Protein AF-0000000074983863 (afdb_homodimer)

InterPro domains:
  IPR003660 HAMP domain [PF00672] (270-309)
  IPR003660 HAMP domain [PF00672] (556-591)
  IPR003660 HAMP domain [PF18947] (344-406)
  IPR003660 HAMP domain [PS50885] (174-227)
  IPR003660 HAMP domain [PS50885] (359-411)
  IPR003660 HAMP domain [PS50885] (451-504)
  IPR003660 HAMP domain [PS50885] (550-597)
  IPR003660 HAMP domain [SM00304] (174-227)
  IPR003660 HAMP domain [SM00304] (268-320)
  IPR003660 HAMP domain [SM00304] (359-411)
  IPR003660 HAMP domain [SM00304] (451-504)
  IPR003660 HAMP domain [SM00304] (544-597)

Nearest PDB structures (foldseek):
  4i3m-assembly1_A-2  TM=6.065E-01  e=1.193E-02  Pseudomonas aeruginosa
  4i44-assembly1_A-2  TM=5.553E-01  e=2.808E-02  Pseudomonas aeruginosa
  3lnr-assembly1_A-2  TM=5.066E-01  e=6.608E-02  Pseudomonas aeruginosa PAO1
  4i3m-assembly1_A-2  TM=6.065E-01  e=1.082E-02  Pseudomonas aeruginosa
  4i44-assembly1_A-2  TM=5.555E-01  e=3.999E-02  Pseudomonas aeruginosa

Radius of gyration: 78.31 Å; Cα contacts (8 Å, |Δi|>4): 1458; chains: 2; bounding box: 131×272×183 Å

Solvent-accessible surface area (backbone atoms only — not comparable to full-atom values): 73188 Å² total; per-residue (Å²): 139,84,82,80,77,79,77,78,78,74,80,75,77,77,72,57,67,66,59,57,47,49,47,53,52,50,54,51,58,70,72,50,87,76,67,91,66,77,82,84,76,80,86,66,92,76,45,78,63,54,50,51,43,52,51,49,50,50,52,50,45,49,51,26,49,52,26,44,49,32,42,73,66,66,59,64,72,82,79,60,80,68,67,63,58,75,49,84,70,78,74,80,73,76,77,74,70,76,76,72,71,77,67,84,81,79,82,86,74,88,72,78,89,87,87,70,88,64,86,69,81,72,76,68,83,82,68,91,76,87,74,90,80,85,88,86,91,89,92,84,90,92,88,87,90,90,87,83,91,86,91,82,86,89,87,89,76,84,75,85,82,80,81,78,84,79,76,63,76,72,60,56,55,53,52,50,51,53,53,46,50,47,54,23,50,37,31,40,34,45,36,28,17,31,57,86,57,66,76,77,72,88,65,78,60,73,65,53,44,48,30,47,50,21,46,40,46,21,34,51,45,51,42,51,51,36,52,42,52,32,48,48,22,41,36,45,26,67,42,16,40,69,73,56,68,71,73,86,57,88,68,41,34,56,52,49,30,50,26,51,52,34,44,34,50,14,35,48,42,47,31,54,46,53,52,40,49,37,52,34,42,47,29,51,54,46,24,41,59,86,60,64,66,76,73,86,63,30,58,58,53,30,51,39,47,50,36,53,39,46,35,32,53,51,51,45,51,45,50,53,32,46,50,50,35,33,52,37,38,45,48,22,36,59,77,58,67,51,79,61,83,92,55,37,57,52,52,35,52,47,45,52,36,51,35,47,22,35,49,43,51,31,53,54,51,52,43,46,34,51,36,35,43,33,46,56,52,25,43,62,86,62,66,65,76,76,90,61,31,57,54,50,30,52,37,46,50,28,53,42,43,36,36,50,52,50,48,53,53,50,50,40,50,47,49,39,33,43,34,45,45,55,46,16,38,51,83,59,68,47,89,39,84,88,45,41,56,52,54,22,50,49,34,49,38,54,38,46,37,37,49,47,52,34,52,51,51,51,39,51,40,52,33,42,52,33,45,59,44,24,40,58,80,64,65,56,79,67,90,73,54,25,52,55,50,34,51,38,38,50,44,53,38,47,33,37,50,50,51,38,55,51,51,52,39,51,42,48,40,25,42,41,35,37,58,46,16,45,38,85,61,64,63,83,70,83,87,56,32,56,54,52,34,50,39,44,53,30,51,36,46,26,29,48,50,50,31,52,51,54,54,49,49,40,54,32,44,51,32,46,44,48,29,39,70,81,51,64,85,74,93,73,92,63,31,48,56,55,32,47,41,52,50,46,53,40,49,28,40,50,42,52,44,51,48,53,52,50,48,51,49,54,56,52,41,48,69,72,62,62,60,68,70,82,74,78,79,76,93,56,44,48,54,55,36,51,52,46,48,54,56,50,50,55,40,49,53,55,40,54,54,68,69,53,59,83,73,72,74,82,124,139,83,83,78,76,78,78,77,79,73,81,77,77,79,72,56,71,61,57,56,48,49,46,54,52,49,56,49,59,69,76,50,88,78,65,92,66,78,81,85,75,80,86,66,90,76,45,78,64,55,49,51,43,52,51,50,51,50,51,51,45,50,52,25,51,50,27,44,48,33,44,74,66,64,60,63,76,81,80,61,83,69,66,64,59,74,49,78,70,77,72,82,71,80,75,74,73,90,76,85,88,84,70,88,73,86,91,82,90,85,89,84,87,92,81,92,85,82,90,83,82,81,73,65,78,74,71,72,84,79,85,88,83,81,82,82,78,75,85,76,87,92,84,89,82,82,87,81,85,84,85,80,81,88,84,86,78,86,81,81,79,79,79,75,78,78,75,64,76,72,59,58,55,54,51,52,50,53,52,45,50,45,53,24,48,36,30,39,35,45,36,28,16,32,56,85,58,65,76,75,71,89,65,78,61,72,65,51,45,48,31,46,51,21,46,40,46,22,36,50,44,50,41,50,50,35,52,42,52,31,49,48,20,41,35,44,24,67,43,17,38,70,72,58,65,70,73,87,58,89,68,41,34,57,53,49,29,52,26,54,53,34,43,36,47,16,34,46,42,49,32,53,47,54,53,40,50,39,52,35,42,47,28,50,55,46,26,43,59,86,58,64,67,76,73,86,63,30,56,58,52,29,51,38,47,50,39,53,38,45,35,33,54,51,51,45,50,44,51,52,31,47,49,49,34,32,52,37,39,45,48,21,37,59,76,60,68,52,77,61,83,91,56,36,57,53,52,34,51,46,46,51,37,51,36,47,22,36,49,44,50,32,54,54,51,50,42,47,34,51,35,36,43,32,46,57,52,24,45,61,87,62,66,67,77,77,90,63,32,56,53,51,31,51,36,47,52,27,52,42,44,35,37,49,53,50,47,54,52,51,50,39,49,46,50,40,34,43,33,43,44,55,45,16,38,52,82,59,68,46,90,40,84,89,46,42,55,52,54,23,51,47,33,49,37,54,38,47,37,37,49,48,52,34,51,52,50,52,37,51,42,52,33,43,52,33,45,59,44,23,42,59,79,64,67,56,79,65,89,73,54,25,53,54,51,33,50,38,39,49,43,53,38,48,33,38,49,50,52,37,55,50,52,52,39,50,42,47,39,25,42,41,35,36,58,47,17,45,39,84,60,65,61,82,69,84,87,55,32,57,54,51,34,51,40,44,51,29,49,36,47,25,30,46,50,51,33,53,51,52,55,50,48,43,54,32,43,52,31,44,45,49,30,39,70,82,49,63,83,73,95,72,92,63,32,48,57,55,31,48,41,53,50,45,52,39,50,27,39,51,42,52,44,51,49,53,51,52,49,50,49,53,56,52,42,50,70,73,63,66,58,71,69,81,74,79,78,78,91,54,43,50,51,55,36,48,52,47,47,54,58,50,50,56,43,48,56,56,41,52,56,70,68,56,56,86,72,72,75,81,123

Organism: Psilocybe cubensis (NCBI:txid181762)

Sequence (1302 aa):
MSNLTEHFLKPEASTDAFKAHLTTLLSFYERGPHSDEPAFTYDGPVDSQTEAILRSLEAIAKRMWISEGMVNSGMRSPLDDNKVAELGYHLVHHSEATSSIEGAGDSVERSTTGNEAIGASPKHCPNCGNSFERSPLLHTNLQDGTEDTPQAVPSSIVADSSDEIVFRPGEEIRLLKSQLEDVARVCESVSRGNLGHKITSPVEGGIMAQVKDSVNSMVDNLSKLANDVTRLSRDLGTDGKLGVQIEFLPNMGGQLGDMVDNLNRMTLDVTNQVRSISKVSKAIYVGDLSKQIEVKAKGEILELKDIVNGIVLRQRVLTKEVCRVTSEISKGRIGGRAEVPHVEGVWFSFVTGINSMTSTLENGLRATSYVANAIVQGDLSKRIEVDVEGDLLALKTAVNSIADRLQTTSNEIIQLNRQLRVEGMLDAHAASADAQGVWKELLQSANGVAATLKSCVRATSEVLKAVAGGDLETSMQIGEAQGEVLELTETVNGTVEFLRVFTEEVVRMTRTVGVEGRLGHQVLVSHVGGTWKEIVDGLNGLTYNLMLLVRTAMVALVSVARGDLSQKIVGITLHGEMSDLVQIINEMIDVLFKFTKDSKRIAREGDTEGILTHAEVGGVIGIWNEIIRILALEYDKENQRRATGGELEVWMSNLTEHFLKPEASTDAFKAHLTTLLSFYERGPHSDEPAFTYDGPVDSQTEAILRSLEAIAKRMWISEGMVNSGMRSPLDDNKVAELGYHLVHHSEATSSIEGAGDSVERSTTGNEAIGASPKHCPNCGNSFERSPLLHTNLQDGTEDTPQAVPSSIVADSSDEIVFRPGEEIRLLKSQLEDVARVCESVSRGNLGHKITSPVEGGIMAQVKDSVNSMVDNLSKLANDVTRLSRDLGTDGKLGVQIEFLPNMGGQLGDMVDNLNRMTLDVTNQVRSISKVSKAIYVGDLSKQIEVKAKGEILELKDIVNGIVLRQRVLTKEVCRVTSEISKGRIGGRAEVPHVEGVWFSFVTGINSMTSTLENGLRATSYVANAIVQGDLSKRIEVDVEGDLLALKTAVNSIADRLQTTSNEIIQLNRQLRVEGMLDAHAASADAQGVWKELLQSANGVAATLKSCVRATSEVLKAVAGGDLETSMQIGEAQGEVLELTETVNGTVEFLRVFTEEVVRMTRTVGVEGRLGHQVLVSHVGGTWKEIVDGLNGLTYNLMLLVRTAMVALVSVARGDLSQKIVGITLHGEMSDLVQIINEMIDVLFKFTKDSKRIAREGDTEGILTHAEVGGVIGIWNEIIRILALEYDKENQRRATGGELEVW

pLDDT: mean 75.5, std 26.67, range [13.44, 97.12]

Foldseek 3Di:
DDDPPPPPPDPPPPPPLLVVLVVVQVVVLVVAPPDPDDRDDRPDDDDPVSVVVVVVVVVVSLVVRVVVVCVVVVPPDDDDPPVVVVPPPPPVPDPPPPPCPPPDDPDDDPDDDDDDPDDDDPDDPDDDDDDDDDDDDDDDDYDYYDDDDDDDDDDDDDDPDPPPPPDDVVVVVVLVVVLVVLLVVLVVCVVVVHLPDARDDDDDDDVSVVSRVVSNVVSVLVVLLVVQVVVVCCCCPVVVHAPDARDDDPPDDDPSNVVRVVSNVVSVLCRLLVVLLVVLVVCVVVPNLPDARDDDDDDVSVVVSVVSNVVSVQVVLLCVQLVVQVVCVVVVHLDGARDRPPDDDVSVVVRVVSRVVSVQCVLLVVLLVVQLVCVVVVNLPDARDDDDDDPSVVSRVVSNVVSVLCVLLVVQLVVQVCCCPPVVNLVDARDQVPPDDVSNVVRVVSRVVSPQVVLLVVLLVVQVVCVVVVNLPRARDDPDDDDVSVVVRCVSNVVSVLVVLLVVQVVVLCCVCVVVVVLQDARDDPPDDDPSVVVRVVRRVVSVLVVVLVVLLVVCVVCVVVVHLPRQDDDDDDDDPSVVVSVVSNVVSVLVVLLVVLLVVQVVCLPPPLDNPPSPSPPHDDPSVVVSVVSSVVSVVVSVDVVPPPPPPPD/DDPPPPPPPDPPPPDDLLVVLVVVQVVVLVVADPDPDDRDDRPDDDDPVSVVVVVVVVVVSVVVRVVVVCVVVVPPDDDDVPPVVVPPPPPVPPDDDDDDDDDPDDDDDDDDDDDDDDDDDDDDPDDDDDDDDDDDDDDDDDDDDDDDDDDDDDDDDDDDPPPVVPDDVVVVVVLVVVLVVLLVVLVVCVVVVHLPDARDDDDDDDVSVVSRVVSNVVSVLVVLLVVQVVVVCCCCPVVVHAPDARDDDPPDDDPSNVVRVVSNVVSVLVRLLVVLLVVLVVCVVVPNLPDARDDDDDDVSVVVSVVSNVVSVQVVLLCVQLVVQVVCVVVVHLDGARDRPPDDDVSVVVRVVSRVVSVQCVLLVVLLVVQLVCVVVVNLPDARDDDDDDPSVVSRVVSNVVSVLCVLLVVQLVVQVCCCPPVVNLPDARDQVPPDDVSNVVRVVSRVVSPQVVLLVVLLVVCVVCVVVVNLPRARDDPPDDDVSVVVRCVSNVVSVLVVLLVVQVVVVCCVCVVVVVLQDARDDPPDDDPSVVVRVVRRVVSVLVVLLVVLLVVCVVCVVVVHLPRQDDDDDDDDPSVVVSVVSNVVSVLVVLLVVLLVVQVVCLPPPLDLPPSPSPPHDDVSVVVSVVSSVVSVVVSVDVPPPPPPPPD

Structure (mmCIF, N/CA/C/O backbone):
data_AF-0000000074983863-model_v1
#
loop_
_entity.id
_entity.type
_entity.pdbx_description
1 polymer 'HAMP domain-containing protein'
#
loop_
_atom_site.group_PDB
_atom_site.id
_atom_site.type_symbol
_atom_site.label_atom_id
_atom_site.label_alt_id
_atom_site.label_comp_id
_atom_site.label_asym_id
_atom_site.label_entity_id
_atom_site.label_seq_id
_atom_site.pdbx_PDB_ins_code
_atom_site.Cartn_x
_atom_site.Cartn_y
_atom_site.Cartn_z
_atom_site.occupancy
_atom_site.B_iso_or_equiv
_atom_site.auth_seq_id
_atom_site.auth_comp_id
_atom_site.auth_asym_id
_atom_site.auth_atom_id
_atom_site.pdbx_PDB_model_num
ATOM 1 N N . MET A 1 1 ? -28.906 12.672 -107.438 1 24.16 1 MET A N 1
ATOM 2 C CA . MET A 1 1 ? -28.766 11.266 -107.062 1 24.16 1 MET A CA 1
ATOM 3 C C . MET A 1 1 ? -28.188 11.141 -105.625 1 24.16 1 MET A C 1
ATOM 5 O O . MET A 1 1 ? -26.969 11.031 -105.438 1 24.16 1 MET A O 1
ATOM 9 N N . SER A 1 2 ? -28.688 11.891 -104.625 1 26.84 2 SER A N 1
ATOM 10 C CA . SER A 1 2 ? -28.25 12.117 -103.25 1 26.84 2 SER A CA 1
ATOM 11 C C . SER A 1 2 ? -28.219 10.812 -102.438 1 26.84 2 SER A C 1
ATOM 13 O O . SER A 1 2 ? -29.016 9.914 -102.688 1 26.84 2 SER A O 1
ATOM 15 N N . ASN A 1 3 ? -27.031 10.461 -101.875 1 26.92 3 ASN A N 1
ATOM 16 C CA . ASN A 1 3 ? -26.344 9.453 -101.062 1 26.92 3 ASN A CA 1
ATOM 17 C C . ASN A 1 3 ? -27.062 9.164 -99.75 1 26.92 3 ASN A C 1
ATOM 19 O O . ASN A 1 3 ? -27.203 10.047 -98.875 1 26.92 3 ASN A O 1
ATOM 23 N N . LEU A 1 4 ? -28.094 8.312 -99.75 1 25.45 4 LEU A N 1
ATOM 24 C CA . LEU A 1 4 ? -28.938 7.793 -98.688 1 25.45 4 LEU A CA 1
ATOM 25 C C . LEU A 1 4 ? -28.094 7.113 -97.562 1 25.45 4 LEU A C 1
ATOM 27 O O . LEU A 1 4 ? -27.594 6.004 -97.812 1 25.45 4 LEU A O 1
ATOM 31 N N . THR A 1 5 ? -27.172 7.82 -96.875 1 27.09 5 THR A N 1
ATOM 32 C CA . THR A 1 5 ? -26.297 7.301 -95.875 1 27.09 5 THR A CA 1
ATOM 33 C C . THR A 1 5 ? -27.094 6.711 -94.688 1 27.09 5 THR A C 1
ATOM 35 O O . THR A 1 5 ? -27.859 7.422 -94.062 1 27.09 5 THR A O 1
ATOM 38 N N . GLU A 1 6 ? -27.625 5.457 -94.812 1 27.53 6 GLU A N 1
ATOM 39 C CA . GLU A 1 6 ? -28.391 4.664 -93.812 1 27.53 6 GLU A CA 1
ATOM 40 C C . GLU A 1 6 ? -27.641 4.527 -92.5 1 27.53 6 GLU A C 1
ATOM 42 O O . GLU A 1 6 ? -26.5 4.07 -92.5 1 27.53 6 GLU A O 1
ATOM 47 N N . HIS A 1 7 ? -27.766 5.504 -91.562 1 27 7 HIS A N 1
ATOM 48 C CA . HIS A 1 7 ? -27.266 5.578 -90.25 1 27 7 HIS A CA 1
ATOM 49 C C . HIS A 1 7 ? -27.672 4.348 -89.438 1 27 7 HIS A C 1
ATOM 51 O O . HIS A 1 7 ? -28.859 4.062 -89.25 1 27 7 HIS A O 1
ATOM 57 N N . PHE A 1 8 ? -26.938 3.213 -89.562 1 28.25 8 PHE A N 1
ATOM 58 C CA . PHE A 1 8 ? -27.125 1.98 -88.812 1 28.25 8 PHE A CA 1
ATOM 59 C C . PHE A 1 8 ? -27.109 2.26 -87.312 1 28.25 8 PHE A C 1
ATOM 61 O O . PHE A 1 8 ? -26.141 2.795 -86.75 1 28.25 8 PHE A O 1
ATOM 68 N N . LEU A 1 9 ? -28.266 2.6 -86.625 1 25.5 9 LEU A N 1
ATOM 69 C CA . LEU A 1 9 ? -28.531 2.76 -85.188 1 25.5 9 LEU A CA 1
ATOM 70 C C . LEU A 1 9 ? -28.078 1.533 -84.438 1 25.5 9 LEU A C 1
ATOM 72 O O . LEU A 1 9 ? -28.562 0.423 -84.688 1 25.5 9 LEU A O 1
ATOM 76 N N . LYS A 1 10 ? -26.766 1.417 -84.125 1 32.06 10 LYS A N 1
ATOM 77 C CA . LYS A 1 10 ? -26.25 0.367 -83.25 1 32.06 10 LYS A CA 1
ATOM 78 C C . LYS A 1 10 ? -27.109 0.211 -82 1 32.06 10 LYS A C 1
ATOM 80 O O . LYS A 1 10 ? -27.484 1.202 -81.375 1 32.06 10 LYS A O 1
ATOM 85 N N . PRO A 1 11 ? -27.812 -0.983 -81.75 1 30.88 11 PRO A N 1
ATOM 86 C CA . PRO A 1 11 ? -28.641 -1.283 -80.562 1 30.88 11 PRO A CA 1
ATOM 87 C C . PRO A 1 11 ? -27.938 -0.984 -79.25 1 30.88 11 PRO A C 1
ATOM 89 O O . PRO A 1 11 ? -26.734 -1.204 -79.125 1 30.88 11 PRO A O 1
ATOM 92 N N . GLU A 1 12 ? -28.266 0.11 -78.625 1 30.31 12 GLU A N 1
ATOM 93 C CA . GLU A 1 12 ? -27.891 0.48 -77.25 1 30.31 12 GLU A CA 1
ATOM 94 C C . GLU A 1 12 ? -27.953 -0.719 -76.312 1 30.31 12 GLU A C 1
ATOM 96 O O . GLU A 1 12 ? -29 -1.375 -76.188 1 30.31 12 GLU A O 1
ATOM 101 N N . ALA A 1 13 ? -26.859 -1.442 -76.188 1 35.66 13 ALA A N 1
ATOM 102 C CA . ALA A 1 13 ? -26.719 -2.51 -75.25 1 35.66 13 ALA A CA 1
ATOM 103 C C . ALA A 1 13 ? -27.359 -2.131 -73.938 1 35.66 13 ALA A C 1
ATOM 105 O O . ALA A 1 13 ? -27.078 -1.068 -73.375 1 35.66 13 ALA A O 1
ATOM 106 N N . SER A 1 14 ? -28.609 -2.391 -73.688 1 39.25 14 SER A N 1
ATOM 107 C CA . SER A 1 14 ? -29.406 -2.301 -72.438 1 39.25 14 SER A CA 1
ATOM 108 C C . SER A 1 14 ? -28.578 -2.723 -71.25 1 39.25 14 SER A C 1
ATOM 110 O O . SER A 1 14 ? -28.234 -3.895 -71.125 1 39.25 14 SER A O 1
ATOM 112 N N . THR A 1 15 ? -27.672 -1.983 -70.812 1 49.22 15 THR A N 1
ATOM 113 C CA . THR A 1 15 ? -26.953 -2.246 -69.562 1 49.22 15 THR A CA 1
ATOM 114 C C . THR A 1 15 ? -27.922 -2.525 -68.375 1 49.22 15 THR A C 1
ATOM 116 O O . THR A 1 15 ? -28.859 -1.752 -68.188 1 49.22 15 THR A O 1
ATOM 119 N N . ASP A 1 16 ? -28.188 -3.658 -67.938 1 62.66 16 ASP A N 1
ATOM 120 C CA . ASP A 1 16 ? -29.016 -4.125 -66.875 1 62.66 16 ASP A CA 1
ATOM 121 C C . ASP A 1 16 ? -28.797 -3.289 -65.625 1 62.66 16 ASP A C 1
ATOM 123 O O . ASP A 1 16 ? -27.656 -3.125 -65.188 1 62.66 16 ASP A O 1
ATOM 127 N N . ALA A 1 17 ? -29.688 -2.424 -65.25 1 72.69 17 ALA A N 1
ATOM 128 C CA . ALA A 1 17 ? -29.672 -1.454 -64.188 1 72.69 17 ALA A CA 1
ATOM 129 C C . ALA A 1 17 ? -29.219 -2.105 -62.844 1 72.69 17 ALA A C 1
ATOM 131 O O . ALA A 1 17 ? -28.547 -1.479 -62.031 1 72.69 17 ALA A O 1
ATOM 132 N N . PHE A 1 18 ? -29.453 -3.346 -62.719 1 79.44 18 PHE A N 1
ATOM 133 C CA . PHE A 1 18 ? -29.125 -4.035 -61.469 1 79.44 18 PHE A CA 1
ATOM 134 C C . PHE A 1 18 ? -27.641 -4.375 -61.406 1 79.44 18 PHE A C 1
ATOM 136 O O . PHE A 1 18 ? -26.984 -4.227 -60.375 1 79.44 18 PHE A O 1
ATOM 143 N N . LYS A 1 19 ? -27.062 -4.625 -62.531 1 78.38 19 LYS A N 1
ATOM 144 C CA . LYS A 1 19 ? -25.625 -4.926 -62.594 1 78.38 19 LYS A CA 1
ATOM 145 C C . LYS A 1 19 ? -24.797 -3.67 -62.375 1 78.38 19 LYS A C 1
ATOM 147 O O . LYS A 1 19 ? -23.766 -3.719 -61.688 1 78.38 19 LYS A O 1
ATOM 152 N N . ALA A 1 20 ? -25.312 -2.596 -62.875 1 79.88 20 ALA A N 1
ATOM 153 C CA . ALA A 1 20 ? -24.625 -1.325 -62.688 1 79.88 20 ALA A CA 1
ATOM 154 C C . ALA A 1 20 ? -24.656 -0.921 -61.188 1 79.88 20 ALA A C 1
ATOM 156 O O . ALA A 1 20 ? -23.641 -0.441 -60.656 1 79.88 20 ALA A O 1
ATOM 157 N N . HIS A 1 21 ? -25.812 -1.192 -60.562 1 83.5 21 HIS A N 1
ATOM 158 C CA . HIS A 1 21 ? -25.922 -0.894 -59.156 1 83.5 21 HIS A CA 1
ATOM 159 C C . HIS A 1 21 ? -25.016 -1.79 -58.312 1 83.5 21 HIS A C 1
ATOM 161 O O . HIS A 1 21 ? -24.344 -1.317 -57.406 1 83.5 21 HIS A O 1
ATOM 167 N N . LEU A 1 22 ? -24.906 -3.072 -58.719 1 83 22 LEU A N 1
ATOM 168 C CA . LEU A 1 22 ? -24.062 -4.016 -58 1 83 22 LEU A CA 1
ATOM 169 C C . LEU A 1 22 ? -22.594 -3.617 -58.094 1 83 22 LEU A C 1
ATOM 171 O O . LEU A 1 22 ? -21.844 -3.697 -57.125 1 83 22 LEU A O 1
ATOM 175 N N . THR A 1 23 ? -22.172 -3.049 -59.219 1 83.81 23 THR A N 1
ATOM 176 C CA . THR A 1 23 ? -20.797 -2.623 -59.438 1 83.81 23 THR A CA 1
ATOM 177 C C . THR A 1 23 ? -20.453 -1.429 -58.531 1 83.81 23 THR A C 1
ATOM 179 O O . THR A 1 23 ? -19.391 -1.383 -57.938 1 83.81 23 THR A O 1
ATOM 182 N N . THR A 1 24 ? -21.438 -0.541 -58.469 1 82.88 24 THR A N 1
ATOM 183 C CA . THR A 1 24 ? -21.234 0.636 -57.625 1 82.88 24 THR A CA 1
ATOM 184 C C . THR A 1 24 ? -21.234 0.254 -56.156 1 82.88 24 THR A C 1
ATOM 186 O O . THR A 1 24 ? -20.406 0.745 -55.375 1 82.88 24 THR A O 1
ATOM 189 N N . LEU A 1 25 ? -22.125 -0.661 -55.75 1 83.19 25 LEU A N 1
ATOM 190 C CA . LEU A 1 25 ? -22.266 -1.09 -54.344 1 83.19 25 LEU A CA 1
ATOM 191 C C . LEU A 1 25 ? -21.031 -1.866 -53.906 1 83.19 25 LEU A C 1
ATOM 193 O O . LEU A 1 25 ? -20.516 -1.649 -52.812 1 83.19 25 LEU A O 1
ATOM 197 N N . LEU A 1 26 ? -20.5 -2.643 -54.781 1 84.25 26 LEU A N 1
ATOM 198 C CA . LEU A 1 26 ? -19.328 -3.449 -54.469 1 84.25 26 LEU A CA 1
ATOM 199 C C . LEU A 1 26 ? -18.078 -2.58 -54.375 1 84.25 26 LEU A C 1
ATOM 201 O O . LEU A 1 26 ? -17.234 -2.779 -53.5 1 84.25 26 LEU A O 1
ATOM 205 N N . SER A 1 27 ? -17.984 -1.558 -55.219 1 82.88 27 SER A N 1
ATOM 206 C CA . SER A 1 27 ? -16.891 -0.604 -55.125 1 82.88 27 SER A CA 1
ATOM 207 C C . SER A 1 27 ? -16.922 0.164 -53.812 1 82.88 27 SER A C 1
ATOM 209 O O . SER A 1 27 ? -15.883 0.46 -53.219 1 82.88 27 SER A O 1
ATOM 211 N N . PHE A 1 28 ? -18.125 0.419 -53.406 1 79.69 28 PHE A N 1
ATOM 212 C CA . PHE A 1 28 ? -18.312 1.087 -52.125 1 79.69 28 PHE A CA 1
ATOM 213 C C . PHE A 1 28 ? -17.875 0.187 -50.969 1 79.69 28 PHE A C 1
ATOM 215 O O . PHE A 1 28 ? -17.188 0.632 -50.062 1 79.69 28 PHE A O 1
ATOM 222 N N . TYR A 1 29 ? -18.172 -1.106 -51.031 1 81.06 29 TYR A N 1
ATOM 223 C CA . TYR A 1 29 ? -17.844 -2.033 -49.938 1 81.06 29 TYR A CA 1
ATOM 224 C C . TYR A 1 29 ? -16.344 -2.316 -49.906 1 81.06 29 TYR A C 1
ATOM 226 O O . TYR A 1 29 ? -15.773 -2.527 -48.844 1 81.06 29 TYR A O 1
ATOM 234 N N . GLU A 1 30 ? -15.594 -2.158 -50.938 1 79.25 30 GLU A N 1
ATOM 235 C CA . GLU A 1 30 ? -14.156 -2.408 -51 1 79.25 30 GLU A CA 1
ATOM 236 C C . GLU A 1 30 ? -13.367 -1.262 -50.375 1 79.25 30 GLU A C 1
ATOM 238 O O . GLU A 1 30 ? -12.281 -1.471 -49.844 1 79.25 30 GLU A O 1
ATOM 243 N N . ARG A 1 31 ? -13.773 -0.081 -50.406 1 74 31 ARG A N 1
ATOM 244 C CA . ARG A 1 31 ? -13.062 1.098 -49.938 1 74 31 ARG A CA 1
ATOM 245 C C . ARG A 1 31 ? -13.188 1.229 -48.406 1 74 31 ARG A C 1
ATOM 247 O O . ARG A 1 31 ? -12.367 1.888 -47.781 1 74 31 ARG A O 1
ATOM 254 N N . GLY A 1 32 ? -13.852 0.563 -47.625 1 64.62 32 GLY A N 1
ATOM 255 C CA . GLY A 1 32 ? -13.93 0.537 -46.156 1 64.62 32 GLY A CA 1
ATOM 256 C C . GLY A 1 32 ? -15.047 1.403 -45.625 1 64.62 32 GLY A C 1
ATOM 257 O O . GLY A 1 32 ? -15.703 2.129 -46.375 1 64.62 32 GLY A O 1
ATOM 258 N N . PRO A 1 33 ? -15.492 1.237 -44.312 1 57.44 33 PRO A N 1
ATOM 259 C CA . PRO A 1 33 ? -16.625 1.937 -43.688 1 57.44 33 PRO A CA 1
ATOM 260 C C . PRO A 1 33 ? -16.391 3.439 -43.562 1 57.44 33 PRO A C 1
ATOM 262 O O . PRO A 1 33 ? -17.125 4.125 -42.875 1 57.44 33 PRO A O 1
ATOM 265 N N . HIS A 1 34 ? -15.297 4.062 -44.062 1 49.31 34 HIS A N 1
ATOM 266 C CA . HIS A 1 34 ? -15.055 5.402 -43.531 1 49.31 34 HIS A CA 1
ATOM 267 C C . HIS A 1 34 ? -16.234 6.328 -43.844 1 49.31 34 HIS A C 1
ATOM 269 O O . HIS A 1 34 ? -16.344 7.41 -43.25 1 49.31 34 HIS A O 1
ATOM 275 N N . SER A 1 35 ? -16.531 6.547 -45.188 1 47.81 35 SER A N 1
ATOM 276 C CA . SER A 1 35 ? -17.094 7.836 -45.562 1 47.81 35 SER A CA 1
ATOM 277 C C . SER A 1 35 ? -18.562 7.922 -45.219 1 47.81 35 SER A C 1
ATOM 279 O O . SER A 1 35 ? -19.266 6.91 -45.219 1 47.81 35 SER A O 1
ATOM 281 N N . ASP A 1 36 ? -19.094 8.938 -44.5 1 50.41 36 ASP A N 1
ATOM 282 C CA . ASP A 1 36 ? -20.438 9.406 -44.156 1 50.41 36 ASP A CA 1
ATOM 283 C C . ASP A 1 36 ? -21.391 9.25 -45.312 1 50.41 36 ASP A C 1
ATOM 285 O O . ASP A 1 36 ? -22.484 9.828 -45.344 1 50.41 36 ASP A O 1
ATOM 289 N N . GLU A 1 37 ? -21.016 8.688 -46.438 1 51.38 37 GLU A N 1
ATOM 290 C CA . GLU A 1 37 ? -21.969 8.703 -47.531 1 51.38 37 GLU A CA 1
ATOM 291 C C . GLU A 1 37 ? -22.906 7.508 -47.469 1 51.38 37 GLU A C 1
ATOM 293 O O . GLU A 1 37 ? -22.484 6.383 -47.219 1 51.38 37 GLU A O 1
ATOM 298 N N . PRO A 1 38 ? -24.219 7.652 -47.438 1 55.09 38 PRO A N 1
ATOM 299 C CA . PRO A 1 38 ? -25.234 6.59 -47.375 1 55.09 38 PRO A CA 1
ATOM 300 C C . PRO A 1 38 ? -25.109 5.594 -48.5 1 55.09 38 PRO A C 1
ATOM 302 O O . PRO A 1 38 ? -24.641 5.949 -49.594 1 55.09 38 PRO A O 1
ATOM 305 N N . ALA A 1 39 ? -25.188 4.352 -48.312 1 55.38 39 ALA A N 1
ATOM 306 C CA . ALA A 1 39 ? -25.172 3.311 -49.344 1 55.38 39 ALA A CA 1
ATOM 307 C C . ALA A 1 39 ? -26.203 3.607 -50.438 1 55.38 39 ALA A C 1
ATOM 309 O O . ALA A 1 39 ? -27.281 4.121 -50.156 1 55.38 39 ALA A O 1
ATOM 310 N N . PHE A 1 40 ? -25.875 3.557 -51.625 1 65.56 40 PHE A N 1
ATOM 311 C CA . PHE A 1 40 ? -26.734 3.773 -52.812 1 65.56 40 PHE A CA 1
ATOM 312 C C . PHE A 1 40 ? -27.859 2.752 -52.844 1 65.56 40 PHE A C 1
ATOM 314 O O . PHE A 1 40 ? -27.625 1.551 -52.688 1 65.56 40 PHE A O 1
ATOM 321 N N . THR A 1 41 ? -29.078 3.209 -52.688 1 72.94 41 THR A N 1
ATOM 322 C CA . THR A 1 41 ? -30.266 2.365 -52.75 1 72.94 41 THR A CA 1
ATOM 323 C C . THR A 1 41 ? -30.609 2.041 -54.188 1 72.94 41 THR A C 1
ATOM 325 O O . THR A 1 41 ? -30.453 2.885 -55.094 1 72.94 41 THR A O 1
ATOM 328 N N . TYR A 1 42 ? -30.828 0.855 -54.531 1 72.19 42 TYR A N 1
ATOM 329 C CA . TYR A 1 42 ? -31.266 0.423 -55.844 1 72.19 42 TYR A CA 1
ATOM 330 C C . TYR A 1 42 ? -32.688 0.901 -56.156 1 72.19 42 TYR A C 1
ATOM 332 O O . TYR A 1 42 ? -33.625 0.606 -55.406 1 72.19 42 TYR A O 1
ATOM 340 N N . ASP A 1 43 ? -32.875 1.746 -57.062 1 72.25 43 ASP A N 1
ATOM 341 C CA . ASP A 1 43 ? -34.156 2.33 -57.438 1 72.25 43 ASP A CA 1
ATOM 342 C C . ASP A 1 43 ? -34.844 1.498 -58.531 1 72.25 43 ASP A C 1
ATOM 344 O O . ASP A 1 43 ? -35.875 1.894 -59.031 1 72.25 43 ASP A O 1
ATOM 348 N N . GLY A 1 44 ? -34.281 0.304 -58.938 1 68.81 44 GLY A N 1
ATOM 349 C CA . GLY A 1 44 ? -34.875 -0.502 -60 1 68.81 44 GLY A CA 1
ATOM 350 C C . GLY A 1 44 ? -35.906 -1.488 -59.469 1 68.81 44 GLY A C 1
ATOM 351 O O . GLY A 1 44 ? -36.25 -1.468 -58.312 1 68.81 44 GLY A O 1
ATOM 352 N N . PRO A 1 45 ? -36.406 -2.377 -60.281 1 74.44 45 PRO A N 1
ATOM 353 C CA . PRO A 1 45 ? -37.406 -3.354 -59.812 1 74.44 45 PRO A CA 1
ATOM 354 C C . PRO A 1 45 ? -36.812 -4.371 -58.844 1 74.44 45 PRO A C 1
ATOM 356 O O . PRO A 1 45 ? -35.75 -4.926 -59.094 1 74.44 45 PRO A O 1
ATOM 359 N N . VAL A 1 46 ? -37.344 -4.469 -57.594 1 69.5 46 VAL A N 1
ATOM 360 C CA . VAL A 1 46 ? -36.812 -5.324 -56.531 1 69.5 46 VAL A CA 1
ATOM 361 C C . VAL A 1 46 ? -37.656 -6.598 -56.438 1 69.5 46 VAL A C 1
ATOM 363 O O . VAL A 1 46 ? -38.906 -6.535 -56.344 1 69.5 46 VAL A O 1
ATOM 366 N N . ASP A 1 47 ? -37.125 -7.621 -56.938 1 74 47 ASP A N 1
ATOM 367 C CA . ASP A 1 47 ? -37.781 -8.898 -56.688 1 74 47 ASP A CA 1
ATOM 368 C C . ASP A 1 47 ? -37.156 -9.609 -55.5 1 74 47 ASP A C 1
ATOM 370 O O . ASP A 1 47 ? -36.219 -9.109 -54.906 1 74 47 ASP A O 1
ATOM 374 N N . SER A 1 48 ? -37.844 -10.688 -55.062 1 76.62 48 SER A N 1
ATOM 375 C CA . SER A 1 48 ? -37.406 -11.422 -53.875 1 76.62 48 SER A CA 1
ATOM 376 C C . SER A 1 48 ? -35.938 -11.844 -54 1 76.62 48 SER A C 1
ATOM 378 O O . SER A 1 48 ? -35.188 -11.859 -53 1 76.62 48 SER A O 1
ATOM 380 N N . GLN A 1 49 ? -35.5 -11.969 -55.219 1 77.06 49 GLN A N 1
ATOM 381 C CA . GLN A 1 49 ? -34.125 -12.43 -55.469 1 77.06 49 GLN A CA 1
ATOM 382 C C . GLN A 1 49 ? -33.156 -11.273 -55.375 1 77.06 49 GLN A C 1
ATOM 384 O O . GLN A 1 49 ? -32.062 -11.43 -54.812 1 77.06 49 GLN A O 1
ATOM 389 N N . THR A 1 50 ? -33.562 -10.125 -55.844 1 80 50 THR A N 1
ATOM 390 C CA . THR A 1 50 ? -32.688 -8.945 -55.781 1 80 50 THR A CA 1
ATOM 391 C C . THR A 1 50 ? -32.5 -8.492 -54.344 1 80 50 THR A C 1
ATOM 393 O O . THR A 1 50 ? -31.406 -8.109 -53.938 1 80 50 THR A O 1
ATOM 396 N N . GLU A 1 51 ? -33.562 -8.641 -53.625 1 79.94 51 GLU A N 1
ATOM 397 C CA . GLU A 1 51 ? -33.469 -8.266 -52.219 1 79.94 51 GLU A CA 1
ATOM 398 C C . GLU A 1 51 ? -32.562 -9.227 -51.438 1 79.94 51 GLU A C 1
ATOM 400 O O . GLU A 1 51 ? -31.797 -8.797 -50.594 1 79.94 51 GLU A O 1
ATOM 405 N N . ALA A 1 52 ? -32.688 -10.484 -51.781 1 81.44 52 ALA A N 1
ATOM 406 C CA . ALA A 1 52 ? -31.859 -11.5 -51.094 1 81.44 52 ALA A CA 1
ATOM 407 C C . ALA A 1 52 ? -30.375 -11.297 -51.406 1 81.44 52 ALA A C 1
ATOM 409 O O . ALA A 1 52 ? -29.531 -11.438 -50.531 1 81.44 52 ALA A O 1
ATOM 410 N N . ILE A 1 53 ? -30.094 -10.828 -52.594 1 82.06 53 ILE A N 1
ATOM 411 C CA . ILE A 1 53 ? -28.719 -10.602 -53.031 1 82.06 53 ILE A CA 1
ATOM 412 C C . ILE A 1 53 ? -28.156 -9.375 -52.312 1 82.06 53 ILE A C 1
ATOM 414 O O . ILE A 1 53 ? -27.047 -9.414 -51.781 1 82.06 53 ILE A O 1
ATOM 418 N N . LEU A 1 54 ? -28.938 -8.367 -52.219 1 83.62 54 LEU A N 1
ATOM 419 C CA . LEU A 1 54 ? -28.484 -7.137 -51.594 1 83.62 54 LEU A CA 1
ATOM 420 C C . LEU A 1 54 ? -28.312 -7.332 -50.062 1 83.62 54 LEU A C 1
ATOM 422 O O . LEU A 1 54 ? -27.344 -6.832 -49.5 1 83.62 54 LEU A O 1
ATOM 426 N N . ARG A 1 55 ? -29.188 -8.125 -49.531 1 82.94 55 ARG A N 1
ATOM 427 C CA . ARG A 1 55 ? -29.062 -8.43 -48.094 1 82.94 55 ARG A CA 1
ATOM 428 C C . ARG A 1 55 ? -27.812 -9.258 -47.812 1 82.94 55 ARG A C 1
ATOM 430 O O . ARG A 1 55 ? -27.109 -9.008 -46.844 1 82.94 55 ARG A O 1
ATOM 437 N N . SER A 1 56 ? -27.547 -10.203 -48.688 1 84.38 56 SER A N 1
ATOM 438 C CA . SER A 1 56 ? -26.375 -11.062 -48.5 1 84.38 56 SER A CA 1
ATOM 439 C C . SER A 1 56 ? -25.078 -10.281 -48.719 1 84.38 56 SER A C 1
ATOM 441 O O . SER A 1 56 ? -24.109 -10.477 -47.969 1 84.38 56 SER A O 1
ATOM 443 N N . LEU A 1 57 ? -25.109 -9.359 -49.594 1 83.62 57 LEU A N 1
ATOM 444 C CA . LEU A 1 57 ? -23.938 -8.523 -49.844 1 83.62 57 LEU A CA 1
ATOM 445 C C . LEU A 1 57 ? -23.656 -7.598 -48.688 1 83.62 57 LEU A C 1
ATOM 447 O O . LEU A 1 57 ? -22.5 -7.422 -48.281 1 83.62 57 LEU A O 1
ATOM 451 N N . GLU A 1 58 ? -24.734 -7.133 -48.156 1 82.69 58 GLU A N 1
ATOM 452 C CA . GLU A 1 58 ? -24.578 -6.281 -46.969 1 82.69 58 GLU A CA 1
ATOM 453 C C . GLU A 1 58 ? -24.047 -7.074 -45.781 1 82.69 58 GLU A C 1
ATOM 455 O O . GLU A 1 58 ? -23.172 -6.598 -45.062 1 82.69 58 GLU A O 1
ATOM 460 N N . ALA A 1 59 ? -24.484 -8.25 -45.656 1 82.44 59 ALA A N 1
ATOM 461 C CA . ALA A 1 59 ? -24.047 -9.102 -44.531 1 82.44 59 ALA A CA 1
ATOM 462 C C . ALA A 1 59 ? -22.562 -9.445 -44.688 1 82.44 59 ALA A C 1
ATOM 464 O O . ALA A 1 59 ? -21.812 -9.391 -43.688 1 82.44 59 ALA A O 1
ATOM 465 N N . ILE A 1 60 ? -22.125 -9.664 -45.812 1 81.06 60 ILE A N 1
ATOM 466 C CA . ILE A 1 60 ? -20.734 -10.023 -46.094 1 81.06 60 ILE A CA 1
ATOM 467 C C . ILE A 1 60 ? -19.844 -8.805 -45.875 1 81.06 60 ILE A C 1
ATOM 469 O O . ILE A 1 60 ? -18.781 -8.906 -45.25 1 81.06 60 ILE A O 1
ATOM 473 N N . ALA A 1 61 ? -20.312 -7.703 -46.312 1 82.31 61 ALA A N 1
ATOM 474 C CA . ALA A 1 61 ? -19.547 -6.473 -46.156 1 82.31 61 ALA A CA 1
ATOM 475 C C . ALA A 1 61 ? -19.406 -6.102 -44.688 1 82.31 61 ALA A C 1
ATOM 477 O O . ALA A 1 61 ? -18.312 -5.723 -44.219 1 82.31 61 ALA A O 1
ATOM 478 N N . LYS A 1 62 ? -20.469 -6.289 -44 1 80.25 62 LYS A N 1
ATOM 479 C CA . LYS A 1 62 ? -20.422 -6.008 -42.562 1 80.25 62 LYS A CA 1
ATOM 480 C C . LYS A 1 62 ? -19.469 -6.957 -41.844 1 80.25 62 LYS A C 1
ATOM 482 O O . LYS A 1 62 ? -18.688 -6.527 -41 1 80.25 62 LYS A O 1
ATOM 487 N N . ARG A 1 63 ? -19.531 -8.18 -42.219 1 80.69 63 ARG A N 1
ATOM 488 C CA . ARG A 1 63 ? -18.641 -9.188 -41.625 1 80.69 63 ARG A CA 1
ATOM 489 C C . ARG A 1 63 ? -17.188 -8.867 -41.938 1 80.69 63 ARG A C 1
ATOM 491 O O . ARG A 1 63 ? -16.328 -8.984 -41.094 1 80.69 63 ARG A O 1
ATOM 498 N N . MET A 1 64 ? -16.969 -8.406 -43.062 1 80.12 64 MET A N 1
ATOM 499 C CA . MET A 1 64 ? -15.617 -8.039 -43.5 1 80.12 64 MET A CA 1
ATOM 500 C C . MET A 1 64 ? -15.109 -6.828 -42.719 1 80.12 64 MET A C 1
ATOM 502 O O . MET A 1 64 ? -14 -6.852 -42.188 1 80.12 64 MET A O 1
ATOM 506 N N . TRP A 1 65 ? -15.938 -5.859 -42.562 1 79.12 65 TRP A N 1
ATOM 507 C CA . TRP A 1 65 ? -15.516 -4.629 -41.906 1 79.12 65 TRP A CA 1
ATOM 508 C C . TRP A 1 65 ? -15.305 -4.863 -40.406 1 79.12 65 TRP A C 1
ATOM 510 O O . TRP A 1 65 ? -14.359 -4.34 -39.844 1 79.12 65 TRP A O 1
ATOM 520 N N . ILE A 1 66 ? -16.156 -5.676 -39.906 1 77 66 ILE A N 1
ATOM 521 C CA . ILE A 1 66 ? -16.016 -5.996 -38.469 1 77 66 ILE A CA 1
ATOM 522 C C . ILE A 1 66 ? -14.734 -6.785 -38.25 1 77 66 ILE A C 1
ATOM 524 O O . ILE A 1 66 ? -13.961 -6.473 -37.344 1 77 66 ILE A O 1
ATOM 528 N N . SER A 1 67 ? -14.445 -7.699 -39.094 1 78.38 67 SER A N 1
ATOM 529 C CA . SER A 1 67 ? -13.242 -8.516 -38.969 1 78.38 67 SER A CA 1
ATOM 530 C C . SER A 1 67 ? -11.984 -7.703 -39.219 1 78.38 67 SER A C 1
ATOM 532 O O . SER A 1 67 ? -10.992 -7.828 -38.5 1 78.38 67 SER A O 1
ATOM 534 N N . GLU A 1 68 ? -12.062 -6.781 -40.062 1 76.88 68 GLU A N 1
ATOM 535 C CA . GLU A 1 68 ? -10.922 -5.914 -40.344 1 76.88 68 GLU A CA 1
ATOM 536 C C . GLU A 1 68 ? -10.719 -4.887 -39.25 1 76.88 68 GLU A C 1
ATOM 538 O O . GLU A 1 68 ? -9.578 -4.562 -38.906 1 76.88 68 GLU A O 1
ATOM 543 N N . GLY A 1 69 ? -11.797 -4.43 -38.781 1 73.38 69 GLY A N 1
ATOM 544 C CA . GLY A 1 69 ? -11.727 -3.543 -37.625 1 73.38 69 GLY A CA 1
ATOM 545 C C . GLY A 1 69 ? -11.125 -4.199 -36.406 1 73.38 69 GLY A C 1
ATOM 546 O O . GLY A 1 69 ? -10.328 -3.586 -35.688 1 73.38 69 GLY A O 1
ATOM 547 N N . MET A 1 70 ? -11.414 -5.395 -36.219 1 73.19 70 MET A N 1
ATOM 548 C CA . MET A 1 70 ? -10.867 -6.152 -35.094 1 73.19 70 MET A CA 1
ATOM 549 C C . MET A 1 70 ? -9.367 -6.391 -35.281 1 73.19 70 MET A C 1
ATOM 551 O O . MET A 1 70 ? -8.602 -6.301 -34.312 1 73.19 70 MET A O 1
ATOM 555 N N . VAL A 1 71 ? -8.891 -6.707 -36.406 1 71.81 71 VAL A N 1
ATOM 556 C CA . VAL A 1 71 ? -7.48 -6.922 -36.688 1 71.81 71 VAL A CA 1
ATOM 557 C C . VAL A 1 71 ? -6.711 -5.613 -36.5 1 71.81 71 VAL A C 1
ATOM 559 O O . VAL A 1 71 ? -5.629 -5.598 -35.906 1 71.81 71 VAL A O 1
ATOM 562 N N . ASN A 1 72 ? -7.309 -4.547 -36.906 1 68.5 72 ASN A N 1
ATOM 563 C CA . ASN A 1 72 ? -6.637 -3.26 -36.781 1 68.5 72 ASN A CA 1
ATOM 564 C C . ASN A 1 72 ? -6.629 -2.75 -35.344 1 68.5 72 ASN A C 1
ATOM 566 O O . ASN A 1 72 ? -5.719 -2.023 -34.938 1 68.5 72 ASN A O 1
ATOM 570 N N . SER A 1 73 ? -7.715 -3.115 -34.594 1 64.56 73 SER A N 1
ATOM 571 C CA . SER A 1 73 ? -7.801 -2.631 -33.219 1 64.56 73 SER A CA 1
ATOM 572 C C . SER A 1 73 ? -7.152 -3.613 -32.25 1 64.56 73 SER A C 1
ATOM 574 O O . SER A 1 73 ? -7.059 -3.34 -31.047 1 64.56 73 SER A O 1
ATOM 576 N N . GLY A 1 74 ? -6.375 -4.684 -32.5 1 55.47 74 GLY A N 1
ATOM 577 C CA . GLY A 1 74 ? -5.695 -5.66 -31.672 1 55.47 74 GLY A CA 1
ATOM 578 C C . GLY A 1 74 ? -6.641 -6.473 -30.812 1 55.47 74 GLY A C 1
ATOM 579 O O . GLY A 1 74 ? -6.23 -7.031 -29.797 1 55.47 74 GLY A O 1
ATOM 580 N N . MET A 1 75 ? -7.992 -6.414 -30.812 1 48.41 75 MET A N 1
ATOM 581 C CA . MET A 1 75 ? -8.953 -7.035 -29.906 1 48.41 75 MET A CA 1
ATOM 582 C C . MET A 1 75 ? -9.141 -8.516 -30.234 1 48.41 75 MET A C 1
ATOM 584 O O . MET A 1 75 ? -9.32 -8.875 -31.406 1 48.41 75 MET A O 1
ATOM 588 N N . ARG A 1 76 ? -8.602 -9.422 -29.297 1 42.31 76 ARG A N 1
ATOM 589 C CA . ARG A 1 76 ? -8.586 -10.875 -29.438 1 42.31 76 ARG A CA 1
ATOM 590 C C . ARG A 1 76 ? -10.008 -11.422 -29.578 1 42.31 76 ARG A C 1
ATOM 592 O O . ARG A 1 76 ? -10.203 -12.547 -30.031 1 42.31 76 ARG A O 1
ATOM 599 N N . SER A 1 77 ? -10.898 -11.297 -28.422 1 42.78 77 SER A N 1
ATOM 600 C CA . SER A 1 77 ? -11.945 -12.273 -28.125 1 42.78 77 SER A CA 1
ATOM 601 C C . SER A 1 77 ? -13.18 -12.031 -28.984 1 42.78 77 SER A C 1
ATOM 603 O O . SER A 1 77 ? -13.406 -10.922 -29.469 1 42.78 77 SER A O 1
ATOM 605 N N . PRO A 1 78 ? -13.945 -13.102 -29.25 1 39.81 78 PRO A N 1
ATOM 606 C CA . PRO A 1 78 ? -15.148 -13.094 -30.094 1 39.81 78 PRO A CA 1
ATOM 607 C C . PRO A 1 78 ? -16.156 -12.039 -29.656 1 39.81 78 PRO A C 1
ATOM 609 O O . PRO A 1 78 ? -16.328 -11.789 -28.453 1 39.81 78 PRO A O 1
ATOM 612 N N . LEU A 1 79 ? -16.516 -11.086 -30.438 1 36 79 LEU A N 1
ATOM 613 C CA . LEU A 1 79 ? -17.516 -10.031 -30.219 1 36 79 LEU A CA 1
ATOM 614 C C . LEU A 1 79 ? -18.797 -10.602 -29.641 1 36 79 LEU A C 1
ATOM 616 O O . LEU A 1 79 ? -19.359 -11.555 -30.188 1 36 79 LEU A O 1
ATOM 620 N N . ASP A 1 80 ? -19.016 -10.633 -28.312 1 34.56 80 ASP A N 1
ATOM 621 C CA . ASP A 1 80 ? -20.359 -10.742 -27.766 1 34.56 80 ASP A CA 1
ATOM 622 C C . ASP A 1 80 ? -21.359 -9.891 -28.547 1 34.56 80 ASP A C 1
ATOM 624 O O . ASP A 1 80 ? -20.984 -8.859 -29.125 1 34.56 80 ASP A O 1
ATOM 628 N N . ASP A 1 81 ? -22.516 -10.422 -29 1 35.56 81 ASP A N 1
ATOM 629 C CA . ASP A 1 81 ? -23.625 -9.906 -29.797 1 35.56 81 ASP A CA 1
ATOM 630 C C . ASP A 1 81 ? -23.906 -8.438 -29.469 1 35.56 81 ASP A C 1
ATOM 632 O O . ASP A 1 81 ? -24.422 -7.699 -30.312 1 35.56 81 ASP A O 1
ATOM 636 N N . ASN A 1 82 ? -23.766 -8.117 -28.188 1 31.64 82 ASN A N 1
ATOM 637 C CA . ASN A 1 82 ? -24.297 -6.82 -27.781 1 31.64 82 ASN A CA 1
ATOM 638 C C . ASN A 1 82 ? -23.453 -5.668 -28.328 1 31.64 82 ASN A C 1
ATOM 640 O O . ASN A 1 82 ? -23.938 -4.539 -28.438 1 31.64 82 ASN A O 1
ATOM 644 N N . LYS A 1 83 ? -22.125 -5.758 -28.188 1 34.31 83 LYS A N 1
ATOM 645 C CA . LYS A 1 83 ? -21.453 -4.496 -28.484 1 34.31 83 LYS A CA 1
ATOM 646 C C . LYS A 1 83 ? -21.359 -4.266 -29.984 1 34.31 83 LYS A C 1
ATOM 648 O O . LYS A 1 83 ? -20.625 -3.385 -30.438 1 34.31 83 LYS A O 1
ATOM 653 N N . VAL A 1 84 ? -21.844 -5.137 -30.938 1 31.81 84 VAL A N 1
ATOM 654 C CA . VAL A 1 84 ? -21.922 -4.777 -32.344 1 31.81 84 VAL A CA 1
ATOM 655 C C . VAL A 1 84 ? -22.766 -3.521 -32.5 1 31.81 84 VAL A C 1
ATOM 657 O O . VAL A 1 84 ? -22.781 -2.918 -33.594 1 31.81 84 VAL A O 1
ATOM 660 N N . ALA A 1 85 ? -23.688 -3.285 -31.453 1 32.91 85 ALA A N 1
ATOM 661 C CA . ALA A 1 85 ? -24.594 -2.152 -31.547 1 32.91 85 ALA A CA 1
ATOM 662 C C . ALA A 1 85 ? -23.844 -0.828 -31.5 1 32.91 85 ALA A C 1
ATOM 664 O O . ALA A 1 85 ? -24.359 0.205 -31.938 1 32.91 85 ALA A O 1
ATOM 665 N N . GLU A 1 86 ? -22.766 -0.815 -30.797 1 33.03 86 GLU A N 1
ATOM 666 C CA . GLU A 1 86 ? -22.203 0.523 -30.656 1 33.03 86 GLU A CA 1
ATOM 667 C C . GLU A 1 86 ? -21.641 1.016 -31.984 1 33.03 86 GLU A C 1
ATOM 669 O O . GLU A 1 86 ? -21.141 2.135 -32.062 1 33.03 86 GLU A O 1
ATOM 674 N N . LEU A 1 87 ? -21.359 -0.017 -32.969 1 29.27 87 LEU A N 1
ATOM 675 C CA . LEU A 1 87 ? -21.062 0.634 -34.25 1 29.27 87 LEU A CA 1
ATOM 676 C C . LEU A 1 87 ? -22.344 1.152 -34.906 1 29.27 87 LEU A C 1
ATOM 678 O O . LEU A 1 87 ? -23.422 0.601 -34.688 1 29.27 87 LEU A O 1
ATOM 682 N N . GLY A 1 88 ? -22.766 2.43 -35.188 1 29.64 88 GLY A N 1
ATOM 683 C CA . GLY A 1 88 ? -23.875 3.24 -35.656 1 29.64 88 GLY A CA 1
ATOM 684 C C . GLY A 1 88 ? -24.812 2.506 -36.594 1 29.64 88 GLY A C 1
ATOM 685 O O . GLY A 1 88 ? -25.625 3.127 -37.281 1 29.64 88 GLY A O 1
ATOM 686 N N . TYR A 1 89 ? -24.391 1.27 -37.031 1 28.02 89 TYR A N 1
ATOM 687 C CA . TYR A 1 89 ? -25.266 0.8 -38.094 1 28.02 89 TYR A CA 1
ATOM 688 C C . TYR A 1 89 ? -26.562 0.258 -37.531 1 28.02 89 TYR A C 1
ATOM 690 O O . TYR A 1 89 ? -26.562 -0.604 -36.656 1 28.02 89 TYR A O 1
ATOM 698 N N . HIS A 1 90 ? -27.641 1.167 -37.375 1 28.16 90 HIS A N 1
ATOM 699 C CA . HIS A 1 90 ? -28.984 0.869 -36.875 1 28.16 90 HIS A CA 1
ATOM 700 C C . HIS A 1 90 ? -29.641 -0.24 -37.688 1 28.16 90 HIS A C 1
ATOM 702 O O . HIS A 1 90 ? -30.016 -0.026 -38.844 1 28.16 90 HIS A O 1
ATOM 708 N N . LEU A 1 91 ? -29.156 -1.438 -37.688 1 26.41 91 LEU A N 1
ATOM 709 C CA . LEU A 1 91 ? -29.922 -2.451 -38.375 1 26.41 91 LEU A CA 1
ATOM 710 C C . LEU A 1 91 ? -31.328 -2.561 -37.781 1 26.41 91 LEU A C 1
ATOM 712 O O . LEU A 1 91 ? -31.5 -2.65 -36.562 1 26.41 91 LEU A O 1
ATOM 716 N N . VAL A 1 92 ? -32.406 -2.104 -38.531 1 24.95 92 VAL A N 1
ATOM 717 C CA . VAL A 1 92 ? -33.812 -2.16 -38.188 1 24.95 92 VAL A CA 1
ATOM 718 C C . VAL A 1 92 ? -34.25 -3.615 -38.031 1 24.95 92 VAL A C 1
ATOM 720 O O . VAL A 1 92 ? -34.219 -4.383 -39 1 24.95 92 VAL A O 1
ATOM 723 N N . HIS A 1 93 ? -33.812 -4.344 -37.094 1 24.59 93 HIS A N 1
ATOM 724 C CA . HIS A 1 93 ? -34.312 -5.707 -36.969 1 24.59 93 HIS A CA 1
ATOM 725 C C . HIS A 1 93 ? -35.781 -5.723 -36.656 1 24.59 93 HIS A C 1
ATOM 727 O O . HIS A 1 93 ? -36.281 -4.961 -35.812 1 24.59 93 HIS A O 1
ATOM 733 N N . HIS A 1 94 ? -36.625 -5.949 -37.719 1 20.45 94 HIS A N 1
ATOM 734 C CA . HIS A 1 94 ? -38.031 -6.266 -37.562 1 20.45 94 HIS A CA 1
ATOM 735 C C . HIS A 1 94 ? -38.219 -7.367 -36.531 1 20.45 94 HIS A C 1
ATOM 737 O O . HIS A 1 94 ? -37.406 -8.273 -36.406 1 20.45 94 HIS A O 1
ATOM 743 N N . SER A 1 95 ? -39.062 -7.031 -35.625 1 22.06 95 SER A N 1
ATOM 744 C CA . SER A 1 95 ? -39.469 -7.711 -34.406 1 22.06 95 SER A CA 1
ATOM 745 C C . SER A 1 95 ? -40.25 -8.992 -34.719 1 22.06 95 SER A C 1
ATOM 747 O O . SER A 1 95 ? -41.344 -8.938 -35.281 1 22.06 95 SER A O 1
ATOM 749 N N . GLU A 1 96 ? -39.656 -9.875 -35.5 1 19.77 96 GLU A N 1
ATOM 750 C CA . GLU A 1 96 ? -40.5 -11.062 -35.656 1 19.77 96 GLU A CA 1
ATOM 751 C C . GLU A 1 96 ? -41.094 -11.477 -34.312 1 19.77 96 GLU A C 1
ATOM 753 O O . GLU A 1 96 ? -40.5 -11.258 -33.25 1 19.77 96 GLU A O 1
ATOM 758 N N . ALA A 1 97 ? -42.469 -11.625 -34.312 1 21.44 97 ALA A N 1
ATOM 759 C CA . ALA A 1 97 ? -43.5 -12.055 -33.375 1 21.44 97 ALA A CA 1
ATOM 760 C C . ALA A 1 97 ? -43.219 -13.438 -32.812 1 21.44 97 ALA A C 1
ATOM 762 O O . ALA A 1 97 ? -43.969 -13.977 -32.031 1 21.44 97 ALA A O 1
ATOM 763 N N . THR A 1 98 ? -42 -13.938 -32.938 1 19.48 98 THR A N 1
ATOM 764 C CA . THR A 1 98 ? -42.062 -15.359 -32.625 1 19.48 98 THR A CA 1
ATOM 765 C C . THR A 1 98 ? -42.75 -15.602 -31.297 1 19.48 98 THR A C 1
ATOM 767 O O . THR A 1 98 ? -42.594 -14.812 -30.359 1 19.48 98 THR A O 1
ATOM 770 N N . SER A 1 99 ? -44.094 -16.031 -31.422 1 19.23 99 SER A N 1
ATOM 771 C CA . SER A 1 99 ? -44.969 -16.75 -30.484 1 19.23 99 SER A CA 1
ATOM 772 C C . SER A 1 99 ? -44.188 -17.719 -29.625 1 19.23 99 SER A C 1
ATOM 774 O O . SER A 1 99 ? -43.406 -18.531 -30.141 1 19.23 99 SER A O 1
ATOM 776 N N . SER A 1 100 ? -43.781 -17.109 -28.625 1 18.36 100 SER A N 1
ATOM 777 C CA . SER A 1 100 ? -43.031 -17.734 -27.547 1 18.36 100 SER A CA 1
ATOM 778 C C . SER A 1 100 ? -43.656 -19.031 -27.078 1 18.36 100 SER A C 1
ATOM 780 O O . SER A 1 100 ? -44.688 -19.016 -26.375 1 18.36 100 SER A O 1
ATOM 782 N N . ILE A 1 101 ? -44.062 -19.859 -28.031 1 19.02 101 ILE A N 1
ATOM 783 C CA . ILE A 1 101 ? -44.531 -21.125 -27.469 1 19.02 101 ILE A CA 1
ATOM 784 C C . ILE A 1 101 ? -43.531 -21.625 -26.438 1 19.02 101 ILE A C 1
ATOM 786 O O . ILE A 1 101 ? -42.312 -21.672 -26.719 1 19.02 101 ILE A O 1
ATOM 790 N N . GLU A 1 102 ? -43.844 -21.344 -25.281 1 17.33 102 GLU A N 1
ATOM 791 C CA . GLU A 1 102 ? -43.344 -21.688 -23.953 1 17.33 102 GLU A CA 1
ATOM 792 C C . GLU A 1 102 ? -42.875 -23.141 -23.906 1 17.33 102 GLU A C 1
ATOM 794 O O . GLU A 1 102 ? -43.656 -24.062 -24.078 1 17.33 102 GLU A O 1
ATOM 799 N N . GLY A 1 103 ? -41.812 -23.406 -24.531 1 16.88 103 GLY A N 1
ATOM 800 C CA . GLY A 1 103 ? -41.188 -24.719 -24.578 1 16.88 103 GLY A CA 1
ATOM 801 C C . GLY A 1 103 ? -40.969 -25.328 -23.203 1 16.88 103 GLY A C 1
ATOM 802 O O . GLY A 1 103 ? -40.406 -26.422 -23.094 1 16.88 103 GLY A O 1
ATOM 803 N N . ALA A 1 104 ? -41.594 -24.938 -22.125 1 16.38 104 ALA A N 1
ATOM 804 C CA . ALA A 1 104 ? -40.812 -25.219 -20.938 1 16.38 104 ALA A CA 1
ATOM 805 C C . ALA A 1 104 ? -40.25 -26.641 -20.969 1 16.38 104 ALA A C 1
ATOM 807 O O . ALA A 1 104 ? -40.875 -27.547 -21.5 1 16.38 104 ALA A O 1
ATOM 808 N N . GLY A 1 105 ? -38.969 -26.703 -20.484 1 15.87 105 GLY A N 1
ATOM 809 C CA . GLY A 1 105 ? -37.688 -27.344 -20.234 1 15.87 105 GLY A CA 1
ATOM 810 C C . GLY A 1 105 ? -37.781 -28.578 -19.359 1 15.87 105 GLY A C 1
ATOM 811 O O . GLY A 1 105 ? -38.344 -28.516 -18.266 1 15.87 105 GLY A O 1
ATOM 812 N N . ASP A 1 106 ? -37.875 -29.734 -19.875 1 17.36 106 ASP A N 1
ATOM 813 C CA . ASP A 1 106 ? -37.75 -31.141 -19.5 1 17.36 106 ASP A CA 1
ATOM 814 C C . ASP A 1 106 ? -36.406 -31.406 -18.844 1 17.36 106 ASP A C 1
ATOM 816 O O . ASP A 1 106 ? -36 -32.562 -18.688 1 17.36 106 ASP A O 1
ATOM 820 N N . SER A 1 107 ? -35.75 -30.5 -18.125 1 14.77 107 SER A N 1
ATOM 821 C CA . SER A 1 107 ? -34.375 -30.734 -17.734 1 14.77 107 SER A CA 1
ATOM 822 C C . SER A 1 107 ? -34.188 -32.156 -17.188 1 14.77 107 SER A C 1
ATOM 824 O O . SER A 1 107 ? -35.094 -32.719 -16.578 1 14.77 107 SER A O 1
ATOM 826 N N . VAL A 1 108 ? -32.938 -32.656 -17.219 1 15.27 108 VAL A N 1
ATOM 827 C CA . VAL A 1 108 ? -32 -33.719 -17.547 1 15.27 108 VAL A CA 1
ATOM 828 C C . VAL A 1 108 ? -31.703 -34.531 -16.297 1 15.27 108 VAL A C 1
ATOM 830 O O . VAL A 1 108 ? -31.984 -34.125 -15.18 1 15.27 108 VAL A O 1
ATOM 833 N N . GLU A 1 109 ? -30.406 -34.969 -16.172 1 14.61 109 GLU A N 1
ATOM 834 C CA . GLU A 1 109 ? -29.531 -36.094 -16.359 1 14.61 109 GLU A CA 1
ATOM 835 C C . GLU A 1 109 ? -28.844 -36.5 -15.047 1 14.61 109 GLU A C 1
ATOM 837 O O . GLU A 1 109 ? -28.016 -35.75 -14.531 1 14.61 109 GLU A O 1
ATOM 842 N N . ARG A 1 110 ? -29.422 -36.75 -14.102 1 16.44 110 ARG A N 1
ATOM 843 C CA . ARG A 1 110 ? -28.734 -37.031 -12.852 1 16.44 110 ARG A CA 1
ATOM 844 C C . ARG A 1 110 ? -27.609 -38.031 -13.086 1 16.44 110 ARG A C 1
ATOM 846 O O . ARG A 1 110 ? -27.844 -39.25 -13.195 1 16.44 110 ARG A O 1
ATOM 853 N N . SER A 1 111 ? -26.578 -37.844 -13.734 1 13.65 111 SER A N 1
ATOM 854 C CA . SER A 1 111 ? -25.562 -38.781 -14.148 1 13.65 111 SER A CA 1
ATOM 855 C C . SER A 1 111 ? -24.812 -39.344 -12.938 1 13.65 111 SER A C 1
ATOM 857 O O . SER A 1 111 ? -24.734 -40.562 -12.773 1 13.65 111 SER A O 1
ATOM 859 N N . THR A 1 112 ? -23.5 -39.125 -12.781 1 14.15 112 THR A N 1
ATOM 860 C CA . THR A 1 112 ? -22.406 -40.031 -13.133 1 14.15 112 THR A CA 1
ATOM 861 C C . THR A 1 112 ? -21.719 -40.562 -11.875 1 14.15 112 THR A C 1
ATOM 863 O O . THR A 1 112 ? -21.453 -41.75 -11.766 1 14.15 112 THR A O 1
ATOM 866 N N . THR A 1 113 ? -21 -39.781 -11.062 1 13.83 113 THR A N 1
ATOM 867 C CA . THR A 1 113 ? -19.578 -40.094 -11 1 13.83 113 THR A CA 1
ATOM 868 C C . THR A 1 113 ? -19.312 -41.219 -10.008 1 13.83 113 THR A C 1
ATOM 870 O O . THR A 1 113 ? -20.172 -41.562 -9.203 1 13.83 113 THR A O 1
ATOM 873 N N . GLY A 1 114 ? -17.922 -41.312 -9.562 1 13.93 114 GLY A N 1
ATOM 874 C CA . GLY A 1 114 ? -16.75 -42.156 -9.68 1 13.93 114 GLY A CA 1
ATOM 875 C C . GLY A 1 114 ? -16.516 -43.031 -8.461 1 13.93 114 GLY A C 1
ATOM 876 O O . GLY A 1 114 ? -16.984 -44.188 -8.406 1 13.93 114 GLY A O 1
ATOM 877 N N . ASN A 1 115 ? -15.422 -42.688 -7.637 1 14.05 115 ASN A N 1
ATOM 878 C CA . ASN A 1 115 ? -14.164 -43.406 -7.527 1 14.05 115 ASN A CA 1
ATOM 879 C C . ASN A 1 115 ? -14.188 -44.406 -6.355 1 14.05 115 ASN A C 1
ATOM 881 O O . ASN A 1 115 ? -15.023 -44.281 -5.457 1 14.05 115 ASN A O 1
ATOM 885 N N . GLU A 1 116 ? -12.945 -44.938 -6.039 1 15.18 116 GLU A N 1
ATOM 886 C CA . GLU A 1 116 ? -12.172 -46.188 -5.895 1 15.18 116 GLU A CA 1
ATOM 887 C C . GLU A 1 116 ? -11.82 -46.438 -4.434 1 15.18 116 GLU A C 1
ATOM 889 O O . GLU A 1 116 ? -11.18 -47.438 -4.113 1 15.18 116 GLU A O 1
ATOM 894 N N . ALA A 1 117 ? -12.469 -45.75 -3.535 1 15.5 117 ALA A N 1
ATOM 895 C CA . ALA A 1 117 ? -11.711 -45.875 -2.293 1 15.5 117 ALA A CA 1
ATOM 896 C C . ALA A 1 117 ? -11.289 -47.344 -2.064 1 15.5 117 ALA A C 1
ATOM 898 O O . ALA A 1 117 ? -12.117 -48.25 -2.104 1 15.5 117 ALA A O 1
ATOM 899 N N . ILE A 1 118 ? -9.922 -47.719 -1.955 1 15.86 118 ILE A N 1
ATOM 900 C CA . ILE A 1 118 ? -8.992 -48.844 -1.956 1 15.86 118 ILE A CA 1
ATOM 901 C C . ILE A 1 118 ? -8.938 -49.469 -0.567 1 15.86 118 ILE A C 1
ATOM 903 O O . ILE A 1 118 ? -8.453 -50.594 -0.406 1 15.86 118 ILE A O 1
ATOM 907 N N . GLY A 1 119 ? -9.336 -48.75 0.423 1 14.66 119 GLY A N 1
ATOM 908 C CA . GLY A 1 119 ? -8.469 -49.219 1.483 1 14.66 119 GLY A CA 1
ATOM 909 C C . GLY A 1 119 ? -8.484 -50.75 1.621 1 14.66 119 GLY A C 1
ATOM 910 O O . GLY A 1 119 ? -9.422 -51.406 1.154 1 14.66 119 GLY A O 1
ATOM 911 N N . ALA A 1 120 ? -7.352 -51.438 1.98 1 15.7 120 ALA A N 1
ATOM 912 C CA . ALA A 1 120 ? -6.586 -52.656 2 1 15.7 120 ALA A CA 1
ATOM 913 C C . ALA A 1 120 ? -7.09 -53.594 3.098 1 15.7 120 ALA A C 1
ATOM 915 O O . ALA A 1 120 ? -7.129 -54.812 2.912 1 15.7 120 ALA A O 1
ATOM 916 N N . SER A 1 121 ? -7.539 -52.969 4.223 1 14.88 121 SER A N 1
ATOM 917 C CA . SER A 1 121 ? -6.867 -53.688 5.285 1 14.88 121 SER A CA 1
ATOM 918 C C . SER A 1 121 ? -7.348 -55.156 5.336 1 14.88 121 SER A C 1
ATOM 920 O O . SER A 1 121 ? -8.508 -55.438 5.035 1 14.88 121 SER A O 1
ATOM 922 N N . PRO A 1 122 ? -6.516 -56.094 5.305 1 15.95 122 PRO A N 1
ATOM 923 C CA . PRO A 1 122 ? -6.645 -57.531 5.25 1 15.95 122 PRO A CA 1
ATOM 924 C C . PRO A 1 122 ? -7.191 -58.125 6.547 1 15.95 122 PRO A C 1
ATOM 926 O O . PRO A 1 122 ? -7.332 -59.344 6.66 1 15.95 122 PRO A O 1
ATOM 929 N N . LYS A 1 123 ? -7.941 -57.312 7.328 1 14.79 123 LYS A N 1
ATOM 930 C CA . LYS A 1 123 ? -7.895 -57.875 8.68 1 14.79 123 LYS A CA 1
ATOM 931 C C . LYS A 1 123 ? -8.133 -59.375 8.664 1 14.79 123 LYS A C 1
ATOM 933 O O . LYS A 1 123 ? -8.719 -59.906 7.715 1 14.79 123 LYS A O 1
ATOM 938 N N . HIS A 1 124 ? -7.777 -60.031 9.844 1 15.56 124 HIS A N 1
ATOM 939 C CA . HIS A 1 124 ? -7.258 -61.25 10.406 1 15.56 124 HIS A CA 1
ATOM 940 C C . HIS A 1 124 ? -8.383 -62.25 10.695 1 15.56 124 HIS A C 1
ATOM 942 O O . HIS A 1 124 ? -8.125 -63.438 10.984 1 15.56 124 HIS A O 1
ATOM 948 N N . CYS A 1 125 ? -9.531 -62.25 10.234 1 15.21 125 CYS A N 1
ATOM 949 C CA . CYS A 1 125 ? -10.383 -63 11.164 1 15.21 125 CYS A CA 1
ATOM 950 C C . CYS A 1 125 ? -9.664 -64.25 11.688 1 15.21 125 CYS A C 1
ATOM 952 O O . CYS A 1 125 ? -9.055 -64.938 10.922 1 15.21 125 CYS A O 1
ATOM 954 N N . PRO A 1 126 ? -9.633 -64.312 13.078 1 14.65 126 PRO A N 1
ATOM 955 C CA . PRO A 1 126 ? -9.062 -65.25 13.992 1 14.65 126 PRO A CA 1
ATOM 956 C C . PRO A 1 126 ? -9.438 -66.688 13.625 1 14.65 126 PRO A C 1
ATOM 958 O O . PRO A 1 126 ? -8.586 -67.438 13.141 1 14.65 126 PRO A O 1
ATOM 961 N N . ASN A 1 127 ? -10.234 -67.25 14.609 1 13.95 127 ASN A N 1
ATOM 962 C CA . ASN A 1 127 ? -9.906 -68.5 15.383 1 13.95 127 ASN A CA 1
ATOM 963 C C . ASN A 1 127 ? -10.5 -69.75 14.742 1 13.95 127 ASN A C 1
ATOM 965 O O . ASN A 1 127 ? -10.203 -70.812 15.156 1 13.95 127 ASN A O 1
ATOM 969 N N . CYS A 1 128 ? -11.609 -69.625 14.055 1 14.37 128 CYS A N 1
ATOM 970 C CA . CYS A 1 128 ? -12.438 -70.688 14.539 1 14.37 128 CYS A CA 1
ATOM 971 C C . CYS A 1 128 ? -11.688 -72 14.445 1 14.37 128 CYS A C 1
ATOM 973 O O . CYS A 1 128 ? -10.82 -72.188 13.586 1 14.37 128 CYS A O 1
ATOM 975 N N . GLY A 1 129 ? -11.984 -72.875 15.578 1 13.98 129 GLY A N 1
ATOM 976 C CA . GLY A 1 129 ? -11.531 -74.062 16.312 1 13.98 129 GLY A CA 1
ATOM 977 C C . GLY A 1 129 ? -11.461 -75.312 15.445 1 13.98 129 GLY A C 1
ATOM 978 O O . GLY A 1 129 ? -10.406 -75.938 15.312 1 13.98 129 GLY A O 1
ATOM 979 N N . ASN A 1 130 ? -12.711 -75.938 15.5 1 14.38 130 ASN A N 1
ATOM 980 C CA . ASN A 1 130 ? -12.719 -77.25 16.125 1 14.38 130 ASN A CA 1
ATOM 981 C C . ASN A 1 130 ? -12.086 -78.312 15.203 1 14.38 130 ASN A C 1
ATOM 983 O O . ASN A 1 130 ? -11.93 -78.062 14 1 14.38 130 ASN A O 1
ATOM 987 N N . SER A 1 131 ? -11.898 -79.5 15.914 1 13.81 131 SER A N 1
ATOM 988 C CA . SER A 1 131 ? -11.164 -80.75 16.141 1 13.81 131 SER A CA 1
ATOM 989 C C . SER A 1 131 ? -11.531 -81.812 15.109 1 13.81 131 SER A C 1
ATOM 991 O O . SER A 1 131 ? -10.742 -82.75 14.82 1 13.81 131 SER A O 1
ATOM 993 N N . PHE A 1 132 ? -12.867 -81.812 14.633 1 14.03 132 PHE A N 1
ATOM 994 C CA . PHE A 1 132 ? -13.398 -83.125 14.883 1 14.03 132 PHE A CA 1
ATOM 995 C C . PHE A 1 132 ? -12.516 -84.188 14.234 1 14.03 132 PHE A C 1
ATOM 997 O O . PHE A 1 132 ? -11.938 -83.938 13.172 1 14.03 132 PHE A O 1
ATOM 1004 N N . GLU A 1 133 ? -12.359 -85.312 15.109 1 14.27 133 GLU A N 1
ATOM 1005 C CA . GLU A 1 133 ? -11.625 -86.562 15.359 1 14.27 133 GLU A CA 1
ATOM 1006 C C . GLU A 1 133 ? -11.781 -87.562 14.188 1 14.27 133 GLU A C 1
ATOM 1008 O O . GLU A 1 133 ? -10.789 -88.062 13.656 1 14.27 133 GLU A O 1
ATOM 1013 N N . ARG A 1 134 ? -13.008 -88.5 14.375 1 13.99 134 ARG A N 1
ATOM 1014 C CA . ARG A 1 134 ? -12.867 -89.875 14.805 1 13.99 134 ARG A CA 1
ATOM 1015 C C . ARG A 1 134 ? -12.469 -90.75 13.641 1 13.99 134 ARG A C 1
ATOM 1017 O O . ARG A 1 134 ? -12.492 -90.312 12.484 1 13.99 134 ARG A O 1
ATOM 1024 N N . SER A 1 135 ? -13.336 -91.875 13.719 1 13.87 135 SER A N 1
ATOM 1025 C CA . SER A 1 135 ? -13.125 -93.25 14.078 1 13.87 135 SER A CA 1
ATOM 1026 C C . SER A 1 135 ? -12.695 -94.125 12.867 1 13.87 135 SER A C 1
ATOM 1028 O O . SER A 1 135 ? -12.859 -93.688 11.719 1 13.87 135 SER A O 1
ATOM 1030 N N . PRO A 1 136 ? -12.82 -95.562 13.188 1 14.12 136 PRO A N 1
ATOM 1031 C CA . PRO A 1 136 ? -12.117 -96.812 13.164 1 14.12 136 PRO A CA 1
ATOM 1032 C C . PRO A 1 136 ? -12.258 -97.562 11.836 1 14.12 136 PRO A C 1
ATOM 1034 O O . PRO A 1 136 ? -11.258 -97.938 11.227 1 14.12 136 PRO A O 1
ATOM 1037 N N . LEU A 1 137 ? -13.445 -98.5 11.883 1 14.25 137 LEU A N 1
ATOM 1038 C CA . LEU A 1 137 ? -13.406 -99.938 12.117 1 14.25 137 LEU A CA 1
ATOM 1039 C C . LEU A 1 137 ? -13.203 -100.688 10.812 1 14.25 137 LEU A C 1
ATOM 1041 O O . LEU A 1 137 ? -13.422 -100.125 9.727 1 14.25 137 LEU A O 1
ATOM 1045 N N . LEU A 1 138 ? -13.648 -102.125 10.945 1 14.5 138 LEU A N 1
ATOM 1046 C CA . LEU A 1 138 ? -13.266 -103.562 10.977 1 14.5 138 LEU A CA 1
ATOM 1047 C C . LEU A 1 138 ? -13.555 -104.25 9.641 1 14.5 138 LEU A C 1
ATOM 1049 O O . LEU A 1 138 ? -12.664 -104.812 9.047 1 14.5 138 LEU A O 1
ATOM 1053 N N . HIS A 1 139 ? -14.711 -105.25 9.703 1 13.61 139 HIS A N 1
ATOM 1054 C CA . HIS A 1 139 ? -14.789 -106.688 9.812 1 13.61 139 HIS A CA 1
ATOM 1055 C C . HIS A 1 139 ? -14.914 -107.312 8.438 1 13.61 139 HIS A C 1
ATOM 1057 O O . HIS A 1 139 ? -15.164 -106.625 7.441 1 13.61 139 HIS A O 1
ATOM 1063 N N . THR A 1 140 ? -15.859 -108.5 8.406 1 13.7 140 THR A N 1
ATOM 1064 C CA . THR A 1 140 ? -15.883 -110 8.422 1 13.7 140 THR A CA 1
ATOM 1065 C C . THR A 1 140 ? -16.25 -110.562 7.047 1 13.7 140 THR A C 1
ATOM 1067 O O . THR A 1 140 ? -15.555 -111.438 6.52 1 13.7 140 THR A O 1
ATOM 1070 N N . ASN A 1 141 ? -17.641 -110.812 6.727 1 13.5 141 ASN A N 1
ATOM 1071 C CA . ASN A 1 141 ? -18.281 -112.125 6.809 1 13.5 141 ASN A CA 1
ATOM 1072 C C . ASN A 1 141 ? -18.078 -112.938 5.523 1 13.5 141 ASN A C 1
ATOM 1074 O O . ASN A 1 141 ? -17.828 -112.375 4.465 1 13.5 141 ASN A O 1
ATOM 1078 N N . LEU A 1 142 ? -19 -114.25 5.359 1 14.58 142 LEU A N 1
ATOM 1079 C CA . LEU A 1 142 ? -19.188 -115.688 5.457 1 14.58 142 LEU A CA 1
ATOM 1080 C C . LEU A 1 142 ? -19.391 -116.312 4.078 1 14.58 142 LEU A C 1
ATOM 1082 O O . LEU A 1 142 ? -19.078 -115.688 3.062 1 14.58 142 LEU A O 1
ATOM 1086 N N . GLN A 1 143 ? -20.484 -117.312 3.947 1 14.03 143 GLN A N 1
ATOM 1087 C CA . GLN A 1 143 ? -20.641 -118.75 3.896 1 14.03 143 GLN A CA 1
ATOM 1088 C C . GLN A 1 143 ? -20.891 -119.25 2.467 1 14.03 143 GLN A C 1
ATOM 1090 O O . GLN A 1 143 ? -20.203 -120.125 1.977 1 14.03 143 GLN A O 1
ATOM 1095 N N . ASP A 1 144 ? -22.188 -119.875 2.129 1 14.39 144 ASP A N 1
ATOM 1096 C CA . ASP A 1 144 ? -22.641 -121.25 2.047 1 14.39 144 ASP A CA 1
ATOM 1097 C C . ASP A 1 144 ? -22.734 -121.688 0.596 1 14.39 144 ASP A C 1
ATOM 1099 O O . ASP A 1 144 ? -22.625 -120.875 -0.328 1 14.39 144 ASP A O 1
ATOM 1103 N N . GLY A 1 145 ? -24.016 -122.438 0.133 1 14.45 145 GLY A N 1
ATOM 1104 C CA . GLY A 1 145 ? -24.406 -123.812 -0.108 1 14.45 145 GLY A CA 1
ATOM 1105 C C . GLY A 1 145 ? -24.375 -124.25 -1.575 1 14.45 145 GLY A C 1
ATOM 1106 O O . GLY A 1 145 ? -23.875 -123.438 -2.41 1 14.45 145 GLY A O 1
ATOM 1107 N N . THR A 1 146 ? -25.562 -124.875 -2.129 1 15.45 146 THR A N 1
ATOM 1108 C CA . THR A 1 146 ? -25.922 -126.25 -2.441 1 15.45 146 THR A CA 1
ATOM 1109 C C . THR A 1 146 ? -25.828 -126.5 -3.943 1 15.45 146 THR A C 1
ATOM 1111 O O . THR A 1 146 ? -24.844 -127.062 -4.43 1 15.45 146 THR A O 1
ATOM 1114 N N . GLU A 1 147 ? -26.953 -127.188 -4.586 1 15.09 147 GLU A N 1
ATOM 1115 C CA . GLU A 1 147 ? -27.234 -128.5 -5.078 1 15.09 147 GLU A CA 1
ATOM 1116 C C . GLU A 1 147 ? -27.125 -128.625 -6.598 1 15.09 147 GLU A C 1
ATOM 1118 O O . GLU A 1 147 ? -26.391 -129.5 -7.137 1 15.09 147 GLU A O 1
ATOM 1123 N N . ASP A 1 148 ? -28.266 -129.125 -7.426 1 15.2 148 ASP A N 1
ATOM 1124 C CA . ASP A 1 148 ? -28.562 -130.375 -8.039 1 15.2 148 ASP A CA 1
ATOM 1125 C C . ASP A 1 148 ? -28.359 -130.25 -9.547 1 15.2 148 ASP A C 1
ATOM 1127 O O . ASP A 1 148 ? -27.688 -131.125 -10.125 1 15.2 148 ASP A O 1
ATOM 1131 N N . THR A 1 149 ? -29.453 -130 -10.484 1 16.11 149 THR A N 1
ATOM 1132 C CA . THR A 1 149 ? -30.141 -131 -11.211 1 16.11 149 THR A CA 1
ATOM 1133 C C . THR A 1 149 ? -29.5 -131.25 -12.586 1 16.11 149 THR A C 1
ATOM 1135 O O . THR A 1 149 ? -28.844 -130.375 -13.109 1 16.11 149 THR A O 1
ATOM 1138 N N . PRO A 1 150 ? -30.281 -131.875 -13.742 1 16.62 150 PRO A N 1
ATOM 1139 C CA . PRO A 1 150 ? -30.234 -133.125 -14.43 1 16.62 150 PRO A CA 1
ATOM 1140 C C . PRO A 1 150 ? -29.578 -133 -15.812 1 16.62 150 PRO A C 1
ATOM 1142 O O . PRO A 1 150 ? -28.625 -133.75 -16.094 1 16.62 150 PRO A O 1
ATOM 1145 N N . GLN A 1 151 ? -30.406 -132.875 -17.031 1 16.81 151 GLN A N 1
ATOM 1146 C CA . GLN A 1 151 ? -30.594 -134 -17.938 1 16.81 151 GLN A CA 1
ATOM 1147 C C . GLN A 1 151 ? -29.641 -133.875 -19.125 1 16.81 151 GLN A C 1
ATOM 1149 O O . GLN A 1 151 ? -29.109 -132.875 -19.422 1 16.81 151 GLN A O 1
ATOM 1154 N N . ALA A 1 152 ? -29.984 -134.625 -20.516 1 18.62 152 ALA A N 1
ATOM 1155 C CA . ALA A 1 152 ? -29.547 -135.75 -21.281 1 18.62 152 ALA A CA 1
ATOM 1156 C C . ALA A 1 152 ? -28.906 -135.25 -22.594 1 18.62 152 ALA A C 1
ATOM 1158 O O . ALA A 1 152 ? -27.891 -135.875 -23 1 18.62 152 ALA A O 1
ATOM 1159 N N . VAL A 1 153 ? -29.312 -134.25 -23.438 1 20.36 153 VAL A N 1
ATOM 1160 C CA . VAL A 1 153 ? -29.734 -134.875 -24.703 1 20.36 153 VAL A CA 1
ATOM 1161 C C . VAL A 1 153 ? -28.516 -135.125 -25.562 1 20.36 153 VAL A C 1
ATOM 1163 O O . VAL A 1 153 ? -27.453 -134.625 -25.391 1 20.36 153 VAL A O 1
ATOM 1166 N N . PRO A 1 154 ? -28.672 -135.875 -26.75 1 17.84 154 PRO A N 1
ATOM 1167 C CA . PRO A 1 154 ? -28.031 -137 -27.469 1 17.84 154 PRO A CA 1
ATOM 1168 C C . PRO A 1 154 ? -26.891 -136.5 -28.375 1 17.84 154 PRO A C 1
ATOM 1170 O O . PRO A 1 154 ? -26.688 -135.375 -28.562 1 17.84 154 PRO A O 1
ATOM 1173 N N . SER A 1 155 ? -26.859 -137.125 -29.688 1 17.09 155 SER A N 1
ATOM 1174 C CA . SER A 1 155 ? -25.984 -138.125 -30.328 1 17.09 155 SER A CA 1
ATOM 1175 C C . SER A 1 155 ? -25.031 -137.375 -31.328 1 17.09 155 SER A C 1
ATOM 1177 O O . SER A 1 155 ? -23.828 -137.625 -31.266 1 17.09 155 SER A O 1
ATOM 1179 N N . SER A 1 156 ? -25.422 -137.125 -32.844 1 20.12 156 SER A N 1
ATOM 1180 C CA . SER A 1 156 ? -24.891 -137.875 -33.969 1 20.12 156 SER A CA 1
ATOM 1181 C C . SER A 1 156 ? -23.75 -137.125 -34.656 1 20.12 156 SER A C 1
ATOM 1183 O O . SER A 1 156 ? -23.828 -135.875 -34.812 1 20.12 156 SER A O 1
ATOM 1185 N N . ILE A 1 157 ? -22.484 -137.625 -34.969 1 21.42 157 ILE A N 1
ATOM 1186 C CA . ILE A 1 157 ? -21.125 -137.25 -35.344 1 21.42 157 ILE A CA 1
ATOM 1187 C C . ILE A 1 157 ? -21 -137.25 -36.875 1 21.42 157 ILE A C 1
ATOM 1189 O O . ILE A 1 157 ? -19.891 -137.25 -37.406 1 21.42 157 ILE A O 1
ATOM 1193 N N . VAL A 1 158 ? -21.984 -136.75 -37.688 1 25.36 158 VAL A N 1
ATOM 1194 C CA . VAL A 1 158 ? -21.703 -137.25 -39.031 1 25.36 158 VAL A CA 1
ATOM 1195 C C . VAL A 1 158 ? -20.406 -136.625 -39.562 1 25.36 158 VAL A C 1
ATOM 1197 O O . VAL A 1 158 ? -20.141 -135.5 -39.281 1 25.36 158 VAL A O 1
ATOM 1200 N N . ALA A 1 159 ? -19.438 -137.375 -40.344 1 27.03 159 ALA A N 1
ATOM 1201 C CA . ALA A 1 159 ? -18.078 -137.625 -40.844 1 27.03 159 ALA A CA 1
ATOM 1202 C C . ALA A 1 159 ? -17.812 -136.75 -42.094 1 27.03 159 ALA A C 1
ATOM 1204 O O . ALA A 1 159 ? -16.781 -136.875 -42.75 1 27.03 159 ALA A O 1
ATOM 1205 N N . ASP A 1 160 ? -18.375 -135.5 -42.219 1 22.33 160 ASP A N 1
ATOM 1206 C CA . ASP A 1 160 ? -18.297 -135 -43.594 1 22.33 160 ASP A CA 1
ATOM 1207 C C . ASP A 1 160 ? -16.844 -135 -44.062 1 22.33 160 ASP A C 1
ATOM 1209 O O . ASP A 1 160 ? -15.953 -134.625 -43.25 1 22.33 160 ASP A O 1
ATOM 1213 N N . SER A 1 161 ? -16.375 -135.5 -45.344 1 24.94 161 SER A N 1
ATOM 1214 C CA . SER A 1 161 ? -15.273 -135.875 -46.25 1 24.94 161 SER A CA 1
ATOM 1215 C C . SER A 1 161 ? -14.555 -134.625 -46.688 1 24.94 161 SER A C 1
ATOM 1217 O O . SER A 1 161 ? -15.18 -133.625 -47.156 1 24.94 161 SER A O 1
ATOM 1219 N N . SER A 1 162 ? -13.438 -134.125 -46.219 1 24.73 162 SER A N 1
ATOM 1220 C CA . SER A 1 162 ? -12.547 -133 -46.438 1 24.73 162 SER A CA 1
ATOM 1221 C C . SER A 1 162 ? -11.922 -133.125 -47.844 1 24.73 162 SER A C 1
ATOM 1223 O O . SER A 1 162 ? -11.086 -133.875 -48.094 1 24.73 162 SER A O 1
ATOM 1225 N N . ASP A 1 163 ? -12.594 -132.875 -49 1 28.58 163 ASP A N 1
ATOM 1226 C CA . ASP A 1 163 ? -12.055 -132.75 -50.344 1 28.58 163 ASP A CA 1
ATOM 1227 C C . ASP A 1 163 ? -10.891 -131.75 -50.438 1 28.58 163 ASP A C 1
ATOM 1229 O O . ASP A 1 163 ? -11.055 -130.625 -50.094 1 28.58 163 ASP A O 1
ATOM 1233 N N . GLU A 1 164 ? -9.625 -132.125 -50.25 1 33.62 164 GLU A N 1
ATOM 1234 C CA . GLU A 1 164 ? -8.336 -131.5 -50.406 1 33.62 164 GLU A CA 1
ATOM 1235 C C . GLU A 1 164 ? -8.148 -130.875 -51.812 1 33.62 164 GLU A C 1
ATOM 1237 O O . GLU A 1 164 ? -8.172 -131.625 -52.781 1 33.62 164 GLU A O 1
ATOM 1242 N N . ILE A 1 165 ? -8.602 -129.75 -52.25 1 36.31 165 ILE A N 1
ATOM 1243 C CA . ILE A 1 165 ? -8.391 -129 -53.5 1 36.31 165 ILE A CA 1
ATOM 1244 C C . ILE A 1 165 ? -6.902 -128.875 -53.812 1 36.31 165 ILE A C 1
ATOM 1246 O O . ILE A 1 165 ? -6.137 -128.25 -53.094 1 36.31 165 ILE A O 1
ATOM 1250 N N . VAL A 1 166 ? -6.137 -130 -54.312 1 38.81 166 VAL A N 1
ATOM 1251 C CA . VAL A 1 166 ? -4.785 -130 -54.844 1 38.81 166 VAL A CA 1
ATOM 1252 C C . VAL A 1 166 ? -4.555 -129 -55.906 1 38.81 166 VAL A C 1
ATOM 1254 O O . VAL A 1 166 ? -5.207 -129 -56.969 1 38.81 166 VAL A O 1
ATOM 1257 N N . PHE A 1 167 ? -4.113 -127.75 -55.656 1 42.03 167 PHE A N 1
ATOM 1258 C CA . PHE A 1 167 ? -3.748 -126.688 -56.562 1 42.03 167 PHE A CA 1
ATOM 1259 C C . PHE A 1 167 ? -2.594 -127.125 -57.469 1 42.03 167 PHE A C 1
ATOM 1261 O O . PHE A 1 167 ? -1.642 -127.75 -57 1 42.03 167 PHE A O 1
ATOM 1268 N N . ARG A 1 168 ? -2.721 -127.125 -58.75 1 54.5 168 ARG A N 1
ATOM 1269 C CA . ARG A 1 168 ? -1.7 -127.375 -59.75 1 54.5 168 ARG A CA 1
ATOM 1270 C C . ARG A 1 168 ? -0.562 -126.375 -59.656 1 54.5 168 ARG A C 1
ATOM 1272 O O . ARG A 1 168 ? -0.794 -125.188 -59.375 1 54.5 168 ARG A O 1
ATOM 1279 N N . PRO A 1 169 ? 0.703 -126.438 -59.531 1 54.78 169 PRO A N 1
ATOM 1280 C CA . PRO A 1 169 ? 1.903 -125.625 -59.312 1 54.78 169 PRO A CA 1
ATOM 1281 C C . PRO A 1 169 ? 1.906 -124.375 -60.156 1 54.78 169 PRO A C 1
ATOM 1283 O O . PRO A 1 169 ? 2.309 -123.312 -59.688 1 54.78 169 PRO A O 1
ATOM 1286 N N . GLY A 1 170 ? 1.504 -124.188 -61.344 1 58.94 170 GLY A N 1
ATOM 1287 C CA . GLY A 1 170 ? 1.514 -123.062 -62.219 1 58.94 170 GLY A CA 1
ATOM 1288 C C . GLY A 1 170 ? 0.543 -122 -61.781 1 58.94 170 GLY A C 1
ATOM 1289 O O . GLY A 1 170 ? 0.84 -120.75 -61.875 1 58.94 170 GLY A O 1
ATOM 1290 N N . GLU A 1 171 ? -0.489 -122.188 -61.281 1 68.12 171 GLU A N 1
ATOM 1291 C CA . GLU A 1 171 ? -1.557 -121.312 -60.875 1 68.12 171 GLU A CA 1
ATOM 1292 C C . GLU A 1 171 ? -1.221 -120.562 -59.562 1 68.12 171 GLU A C 1
ATOM 1294 O O . GLU A 1 171 ? -1.541 -119.375 -59.406 1 68.12 171 GLU A O 1
ATOM 1299 N N . GLU A 1 172 ? -0.464 -121.125 -58.781 1 69.31 172 GLU A N 1
ATOM 1300 C CA . GLU A 1 172 ? -0.057 -120.562 -57.5 1 69.31 172 GLU A CA 1
ATOM 1301 C C . GLU A 1 172 ? 0.923 -119.438 -57.719 1 69.31 172 GLU A C 1
ATOM 1303 O O . GLU A 1 172 ? 0.821 -118.375 -57.031 1 69.31 172 GLU A O 1
ATOM 1308 N N . ILE A 1 173 ? 1.723 -119.5 -58.688 1 73.44 173 ILE A N 1
ATOM 1309 C CA . ILE A 1 173 ? 2.746 -118.5 -58.938 1 73.44 173 ILE A CA 1
ATOM 1310 C C . ILE A 1 173 ? 2.105 -117.312 -59.594 1 73.44 173 ILE A C 1
ATOM 1312 O O . ILE A 1 173 ? 2.486 -116.188 -59.281 1 73.44 173 ILE A O 1
ATOM 1316 N N . ARG A 1 174 ? 1.089 -117.562 -60.406 1 76.88 174 ARG A N 1
ATOM 1317 C CA . ARG A 1 174 ? 0.4 -116.438 -61.062 1 76.88 174 ARG A CA 1
ATOM 1318 C C . ARG A 1 174 ? -0.373 -115.562 -60.031 1 76.88 174 ARG A C 1
ATOM 1320 O O . ARG A 1 174 ? -0.372 -114.375 -60.094 1 76.88 174 ARG A O 1
ATOM 1327 N N . LEU A 1 175 ? -0.926 -116.312 -59.094 1 78.38 175 LEU A N 1
ATOM 1328 C CA . LEU A 1 175 ? -1.673 -115.625 -58.062 1 78.38 175 LEU A CA 1
ATOM 1329 C C . LEU A 1 175 ? -0.737 -114.812 -57.156 1 78.38 175 LEU A C 1
ATOM 1331 O O . LEU A 1 175 ? -1.042 -113.688 -56.781 1 78.38 175 LEU A O 1
ATOM 1335 N N . LEU A 1 176 ? 0.377 -115.375 -56.844 1 79.25 176 LEU A N 1
ATOM 1336 C CA . LEU A 1 176 ? 1.362 -114.688 -56 1 79.25 176 LEU A CA 1
ATOM 1337 C C . LEU A 1 176 ? 1.917 -113.438 -56.688 1 79.25 176 LEU A C 1
ATOM 1339 O O . LEU A 1 176 ? 2.119 -112.438 -56.031 1 79.25 176 LEU A O 1
ATOM 1343 N N . LYS A 1 177 ? 2.043 -113.562 -57.969 1 79.12 177 LYS A N 1
ATOM 1344 C CA . LYS A 1 177 ? 2.539 -112.438 -58.75 1 79.12 177 LYS A CA 1
ATOM 1345 C C . LYS A 1 177 ? 1.534 -111.25 -58.75 1 79.12 177 LYS A C 1
ATOM 1347 O O . LYS A 1 177 ? 1.916 -110.125 -58.625 1 79.12 177 LYS A O 1
ATOM 1352 N N . SER A 1 178 ? 0.333 -111.625 -58.844 1 82.75 178 SER A N 1
ATOM 1353 C CA . SER A 1 178 ? -0.712 -110.625 -58.812 1 82.75 178 SER A CA 1
ATOM 1354 C C . SER A 1 178 ? -0.791 -109.938 -57.438 1 82.75 178 SER A C 1
ATOM 1356 O O . SER A 1 178 ? -0.966 -108.688 -57.344 1 82.75 178 SER A O 1
ATOM 1358 N N . GLN A 1 179 ? -0.63 -110.688 -56.469 1 85.62 179 GLN A N 1
ATOM 1359 C CA . GLN A 1 179 ? -0.667 -110.188 -55.094 1 85.62 179 GLN A CA 1
ATOM 1360 C C . GLN A 1 179 ? 0.531 -109.25 -54.844 1 85.62 179 GLN A C 1
ATOM 1362 O O . GLN A 1 179 ? 0.401 -108.25 -54.156 1 85.62 179 GLN A O 1
ATOM 1367 N N . LEU A 1 180 ? 1.629 -109.562 -55.375 1 86.81 180 LEU A N 1
ATOM 1368 C CA . LEU A 1 180 ? 2.844 -108.75 -55.188 1 86.81 180 LEU A CA 1
ATOM 1369 C C . LEU A 1 180 ? 2.738 -107.438 -55.969 1 86.81 180 LEU A C 1
ATOM 1371 O O . LEU A 1 180 ? 3.271 -106.438 -55.5 1 86.81 180 LEU A O 1
ATOM 1375 N N . GLU A 1 181 ? 2.008 -107.5 -57.031 1 88.25 181 GLU A N 1
ATOM 1376 C CA . GLU A 1 181 ? 1.749 -106.25 -57.781 1 88.25 181 GLU A CA 1
ATOM 1377 C C . GLU A 1 181 ? 0.898 -105.312 -56.938 1 88.25 181 GLU A C 1
ATOM 1379 O O . GLU A 1 181 ? 1.11 -104.062 -57 1 88.25 181 GLU A O 1
ATOM 1384 N N . ASP A 1 182 ? 0.054 -105.938 -56.219 1 89.5 182 ASP A N 1
ATOM 1385 C CA . ASP A 1 182 ? -0.792 -105.125 -55.344 1 89.5 182 ASP A CA 1
ATOM 1386 C C . ASP A 1 182 ? 0.025 -104.438 -54.219 1 89.5 182 ASP A C 1
ATOM 1388 O O . ASP A 1 182 ? -0.189 -103.312 -53.875 1 89.5 182 ASP A O 1
ATOM 1392 N N . VAL A 1 183 ? 0.945 -105.188 -53.656 1 89.38 183 VAL A N 1
ATOM 1393 C CA . VAL A 1 183 ? 1.823 -104.688 -52.594 1 89.38 183 VAL A CA 1
ATOM 1394 C C . VAL A 1 183 ? 2.68 -103.562 -53.156 1 89.38 183 VAL A C 1
ATOM 1396 O O . VAL A 1 183 ? 2.787 -102.5 -52.531 1 89.38 183 VAL A O 1
ATOM 1399 N N . ALA A 1 184 ? 3.186 -103.688 -54.312 1 90.38 184 ALA A N 1
ATOM 1400 C CA . ALA A 1 184 ? 4.016 -102.688 -54.938 1 90.38 184 ALA A CA 1
ATOM 1401 C C . ALA A 1 184 ? 3.205 -101.438 -55.219 1 90.38 184 ALA A C 1
ATOM 1403 O O . ALA A 1 184 ? 3.689 -100.312 -55.031 1 90.38 184 ALA A O 1
ATOM 1404 N N . ARG A 1 185 ? 2.01 -101.625 -55.625 1 90.69 185 ARG A N 1
ATOM 1405 C CA . ARG A 1 185 ? 1.146 -100.5 -55.969 1 90.69 185 ARG A CA 1
ATOM 1406 C C . ARG A 1 185 ? 0.834 -99.688 -54.719 1 90.69 185 ARG A C 1
ATOM 1408 O O . ARG A 1 185 ? 0.9 -98.438 -54.781 1 90.69 185 ARG A O 1
ATOM 1415 N N . VAL A 1 186 ? 0.521 -100.312 -53.625 1 91.81 186 VAL A N 1
ATOM 1416 C CA . VAL A 1 186 ? 0.181 -99.625 -52.375 1 91.81 186 VAL A CA 1
ATOM 1417 C C . VAL A 1 186 ? 1.416 -98.938 -51.844 1 91.81 186 VAL A C 1
ATOM 1419 O O . VAL A 1 186 ? 1.34 -97.75 -51.438 1 91.81 186 VAL A O 1
ATOM 1422 N N . CYS A 1 187 ? 2.557 -99.5 -51.844 1 91.38 187 CYS A N 1
ATOM 1423 C CA . CYS A 1 187 ? 3.785 -98.875 -51.375 1 91.38 187 CYS A CA 1
ATOM 1424 C C . CYS A 1 187 ? 4.207 -97.688 -52.25 1 91.38 187 CYS A C 1
ATOM 1426 O O . CYS A 1 187 ? 4.727 -96.688 -51.75 1 91.38 187 CYS A O 1
ATOM 1428 N N . GLU A 1 188 ? 3.945 -97.875 -53.531 1 90.88 188 GLU A N 1
ATOM 1429 C CA . GLU A 1 188 ? 4.207 -96.75 -54.469 1 90.88 188 GLU A CA 1
ATOM 1430 C C . GLU A 1 188 ? 3.273 -95.562 -54.188 1 90.88 188 GLU A C 1
ATOM 1432 O O . GLU A 1 188 ? 3.695 -94.438 -54.219 1 90.88 188 GLU A O 1
ATOM 1437 N N . SER A 1 189 ? 2.033 -95.875 -53.906 1 91.94 189 SER A N 1
ATOM 1438 C CA . SER A 1 189 ? 1.069 -94.875 -53.562 1 91.94 189 SER A CA 1
ATOM 1439 C C . SER A 1 189 ? 1.485 -94.125 -52.312 1 91.94 189 SER A C 1
ATOM 1441 O O . SER A 1 189 ? 1.423 -92.875 -52.25 1 91.94 189 SER A O 1
ATOM 1443 N N . VAL A 1 190 ? 1.94 -94.875 -51.281 1 90.5 190 VAL A N 1
ATOM 1444 C CA . VAL A 1 190 ? 2.396 -94.25 -50.031 1 90.5 190 VAL A CA 1
ATOM 1445 C C . VAL A 1 190 ? 3.641 -93.375 -50.281 1 90.5 190 VAL A C 1
ATOM 1447 O O . VAL A 1 190 ? 3.775 -92.312 -49.75 1 90.5 190 VAL A O 1
ATOM 1450 N N . SER A 1 191 ? 4.523 -93.875 -51.156 1 90.25 191 SER A N 1
ATOM 1451 C CA . SER A 1 191 ? 5.742 -93.188 -51.5 1 90.25 191 SER A CA 1
ATOM 1452 C C . SER A 1 191 ? 5.426 -91.812 -52.156 1 90.25 191 SER A C 1
ATOM 1454 O O . SER A 1 191 ? 6.18 -90.875 -52 1 90.25 191 SER A O 1
ATOM 1456 N N . ARG A 1 192 ? 4.215 -91.75 -52.781 1 89.06 192 ARG A N 1
ATOM 1457 C CA . ARG A 1 192 ? 3.801 -90.562 -53.469 1 89.06 192 ARG A CA 1
ATOM 1458 C C . ARG A 1 192 ? 2.883 -89.688 -52.562 1 89.06 192 ARG A C 1
ATOM 1460 O O . ARG A 1 192 ? 2.367 -88.688 -53 1 89.06 192 ARG A O 1
ATOM 1467 N N . GLY A 1 193 ? 2.697 -90.25 -51.406 1 89.19 193 GLY A N 1
ATOM 1468 C CA . GLY A 1 193 ? 2.002 -89.438 -50.406 1 89.19 193 GLY A CA 1
ATOM 1469 C C . GLY A 1 193 ? 0.522 -89.812 -50.312 1 89.19 193 GLY A C 1
ATOM 1470 O O . GLY A 1 193 ? -0.21 -89.188 -49.562 1 89.19 193 GLY A O 1
ATOM 1471 N N . ASN A 1 194 ? 0.059 -90.812 -51.094 1 90.88 194 ASN A N 1
ATOM 1472 C CA . ASN A 1 194 ? -1.347 -91.188 -51.094 1 90.88 194 ASN A CA 1
ATOM 1473 C C . ASN A 1 194 ? -1.606 -92.375 -50.156 1 90.88 194 ASN A C 1
ATOM 1475 O O . ASN A 1 194 ? -1.135 -93.5 -50.375 1 90.88 194 ASN A O 1
ATOM 1479 N N . LEU A 1 195 ? -2.416 -92 -49.125 1 92.44 195 LEU A N 1
ATOM 1480 C CA . LEU A 1 195 ? -2.66 -93 -48.094 1 92.44 195 LEU A CA 1
ATOM 1481 C C . LEU A 1 195 ? -4.082 -93.562 -48.188 1 92.44 195 LEU A C 1
ATOM 1483 O O . LEU A 1 195 ? -4.617 -94.125 -47.219 1 92.44 195 LEU A O 1
ATOM 1487 N N . GLY A 1 196 ? -4.68 -93.5 -49.406 1 89.12 196 GLY A N 1
ATOM 1488 C CA . GLY A 1 196 ? -6.059 -93.938 -49.594 1 89.12 196 GLY A CA 1
ATOM 1489 C C . GLY A 1 196 ? -6.184 -95.375 -50.125 1 89.12 196 GLY A C 1
ATOM 1490 O O . GLY A 1 196 ? -7.289 -95.938 -50.219 1 89.12 196 GLY A O 1
ATOM 1491 N N . HIS A 1 197 ? -5.023 -96 -50.375 1 91.31 197 HIS A N 1
ATOM 1492 C CA . HIS A 1 197 ? -5.066 -97.312 -51 1 91.31 197 HIS A CA 1
ATOM 1493 C C . HIS A 1 197 ? -4.57 -98.375 -50.031 1 91.31 197 HIS A C 1
ATOM 1495 O O . HIS A 1 197 ? -3.535 -98.188 -49.375 1 91.31 197 HIS A O 1
ATOM 1501 N N . LYS A 1 198 ? -5.277 -99.5 -49.906 1 93 198 LYS A N 1
ATOM 1502 C CA . LYS A 1 198 ? -4.91 -100.688 -49.125 1 93 198 LYS A CA 1
ATOM 1503 C C . LYS A 1 198 ? -4.988 -101.938 -49.969 1 93 198 LYS A C 1
ATOM 1505 O O . LYS A 1 198 ? -5.527 -101.938 -51.062 1 93 198 LYS A O 1
ATOM 1510 N N . ILE A 1 199 ? -4.375 -102.875 -49.5 1 91 199 ILE A N 1
ATOM 1511 C CA . ILE A 1 199 ? -4.488 -104.188 -50.156 1 91 199 ILE A CA 1
ATOM 1512 C C . ILE A 1 199 ? -5.832 -104.812 -49.812 1 91 199 ILE A C 1
ATOM 1514 O O . ILE A 1 199 ? -6.078 -105.188 -48.656 1 91 199 ILE A O 1
ATOM 1518 N N . THR A 1 200 ? -6.758 -105 -50.812 1 87.19 200 THR A N 1
ATOM 1519 C CA . THR A 1 200 ? -8.102 -105.5 -50.562 1 87.19 200 THR A CA 1
ATOM 1520 C C . THR A 1 200 ? -8.289 -106.875 -51.156 1 87.19 200 THR A C 1
ATOM 1522 O O . THR A 1 200 ? -9.195 -107.625 -50.781 1 87.19 200 THR A O 1
ATOM 1525 N N . SER A 1 201 ? -7.453 -107.25 -52.031 1 83.88 201 SER A N 1
ATOM 1526 C CA . SER A 1 201 ? -7.59 -108.562 -52.688 1 83.88 201 SER A CA 1
ATOM 1527 C C . SER A 1 201 ? -7.438 -109.688 -51.719 1 83.88 201 SER A C 1
ATOM 1529 O O . SER A 1 201 ? -6.652 -109.625 -50.781 1 83.88 201 SER A O 1
ATOM 1531 N N . PRO A 1 202 ? -8.188 -110.75 -51.906 1 82.19 202 PRO A N 1
ATOM 1532 C CA . PRO A 1 202 ? -8.023 -111.938 -51.031 1 82.19 202 PRO A CA 1
ATOM 1533 C C . PRO A 1 202 ? -6.672 -112.625 -51.219 1 82.19 202 PRO A C 1
ATOM 1535 O O . PRO A 1 202 ? -6.156 -112.625 -52.344 1 82.19 202 PRO A O 1
ATOM 1538 N N . VAL A 1 203 ? -6 -112.812 -50.156 1 80.69 203 VAL A N 1
ATOM 1539 C CA . VAL A 1 203 ? -4.68 -113.438 -50.25 1 80.69 203 VAL A CA 1
ATOM 1540 C C . VAL A 1 203 ? -4.746 -114.875 -49.75 1 80.69 203 VAL A C 1
ATOM 1542 O O . VAL A 1 203 ? -5.582 -115.188 -48.906 1 80.69 203 VAL A O 1
ATOM 1545 N N . GLU A 1 204 ? -4.102 -115.75 -50.438 1 77.25 204 GLU A N 1
ATOM 1546 C CA . GLU A 1 204 ? -4.027 -117.125 -50.062 1 77.25 204 GLU A CA 1
ATOM 1547 C C . GLU A 1 204 ? -2.662 -117.438 -49.469 1 77.25 204 GLU A C 1
ATOM 1549 O O . GLU A 1 204 ? -1.628 -117.062 -50 1 77.25 204 GLU A O 1
ATOM 1554 N N . GLY A 1 205 ? -2.582 -118.062 -48.25 1 76.88 205 GLY A N 1
ATOM 1555 C CA . GLY A 1 205 ? -1.357 -118.5 -47.594 1 76.88 205 GLY A CA 1
ATOM 1556 C C . GLY A 1 205 ? -0.982 -117.625 -46.438 1 76.88 205 GLY A C 1
ATOM 1557 O O . GLY A 1 205 ? -1.394 -116.438 -46.375 1 76.88 205 GLY A O 1
ATOM 1558 N N . GLY A 1 206 ? -0.177 -118.062 -45.656 1 81.88 206 GLY A N 1
ATOM 1559 C CA . GLY A 1 206 ? 0.186 -117.438 -44.375 1 81.88 206 GLY A CA 1
ATOM 1560 C C . GLY A 1 206 ? 1.068 -116.25 -44.562 1 81.88 206 GLY A C 1
ATOM 1561 O O . GLY A 1 206 ? 0.837 -115.188 -43.938 1 81.88 206 GLY A O 1
ATOM 1562 N N . ILE A 1 207 ? 2 -116.25 -45.531 1 83.94 207 ILE A N 1
ATOM 1563 C CA . ILE A 1 207 ? 2.979 -115.188 -45.656 1 83.94 207 ILE A CA 1
ATOM 1564 C C . ILE A 1 207 ? 2.338 -114 -46.312 1 83.94 207 ILE A C 1
ATOM 1566 O O . ILE A 1 207 ? 2.572 -112.875 -45.938 1 83.94 207 ILE A O 1
ATOM 1570 N N . MET A 1 208 ? 1.574 -114.25 -47.344 1 87.12 208 MET A N 1
ATOM 1571 C CA . MET A 1 208 ? 0.944 -113.125 -48.031 1 87.12 208 MET A CA 1
ATOM 1572 C C . MET A 1 208 ? -0.091 -112.438 -47.125 1 87.12 208 MET A C 1
ATOM 1574 O O . MET A 1 208 ? -0.299 -111.25 -47.219 1 87.12 208 MET A O 1
ATOM 1578 N N . ALA A 1 209 ? -0.667 -113.188 -46.281 1 88.81 209 ALA A N 1
ATOM 1579 C CA . ALA A 1 209 ? -1.577 -112.625 -45.312 1 88.81 209 ALA A CA 1
ATOM 1580 C C . ALA A 1 209 ? -0.832 -111.688 -44.344 1 88.81 209 ALA A C 1
ATOM 1582 O O . ALA A 1 209 ? -1.326 -110.625 -44 1 88.81 209 ALA A O 1
ATOM 1583 N N . GLN A 1 210 ? 0.302 -112.125 -44.031 1 89.62 210 GLN A N 1
ATOM 1584 C CA . GLN A 1 210 ? 1.135 -111.312 -43.156 1 89.62 210 GLN A CA 1
ATOM 1585 C C . GLN A 1 210 ? 1.572 -110 -43.844 1 89.62 210 GLN A C 1
ATOM 1587 O O . GLN A 1 210 ? 1.574 -108.938 -43.219 1 89.62 210 GLN A O 1
ATOM 1592 N N . VAL A 1 211 ? 1.969 -110.062 -45.062 1 90.62 211 VAL A N 1
ATOM 1593 C CA . VAL A 1 211 ? 2.375 -108.875 -45.812 1 90.62 211 VAL A CA 1
ATOM 1594 C C . VAL A 1 211 ? 1.197 -107.938 -45.969 1 90.62 211 VAL A C 1
ATOM 1596 O O . VAL A 1 211 ? 1.346 -106.688 -45.75 1 90.62 211 VAL A O 1
ATOM 1599 N N . LYS A 1 212 ? 0.076 -108.438 -46.25 1 91.38 212 LYS A N 1
ATOM 1600 C CA . LYS A 1 212 ? -1.13 -107.625 -46.375 1 91.38 212 LYS A CA 1
ATOM 1601 C C . LYS A 1 212 ? -1.439 -106.938 -45.062 1 91.38 212 LYS A C 1
ATOM 1603 O O . LYS A 1 212 ? -1.715 -105.688 -45.094 1 91.38 212 LYS A O 1
ATOM 1608 N N . ASP A 1 213 ? -1.308 -107.562 -43.969 1 90.88 213 ASP A N 1
ATOM 1609 C CA . ASP A 1 213 ? -1.592 -107 -42.656 1 90.88 213 ASP A CA 1
ATOM 1610 C C . ASP A 1 213 ? -0.578 -105.875 -42.344 1 90.88 213 ASP A C 1
ATOM 1612 O O . ASP A 1 213 ? -0.947 -104.812 -41.844 1 90.88 213 ASP A O 1
ATOM 1616 N N . SER A 1 214 ? 0.678 -106.125 -42.625 1 90.44 214 SER A N 1
ATOM 1617 C CA . SER A 1 214 ? 1.737 -105.188 -42.312 1 90.44 214 SER A CA 1
ATOM 1618 C C . SER A 1 214 ? 1.603 -103.938 -43.156 1 90.44 214 SER A C 1
ATOM 1620 O O . SER A 1 214 ? 1.72 -102.812 -42.625 1 90.44 214 SER A O 1
ATOM 1622 N N . VAL A 1 215 ? 1.29 -104.062 -44.375 1 92.06 215 VAL A N 1
ATOM 1623 C CA . VAL A 1 215 ? 1.157 -102.938 -45.281 1 92.06 215 VAL A CA 1
ATOM 1624 C C . VAL A 1 215 ? -0.084 -102.125 -44.906 1 92.06 215 VAL A C 1
ATOM 1626 O O . VAL A 1 215 ? -0.032 -100.875 -44.844 1 92.06 215 VAL A O 1
ATOM 1629 N N . ASN A 1 216 ? -1.19 -102.812 -44.656 1 92.88 216 ASN A N 1
ATOM 1630 C CA . ASN A 1 216 ? -2.424 -102.062 -44.312 1 92.88 216 ASN A CA 1
ATOM 1631 C C . ASN A 1 216 ? -2.309 -101.375 -42.969 1 92.88 216 ASN A C 1
ATOM 1633 O O . ASN A 1 216 ? -2.82 -100.25 -42.812 1 92.88 216 ASN A O 1
ATOM 1637 N N . SER A 1 217 ? -1.607 -102 -42.062 1 90.69 217 SER A N 1
ATOM 1638 C CA . SER A 1 217 ? -1.371 -101.375 -40.781 1 90.69 217 SER A CA 1
ATOM 1639 C C . SER A 1 217 ? -0.493 -100.125 -40.938 1 90.69 217 SER A C 1
ATOM 1641 O O . SER A 1 217 ? -0.724 -99.125 -40.281 1 90.69 217 SER A O 1
ATOM 1643 N N . MET A 1 218 ? 0.515 -100.125 -41.75 1 91.62 218 MET A N 1
ATOM 1644 C CA . MET A 1 218 ? 1.386 -99 -42.062 1 91.62 218 MET A CA 1
ATOM 1645 C C . MET A 1 218 ? 0.583 -97.875 -42.625 1 91.62 218 MET A C 1
ATOM 1647 O O . MET A 1 218 ? 0.724 -96.688 -42.188 1 91.62 218 MET A O 1
ATOM 1651 N N . VAL A 1 219 ? -0.311 -98.188 -43.594 1 92.94 219 VAL A N 1
ATOM 1652 C CA . VAL A 1 219 ? -1.123 -97.125 -44.219 1 92.94 219 VAL A CA 1
ATOM 1653 C C . VAL A 1 219 ? -2.064 -96.5 -43.188 1 92.94 219 VAL A C 1
ATOM 1655 O O . VAL A 1 219 ? -2.215 -95.312 -43.156 1 92.94 219 VAL A O 1
ATOM 1658 N N . ASP A 1 220 ? -2.609 -97.312 -42.312 1 91.12 220 ASP A N 1
ATOM 1659 C CA . ASP A 1 220 ? -3.527 -96.875 -41.281 1 91.12 220 ASP A CA 1
ATOM 1660 C C . ASP A 1 220 ? -2.812 -95.938 -40.312 1 91.12 220 ASP A C 1
ATOM 1662 O O . ASP A 1 220 ? -3.314 -94.812 -39.969 1 91.12 220 ASP A O 1
ATOM 1666 N N . ASN A 1 221 ? -1.665 -96.375 -39.875 1 91 221 ASN A N 1
ATOM 1667 C CA . ASN A 1 221 ? -0.917 -95.562 -38.906 1 91 221 ASN A CA 1
ATOM 1668 C C . ASN A 1 221 ? -0.423 -94.25 -39.531 1 91 221 ASN A C 1
ATOM 1670 O O . ASN A 1 221 ? -0.471 -93.25 -38.875 1 91 221 ASN A O 1
ATOM 1674 N N . LEU A 1 222 ? 0.02 -94.312 -40.75 1 91.94 222 LEU A N 1
ATOM 1675 C CA . LEU A 1 222 ? 0.474 -93.125 -41.438 1 91.94 222 LEU A CA 1
ATOM 1676 C C . LEU A 1 222 ? -0.692 -92.125 -41.719 1 91.94 222 LEU A C 1
ATOM 1678 O O . LEU A 1 222 ? -0.54 -90.938 -41.625 1 91.94 222 LEU A O 1
ATOM 1682 N N . SER A 1 223 ? -1.828 -92.812 -42.062 1 93.38 223 SER A N 1
ATOM 1683 C CA . SER A 1 223 ? -3.021 -92 -42.281 1 93.38 223 SER A CA 1
ATOM 1684 C C . SER A 1 223 ? -3.443 -91.25 -41 1 93.38 223 SER A C 1
ATOM 1686 O O . SER A 1 223 ? -3.775 -90.062 -41 1 93.38 223 SER A O 1
ATOM 1688 N N . LYS A 1 224 ? -3.398 -91.938 -39.938 1 91.88 224 LYS A N 1
ATOM 1689 C CA . LYS A 1 224 ? -3.732 -91.375 -38.656 1 91.88 224 LYS A CA 1
ATOM 1690 C C . LYS A 1 224 ? -2.738 -90.25 -38.281 1 91.88 224 LYS A C 1
ATOM 1692 O O . LYS A 1 224 ? -3.135 -89.188 -37.812 1 91.88 224 LYS A O 1
ATOM 1697 N N . LEU A 1 225 ? -1.459 -90.438 -38.406 1 91.12 225 LEU A N 1
ATOM 1698 C CA . LEU A 1 225 ? -0.421 -89.438 -38.094 1 91.12 225 LEU A CA 1
ATOM 1699 C C . LEU A 1 225 ? -0.618 -88.188 -38.938 1 91.12 225 LEU A C 1
ATOM 1701 O O . LEU A 1 225 ? -0.571 -87.062 -38.438 1 91.12 225 LEU A O 1
ATOM 1705 N N . ALA A 1 226 ? -0.826 -88.438 -40.281 1 92.75 226 ALA A N 1
ATOM 1706 C CA . ALA A 1 226 ? -1.028 -87.312 -41.188 1 92.75 226 ALA A CA 1
ATOM 1707 C C . ALA A 1 226 ? -2.24 -86.5 -40.75 1 92.75 226 ALA A C 1
ATOM 1709 O O . ALA A 1 226 ? -2.197 -85.25 -40.781 1 92.75 226 ALA A O 1
ATOM 1710 N N . ASN A 1 227 ? -3.324 -87.125 -40.344 1 92.62 227 ASN A N 1
ATOM 1711 C CA . ASN A 1 227 ? -4.523 -86.438 -39.906 1 92.62 227 ASN A CA 1
ATOM 1712 C C . ASN A 1 227 ? -4.277 -85.625 -38.625 1 92.62 227 ASN A C 1
ATOM 1714 O O . ASN A 1 227 ? -4.727 -84.5 -38.469 1 92.62 227 ASN A O 1
ATOM 1718 N N . ASP A 1 228 ? -3.559 -86.188 -37.719 1 92.38 228 ASP A N 1
ATOM 1719 C CA . ASP A 1 228 ? -3.271 -85.562 -36.438 1 92.38 228 ASP A CA 1
ATOM 1720 C C . ASP A 1 228 ? -2.381 -84.312 -36.625 1 92.38 228 ASP A C 1
ATOM 1722 O O . ASP A 1 228 ? -2.6 -83.312 -36 1 92.38 228 ASP A O 1
ATOM 1726 N N . VAL A 1 229 ? -1.364 -84.438 -37.438 1 92.56 229 VAL A N 1
ATOM 1727 C CA . VAL A 1 229 ? -0.465 -83.312 -37.719 1 92.56 229 VAL A CA 1
ATOM 1728 C C . VAL A 1 229 ? -1.223 -82.25 -38.438 1 92.56 229 VAL A C 1
ATOM 1730 O O . VAL A 1 229 ? -1.023 -81.062 -38.125 1 92.56 229 VAL A O 1
ATOM 1733 N N . THR A 1 230 ? -2.086 -82.625 -39.375 1 92.38 230 THR A N 1
ATOM 1734 C CA . THR A 1 230 ? -2.91 -81.625 -40.062 1 92.38 230 THR A CA 1
ATOM 1735 C C . THR A 1 230 ? -3.824 -80.875 -39.094 1 92.38 230 THR A C 1
ATOM 1737 O O . THR A 1 230 ? -3.975 -79.688 -39.156 1 92.38 230 THR A O 1
ATOM 1740 N N . ARG A 1 231 ? -4.398 -81.688 -38.219 1 93 231 ARG A N 1
ATOM 1741 C CA . ARG A 1 231 ? -5.254 -81.062 -37.188 1 93 231 ARG A CA 1
ATOM 1742 C C . ARG A 1 231 ? -4.453 -80.125 -36.312 1 93 231 ARG A C 1
ATOM 1744 O O . ARG A 1 231 ? -4.902 -79 -36.031 1 93 231 ARG A O 1
ATOM 1751 N N . LEU A 1 232 ? -3.299 -80.5 -35.844 1 91.94 232 LEU A N 1
ATOM 1752 C CA . LEU A 1 232 ? -2.424 -79.625 -35.031 1 91.94 232 LEU A CA 1
ATOM 1753 C C . LEU A 1 232 ? -2.092 -78.312 -35.75 1 91.94 232 LEU A C 1
ATOM 1755 O O . LEU A 1 232 ? -2.145 -77.25 -35.156 1 91.94 232 LEU A O 1
ATOM 1759 N N . SER A 1 233 ? -1.716 -78.438 -37 1 92.38 233 SER A N 1
ATOM 1760 C CA . SER A 1 233 ? -1.329 -77.25 -37.812 1 92.38 233 SER A CA 1
ATOM 1761 C C . SER A 1 233 ? -2.492 -76.312 -37.969 1 92.38 233 SER A C 1
ATOM 1763 O O . SER A 1 233 ? -2.305 -75.062 -37.875 1 92.38 233 SER A O 1
ATOM 1765 N N . ARG A 1 234 ? -3.678 -76.875 -38.188 1 91.19 234 ARG A N 1
ATOM 1766 C CA . ARG A 1 234 ? -4.855 -76 -38.312 1 91.19 234 ARG A CA 1
ATOM 1767 C C . ARG A 1 234 ? -5.219 -75.312 -37 1 91.19 234 ARG A C 1
ATOM 1769 O O . ARG A 1 234 ? -5.488 -74.125 -36.969 1 91.19 234 ARG A O 1
ATOM 1776 N N . ASP A 1 235 ? -5.199 -76.062 -35.906 1 90.88 235 ASP A N 1
ATOM 1777 C CA . ASP A 1 235 ? -5.535 -75.5 -34.594 1 90.88 235 ASP A CA 1
ATOM 1778 C C . ASP A 1 235 ? -4.562 -74.438 -34.188 1 90.88 235 ASP A C 1
ATOM 1780 O O . ASP A 1 235 ? -4.984 -73.312 -33.812 1 90.88 235 ASP A O 1
ATOM 1784 N N . LEU A 1 236 ? -3.262 -74.625 -34.344 1 88 236 LEU A N 1
ATOM 1785 C CA . LEU A 1 236 ? -2.246 -73.688 -33.938 1 88 236 LEU A CA 1
ATOM 1786 C C . LEU A 1 236 ? -2.154 -72.5 -34.906 1 88 236 LEU A C 1
ATOM 1788 O O . LEU A 1 236 ? -2.105 -71.375 -34.5 1 88 236 LEU A O 1
ATOM 1792 N N . GLY A 1 237 ? -2.107 -72.812 -36.219 1 84.81 237 GLY A N 1
ATOM 1793 C CA . GLY A 1 237 ? -1.867 -71.812 -37.219 1 84.81 237 GLY A CA 1
ATOM 1794 C C . GLY A 1 237 ? -3.115 -71 -37.594 1 84.81 237 GLY A C 1
ATOM 1795 O O . GLY A 1 237 ? -3.195 -69.812 -37.375 1 84.81 237 GLY A O 1
ATOM 1796 N N . THR A 1 238 ? -4.207 -71.688 -38.094 1 82.94 238 THR A N 1
ATOM 1797 C CA . THR A 1 238 ? -5.402 -71.062 -38.656 1 82.94 238 THR A CA 1
ATOM 1798 C C . THR A 1 238 ? -6.328 -70.625 -37.531 1 82.94 238 THR A C 1
ATOM 1800 O O . THR A 1 238 ? -6.832 -69.5 -37.531 1 82.94 238 THR A O 1
ATOM 1803 N N . ASP A 1 239 ? -6.512 -71.438 -36.5 1 87.88 239 ASP A N 1
ATOM 1804 C CA . ASP A 1 239 ? -7.512 -71.125 -35.469 1 87.88 239 ASP A CA 1
ATOM 1805 C C . ASP A 1 239 ? -6.883 -70.438 -34.25 1 87.88 239 ASP A C 1
ATOM 1807 O O . ASP A 1 239 ? -7.59 -69.875 -33.406 1 87.88 239 ASP A O 1
ATOM 1811 N N . GLY A 1 240 ? -5.621 -70.438 -34.25 1 84.94 240 GLY A N 1
ATOM 1812 C CA . GLY A 1 240 ? -4.918 -69.75 -33.188 1 84.94 240 GLY A CA 1
ATOM 1813 C C . GLY A 1 240 ? -5.109 -70.375 -31.812 1 84.94 240 GLY A C 1
ATOM 1814 O O . GLY A 1 240 ? -5.047 -69.688 -30.797 1 84.94 240 GLY A O 1
ATOM 1815 N N . LYS A 1 241 ? -5.395 -71.688 -31.797 1 89.12 241 LYS A N 1
ATOM 1816 C CA . LYS A 1 241 ? -5.551 -72.438 -30.562 1 89.12 241 LYS A CA 1
ATOM 1817 C C . LYS A 1 241 ? -4.207 -72.938 -30.047 1 89.12 241 LYS A C 1
ATOM 1819 O O . LYS A 1 241 ? -3.572 -73.75 -30.719 1 89.12 241 LYS A O 1
ATOM 1824 N N . LEU A 1 242 ? -3.855 -72.438 -28.859 1 86.69 242 LEU A N 1
ATOM 1825 C CA . LEU A 1 242 ? -2.584 -72.875 -28.266 1 86.69 242 LEU A CA 1
ATOM 1826 C C . LEU A 1 242 ? -2.781 -74 -27.297 1 86.69 242 LEU A C 1
ATOM 1828 O O . LEU A 1 242 ? -3.91 -74.312 -26.906 1 86.69 242 LEU A O 1
ATOM 1832 N N . GLY A 1 243 ? -1.776 -74.812 -27.078 1 87.75 243 GLY A N 1
ATOM 1833 C CA . GLY A 1 243 ? -1.798 -75.875 -26.125 1 87.75 243 GLY A CA 1
ATOM 1834 C C . GLY A 1 243 ? -2.193 -77.188 -26.75 1 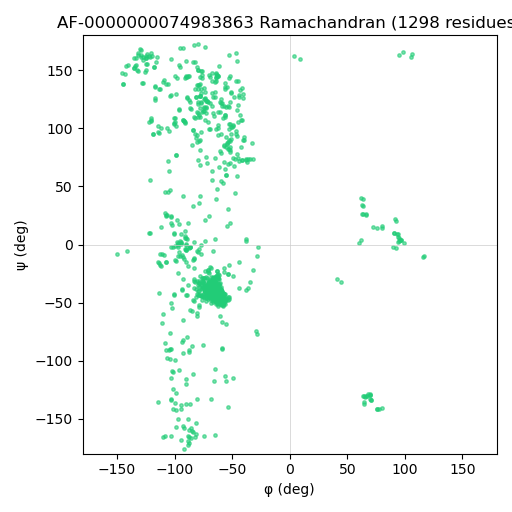87.75 243 GLY A C 1
ATOM 1835 O O . GLY A 1 243 ? -2.422 -78.188 -26.047 1 87.75 243 GLY A O 1
ATOM 1836 N N . VAL A 1 244 ? -2.33 -77.188 -28.062 1 88.88 244 VAL A N 1
ATOM 1837 C CA . VAL A 1 244 ? -2.727 -78.375 -28.766 1 88.88 244 VAL A CA 1
ATOM 1838 C C . VAL A 1 244 ? -1.536 -79.375 -28.875 1 88.88 244 VAL A C 1
ATOM 1840 O O . VAL A 1 244 ? -0.387 -78.875 -28.938 1 88.88 244 VAL A O 1
ATOM 1843 N N . GLN A 1 245 ? -1.772 -80.688 -28.844 1 91.44 245 GLN A N 1
ATOM 1844 C CA . GLN A 1 245 ? -0.743 -81.75 -28.953 1 91.44 245 GLN A CA 1
ATOM 1845 C C . GLN A 1 245 ? -1.246 -82.938 -29.75 1 91.44 245 GLN A C 1
ATOM 1847 O O . GLN A 1 245 ? -2.451 -83.188 -29.828 1 91.44 245 GLN A O 1
ATOM 1852 N N . ILE A 1 246 ? -0.362 -83.5 -30.406 1 90.88 246 ILE A N 1
ATOM 1853 C CA . ILE A 1 246 ? -0.67 -84.75 -31.047 1 90.88 246 ILE A CA 1
ATOM 1854 C C . ILE A 1 246 ? -0.749 -85.875 -30 1 90.88 246 ILE A C 1
ATOM 1856 O O . ILE A 1 246 ? 0.153 -86 -29.172 1 90.88 246 ILE A O 1
ATOM 1860 N N . GLU A 1 247 ? -1.905 -86.562 -30.031 1 83 247 GLU A N 1
ATOM 1861 C CA . GLU A 1 247 ? -2.119 -87.625 -29.078 1 83 247 GLU A CA 1
ATOM 1862 C C . GLU A 1 247 ? -1.13 -88.75 -29.297 1 83 247 GLU A C 1
ATOM 1864 O O . GLU A 1 247 ? -0.714 -89 -30.438 1 83 247 GLU A O 1
ATOM 1869 N N . PHE A 1 248 ? -0.823 -89.312 -28.219 1 73.56 248 PHE A N 1
ATOM 1870 C CA . PHE A 1 248 ? 0.114 -90.438 -28.219 1 73.56 248 PHE A CA 1
ATOM 1871 C C . PHE A 1 248 ? -0.379 -91.562 -29.141 1 73.56 248 PHE A C 1
ATOM 1873 O O . PHE A 1 248 ? -1.533 -91.938 -29.047 1 73.56 248 PHE A O 1
ATOM 1880 N N . LEU A 1 249 ? 0.266 -91.812 -30.281 1 74.06 249 LEU A N 1
ATOM 1881 C CA . LEU A 1 249 ? -0.02 -93 -31.125 1 74.06 249 LEU A CA 1
ATOM 1882 C C . LEU A 1 249 ? 0.65 -94.25 -30.578 1 74.06 249 LEU A C 1
ATOM 1884 O O . LEU A 1 249 ? 1.879 -94.312 -30.5 1 74.06 249 LEU A O 1
ATOM 1888 N N . PRO A 1 250 ? -0.177 -95.125 -30.141 1 74 250 PRO A N 1
ATOM 1889 C CA . PRO A 1 250 ? 0.394 -96.375 -29.578 1 74 250 PRO A CA 1
ATOM 1890 C C . PRO A 1 250 ? 1.297 -97.125 -30.578 1 74 250 PRO A C 1
ATOM 1892 O O . PRO A 1 250 ? 1.004 -97.125 -31.766 1 74 250 PRO A O 1
ATOM 1895 N N . ASN A 1 251 ? 2.645 -97.312 -30.219 1 75.56 251 ASN A N 1
ATOM 1896 C CA . ASN A 1 251 ? 3.615 -98.188 -30.922 1 75.56 251 ASN A CA 1
ATOM 1897 C C . ASN A 1 251 ? 4.371 -97.375 -31.984 1 75.56 251 ASN A C 1
ATOM 1899 O O . ASN A 1 251 ? 4.977 -97.938 -32.875 1 75.56 251 ASN A O 1
ATOM 1903 N N . MET A 1 252 ? 3.941 -96.125 -32.062 1 81.62 252 MET A N 1
ATOM 1904 C CA . MET A 1 252 ? 4.738 -95.375 -33.031 1 81.62 252 MET A CA 1
ATOM 1905 C C . MET A 1 252 ? 6.023 -94.875 -32.406 1 81.62 252 MET A C 1
ATOM 1907 O O . MET A 1 252 ? 5.992 -93.938 -31.547 1 81.62 252 MET A O 1
ATOM 1911 N N . GLY A 1 253 ? 7.023 -95.562 -32.562 1 86.94 253 GLY A N 1
ATOM 1912 C CA . GLY A 1 253 ? 8.352 -95.125 -32.125 1 86.94 253 GLY A CA 1
ATOM 1913 C C . GLY A 1 253 ? 9.258 -94.812 -33.312 1 86.94 253 GLY A C 1
ATOM 1914 O O . GLY A 1 253 ? 8.789 -94.312 -34.344 1 86.94 253 GLY A O 1
ATOM 1915 N N . GLY A 1 254 ? 10.516 -94.688 -33.125 1 88.62 254 GLY A N 1
ATOM 1916 C CA . GLY A 1 254 ? 11.492 -94.438 -34.156 1 88.62 254 GLY A CA 1
ATOM 1917 C C . GLY A 1 254 ? 11.516 -93 -34.656 1 88.62 254 GLY A C 1
ATOM 1918 O O . GLY A 1 254 ? 11.297 -92.125 -33.875 1 88.62 254 GLY A O 1
ATOM 1919 N N . GLN A 1 255 ? 11.695 -92.875 -35.906 1 91 255 GLN A N 1
ATOM 1920 C CA . GLN A 1 255 ? 11.852 -91.562 -36.531 1 91 255 GLN A CA 1
ATOM 1921 C C . GLN A 1 255 ? 10.516 -90.812 -36.562 1 91 255 GLN A C 1
ATOM 1923 O O . GLN A 1 255 ? 10.477 -89.562 -36.375 1 91 255 GLN A O 1
ATOM 1928 N N . LEU A 1 256 ? 9.484 -91.5 -36.812 1 91.25 256 LEU A N 1
ATOM 1929 C CA . LEU A 1 256 ? 8.172 -90.875 -36.812 1 91.25 256 LEU A CA 1
ATOM 1930 C C . LEU A 1 256 ? 7.738 -90.438 -35.406 1 91.25 256 LEU A C 1
ATOM 1932 O O . LEU A 1 256 ? 7.094 -89.438 -35.219 1 91.25 256 LEU A O 1
ATOM 1936 N N . GLY A 1 257 ? 8.078 -91.312 -34.438 1 90.12 257 GLY A N 1
ATOM 1937 C CA . GLY A 1 257 ? 7.852 -90.875 -33.062 1 90.12 257 GLY A CA 1
ATOM 1938 C C . GLY A 1 257 ? 8.617 -89.625 -32.656 1 90.12 257 GLY A C 1
ATOM 1939 O O . GLY A 1 257 ? 8.07 -88.812 -31.969 1 90.12 257 GLY A O 1
ATOM 1940 N N . ASP A 1 258 ? 9.898 -89.562 -33.062 1 90.88 258 ASP A N 1
ATOM 1941 C CA . ASP A 1 258 ? 10.711 -88.375 -32.781 1 90.88 258 ASP A CA 1
ATOM 1942 C C . ASP A 1 258 ? 10.094 -87.125 -33.438 1 90.88 258 ASP A C 1
ATOM 1944 O O . ASP A 1 258 ? 10.109 -86.062 -32.844 1 90.88 258 ASP A O 1
ATOM 1948 N N . MET A 1 259 ? 9.594 -87.25 -34.625 1 92.56 259 MET A N 1
ATOM 1949 C CA . MET A 1 259 ? 8.93 -86.188 -35.312 1 92.56 259 MET A CA 1
ATOM 1950 C C . MET A 1 259 ? 7.738 -85.688 -34.5 1 92.56 259 MET A C 1
ATOM 1952 O O . MET A 1 259 ? 7.586 -84.438 -34.344 1 92.56 259 MET A O 1
ATOM 1956 N N . VAL A 1 260 ? 6.941 -86.562 -34 1 91.94 260 VAL A N 1
ATOM 1957 C CA . VAL A 1 260 ? 5.762 -86.188 -33.219 1 91.94 260 VAL A CA 1
ATOM 1958 C C . VAL A 1 260 ? 6.188 -85.5 -31.922 1 91.94 260 VAL A C 1
ATOM 1960 O O . VAL A 1 260 ? 5.605 -84.5 -31.531 1 91.94 260 VAL A O 1
ATOM 1963 N N . ASP A 1 261 ? 7.266 -86 -31.25 1 90.94 261 ASP A N 1
ATOM 1964 C CA . ASP A 1 261 ? 7.773 -85.375 -30.031 1 90.94 261 ASP A CA 1
ATOM 1965 C C . ASP A 1 261 ? 8.258 -84 -30.281 1 90.94 261 ASP A C 1
ATOM 1967 O O . ASP A 1 261 ? 8.016 -83.062 -29.469 1 90.94 261 ASP A O 1
ATOM 1971 N N . ASN A 1 262 ? 8.93 -83.812 -31.375 1 91.38 262 ASN A N 1
ATOM 1972 C CA . ASN A 1 262 ? 9.445 -82.5 -31.688 1 91.38 262 ASN A CA 1
ATOM 1973 C C . ASN A 1 262 ? 8.32 -81.5 -32.031 1 91.38 262 ASN A C 1
ATOM 1975 O O . ASN A 1 262 ? 8.383 -80.312 -31.656 1 91.38 262 ASN A O 1
ATOM 1979 N N . LEU A 1 263 ? 7.285 -81.875 -32.688 1 92 263 LEU A N 1
ATOM 1980 C CA . LEU A 1 263 ? 6.129 -81.062 -32.969 1 92 263 LEU A CA 1
ATOM 1981 C C . LEU A 1 263 ? 5.422 -80.625 -31.672 1 92 263 LEU A C 1
ATOM 1983 O O . LEU A 1 263 ? 5.055 -79.5 -31.516 1 92 263 LEU A O 1
ATOM 1987 N N . ASN A 1 264 ? 5.273 -81.562 -30.766 1 91.81 264 ASN A N 1
ATOM 1988 C CA . ASN A 1 264 ? 4.645 -81.312 -29.484 1 91.81 264 ASN A CA 1
ATOM 1989 C C . ASN A 1 264 ? 5.488 -80.312 -28.656 1 91.81 264 ASN A C 1
ATOM 1991 O O . ASN A 1 264 ? 4.949 -79.438 -27.984 1 91.81 264 ASN A O 1
ATOM 1995 N N . ARG A 1 265 ? 6.77 -80.562 -28.734 1 90.69 265 ARG A N 1
ATOM 1996 C CA . ARG A 1 265 ? 7.652 -79.625 -28.047 1 90.69 265 ARG A CA 1
ATOM 1997 C C . ARG A 1 265 ? 7.547 -78.188 -28.625 1 90.69 265 ARG A C 1
ATOM 1999 O O . ARG A 1 265 ? 7.531 -77.188 -27.891 1 90.69 265 ARG A O 1
ATOM 2006 N N . MET A 1 266 ? 7.512 -78.062 -29.875 1 90.25 266 MET A N 1
ATOM 2007 C CA . MET A 1 266 ? 7.348 -76.75 -30.547 1 90.25 266 MET A CA 1
ATOM 2008 C C . MET A 1 266 ? 6.066 -76.062 -30.094 1 90.25 266 MET A C 1
ATOM 2010 O O . MET A 1 266 ? 6.086 -74.875 -29.75 1 90.25 266 MET A O 1
ATOM 2014 N N . THR A 1 267 ? 4.992 -76.812 -30.156 1 91.12 267 THR A N 1
ATOM 2015 C CA . THR A 1 267 ? 3.707 -76.25 -29.766 1 91.12 267 THR A CA 1
ATOM 2016 C C . THR A 1 267 ? 3.734 -75.812 -28.312 1 91.12 267 THR A C 1
ATOM 2018 O O . THR A 1 267 ? 3.189 -74.75 -27.969 1 91.12 267 THR A O 1
ATOM 2021 N N . LEU A 1 268 ? 4.422 -76.625 -27.5 1 90.81 268 LEU A N 1
ATOM 2022 C CA . LEU A 1 268 ? 4.527 -76.25 -26.094 1 90.81 268 LEU A CA 1
ATOM 2023 C C . LEU A 1 268 ? 5.328 -75 -25.906 1 90.81 268 LEU A C 1
ATOM 2025 O O . LEU A 1 268 ? 4.938 -74.125 -25.141 1 90.81 268 LEU A O 1
ATOM 2029 N N . ASP A 1 269 ? 6.434 -74.812 -26.609 1 89.69 269 ASP A N 1
ATOM 2030 C CA . ASP A 1 269 ? 7.273 -73.625 -26.516 1 89.69 269 ASP A CA 1
ATOM 2031 C C . ASP A 1 269 ? 6.527 -72.375 -27 1 89.69 269 ASP A C 1
ATOM 2033 O O . ASP A 1 269 ? 6.504 -71.375 -26.312 1 89.69 269 ASP A O 1
ATOM 2037 N N . VAL A 1 270 ? 5.875 -72.5 -28.156 1 88.5 270 VAL A N 1
ATOM 2038 C CA . VAL A 1 270 ? 5.125 -71.375 -28.719 1 88.5 270 VAL A CA 1
ATOM 2039 C C . VAL A 1 270 ? 3.99 -71 -27.781 1 88.5 270 VAL A C 1
ATOM 2041 O O . VAL A 1 270 ? 3.754 -69.812 -27.531 1 88.5 270 VAL A O 1
ATOM 2044 N N . THR A 1 271 ? 3.328 -72 -27.188 1 90.25 271 THR A N 1
ATOM 2045 C CA . THR A 1 271 ? 2.232 -71.75 -26.25 1 90.25 271 THR A CA 1
ATOM 2046 C C . THR A 1 271 ? 2.721 -71 -25.031 1 90.25 271 THR A C 1
ATOM 2048 O O . THR A 1 271 ? 2.146 -70 -24.656 1 90.25 271 THR A O 1
ATOM 2051 N N . ASN A 1 272 ? 3.812 -71.438 -24.438 1 92.06 272 ASN A N 1
ATOM 2052 C CA . ASN A 1 272 ? 4.332 -70.812 -23.219 1 92.06 272 ASN A CA 1
ATOM 2053 C C . ASN A 1 272 ? 4.824 -69.438 -23.5 1 92.06 272 ASN A C 1
ATOM 2055 O O . ASN A 1 272 ? 4.582 -68.5 -22.703 1 92.06 272 ASN A O 1
ATOM 2059 N N . GLN A 1 273 ? 5.477 -69.25 -24.609 1 91.19 273 GLN A N 1
ATOM 2060 C CA . GLN A 1 273 ? 6.031 -68 -24.953 1 91.19 273 GLN A CA 1
ATOM 2061 C C . GLN A 1 273 ? 4.926 -67 -25.25 1 91.19 273 GLN A C 1
ATOM 2063 O O . GLN A 1 273 ? 4.91 -65.875 -24.703 1 91.19 273 GLN A O 1
ATOM 2068 N N . VAL A 1 274 ? 3.91 -67.312 -26.109 1 90 274 VAL A N 1
ATOM 2069 C CA . VAL A 1 274 ? 2.834 -66.438 -26.5 1 90 274 VAL A CA 1
ATOM 2070 C C . VAL A 1 274 ? 1.963 -66.125 -25.281 1 90 274 VAL A C 1
ATOM 2072 O O . VAL A 1 274 ? 1.58 -64.938 -25.078 1 90 274 VAL A O 1
ATOM 2075 N N . ARG A 1 275 ? 1.663 -67.062 -24.438 1 93.06 275 ARG A N 1
ATOM 2076 C CA . ARG A 1 275 ? 0.852 -66.812 -23.25 1 93.06 275 ARG A CA 1
ATOM 2077 C C . ARG A 1 275 ? 1.577 -65.938 -22.266 1 93.06 275 ARG A C 1
ATOM 2079 O O . ARG A 1 275 ? 0.95 -65.062 -21.594 1 93.06 275 ARG A O 1
ATOM 2086 N N . SER A 1 276 ? 2.912 -66.062 -22.125 1 94.81 276 SER A N 1
ATOM 2087 C CA . SER A 1 276 ? 3.688 -65.188 -21.25 1 94.81 276 SER A CA 1
ATOM 2088 C C . SER A 1 276 ? 3.68 -63.75 -21.75 1 94.81 276 SER A C 1
ATOM 2090 O O . SER A 1 276 ? 3.535 -62.812 -20.969 1 94.81 276 SER A O 1
ATOM 2092 N N . ILE A 1 277 ? 3.83 -63.562 -23.016 1 94.12 277 ILE A N 1
ATOM 2093 C CA . ILE A 1 277 ? 3.793 -62.219 -23.609 1 94.12 277 ILE A CA 1
ATOM 2094 C C . ILE A 1 277 ? 2.41 -61.594 -23.422 1 94.12 277 ILE A C 1
ATOM 2096 O O . ILE A 1 277 ? 2.293 -60.406 -23.109 1 94.12 277 ILE A O 1
ATOM 2100 N N . SER A 1 278 ? 1.372 -62.438 -23.641 1 95 278 SER A N 1
ATOM 2101 C CA . SER A 1 278 ? 0.001 -61.969 -23.453 1 95 278 SER A CA 1
ATOM 2102 C C . SER A 1 278 ? -0.237 -61.531 -22.016 1 95 278 SER A C 1
ATOM 2104 O O . SER A 1 278 ? -0.868 -60.5 -21.781 1 95 278 SER A O 1
ATOM 2106 N N . LYS A 1 279 ? 0.283 -62.25 -21.062 1 96.06 279 LYS A N 1
ATOM 2107 C CA . LYS A 1 279 ? 0.12 -61.938 -19.656 1 96.06 279 LYS A CA 1
ATOM 2108 C C . LYS A 1 279 ? 0.752 -60.594 -19.328 1 96.06 279 LYS A C 1
ATOM 2110 O O . LYS A 1 279 ? 0.132 -59.75 -18.656 1 96.06 279 LYS A O 1
ATOM 2115 N N . VAL A 1 280 ? 1.952 -60.375 -19.812 1 96.5 280 VAL A N 1
ATOM 2116 C CA . VAL A 1 280 ? 2.66 -59.125 -19.531 1 96.5 280 VAL A CA 1
ATOM 2117 C C . VAL A 1 280 ? 1.999 -57.969 -20.281 1 96.5 280 VAL A C 1
ATOM 2119 O O . VAL A 1 280 ? 1.87 -56.875 -19.75 1 96.5 280 VAL A O 1
ATOM 2122 N N . SER A 1 281 ? 1.588 -58.188 -21.516 1 96.38 281 SER A N 1
ATOM 2123 C CA . SER A 1 281 ? 0.884 -57.156 -22.266 1 96.38 281 SER A CA 1
ATOM 2124 C C . SER A 1 281 ? -0.416 -56.75 -21.578 1 96.38 281 SER A C 1
ATOM 2126 O O . SER A 1 281 ? -0.763 -55.562 -21.547 1 96.38 281 SER A O 1
ATOM 2128 N N . LYS A 1 282 ? -1.173 -57.75 -21.047 1 95.62 282 LYS A N 1
ATOM 2129 C CA . LYS A 1 282 ? -2.391 -57.438 -20.297 1 95.62 282 LYS A CA 1
ATOM 2130 C C . LYS A 1 282 ? -2.082 -56.625 -19.062 1 95.62 282 LYS A C 1
ATOM 2132 O O . LYS A 1 282 ? -2.838 -55.719 -18.703 1 95.62 282 LYS A O 1
ATOM 2137 N N . ALA A 1 283 ? -1.01 -56.938 -18.422 1 96.56 283 ALA A N 1
ATOM 2138 C CA . ALA A 1 283 ? -0.58 -56.188 -17.234 1 96.56 283 ALA A CA 1
ATOM 2139 C C . ALA A 1 283 ? -0.291 -54.719 -17.594 1 96.56 283 ALA A C 1
ATOM 2141 O O . ALA A 1 283 ? -0.706 -53.812 -16.891 1 96.56 283 ALA A O 1
ATOM 2142 N N . ILE A 1 284 ? 0.448 -54.531 -18.703 1 94.94 284 ILE A N 1
ATOM 2143 C CA . ILE A 1 284 ? 0.731 -53.156 -19.172 1 94.94 284 ILE A CA 1
ATOM 2144 C C . ILE A 1 284 ? -0.578 -52.438 -19.438 1 94.94 284 ILE A C 1
ATOM 2146 O O . ILE A 1 284 ? -0.729 -51.25 -19.047 1 94.94 284 ILE A O 1
ATOM 2150 N N . TYR A 1 285 ? -1.51 -53.156 -20.062 1 94 285 TYR A N 1
ATOM 2151 C CA . TYR A 1 285 ? -2.795 -52.594 -20.438 1 94 285 TYR A CA 1
ATOM 2152 C C . TYR A 1 285 ? -3.535 -52.062 -19.203 1 94 285 TYR A C 1
ATOM 2154 O O . TYR A 1 285 ? -4.117 -50.969 -19.25 1 94 285 TYR A O 1
ATOM 2162 N N . VAL A 1 286 ? -3.471 -52.781 -18.078 1 94.19 286 VAL A N 1
ATOM 2163 C CA . VAL A 1 286 ? -4.234 -52.375 -16.891 1 94.19 286 VAL A CA 1
ATOM 2164 C C . VAL A 1 286 ? -3.361 -51.531 -15.977 1 94.19 286 VAL A C 1
ATOM 2166 O O . VAL A 1 286 ? -3.76 -51.219 -14.852 1 94.19 286 VAL A O 1
ATOM 2169 N N . GLY A 1 287 ? -2.189 -51.281 -16.344 1 92.94 287 GLY A N 1
ATOM 2170 C CA . GLY A 1 287 ? -1.332 -50.344 -15.625 1 92.94 287 GLY A CA 1
ATOM 2171 C C . GLY A 1 287 ? -0.487 -51 -14.555 1 92.94 287 GLY A C 1
ATOM 2172 O O . GLY A 1 287 ? -0.189 -50.406 -13.523 1 92.94 287 GLY A O 1
ATOM 2173 N N . ASP A 1 288 ? -0.262 -52.281 -14.68 1 95.38 288 ASP A N 1
ATOM 2174 C CA . ASP A 1 288 ? 0.664 -53 -13.82 1 95.38 288 ASP A CA 1
ATOM 2175 C C . ASP A 1 288 ? 2.012 -53.219 -14.508 1 95.38 288 ASP A C 1
ATOM 2177 O O . ASP A 1 288 ? 2.176 -54.125 -15.312 1 95.38 288 ASP A O 1
ATOM 2181 N N . LEU A 1 289 ? 2.977 -52.438 -14.086 1 94.88 289 LEU A N 1
ATOM 2182 C CA . LEU A 1 289 ? 4.277 -52.469 -14.75 1 94.88 289 LEU A CA 1
ATOM 2183 C C . LEU A 1 289 ? 5.289 -53.25 -13.922 1 94.88 289 LEU A C 1
ATOM 2185 O O . LEU A 1 289 ? 6.496 -53.031 -14.047 1 94.88 289 LEU A O 1
ATOM 2189 N N . SER A 1 290 ? 4.855 -54.188 -13.039 1 94 290 SER A N 1
ATOM 2190 C CA . SER A 1 290 ? 5.75 -54.969 -12.195 1 94 290 SER A CA 1
ATOM 2191 C C . SER A 1 290 ? 6.121 -56.281 -12.859 1 94 290 SER A C 1
ATOM 2193 O O . SER A 1 290 ? 7.07 -56.969 -12.438 1 94 290 SER A O 1
ATOM 2195 N N . LYS A 1 291 ? 5.438 -56.625 -13.953 1 95.5 291 LYS A N 1
ATOM 2196 C CA . LYS A 1 291 ? 5.621 -57.938 -14.562 1 95.5 291 LYS A CA 1
ATOM 2197 C C . LYS A 1 291 ? 6.559 -57.844 -15.766 1 95.5 291 LYS A C 1
ATOM 2199 O O . LYS A 1 291 ? 6.531 -56.875 -16.516 1 95.5 291 LYS A O 1
ATOM 2204 N N . GLN A 1 292 ? 7.383 -58.875 -15.992 1 95.94 292 GLN A N 1
ATOM 2205 C CA . GLN A 1 292 ? 8.242 -59.062 -17.156 1 95.94 292 GLN A CA 1
ATOM 2206 C C . GLN A 1 292 ? 8.156 -60.469 -17.703 1 95.94 292 GLN A C 1
ATOM 2208 O O . GLN A 1 292 ? 7.793 -61.406 -16.969 1 95.94 292 GLN A O 1
ATOM 2213 N N . ILE A 1 293 ? 8.422 -60.594 -18.922 1 96.25 293 ILE A N 1
ATOM 2214 C CA . ILE A 1 293 ? 8.438 -61.906 -19.531 1 96.25 293 ILE A CA 1
ATOM 2215 C C . ILE A 1 293 ? 9.68 -62.688 -19.078 1 96.25 293 ILE A C 1
ATOM 2217 O O . ILE A 1 293 ? 10.805 -62.25 -19.344 1 96.25 293 ILE A O 1
ATOM 2221 N N . GLU A 1 294 ? 9.492 -63.906 -18.469 1 93.25 294 GLU A N 1
ATOM 2222 C CA . GLU A 1 294 ? 10.602 -64.625 -17.875 1 93.25 294 GLU A CA 1
ATOM 2223 C C . GLU A 1 294 ? 10.891 -65.938 -18.641 1 93.25 294 GLU A C 1
ATOM 2225 O O . GLU A 1 294 ? 11.961 -66.5 -18.5 1 93.25 294 GLU A O 1
ATOM 2230 N N . VAL A 1 295 ? 9.945 -66.312 -19.422 1 92.38 295 VAL A N 1
ATOM 2231 C CA . VAL A 1 295 ? 10.086 -67.625 -20.141 1 92.38 295 VAL A CA 1
ATOM 2232 C C . VAL A 1 295 ? 11.297 -67.562 -21.078 1 92.38 295 VAL A C 1
ATOM 2234 O O . VAL A 1 295 ? 11.586 -66.5 -21.656 1 92.38 295 VAL A O 1
ATOM 2237 N N . LYS A 1 296 ? 11.961 -68.688 -21.203 1 90.31 296 LYS A N 1
ATOM 2238 C CA . LYS A 1 296 ? 13.117 -68.688 -22.094 1 90.31 296 LYS A CA 1
ATOM 2239 C C . LYS A 1 296 ? 12.672 -68.688 -23.562 1 90.31 296 LYS A C 1
ATOM 2241 O O . LYS A 1 296 ? 11.688 -69.375 -23.922 1 90.31 296 LYS A O 1
ATOM 2246 N N . ALA A 1 297 ? 13.273 -67.875 -24.328 1 90 297 ALA A N 1
ATOM 2247 C CA . ALA A 1 297 ? 12.992 -67.75 -25.766 1 90 297 ALA A CA 1
ATOM 2248 C C . ALA A 1 297 ? 14.273 -67.5 -26.547 1 90 297 ALA A C 1
ATOM 2250 O O . ALA A 1 297 ? 15.305 -67.188 -25.984 1 90 297 ALA A O 1
ATOM 2251 N N . LYS A 1 298 ? 14.297 -67.875 -27.797 1 91.69 298 LYS A N 1
ATOM 2252 C CA . LYS A 1 298 ? 15.398 -67.625 -28.719 1 91.69 298 LYS A CA 1
ATOM 2253 C C . LYS A 1 298 ? 14.906 -67 -30 1 91.69 298 LYS A C 1
ATOM 2255 O O . LYS A 1 298 ? 13.695 -66.938 -30.25 1 91.69 298 LYS A O 1
ATOM 2260 N N . GLY A 1 299 ? 15.82 -66.375 -30.828 1 90.25 299 GLY A N 1
ATOM 2261 C CA . GLY A 1 299 ? 15.5 -65.812 -32.156 1 90.25 299 GLY A CA 1
ATOM 2262 C C . GLY A 1 299 ? 14.547 -64.625 -32.094 1 90.25 299 GLY A C 1
ATOM 2263 O O . GLY A 1 299 ? 14.719 -63.719 -31.297 1 90.25 299 GLY A O 1
ATOM 2264 N N . GLU A 1 300 ? 13.516 -64.688 -32.938 1 89.5 300 GLU A N 1
ATOM 2265 C CA . GLU A 1 300 ? 12.586 -63.594 -33.094 1 89.5 300 GLU A CA 1
ATOM 2266 C C . GLU A 1 300 ? 11.633 -63.469 -31.906 1 89.5 300 GLU A C 1
ATOM 2268 O O . GLU A 1 300 ? 11.141 -62.375 -31.578 1 89.5 300 GLU A O 1
ATOM 2273 N N . ILE A 1 301 ? 11.367 -64.562 -31.281 1 88.5 301 ILE A N 1
ATOM 2274 C CA . ILE A 1 301 ? 10.5 -64.562 -30.109 1 88.5 301 ILE A CA 1
ATOM 2275 C C . ILE A 1 301 ? 11.234 -63.875 -28.953 1 88.5 301 ILE A C 1
ATOM 2277 O O . ILE A 1 301 ? 10.625 -63.156 -28.172 1 88.5 301 ILE A O 1
ATOM 2281 N N . LEU A 1 302 ? 12.555 -64.125 -28.875 1 92.5 302 LEU A N 1
ATOM 2282 C CA . LEU A 1 302 ? 13.375 -63.469 -27.875 1 92.5 302 LEU A CA 1
ATOM 2283 C C . LEU A 1 302 ? 13.383 -61.969 -28.141 1 92.5 302 LEU A C 1
ATOM 2285 O O . LEU A 1 302 ? 13.305 -61.156 -27.188 1 92.5 302 LEU A O 1
ATOM 2289 N N . GLU A 1 303 ? 13.5 -61.625 -29.375 1 93.38 303 GLU A N 1
ATOM 2290 C CA . GLU A 1 303 ? 13.453 -60.219 -29.734 1 93.38 303 GLU A CA 1
ATOM 2291 C C . GLU A 1 303 ? 12.148 -59.562 -29.266 1 93.38 303 GLU A C 1
ATOM 2293 O O . GLU A 1 303 ? 12.156 -58.438 -28.719 1 93.38 303 GLU A O 1
ATOM 2298 N N . LEU A 1 304 ? 11.031 -60.188 -29.5 1 92.62 304 LEU A N 1
ATOM 2299 C CA . LEU A 1 304 ? 9.734 -59.688 -29.062 1 92.62 304 LEU A CA 1
ATOM 2300 C C . LEU A 1 304 ? 9.672 -59.594 -27.547 1 92.62 304 LEU A C 1
ATOM 2302 O O . LEU A 1 304 ? 9.188 -58.594 -27 1 92.62 304 LEU A O 1
ATOM 2306 N N . LYS A 1 305 ? 10.133 -60.625 -26.875 1 94.75 305 LYS A N 1
ATOM 2307 C CA . LYS A 1 305 ? 10.227 -60.594 -25.422 1 94.75 305 LYS A CA 1
ATOM 2308 C C . LYS A 1 305 ? 11 -59.375 -24.938 1 94.75 305 LYS A C 1
ATOM 2310 O O . LYS A 1 305 ? 10.555 -58.688 -24.031 1 94.75 305 LYS A O 1
ATOM 2315 N N . ASP A 1 306 ? 12.102 -59.094 -25.547 1 95.38 306 ASP A N 1
ATOM 2316 C CA . ASP A 1 306 ? 12.961 -57.969 -25.156 1 95.38 306 ASP A CA 1
ATOM 2317 C C . ASP A 1 306 ? 12.266 -56.625 -25.406 1 95.38 306 ASP A C 1
ATOM 2319 O O . ASP A 1 306 ? 12.391 -55.688 -24.609 1 95.38 306 ASP A O 1
ATOM 2323 N N . ILE A 1 307 ? 11.594 -56.5 -26.453 1 95.69 307 ILE A N 1
ATOM 2324 C CA . ILE A 1 307 ? 10.875 -55.281 -26.781 1 95.69 307 ILE A CA 1
ATOM 2325 C C . ILE A 1 307 ? 9.797 -55 -25.734 1 95.69 307 ILE A C 1
ATOM 2327 O O . ILE A 1 307 ? 9.68 -53.906 -25.219 1 95.69 307 ILE A O 1
ATOM 2331 N N . VAL A 1 308 ? 8.961 -56 -25.453 1 95.94 308 VAL A N 1
ATOM 2332 C CA . VAL A 1 308 ? 7.867 -55.844 -24.5 1 95.94 308 VAL A CA 1
ATOM 2333 C C . VAL A 1 308 ? 8.43 -55.531 -23.109 1 95.94 308 VAL A C 1
ATOM 2335 O O . VAL A 1 308 ? 7.934 -54.656 -22.422 1 95.94 308 VAL A O 1
ATOM 2338 N N . ASN A 1 309 ? 9.484 -56.25 -22.688 1 96.56 309 ASN A N 1
ATOM 2339 C CA . ASN A 1 309 ? 10.133 -55.938 -21.422 1 96.56 309 ASN A CA 1
ATOM 2340 C C . ASN A 1 309 ? 10.727 -54.531 -21.422 1 96.56 309 ASN A C 1
ATOM 2342 O O . ASN A 1 309 ? 10.711 -53.844 -20.406 1 96.56 309 ASN A O 1
ATOM 2346 N N . GLY A 1 310 ? 11.234 -54.156 -22.578 1 94.25 310 GLY A N 1
ATOM 2347 C CA . GLY A 1 310 ? 11.719 -52.781 -22.734 1 94.25 310 GLY A CA 1
ATOM 2348 C C . GLY A 1 310 ? 10.641 -51.75 -22.516 1 94.25 310 GLY A C 1
ATOM 2349 O O . GLY A 1 310 ? 10.891 -50.719 -21.891 1 94.25 310 GLY A O 1
ATOM 2350 N N . ILE A 1 311 ? 9.461 -51.969 -23.062 1 94.38 311 ILE A N 1
ATOM 2351 C CA . ILE A 1 311 ? 8.32 -51.062 -22.859 1 94.38 311 ILE A CA 1
ATOM 2352 C C . ILE A 1 311 ? 8.016 -50.938 -21.375 1 94.38 311 ILE A C 1
ATOM 2354 O O . ILE A 1 311 ? 7.832 -49.812 -20.859 1 94.38 311 ILE A O 1
ATOM 2358 N N . VAL A 1 312 ? 7.926 -52.156 -20.688 1 95.88 312 VAL A N 1
ATOM 2359 C CA . VAL A 1 312 ? 7.613 -52.188 -19.266 1 95.88 312 VAL A CA 1
ATOM 2360 C C . VAL A 1 312 ? 8.625 -51.344 -18.5 1 95.88 312 VAL A C 1
ATOM 2362 O O . VAL A 1 312 ? 8.25 -50.469 -17.703 1 95.88 312 VAL A O 1
ATOM 2365 N N . LEU A 1 313 ? 9.945 -51.5 -18.766 1 94.44 313 LEU A N 1
ATOM 2366 C CA . LEU A 1 313 ? 10.992 -50.812 -18.031 1 94.44 313 LEU A CA 1
ATOM 2367 C C . LEU A 1 313 ? 10.969 -49.312 -18.328 1 94.44 313 LEU A C 1
ATOM 2369 O O . LEU A 1 313 ? 11.086 -48.5 -17.422 1 94.44 313 LEU A O 1
ATOM 2373 N N . ARG A 1 314 ? 10.805 -48.938 -19.516 1 93 314 ARG A N 1
ATOM 2374 C CA . ARG A 1 314 ? 10.766 -47.531 -19.906 1 93 314 ARG A CA 1
ATOM 2375 C C . ARG A 1 314 ? 9.562 -46.844 -19.297 1 93 314 ARG A C 1
ATOM 2377 O O . ARG A 1 314 ? 9.688 -45.719 -18.781 1 93 314 ARG A O 1
ATOM 2384 N N . GLN A 1 315 ? 8.422 -47.438 -19.391 1 93.12 315 GLN A N 1
ATOM 2385 C CA . GLN A 1 315 ? 7.207 -46.844 -18.844 1 93.12 315 GLN A CA 1
ATOM 2386 C C . GLN A 1 315 ? 7.273 -46.75 -17.328 1 93.12 315 GLN A C 1
ATOM 2388 O O . GLN A 1 315 ? 6.723 -45.844 -16.719 1 93.12 315 GLN A O 1
ATOM 2393 N N . ARG A 1 316 ? 8.008 -47.75 -16.734 1 93.5 316 ARG A N 1
ATOM 2394 C CA . ARG A 1 316 ? 8.203 -47.719 -15.289 1 93.5 316 ARG A CA 1
ATOM 2395 C C . ARG A 1 316 ? 9 -46.469 -14.883 1 93.5 316 ARG A C 1
ATOM 2397 O O . ARG A 1 316 ? 8.617 -45.781 -13.945 1 93.5 316 ARG A O 1
ATOM 2404 N N . VAL A 1 317 ? 10.062 -46.188 -15.578 1 93.69 317 VAL A N 1
ATOM 2405 C CA . VAL A 1 317 ? 10.906 -45.031 -15.273 1 93.69 317 VAL A CA 1
ATOM 2406 C C . VAL A 1 317 ? 10.133 -43.75 -15.562 1 93.69 317 VAL A C 1
ATOM 2408 O O . VAL A 1 317 ? 10.156 -42.781 -14.766 1 93.69 317 VAL A O 1
ATOM 2411 N N . LEU A 1 318 ? 9.461 -43.688 -16.656 1 91.69 318 LEU A N 1
ATOM 2412 C CA . LEU A 1 318 ? 8.695 -42.5 -17.062 1 91.69 318 LEU A CA 1
ATOM 2413 C C . LEU A 1 318 ? 7.633 -42.156 -16.031 1 91.69 318 LEU A C 1
ATOM 2415 O O . LEU A 1 318 ? 7.535 -41 -15.586 1 91.69 318 LEU A O 1
ATOM 2419 N N . THR A 1 319 ? 6.824 -43.188 -15.664 1 90.81 319 THR A N 1
ATOM 2420 C CA . THR A 1 319 ? 5.734 -42.938 -14.719 1 90.81 319 THR A CA 1
ATOM 2421 C C . THR A 1 319 ? 6.281 -42.562 -13.344 1 90.81 319 THR A C 1
ATOM 2423 O O . THR A 1 319 ? 5.727 -41.688 -12.664 1 90.81 319 THR A O 1
ATOM 2426 N N . LYS A 1 320 ? 7.375 -43.188 -12.953 1 91.81 320 LYS A N 1
ATOM 2427 C CA . LYS A 1 320 ? 7.98 -42.875 -11.664 1 91.81 320 LYS A CA 1
ATOM 2428 C C . LYS A 1 320 ? 8.438 -41.406 -11.625 1 91.81 320 LYS A C 1
ATOM 2430 O O . LYS A 1 320 ? 8.148 -40.688 -10.656 1 91.81 320 LYS A O 1
ATOM 2435 N N . GLU A 1 321 ? 9.094 -40.969 -12.656 1 92.62 321 GLU A N 1
ATOM 2436 C CA . GLU A 1 321 ? 9.625 -39.625 -12.703 1 92.62 321 GLU A CA 1
ATOM 2437 C C . GLU A 1 321 ? 8.508 -38.594 -12.805 1 92.62 321 GLU A C 1
ATOM 2439 O O . GLU A 1 321 ? 8.523 -37.562 -12.094 1 92.62 321 GLU A O 1
ATOM 2444 N N . VAL A 1 322 ? 7.602 -38.812 -13.641 1 88.38 322 VAL A N 1
ATOM 2445 C CA . VAL A 1 322 ? 6.52 -37.844 -13.828 1 88.38 322 VAL A CA 1
ATOM 2446 C C . VAL A 1 322 ? 5.652 -37.781 -12.57 1 88.38 322 VAL A C 1
ATOM 2448 O O . VAL A 1 322 ? 5.246 -36.719 -12.141 1 88.38 322 VAL A O 1
ATOM 2451 N N . CYS A 1 323 ? 5.355 -38.938 -11.961 1 89.44 323 CYS A N 1
ATOM 2452 C CA . CYS A 1 323 ? 4.598 -38.938 -10.711 1 89.44 323 CYS A CA 1
ATOM 2453 C C . CYS A 1 323 ? 5.348 -38.219 -9.609 1 89.44 323 CYS A C 1
ATOM 2455 O O . CYS A 1 323 ? 4.738 -37.5 -8.805 1 89.44 323 CYS A O 1
ATOM 2457 N N . ARG A 1 324 ? 6.668 -38.375 -9.617 1 92.19 324 ARG A N 1
ATOM 2458 C CA . ARG A 1 324 ? 7.477 -37.656 -8.633 1 92.19 324 ARG A CA 1
ATOM 2459 C C . ARG A 1 324 ? 7.332 -36.156 -8.805 1 92.19 324 ARG A C 1
ATOM 2461 O O . ARG A 1 324 ? 7.051 -35.438 -7.836 1 92.19 324 ARG A O 1
ATOM 2468 N N . VAL A 1 325 ? 7.488 -35.625 -9.992 1 91.62 325 VAL A N 1
ATOM 2469 C CA . VAL A 1 325 ? 7.441 -34.188 -10.281 1 91.62 325 VAL A CA 1
ATOM 2470 C C . VAL A 1 325 ? 6.043 -33.656 -9.984 1 91.62 325 VAL A C 1
ATOM 2472 O O . VAL A 1 325 ? 5.895 -32.594 -9.359 1 91.62 325 VAL A O 1
ATOM 2475 N N . THR A 1 326 ? 5.012 -34.344 -10.391 1 89.5 326 THR A N 1
ATOM 2476 C CA . THR A 1 326 ? 3.637 -33.906 -10.18 1 89.5 326 THR A CA 1
ATOM 2477 C C . THR A 1 326 ? 3.297 -33.906 -8.695 1 89.5 326 THR A C 1
ATOM 2479 O O . THR A 1 326 ? 2.586 -33.031 -8.219 1 89.5 326 THR A O 1
ATOM 2482 N N . SER A 1 327 ? 3.803 -34.906 -7.98 1 91.31 327 SER A N 1
ATOM 2483 C CA . SER A 1 327 ? 3.588 -34.938 -6.539 1 91.31 327 SER A CA 1
ATOM 2484 C C . SER A 1 327 ? 4.254 -33.781 -5.844 1 91.31 327 SER A C 1
ATOM 2486 O O . SER A 1 327 ? 3.68 -33.188 -4.93 1 91.31 327 SER A O 1
ATOM 2488 N N . GLU A 1 328 ? 5.461 -33.406 -6.262 1 90.94 328 GLU A N 1
ATOM 2489 C CA . GLU A 1 328 ? 6.172 -32.25 -5.715 1 90.94 328 GLU A CA 1
ATOM 2490 C C . GLU A 1 328 ? 5.398 -30.969 -5.961 1 90.94 328 GLU A C 1
ATOM 2492 O O . GLU A 1 328 ? 5.258 -30.141 -5.055 1 90.94 328 GLU A O 1
ATOM 2497 N N . ILE A 1 329 ? 4.871 -30.828 -7.125 1 89.25 329 ILE A N 1
ATOM 2498 C CA . ILE A 1 329 ? 4.121 -29.625 -7.477 1 89.25 329 ILE A CA 1
ATOM 2499 C C . ILE A 1 329 ? 2.818 -29.578 -6.68 1 89.25 329 ILE A C 1
ATOM 2501 O O . ILE A 1 329 ? 2.393 -28.516 -6.238 1 89.25 329 ILE A O 1
ATOM 2505 N N . SER A 1 330 ? 2.217 -30.766 -6.477 1 88.12 330 SER A N 1
ATOM 2506 C CA . SER A 1 330 ? 0.984 -30.844 -5.703 1 88.12 330 SER A CA 1
ATOM 2507 C C . SER A 1 330 ? 1.208 -30.391 -4.266 1 88.12 330 SER A C 1
ATOM 2509 O O . SER A 1 330 ? 0.267 -29.969 -3.588 1 88.12 330 SER A O 1
ATOM 2511 N N . LYS A 1 331 ? 2.471 -30.469 -3.818 1 87.31 331 LYS A N 1
ATOM 2512 C CA . LYS A 1 331 ? 2.822 -30 -2.48 1 87.31 331 LYS A CA 1
ATOM 2513 C C . LYS A 1 331 ? 3.326 -28.562 -2.514 1 87.31 331 LYS A C 1
ATOM 2515 O O . LYS A 1 331 ? 3.826 -28.047 -1.51 1 87.31 331 LYS A O 1
ATOM 2520 N N . GLY A 1 332 ? 3.303 -28.047 -3.641 1 85.19 332 GLY A N 1
ATOM 2521 C CA . GLY A 1 332 ? 3.639 -26.641 -3.777 1 85.19 332 GLY A CA 1
ATOM 2522 C C . GLY A 1 332 ? 5.098 -26.406 -4.121 1 85.19 332 GLY A C 1
ATOM 2523 O O . GLY A 1 332 ? 5.559 -25.266 -4.152 1 85.19 332 GLY A O 1
ATOM 2524 N N . ARG A 1 333 ? 5.859 -27.344 -4.309 1 89.94 333 ARG A N 1
ATOM 2525 C CA . ARG A 1 333 ? 7.27 -27.234 -4.672 1 89.94 333 ARG A CA 1
ATOM 2526 C C . ARG A 1 333 ? 7.449 -27.281 -6.188 1 89.94 333 ARG A C 1
ATOM 2528 O O . ARG A 1 333 ? 7.379 -28.359 -6.789 1 89.94 333 ARG A O 1
ATOM 2535 N N . ILE A 1 334 ? 7.785 -26.062 -6.809 1 86.94 334 ILE A N 1
ATOM 2536 C CA . ILE A 1 334 ? 7.812 -25.953 -8.258 1 86.94 334 ILE A CA 1
ATOM 2537 C C . ILE A 1 334 ? 9.258 -25.922 -8.75 1 86.94 334 ILE A C 1
ATOM 2539 O O . ILE A 1 334 ? 9.938 -24.891 -8.625 1 86.94 334 ILE A O 1
ATOM 2543 N N . GLY A 1 335 ? 10.055 -26.891 -8.586 1 85.75 335 GLY A N 1
ATOM 2544 C CA . GLY A 1 335 ? 11.43 -26.859 -9.062 1 85.75 335 GLY A CA 1
ATOM 2545 C C . GLY A 1 335 ? 11.906 -28.172 -9.633 1 85.75 335 GLY A C 1
ATOM 2546 O O . GLY A 1 335 ? 12.977 -28.25 -10.242 1 85.75 335 GLY A O 1
ATOM 2547 N N . GLY A 1 336 ? 11.047 -29.109 -9.484 1 88.25 336 GLY A N 1
ATOM 2548 C CA . GLY A 1 336 ? 11.453 -30.422 -9.945 1 88.25 336 GLY A CA 1
ATOM 2549 C C . GLY A 1 336 ? 11.328 -30.594 -11.445 1 88.25 336 GLY A C 1
ATOM 2550 O O . GLY A 1 336 ? 10.531 -29.922 -12.094 1 88.25 336 GLY A O 1
ATOM 2551 N N . ARG A 1 337 ? 12.281 -31.516 -12.031 1 93 337 ARG A N 1
ATOM 2552 C CA . ARG A 1 337 ? 12.242 -31.844 -13.453 1 93 337 ARG A CA 1
ATOM 2553 C C . ARG A 1 337 ? 12.234 -33.344 -13.656 1 93 337 ARG A C 1
ATOM 2555 O O . ARG A 1 337 ? 12.859 -34.094 -12.891 1 93 337 ARG A O 1
ATOM 2562 N N . ALA A 1 338 ? 11.414 -33.75 -14.617 1 92.06 338 ALA A N 1
ATOM 2563 C CA . ALA A 1 338 ? 11.398 -35.156 -14.961 1 92.06 338 ALA A CA 1
ATOM 2564 C C . ALA A 1 338 ? 12.609 -35.531 -15.812 1 92.06 338 ALA A C 1
ATOM 2566 O O . ALA A 1 338 ? 12.875 -34.875 -16.828 1 92.06 338 ALA A O 1
ATOM 2567 N N . GLU A 1 339 ? 13.398 -36.5 -15.328 1 92.31 339 GLU A N 1
ATOM 2568 C CA . GLU A 1 339 ? 14.562 -36.969 -16.062 1 92.31 339 GLU A CA 1
ATOM 2569 C C . GLU A 1 339 ? 14.367 -38.438 -16.5 1 92.31 339 GLU A C 1
ATOM 2571 O O . GLU A 1 339 ? 14.492 -39.344 -15.695 1 92.31 339 GLU A O 1
ATOM 2576 N N . VAL A 1 340 ? 14.039 -38.594 -17.75 1 91.25 340 VAL A N 1
ATOM 2577 C CA . VAL A 1 340 ? 13.859 -39.906 -18.359 1 91.25 340 VAL A CA 1
ATOM 2578 C C . VAL A 1 340 ? 14.82 -40.094 -19.531 1 91.25 340 VAL A C 1
ATOM 2580 O O . VAL A 1 340 ? 14.633 -39.469 -20.578 1 91.25 340 VAL A O 1
ATOM 2583 N N . PRO A 1 341 ? 15.828 -40.906 -19.344 1 88.62 341 PRO A N 1
ATOM 2584 C CA . PRO A 1 341 ? 16.828 -41.062 -20.406 1 88.62 341 PRO A CA 1
ATOM 2585 C C . PRO A 1 341 ? 16.281 -41.781 -21.641 1 88.62 341 PRO A C 1
ATOM 2587 O O . PRO A 1 341 ? 15.398 -42.625 -21.531 1 88.62 341 PRO A O 1
ATOM 2590 N N . HIS A 1 342 ? 16.719 -41.375 -22.781 1 85.38 342 HIS A N 1
ATOM 2591 C CA . HIS A 1 342 ? 16.594 -42.094 -24.062 1 85.38 342 HIS A CA 1
ATOM 2592 C C . HIS A 1 342 ? 15.125 -42.25 -24.453 1 85.38 342 HIS A C 1
ATOM 2594 O O . HIS A 1 342 ? 14.711 -43.312 -24.906 1 85.38 342 HIS A O 1
ATOM 2600 N N . VAL A 1 343 ? 14.305 -41.344 -24.141 1 86.38 343 VAL A N 1
ATOM 2601 C CA . VAL A 1 343 ? 12.914 -41.406 -24.578 1 86.38 343 VAL A CA 1
ATOM 2602 C C . VAL A 1 343 ? 12.781 -40.75 -25.953 1 86.38 343 VAL A C 1
ATOM 2604 O O . VAL A 1 343 ? 13.562 -39.844 -26.297 1 86.38 343 VAL A O 1
ATOM 2607 N N . GLU A 1 344 ? 11.914 -41.281 -26.781 1 91.44 344 GLU A N 1
ATOM 2608 C CA . GLU A 1 344 ? 11.641 -40.781 -28.125 1 91.44 344 GLU A CA 1
ATOM 2609 C C . GLU A 1 344 ? 10.141 -40.656 -28.359 1 91.44 344 GLU A C 1
ATOM 2611 O O . GLU A 1 344 ? 9.336 -41.062 -27.531 1 91.44 344 GLU A O 1
ATOM 2616 N N . GLY A 1 345 ? 9.75 -39.875 -29.422 1 91.44 345 GLY A N 1
ATOM 2617 C CA . GLY A 1 345 ? 8.359 -39.781 -29.859 1 91.44 345 GLY A CA 1
ATOM 2618 C C . GLY A 1 345 ? 7.473 -39.094 -28.828 1 91.44 345 GLY A C 1
ATOM 2619 O O . GLY A 1 345 ? 7.809 -38 -28.328 1 91.44 345 GLY A O 1
ATOM 2620 N N . VAL A 1 346 ? 6.375 -39.719 -28.531 1 90 346 VAL A N 1
ATOM 2621 C CA . VAL A 1 346 ? 5.371 -39.125 -27.656 1 90 346 VAL A CA 1
ATOM 2622 C C . VAL A 1 346 ? 5.906 -39.062 -26.219 1 90 346 VAL A C 1
ATOM 2624 O O . VAL A 1 346 ? 5.578 -38.156 -25.469 1 90 346 VAL A O 1
ATOM 2627 N N . TRP A 1 347 ? 6.754 -40.094 -25.906 1 91.5 347 TRP A N 1
ATOM 2628 C CA . TRP A 1 347 ? 7.324 -40.125 -24.562 1 91.5 347 TRP A CA 1
ATOM 2629 C C . TRP A 1 347 ? 8.227 -38.906 -24.344 1 91.5 347 TRP A C 1
ATOM 2631 O O . TRP A 1 347 ? 8.203 -38.281 -23.281 1 91.5 347 TRP A O 1
ATOM 2641 N N . PHE A 1 348 ? 8.984 -38.438 -25.391 1 91.31 348 PHE A N 1
ATOM 2642 C CA . PHE A 1 348 ? 9.82 -37.25 -25.344 1 91.31 348 PHE A CA 1
ATOM 2643 C C . PHE A 1 348 ? 8.969 -36 -25.188 1 91.31 348 PHE A C 1
ATOM 2645 O O . PHE A 1 348 ? 9.281 -35.125 -24.391 1 91.31 348 PHE A O 1
ATOM 2652 N N . SER A 1 349 ? 7.977 -35.969 -25.922 1 87 349 SER A N 1
ATOM 2653 C CA . SER A 1 349 ? 7.074 -34.812 -25.875 1 87 349 SER A CA 1
ATOM 2654 C C . SER A 1 349 ? 6.434 -34.688 -24.484 1 87 349 SER A C 1
ATOM 2656 O O . SER A 1 349 ? 6.27 -33.594 -23.984 1 87 349 SER A O 1
ATOM 2658 N N . PHE A 1 350 ? 6.156 -35.812 -23.969 1 88.81 350 PHE A N 1
ATOM 2659 C CA . PHE A 1 350 ? 5.555 -35.875 -22.641 1 88.81 350 PHE A CA 1
ATOM 2660 C C . PHE A 1 350 ? 6.5 -35.281 -21.594 1 88.81 350 PHE A C 1
ATOM 2662 O O . PHE A 1 350 ? 6.121 -34.375 -20.844 1 88.81 350 PHE A O 1
ATOM 2669 N N . VAL A 1 351 ? 7.68 -35.75 -21.578 1 90.31 351 VAL A N 1
ATOM 2670 C CA . VAL A 1 351 ? 8.672 -35.312 -20.594 1 90.31 351 VAL A CA 1
ATOM 2671 C C . VAL A 1 351 ? 8.992 -33.812 -20.797 1 90.31 351 VAL A C 1
ATOM 2673 O O . VAL A 1 351 ? 9.055 -33.062 -19.844 1 90.31 351 VAL A O 1
ATOM 2676 N N . THR A 1 352 ? 9.133 -33.406 -22.047 1 89.38 352 THR A N 1
ATOM 2677 C CA . THR A 1 352 ? 9.438 -32 -22.359 1 89.38 352 THR A CA 1
ATOM 2678 C C . THR A 1 352 ? 8.258 -31.094 -21.984 1 89.38 352 THR A C 1
ATOM 2680 O O . THR A 1 352 ? 8.453 -29.969 -21.531 1 89.38 352 THR A O 1
ATOM 2683 N N . GLY A 1 353 ? 7.047 -31.641 -22.234 1 88 353 GLY A N 1
ATOM 2684 C CA . GLY A 1 353 ? 5.859 -30.875 -21.875 1 88 353 GLY A CA 1
ATOM 2685 C C . GLY A 1 353 ? 5.762 -30.609 -20.375 1 88 353 GLY A C 1
ATOM 2686 O O . GLY A 1 353 ? 5.512 -29.484 -19.953 1 88 353 GLY A O 1
ATOM 2687 N N . ILE A 1 354 ? 6.043 -31.578 -19.609 1 90 354 ILE A N 1
ATOM 2688 C CA . ILE A 1 354 ? 5.988 -31.453 -18.156 1 90 354 ILE A CA 1
ATOM 2689 C C . ILE A 1 354 ? 7.074 -30.5 -17.672 1 90 354 ILE A C 1
ATOM 2691 O O . ILE A 1 354 ? 6.824 -29.641 -16.828 1 90 354 ILE A O 1
ATOM 2695 N N . ASN A 1 355 ? 8.234 -30.609 -18.188 1 92.38 355 ASN A N 1
ATOM 2696 C CA . ASN A 1 355 ? 9.344 -29.766 -17.781 1 92.38 355 ASN A CA 1
ATOM 2697 C C . ASN A 1 355 ? 9.117 -28.312 -18.188 1 92.38 355 ASN A C 1
ATOM 2699 O O . ASN A 1 355 ? 9.477 -27.391 -17.453 1 92.38 355 ASN A O 1
ATOM 2703 N N . SER A 1 356 ? 8.586 -28.156 -19.344 1 90.5 356 SER A N 1
ATOM 2704 C CA . SER A 1 356 ? 8.258 -26.797 -19.797 1 90.5 356 SER A CA 1
ATOM 2705 C C . SER A 1 356 ? 7.219 -26.156 -18.875 1 90.5 356 SER A C 1
ATOM 2707 O O . SER A 1 356 ? 7.348 -24.984 -18.516 1 90.5 356 SER A O 1
ATOM 2709 N N . MET A 1 357 ? 6.23 -26.859 -18.578 1 90 357 MET A N 1
ATOM 2710 C CA . MET A 1 357 ? 5.203 -26.391 -17.656 1 90 357 MET A CA 1
ATOM 2711 C C . MET A 1 357 ? 5.816 -25.984 -16.312 1 90 357 MET A C 1
ATOM 2713 O O . MET A 1 357 ? 5.52 -24.906 -15.789 1 90 357 MET A O 1
ATOM 2717 N N . THR A 1 358 ? 6.664 -26.859 -15.797 1 90.94 358 THR A N 1
ATOM 2718 C CA . THR A 1 358 ? 7.305 -26.594 -14.508 1 90.94 358 THR A CA 1
ATOM 2719 C C . THR A 1 358 ? 8.172 -25.344 -14.586 1 90.94 358 THR A C 1
ATOM 2721 O O . THR A 1 358 ? 8.172 -24.531 -13.656 1 90.94 358 THR A O 1
ATOM 2724 N N . SER A 1 359 ? 8.844 -25.203 -15.672 1 91.5 359 SER A N 1
ATOM 2725 C CA . SER A 1 359 ? 9.703 -24.047 -15.859 1 91.5 359 SER A CA 1
ATOM 2726 C C . SER A 1 359 ? 8.883 -22.75 -15.891 1 91.5 359 SER A C 1
ATOM 2728 O O . SER A 1 359 ? 9.25 -21.766 -15.266 1 91.5 359 SER A O 1
ATOM 2730 N N . THR A 1 360 ? 7.82 -22.75 -16.562 1 90 360 THR A N 1
ATOM 2731 C CA . THR A 1 360 ? 6.945 -21.594 -16.672 1 90 360 THR A CA 1
ATOM 2732 C C . THR A 1 360 ? 6.383 -21.203 -15.305 1 90 360 THR A C 1
ATOM 2734 O O . THR A 1 360 ? 6.41 -20.031 -14.922 1 90 360 THR A O 1
ATOM 2737 N N . LEU A 1 361 ? 5.91 -22.203 -14.602 1 91.06 361 LEU A N 1
ATOM 2738 C CA . LEU A 1 361 ? 5.348 -21.969 -13.273 1 91.06 361 LEU A CA 1
ATOM 2739 C C . LEU A 1 361 ? 6.41 -21.453 -12.312 1 91.06 361 LEU A C 1
ATOM 2741 O O . LEU A 1 361 ? 6.164 -20.5 -11.562 1 91.06 361 LEU A O 1
ATOM 2745 N N . GLU A 1 362 ? 7.539 -22.094 -12.383 1 91.38 362 GLU A N 1
ATOM 2746 C CA . GLU A 1 362 ? 8.641 -21.703 -11.516 1 91.38 362 GLU A CA 1
ATOM 2747 C C . GLU A 1 362 ? 9.055 -20.266 -11.758 1 91.38 362 GLU A C 1
ATOM 2749 O O . GLU A 1 362 ? 9.164 -19.469 -10.812 1 91.38 362 GLU A O 1
ATOM 2754 N N . ASN A 1 363 ? 9.25 -19.891 -12.992 1 90.94 363 ASN A N 1
ATOM 2755 C CA . ASN A 1 363 ? 9.672 -18.531 -13.344 1 90.94 363 ASN A CA 1
ATOM 2756 C C . ASN A 1 363 ? 8.609 -17.5 -12.977 1 90.94 363 ASN A C 1
ATOM 2758 O O . ASN A 1 363 ? 8.922 -16.453 -12.406 1 90.94 363 ASN A O 1
ATOM 2762 N N . GLY A 1 364 ? 7.406 -17.828 -13.312 1 91.31 364 GLY A N 1
ATOM 2763 C CA . GLY A 1 364 ? 6.316 -16.906 -13.008 1 91.31 364 GLY A CA 1
ATOM 2764 C C . GLY A 1 364 ? 6.121 -16.688 -11.523 1 91.31 364 GLY A C 1
ATOM 2765 O O . GLY A 1 364 ? 6.031 -15.547 -11.062 1 91.31 364 GLY A O 1
ATOM 2766 N N . LEU A 1 365 ? 6.105 -17.719 -10.727 1 91.38 365 LEU A N 1
ATOM 2767 C CA . LEU A 1 365 ? 5.824 -17.641 -9.297 1 91.38 365 LEU A CA 1
ATOM 2768 C C . LEU A 1 365 ? 7 -17.031 -8.547 1 91.38 365 LEU A C 1
ATOM 2770 O O . LEU A 1 365 ? 6.805 -16.234 -7.617 1 91.38 365 LEU A O 1
ATOM 2774 N N . ARG A 1 366 ? 8.219 -17.391 -8.953 1 91.56 366 ARG A N 1
ATOM 2775 C CA . ARG A 1 366 ? 9.391 -16.828 -8.289 1 91.56 366 ARG A CA 1
ATOM 2776 C C . ARG A 1 366 ? 9.508 -15.328 -8.562 1 91.56 366 ARG A C 1
ATOM 2778 O O . ARG A 1 366 ? 9.852 -14.547 -7.668 1 91.56 366 ARG A O 1
ATOM 2785 N N . ALA A 1 367 ? 9.234 -14.953 -9.805 1 93.94 367 ALA A N 1
ATOM 2786 C CA . ALA A 1 367 ? 9.234 -13.531 -10.141 1 93.94 367 ALA A CA 1
ATOM 2787 C C . ALA A 1 367 ? 8.18 -12.781 -9.328 1 93.94 367 ALA A C 1
ATOM 2789 O O . ALA A 1 367 ? 8.438 -11.68 -8.844 1 93.94 367 ALA A O 1
ATOM 2790 N N . THR A 1 368 ? 7.062 -13.32 -9.195 1 95.19 368 THR A N 1
ATOM 2791 C CA . THR A 1 368 ? 5.977 -12.703 -8.445 1 95.19 368 THR A CA 1
ATOM 2792 C C . THR A 1 368 ? 6.336 -12.578 -6.969 1 95.19 368 THR A C 1
ATOM 2794 O O . THR A 1 368 ? 6.141 -11.523 -6.363 1 95.19 368 THR A O 1
ATOM 2797 N N . SER A 1 369 ? 6.871 -13.672 -6.418 1 94.5 369 SER A N 1
ATOM 2798 C CA . SER A 1 369 ? 7.289 -13.648 -5.02 1 94.5 369 SER A CA 1
ATOM 2799 C C . SER A 1 369 ? 8.375 -12.602 -4.785 1 94.5 369 SER A C 1
ATOM 2801 O O . SER A 1 369 ? 8.375 -11.914 -3.764 1 94.5 369 SER A O 1
ATOM 2803 N N . TYR A 1 370 ? 9.281 -12.445 -5.723 1 95.56 370 TYR A N 1
ATOM 2804 C CA . TYR A 1 370 ? 10.367 -11.469 -5.629 1 95.56 370 TYR A CA 1
ATOM 2805 C C . TYR A 1 370 ? 9.82 -10.047 -5.555 1 95.56 370 TYR A C 1
ATOM 2807 O O . TYR A 1 370 ? 10.195 -9.273 -4.672 1 95.56 370 TYR A O 1
ATOM 2815 N N . VAL A 1 371 ? 8.891 -9.711 -6.422 1 96.69 371 VAL A N 1
ATOM 2816 C CA . VAL A 1 371 ? 8.312 -8.375 -6.457 1 96.69 371 VAL A CA 1
ATOM 2817 C C . VAL A 1 371 ? 7.453 -8.148 -5.219 1 96.69 371 VAL A C 1
ATOM 2819 O O . VAL A 1 371 ? 7.492 -7.07 -4.613 1 96.69 371 VAL A O 1
ATOM 2822 N N . ALA A 1 372 ? 6.664 -9.156 -4.824 1 96.38 372 ALA A N 1
ATOM 2823 C CA . ALA A 1 372 ? 5.836 -9.039 -3.627 1 96.38 372 ALA A CA 1
ATOM 2824 C C . ALA A 1 372 ? 6.695 -8.758 -2.396 1 96.38 372 ALA A C 1
ATOM 2826 O O . ALA A 1 372 ? 6.355 -7.902 -1.577 1 96.38 372 ALA A O 1
ATOM 2827 N N . ASN A 1 373 ? 7.824 -9.484 -2.277 1 96.19 373 ASN A N 1
ATOM 2828 C CA . ASN A 1 373 ? 8.719 -9.258 -1.149 1 96.19 373 ASN A CA 1
ATOM 2829 C C . ASN A 1 373 ? 9.359 -7.871 -1.208 1 96.19 373 ASN A C 1
ATOM 2831 O O . ASN A 1 373 ? 9.594 -7.25 -0.172 1 96.19 373 ASN A O 1
ATOM 2835 N N . ALA A 1 374 ? 9.703 -7.406 -2.377 1 96.62 374 ALA A N 1
ATOM 2836 C CA . ALA A 1 374 ? 10.227 -6.051 -2.537 1 96.62 374 ALA A CA 1
ATOM 2837 C C . ALA A 1 374 ? 9.219 -5.016 -2.039 1 96.62 374 ALA A C 1
ATOM 2839 O O . ALA A 1 374 ? 9.586 -4.059 -1.354 1 96.62 374 ALA A O 1
ATOM 2840 N N . ILE A 1 375 ? 7.922 -5.188 -2.355 1 95.31 375 ILE A N 1
ATOM 2841 C CA . ILE A 1 375 ? 6.852 -4.297 -1.914 1 95.31 375 ILE A CA 1
ATOM 2842 C C . ILE A 1 375 ? 6.773 -4.301 -0.389 1 95.31 375 ILE A C 1
ATOM 2844 O O . ILE A 1 375 ? 6.645 -3.244 0.234 1 95.31 375 ILE A O 1
ATOM 2848 N N . VAL A 1 376 ? 6.906 -5.473 0.221 1 94.94 376 VAL A N 1
ATOM 2849 C CA . VAL A 1 376 ? 6.855 -5.598 1.674 1 94.94 376 VAL A CA 1
ATOM 2850 C C . VAL A 1 376 ? 7.988 -4.797 2.307 1 94.94 376 VAL A C 1
ATOM 2852 O O . VAL A 1 376 ? 7.805 -4.16 3.346 1 94.94 376 VAL A O 1
ATOM 2855 N N . GLN A 1 377 ? 9.133 -4.746 1.602 1 94.5 377 GLN A N 1
ATOM 2856 C CA . GLN A 1 377 ? 10.305 -4.047 2.117 1 94.5 377 GLN A CA 1
ATOM 2857 C C . GLN A 1 377 ? 10.266 -2.564 1.75 1 94.5 377 GLN A C 1
ATOM 2859 O O . GLN A 1 377 ? 11.203 -1.821 2.045 1 94.5 377 GLN A O 1
ATOM 2864 N N . GLY A 1 378 ? 9.273 -2.164 1.023 1 94.25 378 GLY A N 1
ATOM 2865 C CA . GLY A 1 378 ? 9.062 -0.765 0.688 1 94.25 378 GLY A CA 1
ATOM 2866 C C . GLY A 1 378 ? 9.742 -0.353 -0.604 1 94.25 378 GLY A C 1
ATOM 2867 O O . GLY A 1 378 ? 9.938 0.838 -0.856 1 94.25 378 GLY A O 1
ATOM 2868 N N . ASP A 1 379 ? 10.25 -1.29 -1.348 1 96.44 379 ASP A N 1
ATOM 2869 C CA . ASP A 1 379 ? 10.812 -1.023 -2.668 1 96.44 379 ASP A CA 1
ATOM 2870 C C . ASP A 1 379 ? 9.75 -1.175 -3.758 1 96.44 379 ASP A C 1
ATOM 2872 O O . ASP A 1 379 ? 9.438 -2.291 -4.176 1 96.44 379 ASP A O 1
ATOM 2876 N N . LEU A 1 380 ? 9.242 -0.078 -4.309 1 95.75 380 LEU A N 1
ATOM 2877 C CA . LEU A 1 380 ? 8.148 -0.104 -5.27 1 95.75 380 LEU A CA 1
ATOM 2878 C C . LEU A 1 380 ? 8.672 0.045 -6.695 1 95.75 380 LEU A C 1
ATOM 2880 O O . LEU A 1 380 ? 7.891 0.246 -7.629 1 95.75 380 LEU A O 1
ATOM 2884 N N . SER A 1 381 ? 10 -0.016 -6.863 1 94.5 381 SER A N 1
ATOM 2885 C CA . SER A 1 381 ? 10.578 0.191 -8.188 1 94.5 381 SER A CA 1
ATOM 2886 C C . SER A 1 381 ? 10.547 -1.091 -9.008 1 94.5 381 SER A C 1
ATOM 2888 O O . SER A 1 381 ? 10.742 -1.058 -10.227 1 94.5 381 SER A O 1
ATOM 2890 N N . LYS A 1 382 ? 10.266 -2.254 -8.414 1 96.06 382 LYS A N 1
ATOM 2891 C CA . LYS A 1 382 ? 10.305 -3.547 -9.094 1 96.06 382 LYS A CA 1
ATOM 2892 C C . LYS A 1 382 ? 8.945 -3.898 -9.688 1 96.06 382 LYS A C 1
ATOM 2894 O O . LYS A 1 382 ? 7.906 -3.578 -9.102 1 96.06 382 LYS A O 1
ATOM 2899 N N . ARG A 1 383 ? 8.938 -4.543 -10.883 1 96.94 383 ARG A N 1
ATOM 2900 C CA . ARG A 1 383 ? 7.75 -5.078 -11.539 1 96.94 383 ARG A CA 1
ATOM 2901 C C . ARG A 1 383 ? 8.008 -6.48 -12.078 1 96.94 383 ARG A C 1
ATOM 2903 O O . ARG A 1 383 ? 9.148 -6.844 -12.359 1 96.94 383 ARG A O 1
ATOM 2910 N N . ILE A 1 384 ? 6.949 -7.227 -12.148 1 96.25 384 ILE A N 1
ATOM 2911 C CA . ILE A 1 384 ? 7.047 -8.531 -12.789 1 96.25 384 ILE A CA 1
ATOM 2912 C C . ILE A 1 384 ? 7.129 -8.359 -14.305 1 96.25 384 ILE A C 1
ATOM 2914 O O . ILE A 1 384 ? 6.172 -7.902 -14.938 1 96.25 384 ILE A O 1
ATOM 2918 N N . GLU A 1 385 ? 8.242 -8.797 -14.859 1 94.06 385 GLU A N 1
ATOM 2919 C CA . GLU A 1 385 ? 8.477 -8.523 -16.281 1 94.06 385 GLU A CA 1
ATOM 2920 C C . GLU A 1 385 ? 8.414 -9.805 -17.109 1 94.06 385 GLU A C 1
ATOM 2922 O O . GLU A 1 385 ? 8.391 -9.758 -18.344 1 94.06 385 GLU A O 1
ATOM 2927 N N . VAL A 1 386 ? 8.336 -10.961 -16.5 1 91.56 386 VAL A N 1
ATOM 2928 C CA . VAL A 1 386 ? 8.328 -12.234 -17.219 1 91.56 386 VAL A CA 1
ATOM 2929 C C . VAL A 1 386 ? 7.082 -12.336 -18.078 1 91.56 386 VAL A C 1
ATOM 2931 O O . VAL A 1 386 ? 6.004 -11.883 -17.688 1 91.56 386 VAL A O 1
ATOM 2934 N N . ASP A 1 387 ? 7.262 -12.859 -19.234 1 89.38 387 ASP A N 1
ATOM 2935 C CA . ASP A 1 387 ? 6.145 -13.031 -20.156 1 89.38 387 ASP A CA 1
ATOM 2936 C C . ASP A 1 387 ? 5.312 -14.258 -19.781 1 89.38 387 ASP A C 1
ATOM 2938 O O . ASP A 1 387 ? 5.793 -15.391 -19.875 1 89.38 387 ASP A O 1
ATOM 2942 N N . VAL A 1 388 ? 4.145 -14.031 -19.344 1 89.06 388 VAL A N 1
ATOM 2943 C CA . VAL A 1 388 ? 3.227 -15.086 -18.922 1 89.06 388 VAL A CA 1
ATOM 2944 C C . VAL A 1 388 ? 1.839 -14.812 -19.5 1 89.06 388 VAL A C 1
ATOM 2946 O O . VAL A 1 388 ? 1.573 -13.727 -20.016 1 89.06 388 VAL A O 1
ATOM 2949 N N . GLU A 1 389 ? 1.007 -15.844 -19.547 1 89.25 389 GLU A N 1
ATOM 2950 C CA . GLU A 1 389 ? -0.368 -15.734 -20.031 1 89.25 389 GLU A CA 1
ATOM 2951 C C . GLU A 1 389 ? -1.347 -16.359 -19.031 1 89.25 389 GLU A C 1
ATOM 2953 O O . GLU A 1 389 ? -0.941 -16.859 -17.984 1 89.25 389 GLU A O 1
ATOM 2958 N N . GLY A 1 390 ? -2.674 -16.078 -19.266 1 88.25 390 GLY A N 1
ATOM 2959 C CA . GLY A 1 390 ? -3.715 -16.734 -18.5 1 88.25 390 GLY A CA 1
ATOM 2960 C C . GLY A 1 390 ? -3.74 -16.312 -17.047 1 88.25 390 GLY A C 1
ATOM 2961 O O . GLY A 1 390 ? -3.742 -15.117 -16.75 1 88.25 390 GLY A O 1
ATOM 2962 N N . ASP A 1 391 ? -3.744 -17.312 -16.141 1 89.12 391 ASP A N 1
ATOM 2963 C CA . ASP A 1 391 ? -3.854 -17.078 -14.711 1 89.12 391 ASP A CA 1
ATOM 2964 C C . ASP A 1 391 ? -2.59 -16.422 -14.164 1 89.12 391 ASP A C 1
ATOM 2966 O O . ASP A 1 391 ? -2.654 -15.625 -13.227 1 89.12 391 ASP A O 1
ATOM 2970 N N . LEU A 1 392 ? -1.5 -16.781 -14.727 1 90.38 392 LEU A N 1
ATOM 2971 C CA . LEU A 1 392 ? -0.249 -16.188 -14.281 1 90.38 392 LEU A CA 1
ATOM 2972 C C . LEU A 1 392 ? -0.191 -14.711 -14.664 1 90.38 392 LEU A C 1
ATOM 2974 O O . LEU A 1 392 ? 0.377 -13.898 -13.93 1 90.38 392 LEU A O 1
ATOM 2978 N N . LEU A 1 393 ? -0.771 -14.406 -15.82 1 92.94 393 LEU A N 1
ATOM 2979 C CA . LEU A 1 393 ? -0.854 -13.008 -16.234 1 92.94 393 LEU A CA 1
ATOM 2980 C C . LEU A 1 393 ? -1.75 -12.219 -15.281 1 92.94 393 LEU A C 1
ATOM 2982 O O . LEU A 1 393 ? -1.434 -11.086 -14.922 1 92.94 393 LEU A O 1
ATOM 2986 N N . ALA A 1 394 ? -2.865 -12.812 -14.969 1 91.88 394 ALA A N 1
ATOM 2987 C CA . ALA A 1 394 ? -3.768 -12.164 -14.023 1 91.88 394 ALA A CA 1
ATOM 2988 C C . ALA A 1 394 ? -3.062 -11.867 -12.703 1 91.88 394 ALA A C 1
ATOM 2990 O O . ALA A 1 394 ? -3.229 -10.789 -12.125 1 91.88 394 ALA A O 1
ATOM 2991 N N . LEU A 1 395 ? -2.309 -12.797 -12.25 1 93.06 395 LEU A N 1
ATOM 2992 C CA . LEU A 1 395 ? -1.547 -12.633 -11.016 1 93.06 395 LEU A CA 1
ATOM 2993 C C . LEU A 1 395 ? -0.502 -11.531 -11.172 1 93.06 395 LEU A C 1
ATOM 2995 O O . LEU A 1 395 ? -0.381 -10.656 -10.305 1 93.06 395 LEU A O 1
ATOM 2999 N N . LYS A 1 396 ? 0.239 -11.578 -12.227 1 94.56 396 LYS A N 1
ATOM 3000 C CA . LYS A 1 396 ? 1.221 -10.547 -12.547 1 94.56 396 LYS A CA 1
ATOM 3001 C C . LYS A 1 396 ? 0.583 -9.164 -12.547 1 94.56 396 LYS A C 1
ATOM 3003 O O . LYS A 1 396 ? 1.11 -8.227 -11.938 1 94.56 396 LYS A O 1
ATOM 3008 N N . THR A 1 397 ? -0.533 -9.023 -13.195 1 95.69 397 THR A N 1
ATOM 3009 C CA . THR A 1 397 ? -1.227 -7.75 -13.312 1 95.69 397 THR A CA 1
ATOM 3010 C C . THR A 1 397 ? -1.688 -7.25 -11.945 1 95.69 397 THR A C 1
ATOM 3012 O O . THR A 1 397 ? -1.557 -6.066 -11.633 1 95.69 397 THR A O 1
ATOM 3015 N N . ALA A 1 398 ? -2.186 -8.125 -11.188 1 94.94 398 ALA A N 1
ATOM 3016 C CA . ALA A 1 398 ? -2.688 -7.746 -9.867 1 94.94 398 ALA A CA 1
ATOM 3017 C C . ALA A 1 398 ? -1.56 -7.234 -8.977 1 94.94 398 ALA A C 1
ATOM 3019 O O . ALA A 1 398 ? -1.679 -6.176 -8.359 1 94.94 398 ALA A O 1
ATOM 3020 N N . VAL A 1 399 ? -0.456 -7.949 -8.914 1 96.38 399 VAL A N 1
ATOM 3021 C CA . VAL A 1 399 ? 0.652 -7.578 -8.039 1 96.38 399 VAL A CA 1
ATOM 3022 C C . VAL A 1 399 ? 1.303 -6.293 -8.547 1 96.38 399 VAL A C 1
ATOM 3024 O O . VAL A 1 399 ? 1.638 -5.406 -7.758 1 96.38 399 VAL A O 1
ATOM 3027 N N . ASN A 1 400 ? 1.469 -6.188 -9.852 1 96.88 400 ASN A N 1
ATOM 3028 C CA . ASN A 1 400 ? 1.99 -4.945 -10.406 1 96.88 400 ASN A CA 1
ATOM 3029 C C . ASN A 1 400 ? 1.059 -3.768 -10.125 1 96.88 400 ASN A C 1
ATOM 3031 O O . ASN A 1 400 ? 1.518 -2.652 -9.875 1 96.88 400 ASN A O 1
ATOM 3035 N N . SER A 1 401 ? -0.205 -4.016 -10.164 1 96.06 401 SER A N 1
ATOM 3036 C CA . SER A 1 401 ? -1.178 -2.965 -9.875 1 96.06 401 SER A CA 1
ATOM 3037 C C . SER A 1 401 ? -1.081 -2.51 -8.422 1 96.06 401 SER A C 1
ATOM 3039 O O . SER A 1 401 ? -1.295 -1.334 -8.117 1 96.06 401 SER A O 1
ATOM 3041 N N . ILE A 1 402 ? -0.823 -3.398 -7.492 1 95.12 402 ILE A N 1
ATOM 3042 C CA . ILE A 1 402 ? -0.596 -3.023 -6.102 1 95.12 402 ILE A CA 1
ATOM 3043 C C . ILE A 1 402 ? 0.571 -2.041 -6.02 1 95.12 402 ILE A C 1
ATOM 3045 O O . ILE A 1 402 ? 0.464 -0.993 -5.379 1 95.12 402 ILE A O 1
ATOM 3049 N N . ALA A 1 403 ? 1.685 -2.457 -6.688 1 95.12 403 ALA A N 1
ATOM 3050 C CA . ALA A 1 403 ? 2.871 -1.605 -6.676 1 95.12 403 ALA A CA 1
ATOM 3051 C C . ALA A 1 403 ? 2.564 -0.228 -7.258 1 95.12 403 ALA A C 1
ATOM 3053 O O . ALA A 1 403 ? 2.963 0.793 -6.691 1 95.12 403 ALA A O 1
ATOM 3054 N N . ASP A 1 404 ? 1.806 -0.178 -8.336 1 94.44 404 ASP A N 1
ATOM 3055 C CA . ASP A 1 404 ? 1.445 1.08 -8.984 1 94.44 404 ASP A CA 1
ATOM 3056 C C . ASP A 1 404 ? 0.564 1.932 -8.07 1 94.44 404 ASP A C 1
ATOM 3058 O O . ASP A 1 404 ? 0.777 3.141 -7.945 1 94.44 404 ASP A O 1
ATOM 3062 N N . ARG A 1 405 ? -0.399 1.344 -7.492 1 93.38 405 ARG A N 1
ATOM 3063 C CA . ARG A 1 405 ? -1.317 2.043 -6.602 1 93.38 405 ARG A CA 1
ATOM 3064 C C . ARG A 1 405 ? -0.582 2.609 -5.391 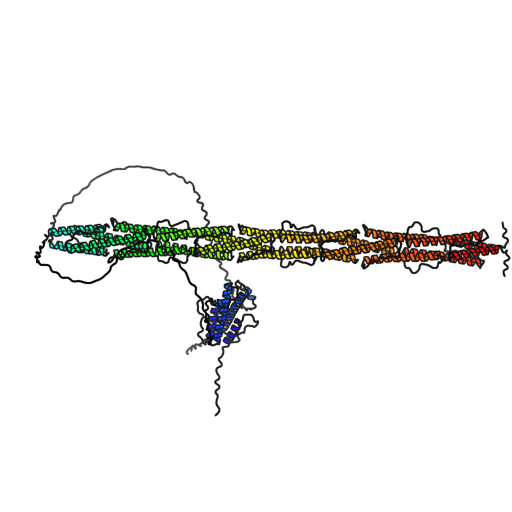1 93.38 405 ARG A C 1
ATOM 3066 O O . ARG A 1 405 ? -0.803 3.758 -5.004 1 93.38 405 ARG A O 1
ATOM 3073 N N . LEU A 1 406 ? 0.283 1.848 -4.828 1 93.25 406 LEU A N 1
ATOM 3074 C CA . LEU A 1 406 ? 1.087 2.279 -3.689 1 93.25 406 LEU A CA 1
ATOM 3075 C C . LEU A 1 406 ? 2.012 3.428 -4.082 1 93.25 406 LEU A C 1
ATOM 3077 O O . LEU A 1 406 ? 2.164 4.391 -3.328 1 93.25 406 LEU A O 1
ATOM 3081 N N . GLN A 1 407 ? 2.562 3.217 -5.223 1 93.88 407 GLN A N 1
ATOM 3082 C CA . GLN A 1 407 ? 3.473 4.254 -5.699 1 93.88 407 GLN A CA 1
ATOM 3083 C C . GLN A 1 407 ? 2.734 5.57 -5.926 1 93.88 407 GLN A C 1
ATOM 3085 O O . GLN A 1 407 ? 3.197 6.629 -5.492 1 93.88 407 GLN A O 1
ATOM 3090 N N . THR A 1 408 ? 1.629 5.57 -6.559 1 93.62 408 THR A N 1
ATOM 3091 C CA . THR A 1 408 ? 0.843 6.766 -6.848 1 93.62 408 THR A CA 1
ATOM 3092 C C . THR A 1 408 ? 0.353 7.414 -5.559 1 93.62 408 THR A C 1
ATOM 3094 O O . THR A 1 408 ? 0.495 8.625 -5.371 1 93.62 408 THR A O 1
ATOM 3097 N N . THR A 1 409 ? -0.195 6.68 -4.656 1 93.75 409 THR A N 1
ATOM 3098 C CA . THR A 1 409 ? -0.751 7.188 -3.408 1 93.75 409 THR A CA 1
ATOM 3099 C C . THR A 1 409 ? 0.351 7.75 -2.514 1 93.75 409 THR A C 1
ATOM 3101 O O . THR A 1 409 ? 0.216 8.844 -1.963 1 93.75 409 THR A O 1
ATOM 3104 N N . SER A 1 410 ? 1.446 6.98 -2.361 1 93.56 410 SER A N 1
ATOM 3105 C CA . SER A 1 410 ? 2.547 7.438 -1.521 1 93.56 410 SER A CA 1
ATOM 3106 C C . SER A 1 410 ? 3.154 8.727 -2.059 1 93.56 410 SER A C 1
ATOM 3108 O O . SER A 1 410 ? 3.447 9.648 -1.294 1 93.56 410 SER A O 1
ATOM 3110 N N . ASN A 1 411 ? 3.332 8.805 -3.389 1 93.12 411 ASN A N 1
ATOM 3111 C CA . ASN A 1 411 ? 3.871 10.023 -3.99 1 93.12 411 ASN A CA 1
ATOM 3112 C C . ASN A 1 411 ? 2.961 11.219 -3.742 1 93.12 411 ASN A C 1
ATOM 3114 O O . ASN A 1 411 ? 3.439 12.32 -3.467 1 93.12 411 ASN A O 1
ATOM 3118 N N . GLU A 1 412 ? 1.667 10.977 -3.861 1 93.19 412 GLU A N 1
ATOM 3119 C CA . GLU A 1 412 ? 0.692 12.039 -3.619 1 93.19 412 GLU A CA 1
ATOM 3120 C C . GLU A 1 412 ? 0.776 12.547 -2.184 1 93.19 412 GLU A C 1
ATOM 3122 O O . GLU A 1 412 ? 0.777 13.758 -1.949 1 93.19 412 GLU A O 1
ATOM 3127 N N . ILE A 1 413 ? 0.901 11.734 -1.223 1 93.38 413 ILE A N 1
ATOM 3128 C CA . ILE A 1 413 ? 0.93 12.094 0.191 1 93.38 413 ILE A CA 1
ATOM 3129 C C . ILE A 1 413 ? 2.262 12.758 0.528 1 93.38 413 ILE A C 1
ATOM 3131 O O . ILE A 1 413 ? 2.295 13.781 1.209 1 93.38 413 ILE A O 1
ATOM 3135 N N . ILE A 1 414 ? 3.328 12.195 0.082 1 92.56 414 ILE A N 1
ATOM 3136 C CA . ILE A 1 414 ? 4.656 12.742 0.354 1 92.56 414 ILE A CA 1
ATOM 3137 C C . ILE A 1 414 ? 4.781 14.133 -0.262 1 92.56 414 ILE A C 1
ATOM 3139 O O . ILE A 1 414 ? 5.328 15.047 0.36 1 92.56 414 ILE A O 1
ATOM 3143 N N . GLN A 1 415 ? 4.234 14.266 -1.491 1 92.75 415 GLN A N 1
ATOM 3144 C CA . GLN A 1 415 ? 4.258 15.57 -2.141 1 92.75 415 GLN A CA 1
ATOM 3145 C C . GLN A 1 415 ? 3.42 16.578 -1.365 1 92.75 415 GLN A C 1
ATOM 3147 O O . GLN A 1 415 ? 3.846 17.719 -1.163 1 92.75 415 GLN A O 1
ATOM 3152 N N . LEU A 1 416 ? 2.254 16.25 -0.918 1 92.38 416 LEU A N 1
ATOM 3153 C CA . LEU A 1 416 ? 1.404 17.109 -0.104 1 92.38 416 LEU A CA 1
ATOM 3154 C C . LEU A 1 416 ? 2.125 17.531 1.172 1 92.38 416 LEU A C 1
ATOM 3156 O O . LEU A 1 416 ? 2.148 18.719 1.511 1 92.38 416 LEU A O 1
ATOM 3160 N N . ASN A 1 417 ? 2.713 16.594 1.821 1 91.81 417 ASN A N 1
ATOM 3161 C CA . ASN A 1 417 ? 3.4 16.875 3.078 1 91.81 417 ASN A CA 1
ATOM 3162 C C . ASN A 1 417 ? 4.594 17.797 2.867 1 91.81 417 ASN A C 1
ATOM 3164 O O . ASN A 1 417 ? 4.871 18.672 3.701 1 91.81 417 ASN A O 1
ATOM 3168 N N . ARG A 1 418 ? 5.266 17.594 1.749 1 89.56 418 ARG A N 1
ATOM 3169 C CA . ARG A 1 418 ? 6.375 18.484 1.415 1 89.56 418 ARG A CA 1
ATOM 3170 C C . ARG A 1 418 ? 5.879 19.906 1.146 1 89.56 418 ARG A C 1
ATOM 3172 O O . ARG A 1 418 ? 6.48 20.875 1.612 1 89.56 418 ARG A O 1
ATOM 3179 N N . GLN A 1 419 ? 4.805 20.016 0.412 1 88.81 419 GLN A N 1
ATOM 3180 C CA . GLN A 1 419 ? 4.219 21.312 0.107 1 88.81 419 GLN A CA 1
ATOM 3181 C C . GLN A 1 419 ? 3.764 22.016 1.378 1 88.81 419 GLN A C 1
ATOM 3183 O O . GLN A 1 419 ? 3.961 23.234 1.525 1 88.81 419 GLN A O 1
ATOM 3188 N N . LEU A 1 420 ? 3.285 21.328 2.357 1 85.62 420 LEU A N 1
ATOM 3189 C CA . LEU A 1 420 ? 2.814 21.891 3.615 1 85.62 420 LEU A CA 1
ATOM 3190 C C . LEU A 1 420 ? 3.988 22.266 4.516 1 85.62 420 LEU A C 1
ATOM 3192 O O . LEU A 1 420 ? 4.031 23.359 5.07 1 85.62 420 LEU A O 1
ATOM 3196 N N . ARG A 1 421 ? 4.961 21.422 4.629 1 78.62 421 ARG A N 1
ATOM 3197 C CA . ARG A 1 421 ? 6.031 21.547 5.613 1 78.62 421 ARG A CA 1
ATOM 3198 C C . ARG A 1 421 ? 7.125 22.484 5.113 1 78.62 421 ARG A C 1
ATOM 3200 O O . ARG A 1 421 ? 7.586 23.359 5.855 1 78.62 421 ARG A O 1
ATOM 3207 N N . VAL A 1 422 ? 7.547 22.234 3.861 1 71.81 422 VAL A N 1
ATOM 3208 C CA . VAL A 1 422 ? 8.727 22.922 3.35 1 71.81 422 VAL A CA 1
ATOM 3209 C C . VAL A 1 422 ? 8.305 24.188 2.605 1 71.81 422 VAL A C 1
ATOM 3211 O O . VAL A 1 422 ? 8.859 25.266 2.836 1 71.81 422 VAL A O 1
ATOM 3214 N N . GLU A 1 423 ? 7.227 24.109 1.859 1 77.31 423 GLU A N 1
ATOM 3215 C CA . GLU A 1 423 ? 6.871 25.219 0.978 1 77.31 423 GLU A CA 1
ATOM 3216 C C . GLU A 1 423 ? 5.805 26.109 1.61 1 77.31 423 GLU A C 1
ATOM 3218 O O . GLU A 1 423 ? 5.594 27.234 1.175 1 77.31 423 GLU A O 1
ATOM 3223 N N . GLY A 1 424 ? 5.188 25.688 2.604 1 83.69 424 GLY A N 1
ATOM 3224 C CA . GLY A 1 424 ? 4.145 26.453 3.273 1 83.69 424 GLY A CA 1
ATOM 3225 C C . GLY A 1 424 ? 2.938 26.719 2.393 1 83.69 424 GLY A C 1
ATOM 3226 O O . GLY A 1 424 ? 2.301 27.766 2.502 1 83.69 424 GLY A O 1
ATOM 3227 N N . MET A 1 425 ? 2.73 25.844 1.433 1 87.5 425 MET A N 1
ATOM 3228 C CA . MET A 1 425 ? 1.57 25.938 0.553 1 87.5 425 MET A CA 1
ATOM 3229 C C . MET A 1 425 ? 0.347 25.297 1.188 1 87.5 425 MET A C 1
ATOM 3231 O O . MET A 1 425 ? 0.094 24.109 0.981 1 87.5 425 MET A O 1
ATOM 3235 N N . LEU A 1 426 ? -0.473 26.062 1.752 1 87.5 426 LEU A N 1
ATOM 3236 C CA . LEU A 1 426 ? -1.522 25.484 2.59 1 87.5 426 LEU A CA 1
ATOM 3237 C C . LEU A 1 426 ? -2.777 25.203 1.771 1 87.5 426 LEU A C 1
ATOM 3239 O O . LEU A 1 426 ? -3.732 24.609 2.277 1 87.5 426 LEU A O 1
ATOM 3243 N N . ASP A 1 427 ? -2.713 25.609 0.444 1 88.88 427 ASP A N 1
ATOM 3244 C CA . ASP A 1 427 ? -3.826 25.297 -0.444 1 88.88 427 ASP A CA 1
ATOM 3245 C C . ASP A 1 427 ? -3.615 23.938 -1.128 1 88.88 427 ASP A C 1
ATOM 3247 O O . ASP A 1 427 ? -4.492 23.469 -1.852 1 88.88 427 ASP A O 1
ATOM 3251 N N . ALA A 1 428 ? -2.49 23.391 -0.859 1 88.38 428 ALA A N 1
ATOM 3252 C CA . ALA A 1 428 ? -2.188 22.109 -1.501 1 88.38 428 ALA A CA 1
ATOM 3253 C C . ALA A 1 428 ? -3.17 21.031 -1.059 1 88.38 428 ALA A C 1
ATOM 3255 O O . ALA A 1 428 ? -3.662 21.047 0.072 1 88.38 428 ALA A O 1
ATOM 3256 N N . HIS A 1 429 ? -3.52 20.094 -2.01 1 92.19 429 HIS A N 1
ATOM 3257 C CA . HIS A 1 429 ? -4.438 19 -1.749 1 92.19 429 HIS A CA 1
ATOM 3258 C C . HIS A 1 429 ? -4.023 17.734 -2.51 1 92.19 429 HIS A C 1
ATOM 3260 O O . HIS A 1 429 ? -3.574 17.828 -3.654 1 92.19 429 HIS A O 1
ATOM 3266 N N . ALA A 1 430 ? -4.141 16.641 -1.771 1 91.75 430 ALA A N 1
ATOM 3267 C CA . ALA A 1 430 ? -3.895 15.375 -2.443 1 91.75 430 ALA A CA 1
ATOM 3268 C C . ALA A 1 430 ? -5.113 14.938 -3.254 1 91.75 430 ALA A C 1
ATOM 3270 O O . ALA A 1 430 ? -6.246 15.016 -2.771 1 91.75 430 ALA A O 1
ATOM 3271 N N . ALA A 1 431 ? -4.879 14.414 -4.539 1 87.12 431 ALA A N 1
ATOM 3272 C CA . ALA A 1 431 ? -5.965 13.93 -5.391 1 87.12 431 ALA A CA 1
ATOM 3273 C C . ALA A 1 431 ? -6.52 12.609 -4.875 1 87.12 431 ALA A C 1
ATOM 3275 O O . ALA A 1 431 ? -5.793 11.617 -4.789 1 87.12 431 ALA A O 1
ATOM 3276 N N . SER A 1 432 ? -7.836 12.609 -4.496 1 82.88 432 SER A N 1
ATOM 3277 C CA . SER A 1 432 ? -8.406 11.406 -3.9 1 82.88 432 SER A CA 1
ATOM 3278 C C . SER A 1 432 ? -9.602 10.906 -4.699 1 82.88 432 SER A C 1
ATOM 3280 O O . SER A 1 432 ? -10.227 9.906 -4.34 1 82.88 432 SER A O 1
ATOM 3282 N N . ALA A 1 433 ? -9.891 11.414 -5.891 1 78.06 433 ALA A N 1
ATOM 3283 C CA . ALA A 1 433 ? -11.148 11.141 -6.578 1 78.06 433 ALA A CA 1
ATOM 3284 C C . ALA A 1 433 ? -11.188 9.711 -7.105 1 78.06 433 ALA A C 1
ATOM 3286 O O . ALA A 1 433 ? -12.219 9.039 -7.023 1 78.06 433 ALA A O 1
ATOM 3287 N N . ASP A 1 434 ? -10.125 9.18 -7.555 1 85.25 434 ASP A N 1
ATOM 3288 C CA . ASP A 1 434 ? -10.133 7.863 -8.188 1 85.25 434 ASP A CA 1
ATOM 3289 C C . ASP A 1 434 ? -9.719 6.773 -7.199 1 85.25 434 ASP A C 1
ATOM 3291 O O . ASP A 1 434 ? -9.68 5.594 -7.551 1 85.25 434 ASP A O 1
ATOM 3295 N N . ALA A 1 435 ? -9.477 7.223 -5.953 1 86.38 435 ALA A N 1
ATOM 3296 C CA . ALA A 1 435 ? -9.008 6.246 -4.969 1 86.38 435 ALA A CA 1
ATOM 3297 C C . ALA A 1 435 ? -10.188 5.605 -4.238 1 86.38 435 ALA A C 1
ATOM 3299 O O . ALA A 1 435 ? -11.273 6.18 -4.176 1 86.38 435 ALA A O 1
ATOM 3300 N N . GLN A 1 436 ? -10.078 4.34 -3.896 1 91.31 436 GLN A N 1
ATOM 3301 C CA . GLN A 1 436 ? -11.125 3.611 -3.178 1 91.31 436 GLN A CA 1
ATOM 3302 C C . GLN A 1 436 ? -10.57 2.98 -1.902 1 91.31 436 GLN A C 1
ATOM 3304 O O . GLN A 1 436 ? -9.359 2.855 -1.739 1 91.31 436 GLN A O 1
ATOM 3309 N N . GLY A 1 437 ? -11.5 2.742 -0.93 1 92.75 437 GLY A N 1
ATOM 3310 C CA . GLY A 1 437 ? -11.148 2.025 0.286 1 92.75 437 GLY A CA 1
ATOM 3311 C C . GLY A 1 437 ? -10.125 2.754 1.133 1 92.75 437 GLY A C 1
ATOM 3312 O O . GLY A 1 437 ? -10.273 3.947 1.409 1 92.75 437 GLY A O 1
ATOM 3313 N N . VAL A 1 438 ? -9.07 2.023 1.537 1 92.25 438 VAL A N 1
ATOM 3314 C CA . VAL A 1 438 ? -8.062 2.557 2.449 1 92.25 438 VAL A CA 1
ATOM 3315 C C . VAL A 1 438 ? -7.258 3.65 1.749 1 92.25 438 VAL A C 1
ATOM 3317 O O . VAL A 1 438 ? -6.777 4.582 2.395 1 92.25 438 VAL A O 1
ATOM 3320 N N . TRP A 1 439 ? -7.105 3.492 0.434 1 93.38 439 TRP A N 1
ATOM 3321 C CA . TRP A 1 439 ? -6.379 4.508 -0.318 1 93.38 439 TRP A CA 1
ATOM 3322 C C . TRP A 1 439 ? -7.082 5.859 -0.233 1 93.38 439 TRP A C 1
ATOM 3324 O O . TRP A 1 439 ? -6.441 6.887 -0.001 1 93.38 439 TRP A O 1
ATOM 3334 N N . LYS A 1 440 ? -8.367 5.812 -0.394 1 93.25 440 LYS A N 1
ATOM 3335 C CA . LYS A 1 440 ? -9.172 7.027 -0.27 1 93.25 440 LYS A CA 1
ATOM 3336 C C . LYS A 1 440 ? -9.102 7.586 1.148 1 93.25 440 LYS A C 1
ATOM 3338 O O . LYS A 1 440 ? -8.969 8.797 1.339 1 93.25 440 LYS A O 1
ATOM 3343 N N . GLU A 1 441 ? -9.219 6.746 2.094 1 93.06 441 GLU A N 1
ATOM 3344 C CA . GLU A 1 441 ? -9.18 7.16 3.494 1 93.06 441 GLU A CA 1
ATOM 3345 C C . GLU A 1 441 ? -7.852 7.832 3.834 1 93.06 441 GLU A C 1
ATOM 3347 O O . GLU A 1 441 ? -7.824 8.844 4.535 1 93.06 441 GLU A O 1
ATOM 3352 N N . LEU A 1 442 ? -6.789 7.309 3.32 1 92.62 442 LEU A N 1
ATOM 3353 C CA . LEU A 1 442 ? -5.457 7.859 3.543 1 92.62 442 LEU A CA 1
ATOM 3354 C C . LEU A 1 442 ? -5.348 9.266 2.959 1 92.62 442 LEU A C 1
ATOM 3356 O O . LEU A 1 442 ? -4.926 10.195 3.648 1 92.62 442 LEU A O 1
ATOM 3360 N N . LEU A 1 443 ? -5.766 9.391 1.774 1 93.12 443 LEU A N 1
ATOM 3361 C CA . LEU A 1 443 ? -5.676 10.664 1.075 1 93.12 443 LEU A CA 1
ATOM 3362 C C . LEU A 1 443 ? -6.598 11.703 1.709 1 93.12 443 LEU A C 1
ATOM 3364 O O . LEU A 1 443 ? -6.203 12.852 1.909 1 93.12 443 LEU A O 1
ATOM 3368 N N . GLN A 1 444 ? -7.777 11.289 2.082 1 92.12 444 GLN A N 1
ATOM 3369 C CA . GLN A 1 444 ? -8.727 12.195 2.725 1 92.12 444 GLN A CA 1
ATOM 3370 C C . GLN A 1 444 ? -8.227 12.625 4.105 1 92.12 444 GLN A C 1
ATOM 3372 O O . GLN A 1 444 ? -8.406 13.773 4.504 1 92.12 444 GLN A O 1
ATOM 3377 N N . SER A 1 445 ? -7.676 11.703 4.836 1 91.81 445 SER A N 1
ATOM 3378 C CA . SER A 1 445 ? -7.133 12.031 6.148 1 91.81 445 SER A CA 1
ATOM 3379 C C . SER A 1 445 ? -5.996 13.047 6.043 1 91.81 445 SER A C 1
ATOM 3381 O O . SER A 1 445 ? -5.926 13.992 6.828 1 91.81 445 SER A O 1
ATOM 3383 N N . ALA A 1 446 ? -5.168 12.867 5.074 1 90.62 446 ALA A N 1
ATOM 3384 C CA . ALA A 1 446 ? -4.082 13.82 4.844 1 90.62 446 ALA A CA 1
ATOM 3385 C C . ALA A 1 446 ? -4.621 15.195 4.457 1 90.62 446 ALA A C 1
ATOM 3387 O O . ALA A 1 446 ? -4.16 16.219 4.973 1 90.62 446 ALA A O 1
ATOM 3388 N N . ASN A 1 447 ? -5.617 15.227 3.633 1 91.75 447 ASN A N 1
ATOM 3389 C CA . ASN A 1 447 ? -6.262 16.484 3.242 1 91.75 447 ASN A CA 1
ATOM 3390 C C . ASN A 1 447 ? -6.93 17.156 4.43 1 91.75 447 ASN A C 1
ATOM 3392 O O . ASN A 1 447 ? -6.98 18.391 4.5 1 91.75 447 ASN A O 1
ATOM 3396 N N . GLY A 1 448 ? -7.418 16.359 5.336 1 88 448 GLY A N 1
ATOM 3397 C CA . GLY A 1 448 ? -8.031 16.906 6.535 1 88 448 GLY A CA 1
ATOM 3398 C C . GLY A 1 448 ? -7.055 17.672 7.41 1 88 448 GLY A C 1
ATOM 3399 O O . GLY A 1 448 ? -7.371 18.75 7.906 1 88 448 GLY A O 1
ATOM 3400 N N . VAL A 1 449 ? -5.887 17.172 7.566 1 87.12 449 VAL A N 1
ATOM 3401 C CA . VAL A 1 449 ? -4.852 17.844 8.359 1 87.12 449 VAL A CA 1
ATOM 3402 C C . VAL A 1 449 ? -4.402 19.109 7.652 1 87.12 449 VAL A C 1
ATOM 3404 O O . VAL A 1 449 ? -4.215 20.156 8.297 1 87.12 449 VAL A O 1
ATOM 3407 N N . ALA A 1 450 ? -4.258 19 6.344 1 88.31 450 ALA A N 1
ATOM 3408 C CA . ALA A 1 450 ? -3.889 20.172 5.562 1 88.31 450 ALA A CA 1
ATOM 3409 C C . ALA A 1 450 ? -4.914 21.297 5.734 1 88.31 450 ALA A C 1
ATOM 3411 O O . ALA A 1 450 ? -4.551 22.453 5.922 1 88.31 450 ALA A O 1
ATOM 3412 N N . ALA A 1 451 ? -6.16 20.922 5.73 1 87.56 451 ALA A N 1
ATOM 3413 C CA . ALA A 1 451 ? -7.238 21.891 5.898 1 87.56 451 ALA A CA 1
ATOM 3414 C C . ALA A 1 451 ? -7.207 22.516 7.289 1 87.56 451 ALA A C 1
ATOM 3416 O O . ALA A 1 451 ? -7.457 23.719 7.445 1 87.56 451 ALA A O 1
ATOM 3417 N N . THR A 1 452 ? -6.945 21.781 8.273 1 84.81 452 THR A N 1
ATOM 3418 C CA . THR A 1 452 ? -6.855 22.281 9.641 1 84.81 452 THR A CA 1
ATOM 3419 C C . THR A 1 452 ? -5.699 23.266 9.781 1 84.81 452 THR A C 1
ATOM 3421 O O . THR A 1 452 ? -5.859 24.328 10.383 1 84.81 452 THR A O 1
ATOM 3424 N N . LEU A 1 453 ? -4.559 22.906 9.234 1 84.25 453 LEU A N 1
ATOM 3425 C CA . LEU A 1 453 ? -3.393 23.781 9.266 1 84.25 453 LEU A CA 1
ATOM 3426 C C . LEU A 1 453 ? -3.686 25.109 8.555 1 84.25 453 LEU A C 1
ATOM 3428 O O . LEU A 1 453 ? -3.367 26.172 9.078 1 84.25 453 LEU A O 1
ATOM 3432 N N . LYS A 1 454 ? -4.305 24.984 7.426 1 87.69 454 LYS A N 1
ATOM 3433 C CA . LYS A 1 454 ? -4.684 26.172 6.652 1 87.69 454 LYS A CA 1
ATOM 3434 C C . LYS A 1 454 ? -5.613 27.078 7.449 1 87.69 454 LYS A C 1
ATOM 3436 O O . LYS A 1 454 ? -5.379 28.281 7.543 1 87.69 454 LYS A O 1
ATOM 3441 N N . SER A 1 455 ? -6.613 26.5 8.078 1 87.5 455 SER A N 1
ATOM 3442 C CA . SER A 1 455 ? -7.594 27.266 8.836 1 87.5 455 SER A CA 1
ATOM 3443 C C . SER A 1 455 ? -6.949 27.938 10.047 1 87.5 455 SER A C 1
ATOM 3445 O O . SER A 1 455 ? -7.234 29.109 10.336 1 87.5 455 SER A O 1
ATOM 3447 N N . CYS A 1 456 ? -6.082 27.281 10.711 1 86.62 456 CYS A N 1
ATOM 3448 C CA . CYS A 1 456 ? -5.41 27.812 11.891 1 86.62 456 CYS A CA 1
ATOM 3449 C C . CYS A 1 456 ? -4.52 28.984 11.523 1 86.62 456 CYS A C 1
ATOM 3451 O O . CYS A 1 456 ? -4.609 30.062 12.133 1 86.62 456 CYS A O 1
ATOM 3453 N N . VAL A 1 457 ? -3.736 28.828 10.492 1 88.12 457 VAL A N 1
ATOM 3454 C CA . VAL A 1 457 ? -2.762 29.844 10.086 1 88.12 457 VAL A CA 1
ATOM 3455 C C . VAL A 1 457 ? -3.488 31.078 9.555 1 88.12 457 VAL A C 1
ATOM 3457 O O . VAL A 1 457 ? -3.193 32.188 9.969 1 88.12 457 VAL A O 1
ATOM 3460 N N . ARG A 1 458 ? -4.449 30.859 8.781 1 90.75 458 ARG A N 1
ATOM 3461 C CA . ARG A 1 458 ? -5.141 31.984 8.156 1 90.75 458 ARG A CA 1
ATOM 3462 C C . ARG A 1 458 ? -6.012 32.719 9.172 1 90.75 458 ARG A C 1
ATOM 3464 O O . ARG A 1 458 ? -6.07 33.938 9.164 1 90.75 458 ARG A O 1
ATOM 3471 N N . ALA A 1 459 ? -6.691 31.953 10.062 1 91.81 459 ALA A N 1
ATOM 3472 C CA . ALA A 1 459 ? -7.52 32.594 11.086 1 91.81 459 ALA A CA 1
ATOM 3473 C C . ALA A 1 459 ? -6.668 33.406 12.039 1 91.81 459 ALA A C 1
ATOM 3475 O O . ALA A 1 459 ? -7.047 34.531 12.406 1 91.81 459 ALA A O 1
ATOM 3476 N N . THR A 1 460 ? -5.539 32.906 12.406 1 92.81 460 THR A N 1
ATOM 3477 C CA . THR A 1 460 ? -4.637 33.656 13.289 1 92.81 460 THR A CA 1
ATOM 3478 C C . THR A 1 460 ? -4.121 34.906 12.617 1 92.81 460 THR A C 1
ATOM 3480 O O . THR A 1 460 ? -4.125 36 13.219 1 92.81 460 THR A O 1
ATOM 3483 N N . SER A 1 461 ? -3.723 34.75 11.375 1 93.44 461 SER A N 1
ATOM 3484 C CA . SER A 1 461 ? -3.205 35.875 10.617 1 93.44 461 SER A CA 1
ATOM 3485 C C . SER A 1 461 ? -4.262 36.969 10.461 1 93.44 461 SER A C 1
ATOM 3487 O O . SER A 1 461 ? -3.957 38.156 10.586 1 93.44 461 SER A O 1
ATOM 3489 N N . GLU A 1 462 ? -5.465 36.562 10.234 1 94.25 462 GLU A N 1
ATOM 3490 C CA . GLU A 1 462 ? -6.559 37.5 10.047 1 94.25 462 GLU A CA 1
ATOM 3491 C C . GLU A 1 462 ? -6.809 38.312 11.32 1 94.25 462 GLU A C 1
ATOM 3493 O O . GLU A 1 462 ? -6.938 39.531 11.266 1 94.25 462 GLU A O 1
ATOM 3498 N N . VAL A 1 463 ? -6.828 37.688 12.461 1 95.81 463 VAL A N 1
ATOM 3499 C CA . VAL A 1 463 ? -7.098 38.344 13.734 1 95.81 463 VAL A CA 1
ATOM 3500 C C . VAL A 1 463 ? -5.953 39.312 14.078 1 95.81 463 VAL A C 1
ATOM 3502 O O . VAL A 1 463 ? -6.184 40.438 14.5 1 95.81 463 VAL A O 1
ATOM 3505 N N . LEU A 1 464 ? -4.695 38.875 13.836 1 95.38 464 LEU A N 1
ATOM 3506 C CA . LEU A 1 464 ? -3.543 39.688 14.195 1 95.38 464 LEU A CA 1
ATOM 3507 C C . LEU A 1 464 ? -3.42 40.906 13.273 1 95.38 464 LEU A C 1
ATOM 3509 O O . LEU A 1 464 ? -3.035 42 13.719 1 95.38 464 LEU A O 1
ATOM 3513 N N . LYS A 1 465 ? -3.789 40.719 12 1 93.88 465 LYS A N 1
ATOM 3514 C CA . LYS A 1 465 ? -3.836 41.875 11.094 1 93.88 465 LYS A CA 1
ATOM 3515 C C . LYS A 1 465 ? -4.895 42.875 11.539 1 93.88 465 LYS A C 1
ATOM 3517 O O . LYS A 1 465 ? -4.668 44.094 11.484 1 93.88 465 LYS A O 1
ATOM 3522 N N . ALA A 1 466 ? -6.027 42.406 11.984 1 95.75 466 ALA A N 1
ATOM 3523 C CA . ALA A 1 466 ? -7.086 43.25 12.508 1 95.75 466 ALA A CA 1
ATOM 3524 C C . ALA A 1 466 ? -6.617 44 13.75 1 95.75 466 ALA A C 1
ATOM 3526 O O . ALA A 1 466 ? -6.871 45.219 13.891 1 95.75 466 ALA A O 1
ATOM 3527 N N . VAL A 1 467 ? -5.891 43.344 14.609 1 95.06 467 VAL A N 1
ATOM 3528 C CA . VAL A 1 467 ? -5.367 43.938 15.828 1 95.06 467 VAL A CA 1
ATOM 3529 C C . VAL A 1 467 ? -4.395 45.062 15.469 1 95.06 467 VAL A C 1
ATOM 3531 O O . VAL A 1 467 ? -4.488 46.188 16.016 1 95.06 467 VAL A O 1
ATOM 3534 N N . ALA A 1 468 ? -3.508 44.781 14.539 1 92.56 468 ALA A N 1
ATOM 3535 C CA . ALA A 1 468 ? -2.533 45.781 14.125 1 92.56 468 ALA A CA 1
ATOM 3536 C C . ALA A 1 468 ? -3.229 47 13.516 1 92.56 468 ALA A C 1
ATOM 3538 O O . ALA A 1 468 ? -2.752 48.125 13.656 1 92.56 468 ALA A O 1
ATOM 3539 N N . GLY A 1 469 ? -4.379 46.75 12.906 1 93.38 469 GLY A N 1
ATOM 3540 C CA . GLY A 1 469 ? -5.133 47.844 12.289 1 93.38 469 GLY A CA 1
ATOM 3541 C C . GLY A 1 469 ? -6.059 48.531 13.266 1 93.38 469 GLY A C 1
ATOM 3542 O O . GLY A 1 469 ? -6.715 49.531 12.906 1 93.38 469 GLY A O 1
ATOM 3543 N N . GLY A 1 470 ? -6.152 48.125 14.461 1 94.94 470 GLY A N 1
ATOM 3544 C CA . GLY A 1 470 ? -6.926 48.781 15.508 1 94.94 470 GLY A CA 1
ATOM 3545 C C . GLY A 1 470 ? -8.328 48.219 15.648 1 94.94 470 GLY A C 1
ATOM 3546 O O . GLY A 1 470 ? -9.195 48.812 16.281 1 94.94 470 GLY A O 1
ATOM 3547 N N . ASP A 1 471 ? -8.57 47.156 14.969 1 96.06 471 ASP A N 1
ATOM 3548 C CA . ASP A 1 471 ? -9.828 46.438 15.125 1 96.06 471 ASP A CA 1
ATOM 3549 C C . ASP A 1 471 ? -9.719 45.344 16.188 1 96.06 471 ASP A C 1
ATOM 3551 O O . ASP A 1 471 ? -9.172 44.281 15.938 1 96.06 471 ASP A O 1
ATOM 3555 N N . LEU A 1 472 ? -10.305 45.594 17.312 1 96.19 472 LEU A N 1
ATOM 3556 C CA . LEU A 1 472 ? -10.195 44.656 18.438 1 96.19 472 LEU A CA 1
ATOM 3557 C C . LEU A 1 472 ? -11.508 43.906 18.656 1 96.19 472 LEU A C 1
ATOM 3559 O O . LEU A 1 472 ? -11.805 43.469 19.766 1 96.19 472 LEU A O 1
ATOM 3563 N N . GLU A 1 473 ? -12.344 43.781 17.562 1 94.12 473 GLU A N 1
ATOM 3564 C CA . GLU A 1 473 ? -13.625 43.094 17.641 1 94.12 473 GLU A CA 1
ATOM 3565 C C . GLU A 1 473 ? -13.562 41.75 16.922 1 94.12 473 GLU A C 1
ATOM 3567 O O . GLU A 1 473 ? -14.414 40.875 17.125 1 94.12 473 GLU A O 1
ATOM 3572 N N . THR A 1 474 ? -12.516 41.625 16.141 1 93.62 474 THR A N 1
ATOM 3573 C CA . THR A 1 474 ? -12.359 40.375 15.359 1 93.62 474 THR A CA 1
ATOM 3574 C C . THR A 1 474 ? -11.844 39.25 16.234 1 93.62 474 THR A C 1
ATOM 3576 O O . THR A 1 474 ? -10.875 39.438 16.984 1 93.62 474 THR A O 1
ATOM 3579 N N . SER A 1 475 ? -12.555 38.062 16.234 1 93.62 475 SER A N 1
ATOM 3580 C CA . SER A 1 475 ? -12.141 36.906 17.016 1 93.62 475 SER A CA 1
ATOM 3581 C C . SER A 1 475 ? -11.82 35.719 16.109 1 93.62 475 SER A C 1
ATOM 3583 O O . SER A 1 475 ? -12.281 35.656 14.961 1 93.62 475 SER A O 1
ATOM 3585 N N . MET A 1 476 ? -10.961 34.906 16.641 1 92.69 476 MET A N 1
ATOM 3586 C CA . MET A 1 476 ? -10.594 33.688 15.922 1 92.69 476 MET A CA 1
ATOM 3587 C C . MET A 1 476 ? -11.656 32.594 16.094 1 92.69 476 MET A C 1
ATOM 3589 O O . MET A 1 476 ? -12.047 32.281 17.219 1 92.69 476 MET A O 1
ATOM 3593 N N . GLN A 1 477 ? -12.219 32.156 14.859 1 86.88 477 GLN A N 1
ATOM 3594 C CA . GLN A 1 477 ? -13.219 31.078 14.859 1 86.88 477 GLN A CA 1
ATOM 3595 C C . GLN A 1 477 ? -12.758 29.891 14.023 1 86.88 477 GLN A C 1
ATOM 3597 O O . GLN A 1 477 ? -12.672 29.984 12.797 1 86.88 477 GLN A O 1
ATOM 3602 N N . ILE A 1 478 ? -12.406 28.891 14.891 1 79.62 478 ILE A N 1
ATOM 3603 C CA . ILE A 1 478 ? -12.094 27.641 14.211 1 79.62 478 ILE A CA 1
ATOM 3604 C C . ILE A 1 478 ? -13.133 26.578 14.578 1 79.62 478 ILE A C 1
ATOM 3606 O O . ILE A 1 478 ? -13.336 26.281 15.758 1 79.62 478 ILE A O 1
ATOM 3610 N N . GLY A 1 479 ? -14.25 26.359 13.672 1 71.38 479 GLY A N 1
ATOM 3611 C CA . GLY A 1 479 ? -15.414 25.5 13.891 1 71.38 479 GLY A CA 1
ATOM 3612 C C . GLY A 1 479 ? -15.117 24.312 14.789 1 71.38 479 GLY A C 1
ATOM 3613 O O . GLY A 1 479 ? -15.789 24.109 15.805 1 71.38 479 GLY A O 1
ATOM 3614 N N . GLU A 1 480 ? -14.492 23.266 14.562 1 72.12 480 GLU A N 1
ATOM 3615 C CA . GLU A 1 480 ? -14.352 22.016 15.305 1 72.12 480 GLU A CA 1
ATOM 3616 C C . GLU A 1 480 ? -12.953 21.891 15.914 1 72.12 480 GLU A C 1
ATOM 3618 O O . GLU A 1 480 ? -12.375 20.812 15.93 1 72.12 480 GLU A O 1
ATOM 3623 N N . ALA A 1 481 ? -12.492 22.953 16.516 1 74.88 481 ALA A N 1
ATOM 3624 C CA . ALA A 1 481 ? -11.148 22.906 17.094 1 74.88 481 ALA A CA 1
ATOM 3625 C C . ALA A 1 481 ? -11.164 22.234 18.453 1 74.88 481 ALA A C 1
ATOM 3627 O O . ALA A 1 481 ? -12.102 22.406 19.234 1 74.88 481 ALA A O 1
ATOM 3628 N N . GLN A 1 482 ? -10.32 21.188 18.719 1 83.44 482 GLN A N 1
ATOM 3629 C CA . GLN A 1 482 ? -10.141 20.547 20.016 1 83.44 482 GLN A CA 1
ATOM 3630 C C . GLN A 1 482 ? -8.672 20.547 20.438 1 83.44 482 GLN A C 1
ATOM 3632 O O . GLN A 1 482 ? -7.801 20.953 19.656 1 83.44 482 GLN A O 1
ATOM 3637 N N . GLY A 1 483 ? -8.375 20.359 21.766 1 85.94 483 GLY A N 1
ATOM 3638 C CA . GLY A 1 483 ? -7.012 20.203 22.25 1 85.94 483 GLY A CA 1
ATOM 3639 C C . GLY A 1 483 ? -6.203 21.484 22.156 1 85.94 483 GLY A C 1
ATOM 3640 O O . GLY A 1 483 ? -6.68 22.547 22.547 1 85.94 483 GLY A O 1
ATOM 3641 N N . GLU A 1 484 ? -4.973 21.359 21.625 1 86.06 484 GLU A N 1
ATOM 3642 C CA . GLU A 1 484 ? -4.039 22.469 21.594 1 86.06 484 GLU A CA 1
ATOM 3643 C C . GLU A 1 484 ? -4.488 23.531 20.594 1 86.06 484 GLU A C 1
ATOM 3645 O O . GLU A 1 484 ? -4.141 24.719 20.734 1 86.06 484 GLU A O 1
ATOM 3650 N N . VAL A 1 485 ? -5.285 23.156 19.656 1 85.06 485 VAL A N 1
ATOM 3651 C CA . VAL A 1 485 ? -5.801 24.125 18.703 1 85.06 485 VAL A CA 1
ATOM 3652 C C . VAL A 1 485 ? -6.855 25 19.375 1 85.06 485 VAL A C 1
ATOM 3654 O O . VAL A 1 485 ? -6.898 26.219 19.141 1 85.06 485 VAL A O 1
ATOM 3657 N N . LEU A 1 486 ? -7.625 24.344 20.141 1 87.88 486 LEU A N 1
ATOM 3658 C CA . LEU A 1 486 ? -8.586 25.094 20.938 1 87.88 486 LEU A CA 1
ATOM 3659 C C . LEU A 1 486 ? -7.875 26.031 21.906 1 87.88 486 LEU A C 1
ATOM 3661 O O . LEU A 1 486 ? -8.289 27.172 22.094 1 87.88 486 LEU A O 1
ATOM 3665 N N . GLU A 1 487 ? -6.855 25.547 22.5 1 90.44 487 GLU A N 1
ATOM 3666 C CA . GLU A 1 487 ? -6.062 26.375 23.406 1 90.44 487 GLU A CA 1
ATOM 3667 C C . GLU A 1 487 ? -5.488 27.594 22.688 1 90.44 487 GLU A C 1
ATOM 3669 O O . GLU A 1 487 ? -5.441 28.688 23.25 1 90.44 487 GLU A O 1
ATOM 3674 N N . LEU A 1 488 ? -5.062 27.391 21.453 1 91 488 LEU A N 1
ATOM 3675 C CA . LEU A 1 488 ? -4.582 28.5 20.656 1 91 488 LEU A CA 1
ATOM 3676 C C . LEU A 1 488 ? -5.691 29.516 20.422 1 91 488 LEU A C 1
ATOM 3678 O O . LEU A 1 488 ? -5.477 30.734 20.562 1 91 488 LEU A O 1
ATOM 3682 N N . THR A 1 489 ? -6.852 29.016 20.109 1 91.75 489 THR A N 1
ATOM 3683 C CA . THR A 1 489 ? -7.996 29.891 19.875 1 91.75 489 THR A CA 1
ATOM 3684 C C . THR A 1 489 ? -8.32 30.719 21.109 1 91.75 489 THR A C 1
ATOM 3686 O O . THR A 1 489 ? -8.562 31.922 21 1 91.75 489 THR A O 1
ATOM 3689 N N . GLU A 1 490 ? -8.234 30.078 22.219 1 92.94 490 GLU A N 1
ATOM 3690 C CA . GLU A 1 490 ? -8.508 30.75 23.469 1 92.94 490 GLU A CA 1
ATOM 3691 C C . GLU A 1 490 ? -7.43 31.781 23.781 1 92.94 490 GLU A C 1
ATOM 3693 O O . GLU A 1 490 ? -7.73 32.875 24.297 1 92.94 490 GLU A O 1
ATOM 3698 N N . THR A 1 491 ? -6.254 31.469 23.453 1 93.75 491 THR A N 1
ATOM 3699 C CA . THR A 1 491 ? -5.145 32.375 23.703 1 93.75 491 THR A CA 1
ATOM 3700 C C . THR A 1 491 ? -5.258 33.625 22.812 1 93.75 491 THR A C 1
ATOM 3702 O O . THR A 1 491 ? -5.102 34.75 23.281 1 93.75 491 THR A O 1
ATOM 3705 N N . VAL A 1 492 ? -5.559 33.438 21.562 1 95 492 VAL A N 1
ATOM 3706 C CA . VAL A 1 492 ? -5.707 34.531 20.625 1 95 492 VAL A CA 1
ATOM 3707 C C . VAL A 1 492 ? -6.867 35.438 21.047 1 95 492 VAL A C 1
ATOM 3709 O O . VAL A 1 492 ? -6.699 36.656 21.203 1 95 492 VAL A O 1
ATOM 3712 N N . ASN A 1 493 ? -7.969 34.812 21.312 1 95.25 493 ASN A N 1
ATOM 3713 C CA . ASN A 1 493 ? -9.156 35.594 21.672 1 95.25 493 ASN A CA 1
ATOM 3714 C C . ASN A 1 493 ? -9 36.25 23.031 1 95.25 493 ASN A C 1
ATOM 3716 O O . ASN A 1 493 ? -9.484 37.375 23.234 1 95.25 493 ASN A O 1
ATOM 3720 N N . GLY A 1 494 ? -8.289 35.562 23.891 1 94.94 494 GLY A N 1
ATOM 3721 C CA . GLY A 1 494 ? -8 36.156 25.188 1 94.94 494 GLY A CA 1
ATOM 3722 C C . GLY A 1 494 ? -7.117 37.406 25.094 1 94.94 494 GLY A C 1
ATOM 3723 O O . GLY A 1 494 ? -7.336 38.375 25.797 1 94.94 494 GLY A O 1
ATOM 3724 N N . THR A 1 495 ? -6.164 37.344 24.266 1 95.38 495 THR A N 1
ATOM 3725 C CA . THR A 1 495 ? -5.277 38.5 24.062 1 95.38 495 THR A CA 1
ATOM 3726 C C . THR A 1 495 ? -6.035 39.656 23.453 1 95.38 495 THR A C 1
ATOM 3728 O O . THR A 1 495 ? -5.883 40.812 23.891 1 95.38 495 THR A O 1
ATOM 3731 N N . VAL A 1 496 ? -6.871 39.344 22.484 1 95.69 496 VAL A N 1
ATOM 3732 C CA . VAL A 1 496 ? -7.664 40.406 21.844 1 95.69 496 VAL A CA 1
ATOM 3733 C C . VAL A 1 496 ? -8.609 41.031 22.875 1 95.69 496 VAL A C 1
ATOM 3735 O O . VAL A 1 496 ? -8.758 42.25 22.922 1 95.69 496 VAL A O 1
ATOM 3738 N N . GLU A 1 497 ? -9.195 40.188 23.719 1 95.19 497 GLU A N 1
ATOM 3739 C CA . GLU A 1 497 ? -10.102 40.656 24.766 1 95.19 497 GLU A CA 1
ATOM 3740 C C . GLU A 1 497 ? -9.367 41.562 25.766 1 95.19 497 GLU A C 1
ATOM 3742 O O . GLU A 1 497 ? -9.891 42.594 26.172 1 95.19 497 GLU A O 1
ATOM 3747 N N . PHE A 1 498 ? -8.227 41.219 26.141 1 95 498 PHE A N 1
ATOM 3748 C CA . PHE A 1 498 ? -7.406 42.031 27.047 1 95 498 PHE A CA 1
ATOM 3749 C C . PHE A 1 498 ? -7.141 43.406 26.438 1 95 498 PHE A C 1
ATOM 3751 O O . PHE A 1 498 ? -7.34 44.438 27.109 1 95 498 PHE A O 1
ATOM 3758 N N . LEU A 1 499 ? -6.727 43.438 25.188 1 95.12 499 LEU A N 1
ATOM 3759 C CA . LEU A 1 499 ? -6.402 44.688 24.516 1 95.12 499 LEU A CA 1
ATOM 3760 C C . LEU A 1 499 ? -7.641 45.562 24.391 1 95.12 499 LEU A C 1
ATOM 3762 O O . LEU A 1 499 ? -7.559 46.781 24.531 1 95.12 499 LEU A O 1
ATOM 3766 N N . ARG A 1 500 ? -8.719 44.844 24.125 1 95.19 500 ARG A N 1
ATOM 3767 C CA . ARG A 1 500 ? -9.977 45.562 24 1 95.19 500 ARG A CA 1
ATOM 3768 C C . ARG A 1 500 ? -10.32 46.281 25.312 1 95.19 500 ARG A C 1
ATOM 3770 O O . ARG A 1 500 ? -10.625 47.469 25.312 1 95.19 500 ARG A O 1
ATOM 3777 N N . VAL A 1 501 ? -10.242 45.562 26.422 1 95.06 501 VAL A N 1
ATOM 3778 C CA . VAL A 1 501 ? -10.555 46.094 27.734 1 95.06 501 VAL A CA 1
ATOM 3779 C C . VAL A 1 501 ? -9.57 47.219 28.078 1 95.06 501 VAL A C 1
ATOM 3781 O O . VAL A 1 501 ? -9.969 48.281 28.562 1 95.06 501 VAL A O 1
ATOM 3784 N N . PHE A 1 502 ? -8.344 47.031 27.859 1 95.12 502 PHE A N 1
ATOM 3785 C CA . PHE A 1 502 ? -7.293 48 28.141 1 95.12 502 PHE A CA 1
ATOM 3786 C C . PHE A 1 502 ? -7.543 49.312 27.375 1 95.12 502 PHE A C 1
ATOM 3788 O O . PHE A 1 502 ? -7.523 50.375 27.969 1 95.12 502 PHE A O 1
ATOM 3795 N N . THR A 1 503 ? -7.758 49.188 26.031 1 95.62 503 THR A N 1
ATOM 3796 C CA . THR A 1 503 ? -7.91 50.375 25.188 1 95.62 503 THR A CA 1
ATOM 3797 C C . THR A 1 503 ? -9.195 51.125 25.531 1 95.62 503 THR A C 1
ATOM 3799 O O . THR A 1 503 ? -9.234 52.344 25.469 1 95.62 503 THR A O 1
ATOM 3802 N N . GLU A 1 504 ? -10.203 50.375 25.859 1 95.12 504 GLU A N 1
ATOM 3803 C CA . GLU A 1 504 ? -11.453 51.031 26.25 1 95.12 504 GLU A CA 1
ATOM 3804 C C . GLU A 1 504 ? -11.266 51.875 27.516 1 95.12 504 GLU A C 1
ATOM 3806 O O . GLU A 1 504 ? -11.797 53 27.594 1 95.12 504 GLU A O 1
ATOM 3811 N N . GLU A 1 505 ? -10.484 51.375 28.422 1 95.88 505 GLU A N 1
ATOM 3812 C CA . GLU A 1 505 ? -10.227 52.094 29.672 1 95.88 505 GLU A CA 1
ATOM 3813 C C . GLU A 1 505 ? -9.383 53.344 29.406 1 95.88 505 GLU A C 1
ATOM 3815 O O . GLU A 1 505 ? -9.625 54.375 30 1 95.88 505 GLU A O 1
ATOM 3820 N N . VAL A 1 506 ? -8.422 53.281 28.594 1 95.06 506 VAL A N 1
ATOM 3821 C CA . VAL A 1 506 ? -7.559 54.438 28.297 1 95.06 506 VAL A CA 1
ATOM 3822 C C . VAL A 1 506 ? -8.359 55.5 27.547 1 95.06 506 VAL A C 1
ATOM 3824 O O . VAL A 1 506 ? -8.25 56.688 27.859 1 95.06 506 VAL A O 1
ATOM 3827 N N . VAL A 1 507 ? -9.195 55.062 26.578 1 94.94 507 VAL A N 1
ATOM 3828 C CA . VAL A 1 507 ? -10.047 55.969 25.844 1 94.94 507 VAL A CA 1
ATOM 3829 C C . VAL A 1 507 ? -11 56.688 26.812 1 94.94 507 VAL A C 1
ATOM 3831 O O . VAL A 1 507 ? -11.211 57.906 26.719 1 94.94 507 VAL A O 1
ATOM 3834 N N . ARG A 1 508 ? -11.531 55.938 27.75 1 95.12 508 ARG A N 1
ATOM 3835 C CA . ARG A 1 508 ? -12.422 56.5 28.75 1 95.12 508 ARG A CA 1
ATOM 3836 C C . ARG A 1 508 ? -11.703 57.562 29.594 1 95.12 508 ARG A C 1
ATOM 3838 O O . ARG A 1 508 ? -12.242 58.625 29.875 1 95.12 508 ARG A O 1
ATOM 3845 N N . MET A 1 509 ? -10.531 57.25 29.969 1 95.44 509 MET A N 1
ATOM 3846 C CA . MET A 1 509 ? -9.742 58.156 30.797 1 95.44 509 MET A CA 1
ATOM 3847 C C . MET A 1 509 ? -9.453 59.438 30.031 1 95.44 509 MET A C 1
ATOM 3849 O O . MET A 1 509 ? -9.57 60.531 30.578 1 95.44 509 MET A O 1
ATOM 3853 N N . THR A 1 510 ? -9.062 59.344 28.75 1 94.75 510 THR A N 1
ATOM 3854 C CA . THR A 1 510 ? -8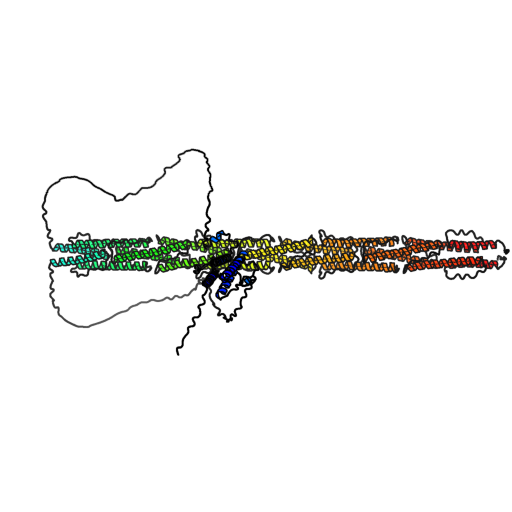.734 60.531 27.969 1 94.75 510 THR A CA 1
ATOM 3855 C C . THR A 1 510 ? -9.961 61.406 27.766 1 94.75 510 THR A C 1
ATOM 3857 O O . THR A 1 510 ? -9.859 62.656 27.734 1 94.75 510 THR A O 1
ATOM 3860 N N . ARG A 1 511 ? -11.117 60.812 27.703 1 93.94 511 ARG A N 1
ATOM 3861 C CA . ARG A 1 511 ? -12.359 61.562 27.578 1 93.94 511 ARG A CA 1
ATOM 3862 C C . ARG A 1 511 ? -12.742 62.219 28.891 1 93.94 511 ARG A C 1
ATOM 3864 O O . ARG A 1 511 ? -13.055 63.438 28.938 1 93.94 511 ARG A O 1
ATOM 3871 N N . THR A 1 512 ? -12.648 61.5 30 1 94.94 512 THR A N 1
ATOM 3872 C CA . THR A 1 512 ? -13.07 61.969 31.312 1 94.94 512 THR A CA 1
ATOM 3873 C C . THR A 1 512 ? -12.148 63.062 31.812 1 94.94 512 THR A C 1
ATOM 3875 O O . THR A 1 512 ? -12.609 64.125 32.281 1 94.94 512 THR A O 1
ATOM 3878 N N . VAL A 1 513 ? -10.883 62.906 31.609 1 93.62 513 VAL A N 1
ATOM 3879 C CA . VAL A 1 513 ? -9.922 63.875 32.125 1 93.62 513 VAL A CA 1
ATOM 3880 C C . VAL A 1 513 ? -9.695 65 31.094 1 93.62 513 VAL A C 1
ATOM 3882 O O . VAL A 1 513 ? -9.727 66.188 31.422 1 93.62 513 VAL A O 1
ATOM 3885 N N . GLY A 1 514 ? -9.555 64.562 29.828 1 88.44 514 GLY A N 1
ATOM 3886 C CA . GLY A 1 514 ? -9.156 65.5 28.797 1 88.44 514 GLY A CA 1
ATOM 3887 C C . GLY A 1 514 ? -10.305 66.375 28.297 1 88.44 514 GLY A C 1
ATOM 3888 O O . GLY A 1 514 ? -10.133 67.562 28.062 1 88.44 514 GLY A O 1
ATOM 3889 N N . VAL A 1 515 ? -11.438 65.812 28.156 1 89.25 515 VAL A N 1
ATOM 3890 C CA . VAL A 1 515 ? -12.562 66.5 27.547 1 89.25 515 VAL A CA 1
ATOM 3891 C C . VAL A 1 515 ? -13.5 67 28.641 1 89.25 515 VAL A C 1
ATOM 3893 O O . VAL A 1 515 ? -13.852 68.188 28.656 1 89.25 515 VAL A O 1
ATOM 3896 N N . GLU A 1 516 ? -13.781 66.25 29.641 1 92.75 516 GLU A N 1
ATOM 3897 C CA . GLU A 1 516 ? -14.758 66.625 30.672 1 92.75 516 GLU A CA 1
ATOM 3898 C C . GLU A 1 516 ? -14.094 67.375 31.797 1 92.75 516 GLU A C 1
ATOM 3900 O O . GLU A 1 516 ? -14.773 68.062 32.594 1 92.75 516 GLU A O 1
ATOM 3905 N N . GLY A 1 517 ? -12.828 67.375 31.938 1 92.06 517 GLY A N 1
ATOM 3906 C CA . GLY A 1 517 ? -12.078 68.125 32.938 1 92.06 517 GLY A CA 1
ATOM 3907 C C . GLY A 1 517 ? -12.227 67.562 34.344 1 92.06 517 GLY A C 1
ATOM 3908 O O . GLY A 1 517 ? -12.133 68.312 35.312 1 92.06 517 GLY A O 1
ATOM 3909 N N . ARG A 1 518 ? -12.742 66.312 34.469 1 94.44 518 ARG A N 1
ATOM 3910 C CA . ARG A 1 518 ? -12.742 65.625 35.75 1 94.44 518 ARG A CA 1
ATOM 3911 C C . ARG A 1 518 ? -11.375 65 36.062 1 94.44 518 ARG A C 1
ATOM 3913 O O . ARG A 1 518 ? -11.141 63.844 35.812 1 94.44 518 ARG A O 1
ATOM 3920 N N . LEU A 1 519 ? -10.391 65.75 36.719 1 92.88 519 LEU A N 1
ATOM 3921 C CA . LEU A 1 519 ? -8.961 65.438 36.781 1 92.88 519 LEU A CA 1
ATOM 3922 C C . LEU A 1 519 ? -8.656 64.375 37.781 1 92.88 519 LEU A C 1
ATOM 3924 O O . LEU A 1 519 ? -7.551 63.812 37.781 1 92.88 519 LEU A O 1
ATOM 3928 N N . GLY A 1 520 ? -9.617 63.875 38.562 1 88.69 520 GLY A N 1
ATOM 3929 C CA . GLY A 1 520 ? -9.375 62.844 39.562 1 88.69 520 GLY A CA 1
ATOM 3930 C C . GLY A 1 520 ? -9.547 61.438 39.031 1 88.69 520 GLY A C 1
ATOM 3931 O O . GLY A 1 520 ? -9.266 60.469 39.719 1 88.69 520 GLY A O 1
ATOM 3932 N N . HIS A 1 521 ? -9.883 61.344 37.75 1 93 521 HIS A N 1
ATOM 3933 C CA . HIS A 1 521 ? -10.148 60.031 37.188 1 93 521 HIS A CA 1
ATOM 3934 C C . HIS A 1 521 ? -8.844 59.312 36.844 1 93 521 HIS A C 1
ATOM 3936 O O . HIS A 1 521 ? -7.895 59.906 36.375 1 93 521 HIS A O 1
ATOM 3942 N N . GLN A 1 522 ? -8.797 57.938 37.188 1 93.25 522 GLN A N 1
ATOM 3943 C CA . GLN A 1 522 ? -7.625 57.125 36.938 1 93.25 522 GLN A CA 1
ATOM 3944 C C . GLN A 1 522 ? -7.977 55.875 36.094 1 93.25 522 GLN A C 1
ATOM 3946 O O . GLN A 1 522 ? -9.133 55.469 36.094 1 93.25 522 GLN A O 1
ATOM 3951 N N . VAL A 1 523 ? -6.953 55.438 35.312 1 92.81 523 VAL A N 1
ATOM 3952 C CA . VAL A 1 523 ? -7.09 54.188 34.562 1 92.81 523 VAL A CA 1
ATOM 3953 C C . VAL A 1 523 ? -7.039 53 35.531 1 92.81 523 VAL A C 1
ATOM 3955 O O . VAL A 1 523 ? -6.105 52.875 36.312 1 92.81 523 VAL A O 1
ATOM 3958 N N . LEU A 1 524 ? -8.172 52.156 35.469 1 90.56 524 LEU A N 1
ATOM 3959 C CA . LEU A 1 524 ? -8.234 50.969 36.312 1 90.56 524 LEU A CA 1
ATOM 3960 C C . LEU A 1 524 ? -8.328 49.719 35.438 1 90.56 524 LEU A C 1
ATOM 3962 O O . LEU A 1 524 ? -9.398 49.375 34.938 1 90.56 524 LEU A O 1
ATOM 3966 N N . VAL A 1 525 ? -7.172 49.125 35.188 1 87.5 525 VAL A N 1
ATOM 3967 C CA . VAL A 1 525 ? -7.137 47.844 34.5 1 87.5 525 VAL A CA 1
ATOM 3968 C C . VAL A 1 525 ? -6.539 46.781 35.406 1 87.5 525 VAL A C 1
ATOM 3970 O O . VAL A 1 525 ? -5.465 46.969 36 1 87.5 525 VAL A O 1
ATOM 3973 N N . SER A 1 526 ? -7.324 45.625 35.594 1 86.44 526 SER A N 1
ATOM 3974 C CA . SER A 1 526 ? -6.875 44.562 36.5 1 86.44 526 SER A CA 1
ATOM 3975 C C . SER A 1 526 ? -5.805 43.719 35.812 1 86.44 526 SER A C 1
ATOM 3977 O O . SER A 1 526 ? -5.84 43.5 34.594 1 86.44 526 SER A O 1
ATOM 3979 N N . HIS A 1 527 ? -4.863 43.281 36.531 1 83.69 527 HIS A N 1
ATOM 3980 C CA . HIS A 1 527 ? -3.893 42.25 36.156 1 83.69 527 HIS A CA 1
ATOM 3981 C C . HIS A 1 527 ? -3.041 42.719 34.969 1 83.69 527 HIS A C 1
ATOM 3983 O O . HIS A 1 527 ? -2.854 41.969 34.031 1 83.69 527 HIS A O 1
ATOM 3989 N N . VAL A 1 528 ? -2.676 43.938 34.938 1 90.19 528 VAL A N 1
ATOM 3990 C CA . VAL A 1 528 ? -1.787 44.438 33.906 1 90.19 528 VAL A CA 1
ATOM 3991 C C . VAL A 1 528 ? -0.333 44.281 34.344 1 90.19 528 VAL A C 1
ATOM 3993 O O . VAL A 1 528 ? -0.007 44.469 35.5 1 90.19 528 VAL A O 1
ATOM 3996 N N . GLY A 1 529 ? 0.444 43.656 33.531 1 92 529 GLY A N 1
ATOM 3997 C CA . GLY A 1 529 ? 1.867 43.5 33.781 1 92 529 GLY A CA 1
ATOM 3998 C C . GLY A 1 529 ? 2.736 44.094 32.688 1 92 529 GLY A C 1
ATOM 3999 O O . GLY A 1 529 ? 2.23 44.469 31.625 1 92 529 GLY A O 1
ATOM 4000 N N . GLY A 1 530 ? 4.008 44.344 32.969 1 93.38 530 GLY A N 1
ATOM 4001 C CA . GLY A 1 530 ? 4.992 44.75 31.984 1 93.38 530 GLY A CA 1
ATOM 4002 C C . GLY A 1 530 ? 4.758 46.156 31.453 1 93.38 530 GLY A C 1
ATOM 4003 O O . GLY A 1 530 ? 4.551 47.094 32.25 1 93.38 530 GLY A O 1
ATOM 4004 N N . THR A 1 531 ? 4.754 46.188 30.109 1 94.88 531 THR A N 1
ATOM 4005 C CA . THR A 1 531 ? 4.645 47.5 29.453 1 94.88 531 THR A CA 1
ATOM 4006 C C . THR A 1 531 ? 3.271 48.094 29.688 1 94.88 531 THR A C 1
ATOM 4008 O O . THR A 1 531 ? 3.143 49.312 29.797 1 94.88 531 THR A O 1
ATOM 4011 N N . TRP A 1 532 ? 2.275 47.281 29.797 1 95.88 532 TRP A N 1
ATOM 4012 C CA . TRP A 1 532 ? 0.926 47.781 30.031 1 95.88 532 TRP A CA 1
ATOM 4013 C C . TRP A 1 532 ? 0.829 48.438 31.406 1 95.88 532 TRP A C 1
ATOM 4015 O O . TRP A 1 532 ? 0.208 49.5 31.531 1 95.88 532 TRP A O 1
ATOM 4025 N N . LYS A 1 533 ? 1.475 47.844 32.344 1 96 533 LYS A N 1
ATOM 4026 C CA . LYS A 1 533 ? 1.52 48.438 33.688 1 96 533 LYS A CA 1
ATOM 4027 C C . LYS A 1 533 ? 2.254 49.781 33.656 1 96 533 LYS A C 1
ATOM 4029 O O . LYS A 1 533 ? 1.856 50.719 34.344 1 96 533 LYS A O 1
ATOM 4034 N N . GLU A 1 534 ? 3.291 49.844 32.906 1 95.44 534 GLU A N 1
ATOM 4035 C CA . GLU A 1 534 ? 4.039 51.094 32.781 1 95.44 534 GLU A CA 1
ATOM 4036 C C . GLU A 1 534 ? 3.162 52.219 32.219 1 95.44 534 GLU A C 1
ATOM 4038 O O . GLU A 1 534 ? 3.225 53.375 32.656 1 95.44 534 GLU A O 1
ATOM 4043 N N . ILE A 1 535 ? 2.336 51.875 31.266 1 96.06 535 ILE A N 1
ATOM 4044 C CA . ILE A 1 535 ? 1.437 52.844 30.656 1 96.06 535 ILE A CA 1
ATOM 4045 C C . ILE A 1 535 ? 0.4 53.312 31.672 1 96.06 535 ILE A C 1
ATOM 4047 O O . ILE A 1 535 ? 0.179 54.5 31.844 1 96.06 535 ILE A O 1
ATOM 4051 N N . VAL A 1 536 ? -0.191 52.344 32.375 1 95.56 536 VAL A N 1
ATOM 4052 C CA . VAL A 1 536 ? -1.226 52.656 33.344 1 95.56 536 VAL A CA 1
ATOM 4053 C C . VAL A 1 536 ? -0.646 53.562 34.438 1 95.56 536 VAL A C 1
ATOM 4055 O O . VAL A 1 536 ? -1.235 54.562 34.781 1 95.56 536 VAL A O 1
ATOM 4058 N N . ASP A 1 537 ? 0.544 53.219 34.938 1 94.94 537 ASP A N 1
ATOM 4059 C CA . ASP A 1 537 ? 1.196 54.031 35.969 1 94.94 537 ASP A CA 1
ATOM 4060 C C . ASP A 1 537 ? 1.536 55.438 35.469 1 94.94 537 ASP A C 1
ATOM 4062 O O . ASP A 1 537 ? 1.371 56.406 36.188 1 94.94 537 ASP A O 1
ATOM 4066 N N . GLY A 1 538 ? 2.002 55.469 34.219 1 95.19 538 GLY A N 1
ATOM 4067 C CA . GLY A 1 538 ? 2.336 56.75 33.625 1 95.19 538 GLY A CA 1
ATOM 4068 C C . GLY A 1 538 ? 1.134 57.656 33.438 1 95.19 538 GLY A C 1
ATOM 4069 O O . GLY A 1 538 ? 1.187 58.844 33.781 1 95.19 538 GLY A O 1
ATOM 4070 N N . LEU A 1 539 ? 0.073 57.125 33 1 95.62 539 LEU A N 1
ATOM 4071 C CA . LEU A 1 539 ? -1.144 57.906 32.781 1 95.62 539 LEU A CA 1
ATOM 4072 C C . LEU A 1 539 ? -1.737 58.344 34.094 1 95.62 539 LEU A C 1
ATOM 4074 O O . LEU A 1 539 ? -2.141 59.5 34.25 1 95.62 539 LEU A O 1
ATOM 4078 N N . ASN A 1 540 ? -1.729 57.469 35.062 1 94.88 540 ASN A N 1
ATOM 4079 C CA . ASN A 1 540 ? -2.254 57.812 36.375 1 94.88 540 ASN A CA 1
ATOM 4080 C C . ASN A 1 540 ? -1.38 58.875 37.062 1 94.88 540 ASN A C 1
ATOM 4082 O O . ASN A 1 540 ? -1.89 59.75 37.75 1 94.88 540 ASN A O 1
ATOM 4086 N N . GLY A 1 541 ? -0.092 58.719 36.844 1 93.31 541 GLY A N 1
ATOM 4087 C CA . GLY A 1 541 ? 0.805 59.75 37.344 1 93.31 541 GLY A CA 1
ATOM 4088 C C . GLY A 1 541 ? 0.564 61.125 36.75 1 93.31 541 GLY A C 1
ATOM 4089 O O . GLY A 1 541 ? 0.539 62.125 37.438 1 93.31 541 GLY A O 1
ATOM 4090 N N . LEU A 1 542 ? 0.319 61.125 35.5 1 92.5 542 LEU A N 1
ATOM 4091 C CA . LEU A 1 542 ? 0.031 62.344 34.781 1 92.5 542 LEU A CA 1
ATOM 4092 C C . LEU A 1 542 ? -1.25 63 35.281 1 92.5 542 LEU A C 1
ATOM 4094 O O . LEU A 1 542 ? -1.268 64.188 35.594 1 92.5 542 LEU A O 1
ATOM 4098 N N . THR A 1 543 ? -2.289 62.219 35.406 1 93.19 543 THR A N 1
ATOM 4099 C CA . THR A 1 543 ? -3.574 62.781 35.844 1 93.19 543 THR A CA 1
ATOM 4100 C C . THR A 1 543 ? -3.512 63.219 37.281 1 93.19 543 THR A C 1
ATOM 4102 O O . THR A 1 543 ? -4.125 64.25 37.656 1 93.19 543 THR A O 1
ATOM 4105 N N . TYR A 1 544 ? -2.744 62.531 38.031 1 93.31 544 TYR A N 1
ATOM 4106 C CA . TYR A 1 544 ? -2.59 62.938 39.438 1 93.31 544 TYR A CA 1
ATOM 4107 C C . TYR A 1 544 ? -1.881 64.25 39.562 1 93.31 544 TYR A C 1
ATOM 4109 O O . TYR A 1 544 ? -2.318 65.125 40.312 1 93.31 544 TYR A O 1
ATOM 4117 N N . ASN A 1 545 ? -0.824 64.438 38.875 1 93.31 545 ASN A N 1
ATOM 4118 C CA . ASN A 1 545 ? -0.074 65.75 38.906 1 93.31 545 ASN A CA 1
ATOM 4119 C C . ASN A 1 545 ? -0.917 66.875 38.438 1 93.31 545 ASN A C 1
ATOM 4121 O O . ASN A 1 545 ? -0.851 68 39 1 93.31 545 ASN A O 1
ATOM 4125 N N . LEU A 1 546 ? -1.683 66.625 37.438 1 91 546 LEU A N 1
ATOM 4126 C CA . LEU A 1 546 ? -2.564 67.625 36.906 1 91 546 LEU A CA 1
ATOM 4127 C C . LEU A 1 546 ? -3.629 68 37.938 1 91 546 LEU A C 1
ATOM 4129 O O . LEU A 1 546 ? -3.908 69.188 38.125 1 91 546 LEU A O 1
ATOM 4133 N N . MET A 1 547 ? -4.164 67 38.5 1 93.25 547 MET A N 1
ATOM 4134 C CA . MET A 1 547 ? -5.168 67.25 39.531 1 93.25 547 MET A CA 1
ATOM 4135 C C . MET A 1 547 ? -4.59 68.062 40.688 1 93.25 547 MET A C 1
ATOM 4137 O O . MET A 1 547 ? -5.199 69.062 41.125 1 93.25 547 MET A O 1
ATOM 4141 N N . LEU A 1 548 ? -3.445 67.688 41.125 1 93.62 548 LEU A N 1
ATOM 4142 C CA . LEU A 1 548 ? -2.783 68.375 42.219 1 93.62 548 LEU A CA 1
ATOM 4143 C C . LEU A 1 548 ? -2.527 69.812 41.875 1 93.62 548 LEU A C 1
ATOM 4145 O O . LEU A 1 548 ? -2.797 70.75 42.688 1 93.62 548 LEU A O 1
ATOM 4149 N N . LEU A 1 549 ? -2.01 70.125 40.719 1 94.88 549 LEU A N 1
ATOM 4150 C CA . LEU A 1 549 ? -1.701 71.438 40.281 1 94.88 549 LEU A CA 1
ATOM 4151 C C . LEU A 1 549 ? -2.957 72.312 40.25 1 94.88 549 LEU A C 1
ATOM 4153 O O . LEU A 1 549 ? -2.98 73.375 40.844 1 94.88 549 LEU A O 1
ATOM 4157 N N . VAL A 1 550 ? -4.039 71.875 39.625 1 94.88 550 VAL A N 1
ATOM 4158 C CA . VAL A 1 550 ? -5.242 72.688 39.406 1 94.88 550 VAL A CA 1
ATOM 4159 C C . VAL A 1 550 ? -5.953 72.938 40.719 1 94.88 550 VAL A C 1
ATOM 4161 O O . VAL A 1 550 ? -6.332 74.062 41.031 1 94.88 550 VAL A O 1
ATOM 4164 N N . ARG A 1 551 ? -6.043 72 41.531 1 95.38 551 ARG A N 1
ATOM 4165 C CA . ARG A 1 551 ? -6.773 72.125 42.781 1 95.38 551 ARG A CA 1
ATOM 4166 C C . ARG A 1 551 ? -6.023 73 43.75 1 95.38 551 ARG A C 1
ATOM 4168 O O . ARG A 1 551 ? -6.633 73.812 44.438 1 95.38 551 ARG A O 1
ATOM 4175 N N . THR A 1 552 ? -4.699 72.875 43.875 1 95.88 552 THR A N 1
ATOM 4176 C CA . THR A 1 552 ? -3.932 73.75 44.75 1 95.88 552 THR A CA 1
ATOM 4177 C C . THR A 1 552 ? -3.926 75.188 44.219 1 95.88 552 THR A C 1
ATOM 4179 O O . THR A 1 552 ? -3.988 76.125 45.031 1 95.88 552 THR A O 1
ATOM 4182 N N . ALA A 1 553 ? -3.846 75.312 42.938 1 96.25 553 ALA A N 1
ATOM 4183 C CA . ALA A 1 553 ? -3.916 76.625 42.344 1 96.25 553 ALA A CA 1
ATOM 4184 C C . ALA A 1 553 ? -5.246 77.312 42.656 1 96.25 553 ALA A C 1
ATOM 4186 O O . ALA A 1 553 ? -5.285 78.5 43.031 1 96.25 553 ALA A O 1
ATOM 4187 N N . MET A 1 554 ? -6.289 76.562 42.531 1 96.25 554 MET A N 1
ATOM 4188 C CA . MET A 1 554 ? -7.613 77.125 42.812 1 96.25 554 MET A CA 1
ATOM 4189 C C . MET A 1 554 ? -7.715 77.562 44.25 1 96.25 554 MET A C 1
ATOM 4191 O O . MET A 1 554 ? -8.234 78.688 44.5 1 96.25 554 MET A O 1
ATOM 4195 N N . VAL A 1 555 ? -7.195 76.812 45.188 1 95.62 555 VAL A N 1
ATOM 4196 C CA . VAL A 1 555 ? -7.254 77.188 46.594 1 95.62 555 VAL A CA 1
ATOM 4197 C C . VAL A 1 555 ? -6.477 78.5 46.812 1 95.62 555 VAL A C 1
ATOM 4199 O O . VAL A 1 555 ? -6.973 79.375 47.5 1 95.62 555 VAL A O 1
ATOM 4202 N N . ALA A 1 556 ? -5.32 78.625 46.281 1 96.81 556 ALA A N 1
ATOM 4203 C CA . ALA A 1 556 ? -4.484 79.75 46.469 1 96.81 556 ALA A CA 1
ATOM 4204 C C . ALA A 1 556 ? -5.145 81 45.844 1 96.81 556 ALA A C 1
ATOM 4206 O O . ALA A 1 556 ? -5.172 82.062 46.469 1 96.81 556 ALA A O 1
ATOM 4207 N N . LEU A 1 557 ? -5.719 80.875 44.719 1 96.75 557 LEU A N 1
ATOM 4208 C CA . LEU A 1 557 ? -6.258 82 43.969 1 96.75 557 LEU A CA 1
ATOM 4209 C C . LEU A 1 557 ? -7.582 82.438 44.594 1 96.75 557 LEU A C 1
ATOM 4211 O O . LEU A 1 557 ? -7.895 83.625 44.594 1 96.75 557 LEU A O 1
ATOM 4215 N N . VAL A 1 558 ? -8.367 81.5 45.062 1 94.88 558 VAL A N 1
ATOM 4216 C CA . VAL A 1 558 ? -9.578 81.875 45.781 1 94.88 558 VAL A CA 1
ATOM 4217 C C . VAL A 1 558 ? -9.219 82.688 47.031 1 94.88 558 VAL A C 1
ATOM 4219 O O . VAL A 1 558 ? -9.883 83.688 47.375 1 94.88 558 VAL A O 1
ATOM 4222 N N . SER A 1 559 ? -8.188 82.312 47.75 1 95.31 559 SER A N 1
ATOM 4223 C CA . SER A 1 559 ? -7.73 83 48.938 1 95.31 559 SER A CA 1
ATOM 4224 C C . SER A 1 559 ? -7.316 84.438 48.594 1 95.31 559 SER A C 1
ATOM 4226 O O . SER A 1 559 ? -7.637 85.375 49.344 1 95.31 559 SER A O 1
ATOM 4228 N N . VAL A 1 560 ? -6.648 84.625 47.531 1 94 560 VAL A N 1
ATOM 4229 C CA . VAL A 1 560 ? -6.234 85.938 47.125 1 94 560 VAL A CA 1
ATOM 4230 C C . VAL A 1 560 ? -7.469 86.812 46.844 1 94 560 VAL A C 1
ATOM 4232 O O . VAL A 1 560 ? -7.531 88 47.25 1 94 560 VAL A O 1
ATOM 4235 N N . ALA A 1 561 ? -8.43 86.188 46.156 1 92.12 561 ALA A N 1
ATOM 4236 C CA . ALA A 1 561 ? -9.664 86.938 45.844 1 92.12 561 ALA A CA 1
ATOM 4237 C C . ALA A 1 561 ? -10.391 87.312 47.125 1 92.12 561 ALA A C 1
ATOM 4239 O O . ALA A 1 561 ? -11.047 88.375 47.156 1 92.12 561 ALA A O 1
ATOM 4240 N N . ARG A 1 562 ? -10.203 86.562 48.188 1 91.25 562 ARG A N 1
ATOM 4241 C CA . ARG A 1 562 ? -10.875 86.812 49.438 1 91.25 562 ARG A CA 1
ATOM 4242 C C . ARG A 1 562 ? -10.008 87.75 50.344 1 91.25 562 ARG A C 1
ATOM 4244 O O . ARG A 1 562 ? -10.328 87.938 51.5 1 91.25 562 ARG A O 1
ATOM 4251 N N . GLY A 1 563 ? -8.938 88.25 49.875 1 89.94 563 GLY A N 1
ATOM 4252 C CA . GLY A 1 563 ? -8.062 89.188 50.562 1 89.94 563 GLY A CA 1
ATOM 4253 C C . GLY A 1 563 ? -7.137 88.5 51.562 1 89.94 563 GLY A C 1
ATOM 4254 O O . GLY A 1 563 ? -6.711 89.125 52.531 1 89.94 563 GLY A O 1
ATOM 4255 N N . ASP A 1 564 ? -7.012 87.188 51.438 1 92.5 564 ASP A N 1
ATOM 4256 C CA . ASP A 1 564 ? -6.055 86.438 52.25 1 92.5 564 ASP A CA 1
ATOM 4257 C C . ASP A 1 564 ? -4.797 86.125 51.438 1 92.5 564 ASP A C 1
ATOM 4259 O O . ASP A 1 564 ? -4.812 85.25 50.562 1 92.5 564 ASP A O 1
ATOM 4263 N N . LEU A 1 565 ? -3.713 86.75 51.75 1 93.38 565 LEU A N 1
ATOM 4264 C CA . LEU A 1 565 ? -2.486 86.625 50.969 1 93.38 565 LEU A CA 1
ATOM 4265 C C . LEU A 1 565 ? -1.496 85.688 51.688 1 93.38 565 LEU A C 1
ATOM 4267 O O . LEU A 1 565 ? -0.301 85.75 51.375 1 93.38 565 LEU A O 1
ATOM 4271 N N . SER A 1 566 ? -1.957 84.875 52.625 1 91.5 566 SER A N 1
ATOM 4272 C CA . SER A 1 566 ? -1.081 83.938 53.406 1 91.5 566 SER A CA 1
ATOM 4273 C C . SER A 1 566 ? -1.031 82.562 52.781 1 91.5 566 SER A C 1
ATOM 4275 O O . SER A 1 566 ? -0.186 81.75 53.156 1 91.5 566 SER A O 1
ATOM 4277 N N . GLN A 1 567 ? -1.909 82.375 51.781 1 92.5 567 GLN A N 1
ATOM 4278 C CA . GLN A 1 567 ? -2.059 81.062 51.281 1 92.5 567 GLN A CA 1
ATOM 4279 C C . GLN A 1 567 ? -1.254 80.812 50 1 92.5 567 GLN A C 1
ATOM 4281 O O . GLN A 1 567 ? -1.825 80.625 48.906 1 92.5 567 GLN A O 1
ATOM 4286 N N . LYS A 1 568 ? 0.008 80.625 50.094 1 94.75 568 LYS A N 1
ATOM 4287 C CA . LYS A 1 568 ? 0.875 80.312 48.969 1 94.75 568 LYS A CA 1
ATOM 4288 C C . LYS A 1 568 ? 0.852 78.812 48.688 1 94.75 568 LYS A C 1
ATOM 4290 O O . LYS A 1 568 ? 0.435 78 49.562 1 94.75 568 LYS A O 1
ATOM 4295 N N . ILE A 1 569 ? 1.195 78.438 47.469 1 95.75 569 ILE A N 1
ATOM 4296 C CA . ILE A 1 569 ? 1.261 77 47.125 1 95.75 569 ILE A CA 1
ATOM 4297 C C . ILE A 1 569 ? 2.596 76.438 47.562 1 95.75 569 ILE A C 1
ATOM 4299 O O . ILE A 1 569 ? 3.648 76.75 47.031 1 95.75 569 ILE A O 1
ATOM 4303 N N . VAL A 1 570 ? 2.467 75.562 48.656 1 92.69 570 VAL A N 1
ATOM 4304 C CA . VAL A 1 570 ? 3.676 75 49.219 1 92.69 570 VAL A CA 1
ATOM 4305 C C . VAL A 1 570 ? 3.473 73.5 49.375 1 92.69 570 VAL A C 1
ATOM 4307 O O . VAL A 1 570 ? 2.34 73 49.5 1 92.69 570 VAL A O 1
ATOM 4310 N N . GLY A 1 571 ? 4.461 72.625 49.281 1 89.88 571 GLY A N 1
ATOM 4311 C CA . GLY A 1 571 ? 4.41 71.25 49.625 1 89.88 571 GLY A CA 1
ATOM 4312 C C . GLY A 1 571 ? 4.152 70.312 48.438 1 89.88 571 GLY A C 1
ATOM 4313 O O . GLY A 1 571 ? 3.85 69.188 48.594 1 89.88 571 GLY A O 1
ATOM 4314 N N . ILE A 1 572 ? 4.082 70.875 47.25 1 89.5 572 ILE A N 1
ATOM 4315 C CA . ILE A 1 572 ? 3.893 70.062 46.094 1 89.5 572 ILE A CA 1
ATOM 4316 C C . ILE A 1 572 ? 5.102 70.188 45.156 1 89.5 572 ILE A C 1
ATOM 4318 O O . ILE A 1 572 ? 5.695 71.25 45.062 1 89.5 572 ILE A O 1
ATOM 4322 N N . THR A 1 573 ? 5.516 69 44.688 1 90.69 573 THR A N 1
ATOM 4323 C CA . THR A 1 573 ? 6.664 68.938 43.781 1 90.69 573 THR A CA 1
ATOM 4324 C C . THR A 1 573 ? 6.223 68.688 42.344 1 90.69 573 THR A C 1
ATOM 4326 O O . THR A 1 573 ? 5.801 67.562 42.031 1 90.69 573 THR A O 1
ATOM 4329 N N . LEU A 1 574 ? 6.129 69.75 41.562 1 94.19 574 LEU A N 1
ATOM 4330 C CA . LEU A 1 574 ? 5.852 69.625 40.125 1 94.19 574 LEU A CA 1
ATOM 4331 C C . LEU A 1 574 ? 7.043 70.125 39.312 1 94.19 574 LEU A C 1
ATOM 4333 O O . LEU A 1 574 ? 7.98 70.75 39.844 1 94.19 574 LEU A O 1
ATOM 4337 N N . HIS A 1 575 ? 7.117 69.75 38.094 1 94.31 575 HIS A N 1
ATOM 4338 C CA . HIS A 1 575 ? 8.25 70.125 37.25 1 94.31 575 HIS A CA 1
ATOM 4339 C C . HIS A 1 575 ? 7.797 70.812 36 1 94.31 575 HIS A C 1
ATOM 4341 O O . HIS A 1 575 ? 6.609 70.812 35.656 1 94.31 575 HIS A O 1
ATOM 4347 N N . GLY A 1 576 ? 8.703 71.5 35.344 1 93.88 576 GLY A N 1
ATOM 4348 C CA . GLY A 1 576 ? 8.445 72.188 34.062 1 93.88 576 GLY A CA 1
ATOM 4349 C C . GLY A 1 576 ? 7.43 73.312 34.156 1 93.88 576 GLY A C 1
ATOM 4350 O O . GLY A 1 576 ? 7.465 74.125 35.062 1 93.88 576 GLY A O 1
ATOM 4351 N N . GLU A 1 577 ? 6.562 73.312 33.188 1 94.88 577 GLU A N 1
ATOM 4352 C CA . GLU A 1 577 ? 5.578 74.375 33.062 1 94.88 577 GLU A CA 1
ATOM 4353 C C . GLU A 1 577 ? 4.602 74.375 34.25 1 94.88 577 GLU A C 1
ATOM 4355 O O . GLU A 1 577 ? 4.055 75.375 34.625 1 94.88 577 GLU A O 1
ATOM 4360 N N . MET A 1 578 ? 4.473 73.188 34.75 1 94.62 578 MET A N 1
ATOM 4361 C CA . MET A 1 578 ? 3.594 73.062 35.906 1 94.62 578 MET A CA 1
ATOM 4362 C C . MET A 1 578 ? 4.219 73.75 37.125 1 94.62 578 MET A C 1
ATOM 4364 O O . MET A 1 578 ? 3.535 74.5 37.875 1 94.62 578 MET A O 1
ATOM 4368 N N . SER A 1 579 ? 5.438 73.562 37.281 1 96.38 579 SER A N 1
ATOM 4369 C CA . SER A 1 579 ? 6.168 74.25 38.375 1 96.38 579 SER A CA 1
ATOM 4370 C C . SER A 1 579 ? 6.223 75.75 38.125 1 96.38 579 SER A C 1
ATOM 4372 O O . SER A 1 579 ? 6.18 76.5 39.062 1 96.38 579 SER A O 1
ATOM 4374 N N . ASP A 1 580 ? 6.34 76.062 36.844 1 96.69 580 ASP A N 1
ATOM 4375 C CA . ASP A 1 580 ? 6.359 77.5 36.5 1 96.69 580 ASP A CA 1
ATOM 4376 C C . ASP A 1 580 ? 5.074 78.188 36.938 1 96.69 580 ASP A C 1
ATOM 4378 O O . ASP A 1 580 ? 5.109 79.312 37.469 1 96.69 580 ASP A O 1
ATOM 4382 N N . LEU A 1 581 ? 4.016 77.562 36.688 1 96.81 581 LEU A N 1
ATOM 4383 C CA . LEU A 1 581 ? 2.738 78.125 37.094 1 96.81 581 LEU A CA 1
ATOM 4384 C C . LEU A 1 581 ? 2.66 78.312 38.594 1 96.81 581 LEU A C 1
ATOM 4386 O O . LEU A 1 581 ? 2.197 79.375 39.062 1 96.81 581 LEU A O 1
ATOM 4390 N N . VAL A 1 582 ? 3.117 77.375 39.344 1 96.69 582 VAL A N 1
ATOM 4391 C CA . VAL A 1 582 ? 3.129 77.438 40.781 1 96.69 582 VAL A CA 1
ATOM 4392 C C . VAL A 1 582 ? 3.977 78.625 41.25 1 96.69 582 VAL A C 1
ATOM 4394 O O . VAL A 1 582 ? 3.559 79.438 42.094 1 96.69 582 VAL A O 1
ATOM 4397 N N . GLN A 1 583 ? 5.082 78.812 40.656 1 96.62 583 GLN A N 1
ATOM 4398 C CA . GLN A 1 583 ? 5.992 79.875 41 1 96.62 583 GLN A CA 1
ATOM 4399 C C . GLN A 1 583 ? 5.375 81.25 40.656 1 96.62 583 GLN A C 1
ATOM 4401 O O . GLN A 1 583 ? 5.508 82.188 41.406 1 96.62 583 GLN A O 1
ATOM 4406 N N . ILE A 1 584 ? 4.75 81.312 39.531 1 96.81 584 ILE A N 1
ATOM 4407 C CA . ILE A 1 584 ? 4.125 82.562 39.094 1 96.81 584 ILE A CA 1
ATOM 4408 C C . ILE A 1 584 ? 3.012 82.938 40.062 1 96.81 584 ILE A C 1
ATOM 4410 O O . ILE A 1 584 ? 2.877 84.125 40.406 1 96.81 584 ILE A O 1
ATOM 4414 N N . ILE A 1 585 ? 2.262 82 40.5 1 97.06 585 ILE A N 1
ATOM 4415 C CA . ILE A 1 585 ? 1.194 82.25 41.438 1 97.06 585 ILE A CA 1
ATOM 4416 C C . ILE A 1 585 ? 1.793 82.75 42.75 1 97.06 585 ILE A C 1
ATOM 4418 O O . ILE A 1 585 ? 1.339 83.75 43.312 1 97.06 585 ILE A O 1
ATOM 4422 N N . ASN A 1 586 ? 2.826 82.125 43.25 1 96.81 586 ASN A N 1
ATOM 4423 C CA . ASN A 1 586 ? 3.461 82.5 44.5 1 96.81 586 ASN A CA 1
ATOM 4424 C C . ASN A 1 586 ? 4.113 83.875 44.375 1 96.81 586 ASN A C 1
ATOM 4426 O O . ASN A 1 586 ? 4.066 84.688 45.312 1 96.81 586 ASN A O 1
ATOM 4430 N N . GLU A 1 587 ? 4.699 84.188 43.25 1 95.75 587 GLU A N 1
ATOM 4431 C CA . GLU A 1 587 ? 5.285 85.5 43 1 95.75 587 GLU A CA 1
ATOM 4432 C C . GLU A 1 587 ? 4.211 86.562 43 1 95.75 587 GLU A C 1
ATOM 4434 O O . GLU A 1 587 ? 4.418 87.688 43.531 1 95.75 587 GLU A O 1
ATOM 4439 N N . MET A 1 588 ? 3.143 86.25 42.344 1 95.62 588 MET A N 1
ATOM 4440 C CA . MET A 1 588 ? 2.029 87.188 42.312 1 95.62 588 MET A CA 1
ATOM 4441 C C . MET A 1 588 ? 1.55 87.5 43.75 1 95.62 588 MET A C 1
ATOM 4443 O O . MET A 1 588 ? 1.34 88.688 44.094 1 95.62 588 MET A O 1
ATOM 4447 N N . ILE A 1 589 ? 1.427 86.5 44.594 1 95.31 589 ILE A N 1
ATOM 4448 C CA . ILE A 1 589 ? 1.001 86.688 45.969 1 95.31 589 ILE A CA 1
ATOM 4449 C C . ILE A 1 589 ? 2.018 87.562 46.719 1 95.31 589 ILE A C 1
ATOM 4451 O O . ILE A 1 589 ? 1.645 88.438 47.5 1 95.31 589 ILE A O 1
ATOM 4455 N N . ASP A 1 590 ? 3.32 87.312 46.469 1 93.94 590 ASP A N 1
ATOM 4456 C CA . ASP A 1 590 ? 4.375 88.125 47.094 1 93.94 590 ASP A CA 1
ATOM 4457 C C . ASP A 1 590 ? 4.27 89.625 46.688 1 93.94 590 ASP A C 1
ATOM 4459 O O . ASP A 1 590 ? 4.441 90.5 47.531 1 93.94 590 ASP A O 1
ATOM 4463 N N . VAL A 1 591 ? 4.031 89.875 45.469 1 93.25 591 VAL A N 1
ATOM 4464 C CA . VAL A 1 591 ? 3.904 91.25 44.969 1 93.25 591 VAL A CA 1
ATOM 4465 C C . VAL A 1 591 ? 2.709 91.938 45.625 1 93.25 591 VAL A C 1
ATOM 4467 O O . VAL A 1 591 ? 2.812 93.062 46.094 1 93.25 591 VAL A O 1
ATOM 4470 N N . LEU A 1 592 ? 1.582 91.25 45.75 1 92.56 592 LEU A N 1
ATOM 4471 C CA . LEU A 1 592 ? 0.382 91.812 46.375 1 92.56 592 LEU A CA 1
ATOM 4472 C C . LEU A 1 592 ? 0.583 92 47.875 1 92.56 592 LEU A C 1
ATOM 4474 O O . LEU A 1 592 ? 0.09 92.938 48.438 1 92.56 592 LEU A O 1
ATOM 4478 N N . PHE A 1 593 ? 1.31 91 48.406 1 92.25 593 PHE A N 1
ATOM 4479 C CA . PHE A 1 593 ? 1.623 91.125 49.844 1 92.25 593 PHE A CA 1
ATOM 4480 C C . PHE A 1 593 ? 2.479 92.375 50.062 1 92.25 593 PHE A C 1
ATOM 4482 O O . PHE A 1 593 ? 2.225 93.125 51 1 92.25 593 PHE A O 1
ATOM 4489 N N . LYS A 1 594 ? 3.51 92.625 49.312 1 90.69 594 LYS A N 1
ATOM 4490 C CA . LYS A 1 594 ? 4.363 93.812 49.438 1 90.69 594 LYS A CA 1
ATOM 4491 C C . LYS A 1 594 ? 3.559 95.062 49.219 1 90.69 594 LYS A C 1
ATOM 4493 O O . LYS A 1 594 ? 3.734 96.062 49.938 1 90.69 594 LYS A O 1
ATOM 4498 N N . PHE A 1 595 ? 2.701 95.125 48.344 1 89.06 595 PHE A N 1
ATOM 4499 C CA . PHE A 1 595 ? 1.828 96.25 48.094 1 89.06 595 PHE A CA 1
ATOM 4500 C C . PHE A 1 595 ? 0.999 96.625 49.312 1 89.06 595 PHE A C 1
ATOM 4502 O O . PHE A 1 595 ? 0.942 97.75 49.719 1 89.06 595 PHE A O 1
ATOM 4509 N N . THR A 1 596 ? 0.353 95.5 49.844 1 88.56 596 THR A N 1
ATOM 4510 C CA . THR A 1 596 ? -0.533 95.688 51 1 88.56 596 THR A CA 1
ATOM 4511 C C . THR A 1 596 ? 0.263 96.125 52.219 1 88.56 596 THR A C 1
ATOM 4513 O O . THR A 1 596 ? -0.198 97 53 1 88.56 596 THR A O 1
ATOM 4516 N N . LYS A 1 597 ? 1.401 95.625 52.344 1 87.12 597 LYS A N 1
ATOM 4517 C CA . LYS A 1 597 ? 2.264 96.062 53.469 1 87.12 597 LYS A CA 1
ATOM 4518 C C . LYS A 1 597 ? 2.689 97.5 53.312 1 87.12 597 LYS A C 1
ATOM 4520 O O . LYS A 1 597 ? 2.639 98.25 54.281 1 87.12 597 LYS A O 1
ATOM 4525 N N . ASP A 1 598 ? 3.113 97.875 52.156 1 84.38 598 ASP A N 1
ATOM 4526 C CA . ASP A 1 598 ? 3.523 99.25 51.906 1 84.38 598 ASP A CA 1
ATOM 4527 C C . ASP A 1 598 ? 2.35 100.25 52.062 1 84.38 598 ASP A C 1
ATOM 4529 O O . ASP A 1 598 ? 2.506 101.312 52.625 1 84.38 598 ASP A O 1
ATOM 4533 N N . SER A 1 599 ? 1.191 99.875 51.625 1 83 599 SER A N 1
ATOM 4534 C CA . SER A 1 599 ? -0.007 100.688 51.781 1 83 599 SER A CA 1
ATOM 4535 C C . SER A 1 599 ? -0.354 100.938 53.25 1 83 599 SER A C 1
ATOM 4537 O O . SER A 1 599 ? -0.675 102.062 53.625 1 83 599 SER A O 1
ATOM 4539 N N . LYS A 1 600 ? -0.22 99.875 54.031 1 81.62 600 LYS A N 1
ATOM 4540 C CA . LYS A 1 600 ? -0.514 100 55.469 1 81.62 600 LYS A CA 1
ATOM 4541 C C . LYS A 1 600 ? 0.54 100.875 56.156 1 81.62 600 LYS A C 1
ATOM 4543 O O . LYS A 1 600 ? 0.213 101.688 57.062 1 81.62 600 LYS A O 1
ATOM 4548 N N . ARG A 1 601 ? 1.754 100.688 55.812 1 82.62 601 ARG A N 1
ATOM 4549 C CA . ARG A 1 601 ? 2.844 101.5 56.406 1 82.62 601 ARG A CA 1
ATOM 4550 C C . ARG A 1 601 ? 2.67 102.938 56.125 1 82.62 601 ARG A C 1
ATOM 4552 O O . ARG A 1 601 ? 2.805 103.812 57 1 82.62 601 ARG A O 1
ATOM 4559 N N . ILE A 1 602 ? 2.365 103.312 54.844 1 77.06 602 ILE A N 1
ATOM 4560 C CA . ILE A 1 602 ? 2.182 104.688 54.469 1 77.06 602 ILE A CA 1
ATOM 4561 C C . ILE A 1 602 ? 0.991 105.25 55.219 1 77.06 602 ILE A C 1
ATOM 4563 O O . ILE A 1 602 ? 1.059 106.438 55.688 1 77.06 602 ILE A O 1
ATOM 4567 N N . ALA A 1 603 ? -0.027 104.5 55.406 1 73.12 603 ALA A N 1
ATOM 4568 C CA . ALA A 1 603 ? -1.214 104.938 56.125 1 73.12 603 ALA A CA 1
ATOM 4569 C C . ALA A 1 603 ? -0.907 105.188 57.594 1 73.12 603 ALA A C 1
ATOM 4571 O O . ALA A 1 603 ? -1.371 106.125 58.188 1 73.12 603 ALA A O 1
ATOM 4572 N N . ARG A 1 604 ? -0.052 104.438 58.25 1 74.69 604 ARG A N 1
ATOM 4573 C CA . ARG A 1 604 ? 0.307 104.562 59.656 1 74.69 604 ARG A CA 1
ATOM 4574 C C . ARG A 1 604 ? 1.232 105.75 59.875 1 74.69 604 ARG A C 1
ATOM 4576 O O . ARG A 1 604 ? 1.067 106.5 60.844 1 74.69 604 ARG A O 1
ATOM 4583 N N . GLU A 1 605 ? 2.197 105.875 58.938 1 71.94 605 GLU A N 1
ATOM 4584 C CA . GLU A 1 605 ? 3.143 107 59.062 1 71.94 605 GLU A CA 1
ATOM 4585 C C . GLU A 1 605 ? 2.451 108.312 58.844 1 71.94 605 GLU A C 1
ATOM 4587 O O . GLU A 1 605 ? 2.814 109.312 59.438 1 71.94 605 GLU A O 1
ATOM 4592 N N . GLY A 1 606 ? 1.541 108.375 58 1 60.78 606 GLY A N 1
ATOM 4593 C CA . GLY A 1 606 ? 0.774 109.625 57.75 1 60.78 606 GLY A CA 1
ATOM 4594 C C . GLY A 1 606 ? -0.068 110 58.938 1 60.78 606 GLY A C 1
ATOM 4595 O O . GLY A 1 606 ? -0.216 111.188 59.25 1 60.78 606 GLY A O 1
ATOM 4596 N N . ASP A 1 607 ? -0.563 109.188 59.812 1 58.19 607 ASP A N 1
ATOM 4597 C CA . ASP A 1 607 ? -1.394 109.438 61 1 58.19 607 ASP A CA 1
ATOM 4598 C C . ASP A 1 607 ? -0.547 109.938 62.156 1 58.19 607 ASP A C 1
ATOM 4600 O O . ASP A 1 607 ? -0.915 110.875 62.844 1 58.19 607 ASP A O 1
ATOM 4604 N N . THR A 1 608 ? 0.516 109.312 62.594 1 56.12 608 THR A N 1
ATOM 4605 C CA . THR A 1 608 ? 1.229 109.625 63.812 1 56.12 608 THR A CA 1
ATOM 4606 C C . THR A 1 608 ? 2.248 110.75 63.594 1 56.12 608 THR A C 1
ATOM 4608 O O . THR A 1 608 ? 2.404 111.625 64.438 1 56.12 608 THR A O 1
ATOM 4611 N N . GLU A 1 609 ? 3.244 110.625 62.625 1 52.31 609 GLU A N 1
ATOM 4612 C CA . GLU A 1 609 ? 4.461 111.375 62.719 1 52.31 609 GLU A CA 1
ATOM 4613 C C . GLU A 1 609 ? 4.379 112.625 61.844 1 52.31 609 GLU A C 1
ATOM 4615 O O . GLU A 1 609 ? 5.219 113.562 61.969 1 52.31 609 GLU A O 1
ATOM 4620 N N . GLY A 1 610 ? 3.41 113.125 61.469 1 47.84 610 GLY A N 1
ATOM 4621 C CA . GLY A 1 610 ? 3.242 114.312 60.656 1 47.84 610 GLY A CA 1
ATOM 4622 C C . GLY A 1 610 ? 4.227 114.438 59.5 1 47.84 610 GLY A C 1
ATOM 4623 O O . GLY A 1 610 ? 4.332 115.438 58.844 1 47.84 610 GLY A O 1
ATOM 4624 N N . ILE A 1 611 ? 5.48 113.875 59.656 1 43.69 611 ILE A N 1
ATOM 4625 C CA . ILE A 1 611 ? 6.617 114 58.75 1 43.69 611 ILE A CA 1
ATOM 4626 C C . ILE A 1 611 ? 6.5 112.938 57.656 1 43.69 611 ILE A C 1
ATOM 4628 O O . ILE A 1 611 ? 6.52 111.688 57.938 1 43.69 611 ILE A O 1
ATOM 4632 N N . LEU A 1 612 ? 5.879 113.062 56.656 1 46.56 612 LEU A N 1
ATOM 4633 C CA . LEU A 1 612 ? 5.73 112 55.656 1 46.56 612 LEU A CA 1
ATOM 4634 C C . LEU A 1 612 ? 7.047 111.812 54.906 1 46.56 612 LEU A C 1
ATOM 4636 O O . LEU A 1 612 ? 7.539 112.688 54.219 1 46.56 612 LEU A O 1
ATOM 4640 N N . THR A 1 613 ? 8.094 111.188 55.469 1 42.78 613 THR A N 1
ATOM 4641 C CA . THR A 1 613 ? 9.25 110.75 54.688 1 42.78 613 THR A CA 1
ATOM 4642 C C . THR A 1 613 ? 8.828 110.125 53.344 1 42.78 613 THR A C 1
ATOM 4644 O O . THR A 1 613 ? 7.691 109.688 53.219 1 42.78 613 THR A O 1
ATOM 4647 N N . HIS A 1 614 ? 9.5 110.5 52.219 1 45.62 614 HIS A N 1
ATOM 4648 C CA . HIS A 1 614 ? 9.445 110 50.844 1 45.62 614 HIS A CA 1
ATOM 4649 C C . HIS A 1 614 ? 9.188 108.5 50.812 1 45.62 614 HIS A C 1
ATOM 4651 O O . HIS A 1 614 ? 10.016 107.75 51.25 1 45.62 614 HIS A O 1
ATOM 4657 N N . ALA A 1 615 ? 8.125 108 51.062 1 48.38 615 ALA A N 1
ATOM 4658 C CA . ALA A 1 615 ? 7.785 106.625 50.938 1 48.38 615 ALA A CA 1
ATOM 4659 C C . ALA A 1 615 ? 8.477 106 49.719 1 48.38 615 ALA A C 1
ATOM 4661 O O . ALA A 1 615 ? 8.227 106.375 48.594 1 48.38 615 ALA A O 1
ATOM 4662 N N . GLU A 1 616 ? 9.727 105.75 49.719 1 47.5 616 GLU A N 1
ATOM 4663 C CA . GLU A 1 616 ? 10.398 105 48.719 1 47.5 616 GLU A CA 1
ATOM 4664 C C . GLU A 1 616 ? 9.578 103.75 48.375 1 47.5 616 GLU A C 1
ATOM 4666 O O . GLU A 1 616 ? 9.477 102.812 49.156 1 47.5 616 GLU A O 1
ATOM 4671 N N . VAL A 1 617 ? 8.422 103.75 47.688 1 54.66 617 VAL A N 1
ATOM 4672 C CA . VAL A 1 617 ? 7.5 102.75 47.188 1 54.66 617 VAL A CA 1
ATOM 4673 C C . VAL A 1 617 ? 8.242 101.812 46.25 1 54.66 617 VAL A C 1
ATOM 4675 O O . VAL A 1 617 ? 8.383 102.062 45.031 1 54.66 617 VAL A O 1
ATOM 4678 N N . GLY A 1 618 ? 9.438 101.125 46.594 1 57.5 618 GLY A N 1
ATOM 4679 C CA . GLY A 1 618 ? 10.195 100.312 45.688 1 57.5 618 GLY A CA 1
ATOM 4680 C C . GLY A 1 618 ? 9.625 98.938 45.5 1 57.5 618 GLY A C 1
ATOM 4681 O O . GLY A 1 618 ? 9.039 98.375 46.438 1 57.5 618 GLY A O 1
ATOM 4682 N N . GLY A 1 619 ? 9.406 98.188 44.25 1 67.5 619 GLY A N 1
ATOM 4683 C CA . GLY A 1 619 ? 9.297 96.812 43.906 1 67.5 619 GLY A CA 1
ATOM 4684 C C . GLY A 1 619 ? 7.93 96.438 43.375 1 67.5 619 GLY A C 1
ATOM 4685 O O . GLY A 1 619 ? 7.68 95.25 43.031 1 67.5 619 GLY A O 1
ATOM 4686 N N . VAL A 1 620 ? 6.875 97.5 43.531 1 76.19 620 VAL A N 1
ATOM 4687 C CA . VAL A 1 620 ? 5.59 97.188 42.906 1 76.19 620 VAL A CA 1
ATOM 4688 C C . VAL A 1 620 ? 5.367 98.062 41.688 1 76.19 620 VAL A C 1
ATOM 4690 O O . VAL A 1 620 ? 5.883 99.188 41.625 1 76.19 620 VAL A O 1
ATOM 4693 N N . ILE A 1 621 ? 4.805 97.562 40.625 1 75.62 621 ILE A N 1
ATOM 4694 C CA . ILE A 1 621 ? 4.641 98.312 39.375 1 75.62 621 ILE A CA 1
ATOM 4695 C C . ILE A 1 621 ? 3.164 98.312 39 1 75.62 621 ILE A C 1
ATOM 4697 O O . ILE A 1 621 ? 2.33 97.688 39.625 1 75.62 621 ILE A O 1
ATOM 4701 N N . GLY A 1 622 ? 2.801 99.188 38.125 1 78.69 622 GLY A N 1
ATOM 4702 C CA . GLY A 1 622 ? 1.462 99.25 37.562 1 78.69 622 GLY A CA 1
ATOM 4703 C C . GLY A 1 622 ? 0.46 99.938 38.5 1 78.69 622 GLY A C 1
ATOM 4704 O O . GLY A 1 622 ? 0.749 100.938 39.094 1 78.69 622 GLY A O 1
ATOM 4705 N N . ILE A 1 623 ? -0.664 99.312 38.438 1 84.38 623 ILE A N 1
ATOM 4706 C CA . ILE A 1 623 ? -1.761 99.938 39.188 1 84.38 623 ILE A CA 1
ATOM 4707 C C . ILE A 1 623 ? -1.425 99.938 40.688 1 84.38 623 ILE A C 1
ATOM 4709 O O . ILE A 1 623 ? -1.864 100.812 41.438 1 84.38 623 ILE A O 1
ATOM 4713 N N . TRP A 1 624 ? -0.628 99 41.094 1 85.81 624 TRP A N 1
ATOM 4714 C CA . TRP A 1 624 ? -0.253 98.938 42.5 1 85.81 624 TRP A CA 1
ATOM 4715 C C . TRP A 1 624 ? 0.617 100.125 42.906 1 85.81 624 TRP A C 1
ATOM 4717 O O . TRP A 1 624 ? 0.401 100.688 43.938 1 85.81 624 TRP A O 1
ATOM 4727 N N . ASN A 1 625 ? 1.559 100.438 42.031 1 81.94 625 ASN A N 1
ATOM 4728 C CA . ASN A 1 625 ? 2.371 101.625 42.25 1 81.94 625 ASN A CA 1
ATOM 4729 C C . ASN A 1 625 ? 1.529 102.875 42.188 1 81.94 625 ASN A C 1
ATOM 4731 O O . ASN A 1 625 ? 1.766 103.812 42.969 1 81.94 625 ASN A O 1
ATOM 4735 N N . GLU A 1 626 ? 0.591 102.875 41.344 1 81.81 626 GLU A N 1
ATOM 4736 C CA . GLU A 1 626 ? -0.291 104.062 41.219 1 81.81 626 GLU A CA 1
ATOM 4737 C C . GLU A 1 626 ? -1.065 104.312 42.531 1 81.81 626 GLU A C 1
ATOM 4739 O O . GLU A 1 626 ? -1.186 105.438 42.969 1 81.81 626 GLU A O 1
ATOM 4744 N N . ILE A 1 627 ? -1.569 103.25 43.094 1 82.75 627 ILE A N 1
ATOM 4745 C CA . ILE A 1 627 ? -2.363 103.375 44.312 1 82.75 627 ILE A CA 1
ATOM 4746 C C . ILE A 1 627 ? -1.468 103.812 45.469 1 82.75 627 ILE A C 1
ATOM 4748 O O . ILE A 1 627 ? -1.856 104.688 46.281 1 82.75 627 ILE A O 1
ATOM 4752 N N . ILE A 1 628 ? -0.273 103.312 45.469 1 80.88 628 ILE A N 1
ATOM 4753 C CA . ILE A 1 628 ? 0.665 103.688 46.531 1 80.88 628 ILE A CA 1
ATOM 4754 C C . ILE A 1 628 ? 1.005 105.188 46.406 1 80.88 628 ILE A C 1
ATOM 4756 O O . ILE A 1 628 ? 1.06 105.938 47.406 1 80.88 628 ILE A O 1
ATOM 4760 N N . ARG A 1 629 ? 1.122 105.688 45.219 1 78.12 629 ARG A N 1
ATOM 4761 C CA . ARG A 1 629 ? 1.441 107.062 44.969 1 78.12 629 ARG A CA 1
ATOM 4762 C C . ARG A 1 629 ? 0.277 108 45.375 1 78.12 629 ARG A C 1
ATOM 4764 O O . ARG A 1 629 ? 0.484 109.062 45.938 1 78.12 629 ARG A O 1
ATOM 4771 N N . ILE A 1 630 ? -0.891 107.5 45.094 1 76.62 630 ILE A N 1
ATOM 4772 C CA . ILE A 1 630 ? -2.084 108.25 45.469 1 76.62 630 ILE A CA 1
ATOM 4773 C C . ILE A 1 630 ? -2.17 108.375 47 1 76.62 630 ILE A C 1
ATOM 4775 O O . ILE A 1 630 ? -2.445 109.438 47.531 1 76.62 630 ILE A O 1
ATOM 4779 N N . LEU A 1 631 ? -1.795 107.375 47.656 1 75.19 631 LEU A N 1
ATOM 4780 C CA . LEU A 1 631 ? -1.84 107.312 49.094 1 75.19 631 LEU A CA 1
ATOM 4781 C C . LEU A 1 631 ? -0.755 108.188 49.688 1 75.19 631 LEU A C 1
ATOM 4783 O O . LEU A 1 631 ? -1.008 108.938 50.656 1 75.19 631 LEU A O 1
ATOM 4787 N N . ALA A 1 632 ? 0.35 108.188 49 1 72.81 632 ALA A N 1
ATOM 4788 C CA . ALA A 1 632 ? 1.472 109 49.5 1 72.81 632 ALA A CA 1
ATOM 4789 C C . ALA A 1 632 ? 1.223 110.5 49.281 1 72.81 632 ALA A C 1
ATOM 4791 O O . ALA A 1 632 ? 1.541 111.312 50.125 1 72.81 632 ALA A O 1
ATOM 4792 N N . LEU A 1 633 ? 0.699 110.875 48.219 1 71.69 633 LEU A N 1
ATOM 4793 C CA . LEU A 1 633 ? 0.438 112.25 47.875 1 71.69 633 LEU A CA 1
ATOM 4794 C C . LEU A 1 633 ? -0.623 112.875 48.781 1 71.69 633 LEU A C 1
ATOM 4796 O O . LEU A 1 633 ? -0.537 114 49.188 1 71.69 633 LEU A O 1
ATOM 4800 N N . GLU A 1 634 ? -1.521 112.125 49.125 1 66.06 634 GLU A N 1
ATOM 4801 C CA . GLU A 1 634 ? -2.586 112.625 50 1 66.06 634 GLU A CA 1
ATOM 4802 C C . GLU A 1 634 ? -2.049 112.938 51.406 1 66.06 634 GLU A C 1
ATOM 4804 O O . GLU A 1 634 ? -2.434 113.938 51.969 1 66.06 634 GLU A O 1
ATOM 4809 N N . TYR A 1 635 ? -1.097 112.312 51.781 1 62.94 635 TYR A N 1
ATOM 4810 C CA . TYR A 1 635 ? -0.525 112.562 53.094 1 62.94 635 TYR A CA 1
ATOM 4811 C C . TYR A 1 635 ? 0.428 113.75 53.031 1 62.94 635 TYR A C 1
ATOM 4813 O O . TYR A 1 635 ? 0.512 114.562 53.969 1 62.94 635 TYR A O 1
ATOM 4821 N N . ASP A 1 636 ? 1.057 113.875 51.812 1 61 636 ASP A N 1
ATOM 4822 C CA . ASP A 1 636 ? 1.922 115.062 51.656 1 61 636 ASP A CA 1
ATOM 4823 C C . ASP A 1 636 ? 1.111 116.375 51.688 1 61 636 ASP A C 1
ATOM 4825 O O . ASP A 1 636 ? 1.524 117.312 52.281 1 61 636 ASP A O 1
ATOM 4829 N N . LYS A 1 637 ? 0.016 116.438 51.125 1 62.81 637 LYS A N 1
ATOM 4830 C CA . LYS A 1 637 ? -0.855 117.625 51.125 1 62.81 637 LYS A CA 1
ATOM 4831 C C . LYS A 1 637 ? -1.361 117.938 52.5 1 62.81 637 LYS A C 1
ATOM 4833 O O . LYS A 1 637 ? -1.401 119.125 52.906 1 62.81 637 LYS A O 1
ATOM 4838 N N . GLU A 1 638 ? -1.617 116.938 53.219 1 58.66 638 GLU A N 1
ATOM 4839 C CA . GLU A 1 638 ? -2.121 117.125 54.562 1 58.66 638 GLU A CA 1
ATOM 4840 C C . GLU A 1 638 ? -1.045 117.688 55.469 1 58.66 638 GLU A C 1
ATOM 4842 O O . GLU A 1 638 ? -1.325 118.625 56.281 1 58.66 638 GLU A O 1
ATOM 4847 N N . ASN A 1 639 ? 0.191 117.312 55.188 1 54.78 639 ASN A N 1
ATOM 4848 C CA . ASN A 1 639 ? 1.299 117.812 55.969 1 54.78 639 ASN A CA 1
ATOM 4849 C C . ASN A 1 639 ? 1.631 119.25 55.625 1 54.78 639 ASN A C 1
ATOM 4851 O O . ASN A 1 639 ? 1.943 120.062 56.5 1 54.78 639 ASN A O 1
ATOM 4855 N N . GLN A 1 640 ? 1.562 119.688 54.406 1 57.5 640 GLN A N 1
ATOM 4856 C CA . GLN A 1 640 ? 1.808 121.062 54 1 57.5 640 GLN A CA 1
ATOM 4857 C C . GLN A 1 640 ? 0.722 122 54.531 1 57.5 640 GLN A C 1
ATOM 4859 O O . GLN A 1 640 ? 1.012 123.062 54.969 1 57.5 640 GLN A O 1
ATOM 4864 N N . ARG A 1 641 ? -0.448 121.625 54.656 1 56.34 641 ARG A N 1
ATOM 4865 C CA . ARG A 1 641 ? -1.541 122.438 55.188 1 56.34 641 ARG A CA 1
ATOM 4866 C C . ARG A 1 641 ? -1.401 122.625 56.688 1 56.34 641 ARG A C 1
ATOM 4868 O O . ARG A 1 641 ? -1.744 123.688 57.25 1 56.34 641 ARG A O 1
ATOM 4875 N N . ARG A 1 642 ? -0.819 121.812 57.5 1 56.97 642 ARG A N 1
ATOM 4876 C CA . ARG A 1 642 ? -0.563 121.938 58.906 1 56.97 642 ARG A CA 1
ATOM 4877 C C . ARG A 1 642 ? 0.576 122.938 59.219 1 56.97 642 ARG A C 1
ATOM 4879 O O . ARG A 1 642 ? 0.546 123.625 60.188 1 56.97 642 ARG A O 1
ATOM 4886 N N . ALA A 1 643 ? 1.438 122.812 58.219 1 53 643 ALA A N 1
ATOM 4887 C CA . ALA A 1 643 ? 2.57 123.75 58.406 1 53 643 ALA A CA 1
ATOM 4888 C C . ALA A 1 643 ? 2.18 125.188 58.062 1 53 643 ALA A C 1
ATOM 4890 O O . ALA A 1 643 ? 2.721 126.125 58.656 1 53 643 ALA A O 1
ATOM 4891 N N . THR A 1 644 ? 1.417 125.438 56.875 1 50.88 644 THR A N 1
ATOM 4892 C CA . THR A 1 644 ? 1.091 126.812 56.531 1 50.88 644 THR A CA 1
ATOM 4893 C C . THR A 1 644 ? -0.083 127.312 57.344 1 50.88 644 THR A C 1
ATOM 4895 O O . THR A 1 644 ? -1.237 127 57.062 1 50.88 644 THR A O 1
ATOM 4898 N N . GLY A 1 645 ? -0.218 127.625 58.5 1 45.53 645 GLY A N 1
ATOM 4899 C CA . GLY A 1 645 ? -1.288 128.125 59.312 1 45.53 645 GLY A CA 1
ATOM 4900 C C . GLY A 1 645 ? -2.615 128.25 58.594 1 45.53 645 GLY A C 1
ATOM 4901 O O . GLY A 1 645 ? -2.66 128.125 57.375 1 45.53 645 GLY A O 1
ATOM 4902 N N . GLY A 1 646 ? -3.926 128.375 59.156 1 41.25 646 GLY A N 1
ATOM 4903 C CA . GLY A 1 646 ? -5.305 128.5 58.719 1 41.25 646 GLY A CA 1
ATOM 4904 C C . GLY A 1 646 ? -5.465 129.5 57.562 1 41.25 646 GLY A C 1
ATOM 4905 O O . GLY A 1 646 ? -6.582 129.875 57.219 1 41.25 646 GLY A O 1
ATOM 4906 N N . GLU A 1 647 ? -4.477 130.375 57.25 1 35.47 647 GLU A N 1
ATOM 4907 C CA . GLU A 1 647 ? -4.891 131.5 56.375 1 35.47 647 GLU A CA 1
ATOM 4908 C C . GLU A 1 647 ? -5 131 54.906 1 35.47 647 GLU A C 1
ATOM 4910 O O . GLU A 1 647 ? -4.027 131.125 54.156 1 35.47 647 GLU A O 1
ATOM 4915 N N . LEU A 1 648 ? -5.461 130 54.656 1 35.06 648 LEU A N 1
ATOM 4916 C CA . LEU A 1 648 ? -5.621 129.75 53.219 1 35.06 648 LEU A CA 1
ATOM 4917 C C . LEU A 1 648 ? -6.469 130.875 52.594 1 35.06 648 LEU A C 1
ATOM 4919 O O . LEU A 1 648 ? -7.633 131.125 52.938 1 35.06 648 LEU A O 1
ATOM 4923 N N . GLU A 1 649 ? -5.715 132 52.25 1 28.66 649 GLU A N 1
ATOM 4924 C CA . GLU A 1 649 ? -6.355 133 51.344 1 28.66 649 GLU A CA 1
ATOM 4925 C C . GLU A 1 649 ? -6.867 132.25 50.094 1 28.66 649 GLU A C 1
ATOM 4927 O O . GLU A 1 649 ? -6.105 131.5 49.406 1 28.66 649 GLU A O 1
ATOM 4932 N N . VAL A 1 650 ? -8.078 132 50.125 1 29.45 650 VAL A N 1
ATOM 4933 C CA . VAL A 1 650 ? -8.844 131.75 48.906 1 29.45 650 VAL A CA 1
ATOM 4934 C C . VAL A 1 650 ? -8.586 132.75 47.875 1 29.45 650 VAL A C 1
ATOM 4936 O O . VAL A 1 650 ? -8.914 134 48.125 1 29.45 650 VAL A O 1
ATOM 4939 N N . TRP A 1 651 ? -7.324 132.75 47.125 1 21.59 651 TRP A N 1
ATOM 4940 C CA . TRP A 1 651 ? -7.453 133.5 45.906 1 21.59 651 TRP A CA 1
ATOM 4941 C C . TRP A 1 651 ? -8.484 132.875 44.969 1 21.59 651 TRP A C 1
ATOM 4943 O O . TRP A 1 651 ? -8.594 131.625 44.875 1 21.59 651 TRP A O 1
ATOM 4953 N N . MET B 1 1 ? -72.438 -30.188 -74.312 1 24.09 1 MET B N 1
ATOM 4954 C CA . MET B 1 1 ? -71.812 -28.875 -74.062 1 24.09 1 MET B CA 1
ATOM 4955 C C . MET B 1 1 ? -70.5 -29.016 -73.25 1 24.09 1 MET B C 1
ATOM 4957 O O . MET B 1 1 ? -70.5 -29.547 -72.125 1 24.09 1 MET B O 1
ATOM 4961 N N . SER B 1 2 ? -69.312 -29.156 -74 1 25.67 2 SER B N 1
ATOM 4962 C CA . SER B 1 2 ? -67.938 -29.609 -73.812 1 25.67 2 SER B CA 1
ATOM 4963 C C . SER B 1 2 ? -67.188 -28.656 -72.938 1 25.67 2 SER B C 1
ATOM 4965 O O . SER B 1 2 ? -67.312 -27.438 -73.062 1 25.67 2 SER B O 1
ATOM 4967 N N . ASN B 1 3 ? -67.062 -29 -71.625 1 27.52 3 ASN B N 1
ATOM 4968 C CA . ASN B 1 3 ? -66.375 -28.453 -70.438 1 27.52 3 ASN B CA 1
ATOM 4969 C C . ASN B 1 3 ? -64.938 -28.047 -70.75 1 27.52 3 ASN B C 1
ATOM 4971 O O . ASN B 1 3 ? -64.062 -28.906 -70.938 1 27.52 3 ASN B O 1
ATOM 4975 N N . LEU B 1 4 ? -64.812 -27.078 -71.75 1 24.8 4 LEU B N 1
ATOM 4976 C CA . LEU B 1 4 ? -63.531 -26.609 -72.312 1 24.8 4 LEU B CA 1
ATOM 4977 C C . LEU B 1 4 ? -62.625 -26.109 -71.125 1 24.8 4 LEU B C 1
ATOM 4979 O O . LEU B 1 4 ? -63 -25.172 -70.438 1 24.8 4 LEU B O 1
ATOM 4983 N N . THR B 1 5 ? -61.781 -26.953 -70.562 1 26.25 5 THR B N 1
ATOM 4984 C CA . THR B 1 5 ? -60.781 -26.953 -69.5 1 26.25 5 THR B CA 1
ATOM 4985 C C . THR B 1 5 ? -59.625 -26.016 -69.812 1 26.25 5 THR B C 1
ATOM 4987 O O . THR B 1 5 ? -58.781 -26.359 -70.625 1 26.25 5 THR B O 1
ATOM 4990 N N . GLU B 1 6 ? -59.844 -24.703 -70.25 1 26.45 6 GLU B N 1
ATOM 4991 C CA . GLU B 1 6 ? -58.75 -23.859 -70.75 1 26.45 6 GLU B CA 1
ATOM 4992 C C . GLU B 1 6 ? -57.688 -23.688 -69.625 1 26.45 6 GLU B C 1
ATOM 4994 O O . GLU B 1 6 ? -57.969 -23.281 -68.562 1 26.45 6 GLU B O 1
ATOM 4999 N N . HIS B 1 7 ? -56.656 -24.578 -69.688 1 26.8 7 HIS B N 1
ATOM 5000 C CA . HIS B 1 7 ? -55.438 -24.688 -68.875 1 26.8 7 HIS B CA 1
ATOM 5001 C C . HIS B 1 7 ? -54.625 -23.406 -69 1 26.8 7 HIS B C 1
ATOM 5003 O O . HIS B 1 7 ? -54.188 -23.016 -70.062 1 26.8 7 HIS B O 1
ATOM 5009 N N . PHE B 1 8 ? -55.031 -22.312 -68.25 1 26.72 8 PHE B N 1
ATOM 5010 C CA . PHE B 1 8 ? -54.281 -21.047 -68.188 1 26.72 8 PHE B CA 1
ATOM 5011 C C . PHE B 1 8 ? -52.844 -21.281 -67.812 1 26.72 8 PHE B C 1
ATOM 5013 O O . PHE B 1 8 ? -52.531 -21.875 -66.812 1 26.72 8 PHE B O 1
ATOM 5020 N N . LEU B 1 9 ? -51.938 -21.5 -68.812 1 23.92 9 LEU B N 1
ATOM 5021 C CA . LEU B 1 9 ? -50.469 -21.594 -68.688 1 23.92 9 LEU B CA 1
ATOM 5022 C C . LEU B 1 9 ? -49.906 -20.359 -68 1 23.92 9 LEU B C 1
ATOM 5024 O O . LEU B 1 9 ? -50.125 -19.234 -68.438 1 23.92 9 LEU B O 1
ATOM 5028 N N . LYS B 1 10 ? -49.844 -20.328 -66.688 1 31.58 10 LYS B N 1
ATOM 5029 C CA . LYS B 1 10 ? -49.156 -19.344 -65.875 1 31.58 10 LYS B CA 1
ATOM 5030 C C . LYS B 1 10 ? -47.781 -19.016 -66.438 1 31.58 10 LYS B C 1
ATOM 5032 O O . LYS B 1 10 ? -46.969 -19.922 -66.688 1 31.58 10 LYS B O 1
ATOM 5037 N N . PRO B 1 11 ? -47.406 -17.828 -67 1 29.81 11 PRO B N 1
ATOM 5038 C CA . PRO B 1 11 ? -46.125 -17.438 -67.562 1 29.81 11 PRO B CA 1
ATOM 5039 C C . PRO B 1 11 ? -44.969 -17.703 -66.562 1 29.81 11 PRO B C 1
ATOM 5041 O O . PRO B 1 11 ? -45.125 -17.438 -65.375 1 29.81 11 PRO B O 1
ATOM 5044 N N . GLU B 1 12 ? -44.188 -18.75 -66.75 1 31.36 12 GLU B N 1
ATOM 5045 C CA . GLU B 1 12 ? -42.969 -19.094 -66 1 31.36 12 GLU B CA 1
ATOM 5046 C C . GLU B 1 12 ? -42.031 -17.906 -65.938 1 31.36 12 GLU B C 1
ATOM 5048 O O . GLU B 1 12 ? -41.688 -17.297 -66.938 1 31.36 12 GLU B O 1
ATOM 5053 N N . ALA B 1 13 ? -42.094 -17.141 -64.875 1 37.81 13 ALA B N 1
ATOM 5054 C CA . ALA B 1 13 ? -41.219 -16.047 -64.5 1 37.81 13 ALA B CA 1
ATOM 5055 C C . ALA B 1 13 ? -39.781 -16.375 -64.812 1 37.81 13 ALA B C 1
ATOM 5057 O O . ALA B 1 13 ? -39.25 -17.438 -64.438 1 37.81 13 ALA B O 1
ATOM 5058 N N . SER B 1 14 ? -39.188 -16.062 -65.938 1 40.66 14 SER B N 1
ATOM 5059 C CA . SER B 1 14 ? -37.812 -16.141 -66.375 1 40.66 14 SER B CA 1
ATOM 5060 C C . SER B 1 14 ? -36.812 -15.711 -65.312 1 40.66 14 SER B C 1
ATOM 5062 O O . SER B 1 14 ? -36.781 -14.539 -64.938 1 40.66 14 SER B O 1
ATOM 5064 N N . THR B 1 15 ? -36.562 -16.406 -64.312 1 49.84 15 THR B N 1
ATOM 5065 C CA . THR B 1 15 ? -35.531 -16.156 -63.281 1 49.84 15 THR B CA 1
ATOM 5066 C C . THR B 1 15 ? -34.188 -15.859 -63.938 1 49.84 15 THR B C 1
ATOM 5068 O O . THR B 1 15 ? -33.719 -16.609 -64.812 1 49.84 15 THR B O 1
ATOM 5071 N N . ASP B 1 16 ? -33.688 -14.727 -64.062 1 63.66 16 ASP B N 1
ATOM 5072 C CA . ASP B 1 16 ? -32.406 -14.242 -64.562 1 63.66 16 ASP B CA 1
ATOM 5073 C C . ASP B 1 16 ? -31.266 -15.117 -64.062 1 63.66 16 ASP B C 1
ATOM 5075 O O . ASP B 1 16 ? -31.156 -15.344 -62.844 1 63.66 16 ASP B O 1
ATOM 5079 N N . ALA B 1 17 ? -30.656 -15.953 -64.938 1 73.06 17 ALA B N 1
ATOM 5080 C CA . ALA B 1 17 ? -29.641 -16.953 -64.625 1 73.06 17 ALA B CA 1
ATOM 5081 C C . ALA B 1 17 ? -28.484 -16.344 -63.844 1 73.06 17 ALA B C 1
ATOM 5083 O O . ALA B 1 17 ? -27.906 -17 -62.969 1 73.06 17 ALA B O 1
ATOM 5084 N N . PHE B 1 18 ? -28.281 -15.117 -63.812 1 77.75 18 PHE B N 1
ATOM 5085 C CA . PHE B 1 18 ? -27.172 -14.477 -63.125 1 77.75 18 PHE B CA 1
ATOM 5086 C C . PHE B 1 18 ? -27.516 -14.164 -61.688 1 77.75 18 PHE B C 1
ATOM 5088 O O . PHE B 1 18 ? -26.703 -14.367 -60.781 1 77.75 18 PHE B O 1
ATOM 5095 N N . LYS B 1 19 ? -28.734 -13.844 -61.531 1 78.38 19 LYS B N 1
ATOM 5096 C CA . LYS B 1 19 ? -29.188 -13.578 -60.188 1 78.38 19 LYS B CA 1
ATOM 5097 C C . LYS B 1 19 ? -29.234 -14.859 -59.344 1 78.38 19 LYS B C 1
ATOM 5099 O O . LYS B 1 19 ? -28.875 -14.852 -58.156 1 78.38 19 LYS B O 1
ATOM 5104 N N . ALA B 1 20 ? -29.625 -15.898 -60 1 80.38 20 ALA B N 1
ATOM 5105 C CA . ALA B 1 20 ? -29.656 -17.188 -59.344 1 80.38 20 ALA B CA 1
ATOM 5106 C C . ALA B 1 20 ? -28.25 -17.641 -58.969 1 80.38 20 ALA B C 1
ATOM 5108 O O . ALA B 1 20 ? -28.016 -18.172 -57.875 1 80.38 20 ALA B O 1
ATOM 5109 N N . HIS B 1 21 ? -27.297 -17.391 -59.938 1 83.69 21 HIS B N 1
ATOM 5110 C CA . HIS B 1 21 ? -25.906 -17.734 -59.656 1 83.69 21 HIS B CA 1
ATOM 5111 C C . HIS B 1 21 ? -25.344 -16.891 -58.531 1 83.69 21 HIS B C 1
ATOM 5113 O O . HIS B 1 21 ? -24.641 -17.406 -57.656 1 83.69 21 HIS B O 1
ATOM 5119 N N . LEU B 1 22 ? -25.719 -15.602 -58.469 1 83 22 LEU B N 1
ATOM 5120 C CA . LEU B 1 22 ? -25.234 -14.703 -57.438 1 83 22 LEU B CA 1
ATOM 5121 C C . LEU B 1 22 ? -25.75 -15.141 -56.062 1 83 22 LEU B C 1
ATOM 5123 O O . LEU B 1 22 ? -25.016 -15.109 -55.062 1 83 22 LEU B O 1
ATOM 5127 N N . THR B 1 23 ? -26.969 -15.609 -56 1 83.81 23 THR B N 1
ATOM 5128 C CA . THR B 1 23 ? -27.547 -16.062 -54.75 1 83.81 23 THR B CA 1
ATOM 5129 C C . THR B 1 23 ? -26.812 -17.297 -54.219 1 83.81 23 THR B C 1
ATOM 5131 O O . THR B 1 23 ? -26.516 -17.391 -53.031 1 83.81 23 THR B O 1
ATOM 5134 N N . THR B 1 24 ? -26.484 -18.188 -55.188 1 82.69 24 THR B N 1
ATOM 5135 C CA . THR B 1 24 ? -25.766 -19.406 -54.781 1 82.69 24 THR B CA 1
ATOM 5136 C C . THR B 1 24 ? -24.328 -19.062 -54.375 1 82.69 24 THR B C 1
ATOM 5138 O O . THR B 1 24 ? -23.828 -19.609 -53.375 1 82.69 24 THR B O 1
ATOM 5141 N N . LEU B 1 25 ? -23.672 -18.141 -55.062 1 83.12 25 LEU B N 1
ATOM 5142 C CA . LEU B 1 25 ? -22.297 -17.766 -54.812 1 83.12 25 LEU B CA 1
ATOM 5143 C C . LEU B 1 25 ? -22.172 -17.031 -53.469 1 83.12 25 LEU B C 1
ATOM 5145 O O . LEU B 1 25 ? -21.266 -17.297 -52.688 1 83.12 25 LEU B O 1
ATOM 5149 N N . LEU B 1 26 ? -23.125 -16.234 -53.219 1 83.69 26 LEU B N 1
ATOM 5150 C CA . LEU B 1 26 ? -23.109 -15.469 -51.969 1 83.69 26 LEU B CA 1
ATOM 5151 C C . LEU B 1 26 ? -23.391 -16.375 -50.781 1 83.69 26 LEU B C 1
ATOM 5153 O O . LEU B 1 26 ? -22.766 -16.234 -49.719 1 83.69 26 LEU B O 1
ATOM 5157 N N . SER B 1 27 ? -24.312 -17.359 -50.938 1 82.38 27 SER B N 1
ATOM 5158 C CA . SER B 1 27 ? -24.562 -18.344 -49.906 1 82.38 27 SER B CA 1
ATOM 5159 C C . SER B 1 27 ? -23.297 -19.156 -49.594 1 82.38 27 SER B C 1
ATOM 5161 O O . SER B 1 27 ? -23.031 -19.5 -48.438 1 82.38 27 SER B O 1
ATOM 5163 N N . PHE B 1 28 ? -22.547 -19.344 -50.594 1 77.75 28 PHE B N 1
ATOM 5164 C CA . PHE B 1 28 ? -21.281 -20.062 -50.469 1 77.75 28 PHE B CA 1
ATOM 5165 C C . PHE B 1 28 ? -20.266 -19.219 -49.688 1 77.75 28 PHE B C 1
ATOM 5167 O O . PHE B 1 28 ? -19.594 -19.719 -48.812 1 77.75 28 PHE B O 1
ATOM 5174 N N . TYR B 1 29 ? -20.219 -17.953 -50 1 80.69 29 TYR B N 1
ATOM 5175 C CA . TYR B 1 29 ? -19.25 -17.062 -49.375 1 80.69 29 TYR B CA 1
ATOM 5176 C C . TYR B 1 29 ? -19.625 -16.828 -47.906 1 80.69 29 TYR B C 1
ATOM 5178 O O . TYR B 1 29 ? -18.75 -16.672 -47.062 1 80.69 29 TYR B O 1
ATOM 5186 N N . GLU B 1 30 ? -20.812 -16.984 -47.531 1 78.62 30 GLU B N 1
ATOM 5187 C CA . GLU B 1 30 ? -21.266 -16.781 -46.156 1 78.62 30 GLU B CA 1
ATOM 5188 C C . GLU B 1 30 ? -20.906 -17.969 -45.281 1 78.62 30 GLU B C 1
ATOM 5190 O O . GLU B 1 30 ? -20.672 -17.812 -44.094 1 78.62 30 GLU B O 1
ATOM 5195 N N . ARG B 1 31 ? -20.875 -19.219 -45.719 1 73.88 31 ARG B N 1
ATOM 5196 C CA . ARG B 1 31 ? -20.625 -20.438 -44.938 1 73.88 31 ARG B CA 1
ATOM 5197 C C . ARG B 1 31 ? -19.141 -20.625 -44.625 1 73.88 31 ARG B C 1
ATOM 5199 O O . ARG B 1 31 ? -18.781 -21.328 -43.688 1 73.88 31 ARG B O 1
ATOM 5206 N N . GLY B 1 32 ? -18.125 -20 -45.031 1 64.38 32 GLY B N 1
ATOM 5207 C CA . GLY B 1 32 ? -16.719 -20.016 -44.719 1 64.38 32 GLY B CA 1
ATOM 5208 C C . GLY B 1 32 ? -15.891 -20.844 -45.688 1 64.38 32 GLY B C 1
ATOM 5209 O O . GLY B 1 32 ? -16.438 -21.531 -46.531 1 64.38 32 GLY B O 1
ATOM 5210 N N . PRO B 1 33 ? -14.523 -20.734 -45.719 1 56.66 33 PRO B N 1
ATOM 5211 C CA . PRO B 1 33 ? -13.625 -21.391 -46.688 1 56.66 33 PRO B CA 1
ATOM 5212 C C . PRO B 1 33 ? -13.602 -22.906 -46.531 1 56.66 33 PRO B C 1
ATOM 5214 O O . PRO B 1 33 ? -12.805 -23.578 -47.188 1 56.66 33 PRO B O 1
ATOM 5217 N N . HIS B 1 34 ? -14.25 -23.594 -45.531 1 49.69 34 HIS B N 1
ATOM 5218 C CA . HIS B 1 34 ? -13.812 -24.953 -45.25 1 49.69 34 HIS B CA 1
ATOM 5219 C C . HIS B 1 34 ? -14.102 -25.891 -46.406 1 49.69 34 HIS B C 1
ATOM 5221 O O . HIS B 1 34 ? -13.773 -27.078 -46.375 1 49.69 34 HIS B O 1
ATOM 5227 N N . SER B 1 35 ? -15.266 -25.766 -47.062 1 47.94 35 SER B N 1
ATOM 5228 C CA . SER B 1 35 ? -15.695 -26.969 -47.781 1 47.94 35 SER B CA 1
ATOM 5229 C C . SER B 1 35 ? -14.93 -27.125 -49.094 1 47.94 35 SER B C 1
ATOM 5231 O O . SER B 1 35 ? -14.625 -26.141 -49.75 1 47.94 35 SER B O 1
ATOM 5233 N N . ASP B 1 36 ? -14.133 -28.156 -49.344 1 50.25 36 ASP B N 1
ATOM 5234 C CA . ASP B 1 36 ? -13.445 -28.641 -50.531 1 50.25 36 ASP B CA 1
ATOM 5235 C C . ASP B 1 36 ? -14.305 -28.453 -51.781 1 50.25 36 ASP B C 1
ATOM 5237 O O . ASP B 1 36 ? -14.031 -29.047 -52.812 1 50.25 36 ASP B O 1
ATOM 5241 N N . GLU B 1 37 ? -15.453 -27.828 -51.719 1 52.62 37 GLU B N 1
ATOM 5242 C CA . GLU B 1 37 ? -16.25 -27.781 -52.938 1 52.62 37 GLU B CA 1
ATOM 5243 C C . GLU B 1 37 ? -15.859 -26.594 -53.812 1 52.62 37 GLU B C 1
ATOM 5245 O O . GLU B 1 37 ? -15.656 -25.484 -53.312 1 52.62 37 GLU B O 1
ATOM 5250 N N . PRO B 1 38 ? -15.461 -26.75 -55.062 1 55.28 38 PRO B N 1
ATOM 5251 C CA . PRO B 1 38 ? -15.07 -25.688 -56 1 55.28 38 PRO B CA 1
ATOM 5252 C C . PRO B 1 38 ? -16.156 -24.625 -56.156 1 55.28 38 PRO B C 1
ATOM 5254 O O . PRO B 1 38 ? -17.344 -24.922 -56 1 55.28 38 PRO B O 1
ATOM 5257 N N . ALA B 1 39 ? -15.891 -23.375 -56.156 1 56.28 39 ALA B N 1
ATOM 5258 C CA . ALA B 1 39 ? -16.828 -22.281 -56.406 1 56.28 39 ALA B CA 1
ATOM 5259 C C . ALA B 1 39 ? -17.609 -22.516 -57.688 1 56.28 39 ALA B C 1
ATOM 5261 O O . ALA B 1 39 ? -17.062 -23.047 -58.656 1 56.28 39 ALA B O 1
ATOM 5262 N N . PHE B 1 40 ? -18.875 -22.406 -57.719 1 65.88 40 PHE B N 1
ATOM 5263 C CA . PHE B 1 40 ? -19.766 -22.562 -58.844 1 65.88 40 PHE B CA 1
ATOM 5264 C C . PHE B 1 40 ? -19.453 -21.516 -59.906 1 65.88 40 PHE B C 1
ATOM 5266 O O . PHE B 1 40 ? -19.328 -20.328 -59.625 1 65.88 40 PHE B O 1
ATOM 5273 N N . THR B 1 41 ? -18.984 -21.969 -61.062 1 73.12 41 THR B N 1
ATOM 5274 C CA . THR B 1 41 ? -18.688 -21.109 -62.188 1 73.12 41 THR B CA 1
ATOM 5275 C C . THR B 1 41 ? -19.969 -20.703 -62.906 1 73.12 41 THR B C 1
ATOM 5277 O O . THR B 1 41 ? -20.891 -21.516 -63.031 1 73.12 41 THR B O 1
ATOM 5280 N N . TYR B 1 42 ? -20.141 -19.531 -63.219 1 71.94 42 TYR B N 1
ATOM 5281 C CA . TYR B 1 42 ? -21.281 -19.031 -63.969 1 71.94 42 TYR B CA 1
ATOM 5282 C C . TYR B 1 42 ? -21.188 -19.453 -65.438 1 71.94 42 TYR B C 1
ATOM 5284 O O . TYR B 1 42 ? -20.188 -19.156 -66.125 1 71.94 42 TYR B O 1
ATOM 5292 N N . ASP B 1 43 ? -22.062 -20.281 -65.875 1 72.81 43 ASP B N 1
ATOM 5293 C CA . ASP B 1 43 ? -22.078 -20.797 -67.25 1 72.81 43 ASP B CA 1
ATOM 5294 C C . ASP B 1 43 ? -22.906 -19.906 -68.188 1 72.81 43 ASP B C 1
ATOM 5296 O O . ASP B 1 43 ? -23.125 -20.25 -69.375 1 72.81 43 ASP B O 1
ATOM 5300 N N . GLY B 1 44 ? -23.422 -18.734 -67.688 1 69.5 44 GLY B N 1
ATOM 5301 C CA . GLY B 1 44 ? -24.234 -17.875 -68.562 1 69.5 44 GLY B CA 1
ATOM 5302 C C . GLY B 1 44 ? -23.438 -16.875 -69.375 1 69.5 44 GLY B C 1
ATOM 5303 O O . GLY B 1 44 ? -22.203 -16.938 -69.375 1 69.5 44 GLY B O 1
ATOM 5304 N N . PRO B 1 45 ? -24.016 -15.922 -70.062 1 75 45 PRO B N 1
ATOM 5305 C CA . PRO B 1 45 ? -23.281 -14.93 -70.812 1 75 45 PRO B CA 1
ATOM 5306 C C . PRO B 1 45 ? -22.484 -13.961 -69.938 1 75 45 PRO B C 1
ATOM 5308 O O . PRO B 1 45 ? -23 -13.438 -68.938 1 75 45 PRO B O 1
ATOM 5311 N N . VAL B 1 46 ? -21.141 -13.906 -70.062 1 69.62 46 VAL B N 1
ATOM 5312 C CA . VAL B 1 46 ? -20.25 -13.102 -69.25 1 69.62 46 VAL B CA 1
ATOM 5313 C C . VAL B 1 46 ? -19.891 -11.812 -70 1 69.62 46 VAL B C 1
ATOM 5315 O O . VAL B 1 46 ? -19.469 -11.844 -71.188 1 69.62 46 VAL B O 1
ATOM 5318 N N . ASP B 1 47 ? -20.5 -10.781 -69.625 1 75.12 47 ASP B N 1
ATOM 5319 C CA . ASP B 1 47 ? -20.047 -9.492 -70.125 1 75.12 47 ASP B CA 1
ATOM 5320 C C . ASP B 1 47 ? -19.047 -8.836 -69.188 1 75.12 47 ASP B C 1
ATOM 5322 O O . ASP B 1 47 ? -18.734 -9.383 -68.125 1 75.12 47 ASP B O 1
ATOM 5326 N N . SER B 1 48 ? -18.422 -7.777 -69.688 1 77.06 48 SER B N 1
ATOM 5327 C CA . SER B 1 48 ? -17.391 -7.094 -68.875 1 77.06 48 SER B CA 1
ATOM 5328 C C . SER B 1 48 ? -17.906 -6.699 -67.5 1 77.06 48 SER B C 1
ATOM 5330 O O . SER B 1 48 ? -17.156 -6.727 -66.562 1 77.06 48 SER B O 1
ATOM 5332 N N . GLN B 1 49 ? -19.188 -6.535 -67.438 1 76.94 49 GLN B N 1
ATOM 5333 C CA . GLN B 1 49 ? -19.781 -6.098 -66.188 1 76.94 49 GLN B CA 1
ATOM 5334 C C . GLN B 1 49 ? -19.984 -7.273 -65.188 1 76.94 49 GLN B C 1
ATOM 5336 O O . GLN B 1 49 ? -19.734 -7.164 -64 1 76.94 49 GLN B O 1
ATOM 5341 N N . THR B 1 50 ? -20.375 -8.414 -65.75 1 79.56 50 THR B N 1
ATOM 5342 C CA . THR B 1 50 ? -20.578 -9.617 -64.938 1 79.56 50 THR B CA 1
ATOM 5343 C C . THR B 1 50 ? -19.25 -10.117 -64.375 1 79.56 50 THR B C 1
ATOM 5345 O O . THR B 1 50 ? -19.172 -10.531 -63.219 1 79.56 50 THR B O 1
ATOM 5348 N N . GLU B 1 51 ? -18.266 -9.992 -65.188 1 80.25 51 GLU B N 1
ATOM 5349 C CA . GLU B 1 51 ? -16.938 -10.406 -64.75 1 80.25 51 GLU B CA 1
ATOM 5350 C C . GLU B 1 51 ? -16.422 -9.492 -63.656 1 80.25 51 GLU B C 1
ATOM 5352 O O . GLU B 1 51 ? -15.836 -9.961 -62.688 1 80.25 51 GLU B O 1
ATOM 5357 N N . ALA B 1 52 ? -16.688 -8.211 -63.812 1 81.25 52 ALA B N 1
ATOM 5358 C CA . ALA B 1 52 ? -16.25 -7.242 -62.812 1 81.25 52 ALA B CA 1
ATOM 5359 C C . ALA B 1 52 ? -16.953 -7.473 -61.469 1 81.25 52 ALA B C 1
ATOM 5361 O O . ALA B 1 52 ? -16.328 -7.395 -60.406 1 81.25 52 ALA B O 1
ATOM 5362 N N . ILE B 1 53 ? -18.188 -7.891 -61.531 1 81.19 53 ILE B N 1
ATOM 5363 C CA . ILE B 1 53 ? -18.984 -8.141 -60.312 1 81.19 53 ILE B CA 1
ATOM 5364 C C . ILE B 1 53 ? -18.469 -9.398 -59.625 1 81.19 53 ILE B C 1
ATOM 5366 O O . ILE B 1 53 ? -18.266 -9.406 -58.406 1 81.19 53 ILE B O 1
ATOM 5370 N N . LEU B 1 54 ? -18.188 -10.43 -60.375 1 83.19 54 LEU B N 1
ATOM 5371 C CA . LEU B 1 54 ? -17.734 -11.695 -59.781 1 83.19 54 LEU B CA 1
ATOM 5372 C C . LEU B 1 54 ? -16.328 -11.555 -59.219 1 83.19 54 LEU B C 1
ATOM 5374 O O . LEU B 1 54 ? -16.047 -12.109 -58.156 1 83.19 54 LEU B O 1
ATOM 5378 N N . ARG B 1 55 ? -15.531 -10.742 -59.875 1 83.06 55 ARG B N 1
ATOM 5379 C CA . ARG B 1 55 ? -14.188 -10.484 -59.375 1 83.06 55 ARG B CA 1
ATOM 5380 C C . ARG B 1 55 ? -14.242 -9.695 -58.062 1 83.06 55 ARG B C 1
ATOM 5382 O O . ARG B 1 55 ? -13.508 -9.992 -57.125 1 83.06 55 ARG B O 1
ATOM 5389 N N . SER B 1 56 ? -15.109 -8.734 -58.031 1 84.19 56 SER B N 1
ATOM 5390 C CA . SER B 1 56 ? -15.234 -7.918 -56.812 1 84.19 56 SER B CA 1
ATOM 5391 C C . SER B 1 56 ? -15.812 -8.727 -55.656 1 84.19 56 SER B C 1
ATOM 5393 O O . SER B 1 56 ? -15.375 -8.578 -54.531 1 84.19 56 SER B O 1
ATOM 5395 N N . LEU B 1 57 ? -16.703 -9.602 -55.938 1 82.5 57 LEU B N 1
ATOM 5396 C CA . LEU B 1 57 ? -17.297 -10.453 -54.906 1 82.5 57 LEU B CA 1
ATOM 5397 C C . LEU B 1 57 ? -16.266 -11.43 -54.344 1 82.5 57 LEU B C 1
ATOM 5399 O O . LEU B 1 57 ? -16.203 -11.648 -53.156 1 82.5 57 LEU B O 1
ATOM 5403 N N . GLU B 1 58 ? -15.469 -11.898 -55.25 1 82.31 58 GLU B N 1
ATOM 5404 C CA . GLU B 1 58 ? -14.391 -12.789 -54.844 1 82.31 58 GLU B CA 1
ATOM 5405 C C . GLU B 1 58 ? -13.375 -12.047 -53.969 1 82.31 58 GLU B C 1
ATOM 5407 O O . GLU B 1 58 ? -12.93 -12.57 -52.938 1 82.31 58 GLU B O 1
ATOM 5412 N N . ALA B 1 59 ? -13.094 -10.867 -54.312 1 82.25 59 ALA B N 1
ATOM 5413 C CA . ALA B 1 59 ? -12.141 -10.062 -53.562 1 82.25 59 ALA B CA 1
ATOM 5414 C C . ALA B 1 59 ? -12.672 -9.75 -52.156 1 82.25 59 ALA B C 1
ATOM 5416 O O . ALA B 1 59 ? -11.945 -9.852 -51.156 1 82.25 59 ALA B O 1
ATOM 5417 N N . ILE B 1 60 ? -13.875 -9.492 -52.062 1 80.94 60 ILE B N 1
ATOM 5418 C CA . ILE B 1 60 ? -14.5 -9.156 -50.781 1 80.94 60 ILE B CA 1
ATOM 5419 C C . ILE B 1 60 ? -14.57 -10.406 -49.906 1 80.94 60 ILE B C 1
ATOM 5421 O O . ILE B 1 60 ? -14.273 -10.352 -48.719 1 80.94 60 ILE B O 1
ATOM 5425 N N . ALA B 1 61 ? -14.914 -11.531 -50.5 1 82 61 ALA B N 1
ATOM 5426 C CA . ALA B 1 61 ? -15.008 -12.781 -49.75 1 82 61 ALA B CA 1
ATOM 5427 C C . ALA B 1 61 ? -13.641 -13.203 -49.219 1 82 61 ALA B C 1
ATOM 5429 O O . ALA B 1 61 ? -13.516 -13.633 -48.094 1 82 61 ALA B O 1
ATOM 5430 N N . LYS B 1 62 ? -12.641 -13 -50.062 1 80 62 LYS B N 1
ATOM 5431 C CA . LYS B 1 62 ? -11.281 -13.32 -49.656 1 80 62 LYS B CA 1
ATOM 5432 C C . LYS B 1 62 ? -10.828 -12.414 -48.5 1 80 62 LYS B C 1
ATOM 5434 O O . LYS B 1 62 ? -10.25 -12.891 -47.531 1 80 62 LYS B O 1
ATOM 5439 N N . ARG B 1 63 ? -11.133 -11.18 -48.656 1 80.88 63 ARG B N 1
ATOM 5440 C CA . ARG B 1 63 ? -10.789 -10.219 -47.625 1 80.88 63 ARG B CA 1
ATOM 5441 C C . ARG B 1 63 ? -11.508 -10.555 -46.312 1 80.88 63 ARG B C 1
ATOM 5443 O O . ARG B 1 63 ? -10.906 -10.484 -45.25 1 80.88 63 ARG B O 1
ATOM 5450 N N . MET B 1 64 ? -12.664 -10.945 -46.406 1 79.69 64 MET B N 1
ATOM 5451 C CA . MET B 1 64 ? -13.469 -11.328 -45.25 1 79.69 64 MET B CA 1
ATOM 5452 C C . MET B 1 64 ? -12.898 -12.57 -44.562 1 79.69 64 MET B C 1
ATOM 5454 O O . MET B 1 64 ? -12.695 -12.586 -43.344 1 79.69 64 MET B O 1
ATOM 5458 N N . TRP B 1 65 ? -12.523 -13.602 -45.375 1 78.44 65 TRP B N 1
ATOM 5459 C CA . TRP B 1 65 ? -12.031 -14.859 -44.812 1 78.44 65 TRP B CA 1
ATOM 5460 C C . TRP B 1 65 ? -10.648 -14.688 -44.219 1 78.44 65 TRP B C 1
ATOM 5462 O O . TRP B 1 65 ? -10.352 -15.258 -43.156 1 78.44 65 TRP B O 1
ATOM 5472 N N . ILE B 1 66 ? -9.883 -13.859 -44.844 1 77.06 66 ILE B N 1
ATOM 5473 C CA . ILE B 1 66 ? -8.547 -13.586 -44.312 1 77.06 66 ILE B CA 1
ATOM 5474 C C . ILE B 1 66 ? -8.656 -12.836 -43 1 77.06 66 ILE B C 1
ATOM 5476 O O . ILE B 1 66 ? -7.992 -13.188 -42 1 77.06 66 ILE B O 1
ATOM 5480 N N . SER B 1 67 ? -9.5 -11.891 -42.969 1 78.56 67 SER B N 1
ATOM 5481 C CA . SER B 1 67 ? -9.648 -11.102 -41.75 1 78.56 67 SER B CA 1
ATOM 5482 C C . SER B 1 67 ? -10.273 -11.93 -40.625 1 78.56 67 SER B C 1
ATOM 5484 O O . SER B 1 67 ? -9.852 -11.852 -39.469 1 78.56 67 SER B O 1
ATOM 5486 N N . GLU B 1 68 ? -11.148 -12.812 -40.969 1 76.19 68 GLU B N 1
ATOM 5487 C CA . GLU B 1 68 ? -11.75 -13.695 -39.969 1 76.19 68 GLU B CA 1
ATOM 5488 C C . GLU B 1 68 ? -10.758 -14.758 -39.5 1 76.19 68 GLU B C 1
ATOM 5490 O O . GLU B 1 68 ? -10.742 -15.117 -38.312 1 76.19 68 GLU B O 1
ATOM 5495 N N . GLY B 1 69 ? -9.961 -15.227 -40.438 1 73 69 GLY B N 1
ATOM 5496 C CA . GLY B 1 69 ? -8.891 -16.141 -40.062 1 73 69 GLY B CA 1
ATOM 5497 C C . GLY B 1 69 ? -7.855 -15.516 -39.156 1 73 69 GLY B C 1
ATOM 5498 O O . GLY B 1 69 ? -7.387 -16.172 -38.219 1 73 69 GLY B O 1
ATOM 5499 N N . MET B 1 70 ? -7.562 -14.305 -39.375 1 74 70 MET B N 1
ATOM 5500 C CA . MET B 1 70 ? -6.609 -13.586 -38.531 1 74 70 MET B CA 1
ATOM 5501 C C . MET B 1 70 ? -7.184 -13.367 -37.125 1 74 70 MET B C 1
ATOM 5503 O O . MET B 1 70 ? -6.469 -13.484 -36.125 1 74 70 MET B O 1
ATOM 5507 N N . VAL B 1 71 ? -8.375 -12.992 -36.969 1 71.88 71 VAL B N 1
ATOM 5508 C CA . VAL B 1 71 ? -9.031 -12.789 -35.688 1 71.88 71 VAL B CA 1
ATOM 5509 C C . VAL B 1 71 ? -9.094 -14.109 -34.938 1 71.88 71 VAL B C 1
ATOM 5511 O O . VAL B 1 71 ? -8.805 -14.156 -33.719 1 71.88 71 VAL B O 1
ATOM 5514 N N . ASN B 1 72 ? -9.312 -15.195 -35.625 1 67.5 72 ASN B N 1
ATOM 5515 C CA . ASN B 1 72 ? -9.414 -16.5 -34.969 1 67.5 72 ASN B CA 1
ATOM 5516 C C . ASN B 1 72 ? -8.039 -17.047 -34.594 1 67.5 72 ASN B C 1
ATOM 5518 O O . ASN B 1 72 ? -7.91 -17.797 -33.625 1 67.5 72 ASN B O 1
ATOM 5522 N N . SER B 1 73 ? -6.93 -16.625 -35.375 1 64.5 73 SER B N 1
ATOM 5523 C CA . SER B 1 73 ? -5.582 -17.109 -35.125 1 64.5 73 SER B CA 1
ATOM 5524 C C . SER B 1 73 ? -4.812 -16.141 -34.219 1 64.5 73 SER B C 1
ATOM 5526 O O . SER B 1 73 ? -3.678 -16.422 -33.812 1 64.5 73 SER B O 1
ATOM 5528 N N . GLY B 1 74 ? -5.289 -15.055 -33.531 1 54.91 74 GLY B N 1
ATOM 5529 C CA . GLY B 1 74 ? -4.668 -14.094 -32.656 1 54.91 74 GLY B CA 1
ATOM 5530 C C . GLY B 1 74 ? -3.559 -13.297 -33.312 1 54.91 74 GLY B C 1
ATOM 5531 O O . GLY B 1 74 ? -2.688 -12.758 -32.625 1 54.91 74 GLY B O 1
ATOM 5532 N N . MET B 1 75 ? -3.172 -13.406 -34.562 1 49.75 75 MET B N 1
ATOM 5533 C CA . MET B 1 75 ? -2.018 -12.812 -35.25 1 49.75 75 MET B CA 1
ATOM 5534 C C . MET B 1 75 ? -2.217 -11.312 -35.438 1 49.75 75 MET B C 1
ATOM 5536 O O . MET B 1 75 ? -3.287 -10.883 -35.875 1 49.75 75 MET B O 1
ATOM 5540 N N . ARG B 1 76 ? -1.493 -10.461 -34.625 1 43.66 76 ARG B N 1
ATOM 5541 C CA . ARG B 1 76 ? -1.553 -9 -34.562 1 43.66 76 ARG B CA 1
ATOM 5542 C C . ARG B 1 76 ? -1.303 -8.383 -35.938 1 43.66 76 ARG B C 1
ATOM 5544 O O . ARG B 1 76 ? -1.771 -7.281 -36.219 1 43.66 76 ARG B O 1
ATOM 5551 N N . SER B 1 77 ? 0.115 -8.531 -36.5 1 43.28 77 SER B N 1
ATOM 5552 C CA . SER B 1 77 ? 0.723 -7.477 -37.312 1 43.28 77 SER B CA 1
ATOM 5553 C C . SER B 1 77 ? 0.229 -7.531 -38.75 1 43.28 77 SER B C 1
ATOM 5555 O O . SER B 1 77 ? -0.19 -8.586 -39.219 1 43.28 77 SER B O 1
ATOM 5557 N N . PRO B 1 78 ? 0.156 -6.426 -39.469 1 38.44 78 PRO B N 1
ATOM 5558 C CA . PRO B 1 78 ? -0.305 -6.316 -40.844 1 38.44 78 PRO B CA 1
ATOM 5559 C C . PRO B 1 78 ? 0.395 -7.301 -41.781 1 38.44 78 PRO B C 1
ATOM 5561 O O . PRO B 1 78 ? 1.587 -7.57 -41.625 1 38.44 78 PRO B O 1
ATOM 5564 N N . LEU B 1 79 ? -0.237 -8.172 -42.5 1 34.5 79 LEU B N 1
ATOM 5565 C CA . LEU B 1 79 ? 0.267 -9.117 -43.5 1 34.5 79 LEU B CA 1
ATOM 5566 C C . LEU B 1 79 ? 1.216 -8.43 -44.469 1 34.5 79 LEU B C 1
ATOM 5568 O O . LEU B 1 79 ? 0.867 -7.41 -45.062 1 34.5 79 LEU B O 1
ATOM 5572 N N . ASP B 1 80 ? 2.506 -8.445 -44.312 1 33.31 80 ASP B N 1
ATOM 5573 C CA . ASP B 1 80 ? 3.41 -8.227 -45.438 1 33.31 80 ASP B CA 1
ATOM 5574 C C . ASP B 1 80 ? 2.945 -9 -46.656 1 33.31 80 ASP B C 1
ATOM 5576 O O . ASP B 1 80 ? 2.311 -10.047 -46.531 1 33.31 80 ASP B O 1
ATOM 5580 N N . ASP B 1 81 ? 2.854 -8.469 -47.906 1 35.28 81 ASP B N 1
ATOM 5581 C CA . ASP B 1 81 ? 2.398 -8.938 -49.219 1 35.28 81 ASP B CA 1
ATOM 5582 C C . ASP B 1 81 ? 2.787 -10.398 -49.438 1 35.28 81 ASP B C 1
ATOM 5584 O O . ASP B 1 81 ? 2.146 -11.109 -50.219 1 35.28 81 ASP B O 1
ATOM 5588 N N . ASN B 1 82 ? 4.016 -10.75 -48.969 1 31.08 82 ASN B N 1
ATOM 5589 C CA . ASN B 1 82 ? 4.543 -12.016 -49.469 1 31.08 82 ASN B CA 1
ATOM 5590 C C . ASN B 1 82 ? 3.77 -13.211 -48.906 1 31.08 82 ASN B C 1
ATOM 5592 O O . ASN B 1 82 ? 3.762 -14.289 -49.5 1 31.08 82 ASN B O 1
ATOM 5596 N N . LYS B 1 83 ? 3.504 -13.211 -47.594 1 33.78 83 LYS B N 1
ATOM 5597 C CA . LYS B 1 83 ? 3.127 -14.531 -47.094 1 33.78 83 LYS B CA 1
ATOM 5598 C C . LYS B 1 83 ? 1.648 -14.812 -47.344 1 33.78 83 LYS B C 1
ATOM 5600 O O . LYS B 1 83 ? 1.096 -15.773 -46.781 1 33.78 83 LYS B O 1
ATOM 5605 N N . VAL B 1 84 ? 0.872 -13.953 -47.969 1 32.41 84 VAL B N 1
ATOM 5606 C CA . VAL B 1 84 ? -0.476 -14.367 -48.344 1 32.41 84 VAL B CA 1
ATOM 5607 C C . VAL B 1 84 ? -0.407 -15.609 -49.219 1 32.41 84 VAL B C 1
ATOM 5609 O O . VAL B 1 84 ? -1.438 -16.188 -49.562 1 32.41 84 VAL B O 1
ATOM 5612 N N . ALA B 1 85 ? 0.866 -15.805 -49.844 1 31.7 85 ALA B N 1
ATOM 5613 C CA . ALA B 1 85 ? 0.987 -16.906 -50.781 1 31.7 85 ALA B CA 1
ATOM 5614 C C . ALA B 1 85 ? 0.688 -18.25 -50.125 1 31.7 85 ALA B C 1
ATOM 5616 O O . ALA B 1 85 ? 0.273 -19.203 -50.781 1 31.7 85 ALA B O 1
ATOM 5617 N N . GLU B 1 86 ? 1.146 -18.297 -48.844 1 31.73 86 GLU B N 1
ATOM 5618 C CA . GLU B 1 86 ? 1.082 -19.656 -48.344 1 31.73 86 GLU B CA 1
ATOM 5619 C C . GLU B 1 86 ? -0.364 -20.125 -48.156 1 31.73 86 GLU B C 1
ATOM 5621 O O . GLU B 1 86 ? -0.616 -21.266 -47.781 1 31.73 86 GLU B O 1
ATOM 5626 N N . LEU B 1 87 ? -1.271 -19.062 -48.062 1 29.56 87 LEU B N 1
ATOM 5627 C CA . LEU B 1 87 ? -2.598 -19.672 -48.062 1 29.56 87 LEU B CA 1
ATOM 5628 C C . LEU B 1 87 ? -2.965 -20.172 -49.438 1 29.56 87 LEU B C 1
ATOM 5630 O O . LEU B 1 87 ? -2.541 -19.594 -50.469 1 29.56 87 LEU B O 1
ATOM 5634 N N . GLY B 1 88 ? -3.018 -21.453 -49.844 1 27.94 88 GLY B N 1
ATOM 5635 C CA . GLY B 1 88 ? -3.209 -22.25 -51.062 1 27.94 88 GLY B CA 1
ATOM 5636 C C . GLY B 1 88 ? -4.043 -21.531 -52.094 1 27.94 88 GLY B C 1
ATOM 5637 O O . GLY B 1 88 ? -4.559 -22.156 -53.031 1 27.94 88 GLY B O 1
ATOM 5638 N N . TYR B 1 89 ? -4.504 -20.297 -51.688 1 28.48 89 TYR B N 1
ATOM 5639 C CA . TYR B 1 89 ? -5.438 -19.938 -52.75 1 28.48 89 TYR B CA 1
ATOM 5640 C C . TYR B 1 89 ? -4.695 -19.438 -54 1 28.48 89 TYR B C 1
ATOM 5642 O O . TYR B 1 89 ? -3.871 -18.531 -53.906 1 28.48 89 TYR B O 1
ATOM 5650 N N . HIS B 1 90 ? -4.168 -20.422 -54.875 1 26.67 90 HIS B N 1
ATOM 5651 C CA . HIS B 1 90 ? -3.523 -20.125 -56.156 1 26.67 90 HIS B CA 1
ATOM 5652 C C . HIS B 1 90 ? -4.324 -19.109 -56.938 1 26.67 90 HIS B C 1
ATOM 5654 O O . HIS B 1 90 ? -5.418 -19.406 -57.438 1 26.67 90 HIS B O 1
ATOM 5660 N N . LEU B 1 91 ? -4.254 -17.844 -56.5 1 25.31 91 LEU B N 1
ATOM 5661 C CA . LEU B 1 91 ? -4.871 -16.922 -57.438 1 25.31 91 LEU B CA 1
ATOM 5662 C C . LEU B 1 91 ? -4.129 -16.938 -58.781 1 25.31 91 LEU B C 1
ATOM 5664 O O . LEU B 1 91 ? -2.902 -16.828 -58.812 1 25.31 91 LEU B O 1
ATOM 5668 N N . VAL B 1 92 ? -4.617 -17.594 -59.875 1 24.73 92 VAL B N 1
ATOM 5669 C CA . VAL B 1 92 ? -4.078 -17.641 -61.219 1 24.73 92 VAL B CA 1
ATOM 5670 C C . VAL B 1 92 ? -3.822 -16.234 -61.719 1 24.73 92 VAL B C 1
ATOM 5672 O O . VAL B 1 92 ? -4.754 -15.438 -61.875 1 24.73 92 VAL B O 1
ATOM 5675 N N . HIS B 1 93 ? -2.729 -15.578 -61.062 1 21.09 93 HIS B N 1
ATOM 5676 C CA . HIS B 1 93 ? -2.43 -14.273 -61.656 1 21.09 93 HIS B CA 1
ATOM 5677 C C . HIS B 1 93 ? -2.01 -14.414 -63.094 1 21.09 93 HIS B C 1
ATOM 5679 O O . HIS B 1 93 ? -1.158 -15.242 -63.438 1 21.09 93 HIS B O 1
ATOM 5685 N N . HIS B 1 94 ? -2.857 -14.172 -64.062 1 19.78 94 HIS B N 1
ATOM 5686 C CA . HIS B 1 94 ? -2.518 -14.102 -65.5 1 19.78 94 HIS B CA 1
ATOM 5687 C C . HIS B 1 94 ? -1.445 -13.047 -65.75 1 19.78 94 HIS B C 1
ATOM 5689 O O . HIS B 1 94 ? -1.6 -11.891 -65.312 1 19.78 94 HIS B O 1
ATOM 5695 N N . SER B 1 95 ? -0.207 -13.562 -65.562 1 21.27 95 SER B N 1
ATOM 5696 C CA . SER B 1 95 ? 0.985 -12.789 -65.938 1 21.27 95 SER B CA 1
ATOM 5697 C C . SER B 1 95 ? 0.83 -12.07 -67.25 1 21.27 95 SER B C 1
ATOM 5699 O O . SER B 1 95 ? 0.419 -12.68 -68.25 1 21.27 95 SER B O 1
ATOM 5701 N N . GLU B 1 96 ? 0.682 -10.828 -67.188 1 17.3 96 GLU B N 1
ATOM 5702 C CA . GLU B 1 96 ? 0.791 -10.016 -68.375 1 17.3 96 GLU B CA 1
ATOM 5703 C C . GLU B 1 96 ? 2.18 -10.133 -69 1 17.3 96 GLU B C 1
ATOM 5705 O O . GLU B 1 96 ? 3.154 -10.422 -68.312 1 17.3 96 GLU B O 1
ATOM 5710 N N . ALA B 1 97 ? 2.289 -9.906 -70.375 1 18.27 97 ALA B N 1
ATOM 5711 C CA . ALA B 1 97 ? 3.182 -10.062 -71.5 1 18.27 97 ALA B CA 1
ATOM 5712 C C . ALA B 1 97 ? 4.328 -9.055 -71.438 1 18.27 97 ALA B C 1
ATOM 5714 O O . ALA B 1 97 ? 5.18 -9.031 -72.312 1 18.27 97 ALA B O 1
ATOM 5715 N N . THR B 1 98 ? 4.742 -8.422 -70.312 1 17.03 98 THR B N 1
ATOM 5716 C CA . THR B 1 98 ? 5.523 -7.332 -70.875 1 17.03 98 THR B CA 1
ATOM 5717 C C . THR B 1 98 ? 6.758 -7.875 -71.625 1 17.03 98 THR B C 1
ATOM 5719 O O . THR B 1 98 ? 7.426 -8.781 -71.125 1 17.03 98 THR B O 1
ATOM 5722 N N . SER B 1 99 ? 7.031 -7.387 -72.938 1 15.91 99 SER B N 1
ATOM 5723 C CA . SER B 1 99 ? 7.887 -7.664 -74.062 1 15.91 99 SER B CA 1
ATOM 5724 C C . SER B 1 99 ? 9.359 -7.434 -73.75 1 15.91 99 SER B C 1
ATOM 5726 O O . SER B 1 99 ? 10.188 -8.328 -73.938 1 15.91 99 SER B O 1
ATOM 5728 N N . SER B 1 100 ? 10 -6.301 -74.312 1 15.33 100 SER B N 1
ATOM 5729 C CA . SER B 1 100 ? 11.102 -6.477 -75.25 1 15.33 100 SER B CA 1
ATOM 5730 C C . SER B 1 100 ? 12.438 -6.586 -74.5 1 15.33 100 SER B C 1
ATOM 5732 O O . SER B 1 100 ? 13.195 -7.531 -74.75 1 15.33 100 SER B O 1
ATOM 5734 N N . ILE B 1 101 ? 13.164 -5.375 -74.312 1 15.94 101 ILE B N 1
ATOM 5735 C CA . ILE B 1 101 ? 14.297 -5.004 -75.125 1 15.94 101 ILE B CA 1
ATOM 5736 C C . ILE B 1 101 ? 15.594 -5.496 -74.5 1 15.94 101 ILE B C 1
ATOM 5738 O O . ILE B 1 101 ? 15.656 -5.711 -73.312 1 15.94 101 ILE B O 1
ATOM 5742 N N . GLU B 1 102 ? 16.766 -5.066 -75.25 1 14.99 102 GLU B N 1
ATOM 5743 C CA . GLU B 1 102 ? 17.984 -5.641 -75.75 1 14.99 102 GLU B CA 1
ATOM 5744 C C . GLU B 1 102 ? 19.109 -5.676 -74.75 1 14.99 102 GLU B C 1
ATOM 5746 O O . GLU B 1 102 ? 19.703 -6.723 -74.5 1 14.99 102 GLU B O 1
ATOM 5751 N N . GLY B 1 103 ? 19.953 -4.598 -74.625 1 14.26 103 GLY B N 1
ATOM 5752 C CA . GLY B 1 103 ? 21.266 -4.684 -75.25 1 14.26 103 GLY B CA 1
ATOM 5753 C C . GLY B 1 103 ? 22.375 -4.961 -74.25 1 14.26 103 GLY B C 1
ATOM 5754 O O . GLY B 1 103 ? 23.562 -4.871 -74.625 1 14.26 103 GLY B O 1
ATOM 5755 N N . ALA B 1 104 ? 22.031 -5.035 -73 1 15.14 104 ALA B N 1
ATOM 5756 C CA . ALA B 1 104 ? 23.172 -4.641 -72.188 1 15.14 104 ALA B CA 1
ATOM 5757 C C . ALA B 1 104 ? 24.406 -5.496 -72.5 1 15.14 104 ALA B C 1
ATOM 5759 O O . ALA B 1 104 ? 24.359 -6.723 -72.375 1 15.14 104 ALA B O 1
ATOM 5760 N N . GLY B 1 105 ? 25.422 -4.793 -73.125 1 13.97 105 GLY B N 1
ATOM 5761 C CA . GLY B 1 105 ? 26.688 -5.148 -73.75 1 13.97 105 GLY B CA 1
ATOM 5762 C C . GLY B 1 105 ? 27.625 -5.91 -72.812 1 13.97 105 GLY B C 1
ATOM 5763 O O . GLY B 1 105 ? 27.688 -7.141 -72.875 1 13.97 105 GLY B O 1
ATOM 5764 N N . ASP B 1 106 ? 28.766 -5.156 -72.5 1 14.23 106 ASP B N 1
ATOM 5765 C CA . ASP B 1 106 ? 30.109 -5.473 -72.938 1 14.23 106 ASP B CA 1
ATOM 5766 C C . ASP B 1 106 ? 30.844 -6.375 -71.938 1 14.23 106 ASP B C 1
ATOM 5768 O O . ASP B 1 106 ? 30.234 -6.938 -71.062 1 14.23 106 ASP B O 1
ATOM 5772 N N . SER B 1 107 ? 32.062 -5.707 -71.312 1 14.08 107 SER B N 1
ATOM 5773 C CA . SER B 1 107 ? 33.469 -5.984 -71.625 1 14.08 107 SER B CA 1
ATOM 5774 C C . SER B 1 107 ? 34.031 -7.031 -70.688 1 14.08 107 SER B C 1
ATOM 5776 O O . SER B 1 107 ? 33.438 -7.332 -69.625 1 14.08 107 SER B O 1
ATOM 5778 N N . VAL B 1 108 ? 35.531 -6.965 -70.562 1 14.19 108 VAL B N 1
ATOM 5779 C CA . VAL B 1 108 ? 36.656 -7.812 -70.875 1 14.19 108 VAL B CA 1
ATOM 5780 C C . VAL B 1 108 ? 37.219 -8.461 -69.625 1 14.19 108 VAL B C 1
ATOM 5782 O O . VAL B 1 108 ? 37.438 -9.68 -69.625 1 14.19 108 VAL B O 1
ATOM 5785 N N . GLU B 1 109 ? 38.031 -7.637 -68.75 1 13.81 109 GLU B N 1
ATOM 5786 C CA . GLU B 1 109 ? 39.469 -7.902 -68.812 1 13.81 109 GLU B CA 1
ATOM 5787 C C . GLU B 1 109 ? 39.844 -9.086 -67.875 1 13.81 109 GLU B C 1
ATOM 5789 O O . GLU B 1 109 ? 39.094 -9.453 -67 1 13.81 109 GLU B O 1
ATOM 5794 N N . ARG B 1 110 ? 41.281 -9.164 -67.5 1 14.14 110 ARG B N 1
ATOM 5795 C CA . ARG B 1 110 ? 42.469 -10 -67.812 1 14.14 110 ARG B CA 1
ATOM 5796 C C . ARG B 1 110 ? 42.781 -10.875 -66.562 1 14.14 110 ARG B C 1
ATOM 5798 O O . ARG B 1 110 ? 42.969 -12.086 -66.75 1 14.14 110 ARG B O 1
ATOM 5805 N N . SER B 1 111 ? 43.594 -10.312 -65.5 1 13.63 111 SER B N 1
ATOM 5806 C CA . SER B 1 111 ? 45.031 -10.648 -65.438 1 13.63 111 SER B CA 1
ATOM 5807 C C . SER B 1 111 ? 45.25 -11.93 -64.625 1 13.63 111 SER B C 1
ATOM 5809 O O . SER B 1 111 ? 44.375 -12.375 -63.906 1 13.63 111 SER B O 1
ATOM 5811 N N . THR B 1 112 ? 46.594 -12.195 -64.188 1 13.55 112 THR B N 1
ATOM 5812 C CA . THR B 1 112 ? 47.75 -13.078 -64.375 1 13.55 112 THR B CA 1
ATOM 5813 C C . THR B 1 112 ? 47.875 -14.078 -63.25 1 13.55 112 THR B C 1
ATOM 5815 O O . THR B 1 112 ? 47.969 -15.281 -63.469 1 13.55 112 THR B O 1
ATOM 5818 N N . THR B 1 113 ? 48.656 -13.797 -62.031 1 13.71 113 THR B N 1
ATOM 5819 C CA . THR B 1 113 ? 50 -14.336 -61.906 1 13.71 113 THR B CA 1
ATOM 5820 C C . THR B 1 113 ? 49.969 -15.664 -61.156 1 13.71 113 THR B C 1
ATOM 5822 O O . THR B 1 113 ? 48.969 -16.047 -60.594 1 13.71 113 THR B O 1
ATOM 5825 N N . GLY B 1 114 ? 51.031 -15.93 -60.125 1 13.65 114 GLY B N 1
ATOM 5826 C CA . GLY B 1 114 ? 52.281 -16.688 -60.094 1 13.65 114 GLY B CA 1
ATOM 5827 C C . GLY B 1 114 ? 52.125 -18.016 -59.344 1 13.65 114 GLY B C 1
ATOM 5828 O O . GLY B 1 114 ? 51.094 -18.266 -58.719 1 13.65 114 GLY B O 1
ATOM 5829 N N . ASN B 1 115 ? 53.344 -18.75 -58.906 1 13.51 115 ASN B N 1
ATOM 5830 C CA . ASN B 1 115 ? 54.156 -19.938 -59.156 1 13.51 115 ASN B CA 1
ATOM 5831 C C . ASN B 1 115 ? 54.031 -20.953 -58 1 13.51 115 ASN B C 1
ATOM 5833 O O . ASN B 1 115 ? 53.938 -22.156 -58.25 1 13.51 115 ASN B O 1
ATOM 5837 N N . GLU B 1 116 ? 54.375 -20.672 -56.719 1 14.05 116 GLU B N 1
ATOM 5838 C CA . GLU B 1 116 ? 55.531 -21.422 -56.219 1 14.05 116 GLU B CA 1
ATOM 5839 C C . GLU B 1 116 ? 55.125 -22.828 -55.812 1 14.05 116 GLU B C 1
ATOM 5841 O O . GLU B 1 116 ? 53.969 -23.094 -55.5 1 14.05 116 GLU B O 1
ATOM 5846 N N . ALA B 1 117 ? 56.219 -23.766 -55.438 1 14.14 117 ALA B N 1
ATOM 5847 C CA . ALA B 1 117 ? 56.906 -25 -55.688 1 14.14 117 ALA B CA 1
ATOM 5848 C C . ALA B 1 117 ? 56.469 -26.109 -54.719 1 14.14 117 ALA B C 1
ATOM 5850 O O . ALA B 1 117 ? 56.094 -27.203 -55.156 1 14.14 117 ALA B O 1
ATOM 5851 N N . ILE B 1 118 ? 57.281 -26.391 -53.625 1 14.2 118 ILE B N 1
ATOM 5852 C CA . ILE B 1 118 ? 58.188 -27.531 -53.625 1 14.2 118 ILE B CA 1
ATOM 5853 C C . ILE B 1 118 ? 57.531 -28.719 -52.938 1 14.2 118 ILE B C 1
ATOM 5855 O O . ILE B 1 118 ? 57.469 -29.812 -53.5 1 14.2 118 ILE B O 1
ATOM 5859 N N . GLY B 1 119 ? 58 -29.094 -51.656 1 13.44 119 GLY B N 1
ATOM 5860 C CA . GLY B 1 119 ? 58.844 -30.25 -51.438 1 13.44 119 GLY B CA 1
ATOM 5861 C C . GLY B 1 119 ? 58.031 -31.484 -51 1 13.44 119 GLY B C 1
ATOM 5862 O O . GLY B 1 119 ? 56.844 -31.391 -50.719 1 13.44 119 GLY B O 1
ATOM 5863 N N . ALA B 1 120 ? 58.656 -32.406 -50.188 1 14.38 120 ALA B N 1
ATOM 5864 C CA . ALA B 1 120 ? 59.219 -33.75 -50.375 1 14.38 120 ALA B CA 1
ATOM 5865 C C . ALA B 1 120 ? 58.281 -34.812 -49.781 1 14.38 120 ALA B C 1
ATOM 5867 O O . ALA B 1 120 ? 57.906 -35.781 -50.469 1 14.38 120 ALA B O 1
ATOM 5868 N N . SER B 1 121 ? 58.562 -35.094 -48.469 1 13.93 121 SER B N 1
ATOM 5869 C CA . SER B 1 121 ? 59.188 -36.406 -48.188 1 13.93 121 SER B CA 1
ATOM 5870 C C . SER B 1 121 ? 58.125 -37.469 -47.969 1 13.93 121 SER B C 1
ATOM 5872 O O . SER B 1 121 ? 56.969 -37.188 -47.688 1 13.93 121 SER B O 1
ATOM 5874 N N . PRO B 1 122 ? 58.594 -38.656 -47.469 1 14.05 122 PRO B N 1
ATOM 5875 C CA . PRO B 1 122 ? 58.531 -40.094 -47.844 1 14.05 122 PRO B CA 1
ATOM 5876 C C . PRO B 1 122 ? 57.5 -40.875 -47.031 1 14.05 122 PRO B C 1
ATOM 5878 O O . PRO B 1 122 ? 57.281 -42.062 -47.281 1 14.05 122 PRO B O 1
ATOM 5881 N N . LYS B 1 123 ? 56.844 -40.125 -46.062 1 14.83 123 LYS B N 1
ATOM 5882 C CA . LYS B 1 123 ? 56.875 -40.969 -44.875 1 14.83 123 LYS B CA 1
ATOM 5883 C C . LYS B 1 123 ? 56.312 -42.344 -45.188 1 14.83 123 LYS B C 1
ATOM 5885 O O . LYS B 1 123 ? 55.656 -42.562 -46.219 1 14.83 123 LYS B O 1
ATOM 5890 N N . HIS B 1 124 ? 55.562 -42.844 -44.25 1 14.29 124 HIS B N 1
ATOM 5891 C CA . HIS B 1 124 ? 55.656 -44 -43.375 1 14.29 124 HIS B CA 1
ATOM 5892 C C . HIS B 1 124 ? 54.719 -45.125 -43.844 1 14.29 124 HIS B C 1
ATOM 5894 O O . HIS B 1 124 ? 54.562 -46.125 -43.156 1 14.29 124 HIS B O 1
ATOM 5900 N N . CYS B 1 125 ? 54.656 -45.5 -45.031 1 15.8 125 CYS B N 1
ATOM 5901 C CA . CYS B 1 125 ? 53.469 -46.312 -45.156 1 15.8 125 CYS B CA 1
ATOM 5902 C C . CYS B 1 125 ? 53.625 -47.625 -44.375 1 15.8 125 CYS B C 1
ATOM 5904 O O . CYS B 1 125 ? 54.375 -48.5 -44.812 1 15.8 125 CYS B O 1
ATOM 5906 N N . PRO B 1 126 ? 53.75 -47.406 -43.125 1 14.62 126 PRO B N 1
ATOM 5907 C CA . PRO B 1 126 ? 54.031 -48.719 -42.5 1 14.62 126 PRO B CA 1
ATOM 5908 C C . PRO B 1 126 ? 53.125 -49.812 -43.031 1 14.62 126 PRO B C 1
ATOM 5910 O O . PRO B 1 126 ? 52 -49.531 -43.5 1 14.62 126 PRO B O 1
ATOM 5913 N N . ASN B 1 127 ? 53.688 -50.875 -43.188 1 14.77 127 ASN B N 1
ATOM 5914 C CA . ASN B 1 127 ? 53.562 -52.156 -43.844 1 14.77 127 ASN B CA 1
ATOM 5915 C C . ASN B 1 127 ? 52.531 -53.062 -43.188 1 14.77 127 ASN B C 1
ATOM 5917 O O . ASN B 1 127 ? 52.5 -54.25 -43.406 1 14.77 127 ASN B O 1
ATOM 5921 N N . CYS B 1 128 ? 51.844 -52.5 -42.125 1 14.34 128 CYS B N 1
ATOM 5922 C CA . CYS B 1 128 ? 51.656 -53.688 -41.344 1 1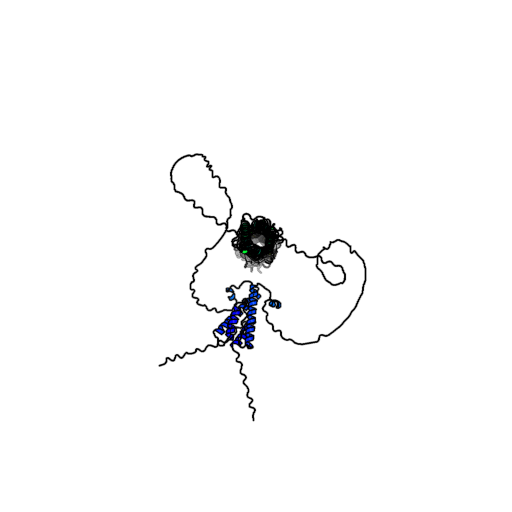4.34 128 CYS B CA 1
ATOM 5923 C C . CYS B 1 128 ? 50.969 -54.781 -42.156 1 14.34 128 CYS B C 1
ATOM 5925 O O . CYS B 1 128 ? 50.844 -54.688 -43.375 1 14.34 128 CYS B O 1
ATOM 5927 N N . GLY B 1 129 ? 49.781 -55.094 -41.625 1 14.29 129 GLY B N 1
ATOM 5928 C CA . GLY B 1 129 ? 49.5 -56.406 -41.062 1 14.29 129 GLY B CA 1
ATOM 5929 C C . GLY B 1 129 ? 48.938 -57.406 -42.062 1 14.29 129 GLY B C 1
ATOM 5930 O O . GLY B 1 129 ? 48.75 -57.062 -43.219 1 14.29 129 GLY B O 1
ATOM 5931 N N . ASN B 1 130 ? 47.938 -58.156 -41.656 1 14.56 130 ASN B N 1
ATOM 5932 C CA . ASN B 1 130 ? 47.812 -59.594 -41.438 1 14.56 130 ASN B CA 1
ATOM 5933 C C . ASN B 1 130 ? 47.062 -60.281 -42.594 1 14.56 130 ASN B C 1
ATOM 5935 O O . ASN B 1 130 ? 47.469 -61.344 -43.062 1 14.56 130 ASN B O 1
ATOM 5939 N N . SER B 1 131 ? 45.875 -59.812 -42.906 1 14.04 131 SER B N 1
ATOM 5940 C CA . SER B 1 131 ? 44.875 -60.875 -42.688 1 14.04 131 SER B CA 1
ATOM 5941 C C . SER B 1 131 ? 44.938 -61.938 -43.781 1 14.04 131 SER B C 1
ATOM 5943 O O . SER B 1 131 ? 45.469 -61.688 -44.875 1 14.04 131 SER B O 1
ATOM 5945 N N . PHE B 1 132 ? 43.781 -62.812 -43.844 1 15.16 132 PHE B N 1
ATOM 5946 C CA . PHE B 1 132 ? 43.281 -64.188 -43.781 1 15.16 132 PHE B CA 1
ATOM 5947 C C . PHE B 1 132 ? 42.969 -64.688 -45.188 1 15.16 132 PHE B C 1
ATOM 5949 O O . PHE B 1 132 ? 42.688 -63.906 -46.094 1 15.16 132 PHE B O 1
ATOM 5956 N N . GLU B 1 133 ? 42.938 -66 -45.219 1 15.66 133 GLU B N 1
ATOM 5957 C CA . GLU B 1 133 ? 43.062 -67.25 -46 1 15.66 133 GLU B CA 1
ATOM 5958 C C . GLU B 1 133 ? 41.812 -67.5 -46.812 1 15.66 133 GLU B C 1
ATOM 5960 O O . GLU B 1 133 ? 40.719 -67.562 -46.281 1 15.66 133 GLU B O 1
ATOM 5965 N N . ARG B 1 134 ? 41.719 -67.188 -48 1 16.09 134 ARG B N 1
ATOM 5966 C CA . ARG B 1 134 ? 40.75 -67.5 -49.031 1 16.09 134 ARG B CA 1
ATOM 5967 C C . ARG B 1 134 ? 40.594 -69 -49.188 1 16.09 134 ARG B C 1
ATOM 5969 O O . ARG B 1 134 ? 41.562 -69.75 -49.188 1 16.09 134 ARG B O 1
ATOM 5976 N N . SER B 1 135 ? 39.469 -69.312 -48.938 1 14.91 135 SER B N 1
ATOM 5977 C CA . SER B 1 135 ? 38.781 -70.625 -49.125 1 14.91 135 SER B CA 1
ATOM 5978 C C . SER B 1 135 ? 38.938 -71.125 -50.562 1 14.91 135 SER B C 1
ATOM 5980 O O . SER B 1 135 ? 39.156 -70.375 -51.469 1 14.91 135 SER B O 1
ATOM 5982 N N . PRO B 1 136 ? 38.656 -72.438 -50.688 1 14.8 136 PRO B N 1
ATOM 5983 C CA . PRO B 1 136 ? 38.906 -73.625 -51.562 1 14.8 136 PRO B CA 1
ATOM 5984 C C . PRO B 1 136 ? 38.094 -73.562 -52.844 1 14.8 136 PRO B C 1
ATOM 5986 O O . PRO B 1 136 ? 38.625 -73.75 -53.938 1 14.8 136 PRO B O 1
ATOM 5989 N N . LEU B 1 137 ? 36.844 -74.062 -52.75 1 14.64 137 LEU B N 1
ATOM 5990 C CA . LEU B 1 137 ? 36.625 -75.312 -53.469 1 14.64 137 LEU B CA 1
ATOM 5991 C C . LEU B 1 137 ? 36.188 -75.125 -54.906 1 14.64 137 LEU B C 1
ATOM 5993 O O . LEU B 1 137 ? 36.75 -75.688 -55.844 1 14.64 137 LEU B O 1
ATOM 5997 N N . LEU B 1 138 ? 34.781 -74.812 -55.219 1 15.21 138 LEU B N 1
ATOM 5998 C CA . LEU B 1 138 ? 34.219 -76 -55.938 1 15.21 138 LEU B CA 1
ATOM 5999 C C . LEU B 1 138 ? 34.281 -75.75 -57.438 1 15.21 138 LEU B C 1
ATOM 6001 O O . LEU B 1 138 ? 34.188 -76.688 -58.219 1 15.21 138 LEU B O 1
ATOM 6005 N N . HIS B 1 139 ? 34.312 -74.625 -57.969 1 14.65 139 HIS B N 1
ATOM 6006 C CA . HIS B 1 139 ? 33.312 -74.75 -59.031 1 14.65 139 HIS B CA 1
ATOM 6007 C C . HIS B 1 139 ? 33.719 -75.75 -60.062 1 14.65 139 HIS B C 1
ATOM 6009 O O . HIS B 1 139 ? 34.875 -76.188 -60.125 1 14.65 139 HIS B O 1
ATOM 6015 N N . THR B 1 140 ? 32.938 -75.688 -61.406 1 15.32 140 THR B N 1
ATOM 6016 C CA . THR B 1 140 ? 32.188 -76.438 -62.406 1 15.32 140 THR B CA 1
ATOM 6017 C C . THR B 1 140 ? 33 -76.562 -63.688 1 15.32 140 THR B C 1
ATOM 6019 O O . THR B 1 140 ? 32.656 -77.375 -64.562 1 15.32 140 THR B O 1
ATOM 6022 N N . ASN B 1 141 ? 34.031 -76.062 -64.062 1 14.89 141 ASN B N 1
ATOM 6023 C CA . ASN B 1 141 ? 33.844 -75.625 -65.438 1 14.89 141 ASN B CA 1
ATOM 6024 C C . ASN B 1 141 ? 33.688 -76.812 -66.375 1 14.89 141 ASN B C 1
ATOM 6026 O O . ASN B 1 141 ? 33.812 -78 -65.938 1 14.89 141 ASN B O 1
ATOM 6030 N N . LEU B 1 142 ? 34.531 -76.75 -67.625 1 15.34 142 LEU B N 1
ATOM 6031 C CA . LEU B 1 142 ? 34.406 -76.5 -69.062 1 15.34 142 LEU B CA 1
ATOM 6032 C C . LEU B 1 142 ? 34.375 -77.812 -69.875 1 15.34 142 LEU B C 1
ATOM 6034 O O . LEU B 1 142 ? 34.656 -78.875 -69.375 1 15.34 142 LEU B O 1
ATOM 6038 N N . GLN B 1 143 ? 35.219 -77.688 -71.062 1 14.64 143 GLN B N 1
ATOM 6039 C CA . GLN B 1 143 ? 35.156 -77.75 -72.5 1 14.64 143 GLN B CA 1
ATOM 6040 C C . GLN B 1 143 ? 35.406 -79.188 -73 1 14.64 143 GLN B C 1
ATOM 6042 O O . GLN B 1 143 ? 34.594 -79.812 -73.688 1 14.64 143 GLN B O 1
ATOM 6047 N N . ASP B 1 144 ? 36.531 -79.375 -73.875 1 15.16 144 ASP B N 1
ATOM 6048 C CA . ASP B 1 144 ? 36.688 -79.5 -75.312 1 15.16 144 ASP B CA 1
ATOM 6049 C C . ASP B 1 144 ? 36.875 -80.938 -75.688 1 15.16 144 ASP B C 1
ATOM 6051 O O . ASP B 1 144 ? 37.062 -81.812 -74.812 1 15.16 144 ASP B O 1
ATOM 6055 N N . GLY B 1 145 ? 37.906 -81.125 -76.812 1 14.95 145 GLY B N 1
ATOM 6056 C CA . GLY B 1 145 ? 38.031 -81.625 -78.125 1 14.95 145 GLY B CA 1
ATOM 6057 C C . GLY B 1 145 ? 38.469 -83.062 -78.188 1 14.95 145 GLY B C 1
ATOM 6058 O O . GLY B 1 145 ? 37.75 -83.938 -78.75 1 14.95 145 GLY B O 1
ATOM 6059 N N . THR B 1 146 ? 39.875 -83.25 -78.312 1 15.48 146 THR B N 1
ATOM 6060 C CA . THR B 1 146 ? 40.438 -83.75 -79.562 1 15.48 146 THR B CA 1
ATOM 6061 C C . THR B 1 146 ? 40.375 -85.25 -79.625 1 15.48 146 THR B C 1
ATOM 6063 O O . THR B 1 146 ? 39.844 -85.812 -80.625 1 15.48 146 THR B O 1
ATOM 6066 N N . GLU B 1 147 ? 41.594 -85.875 -79.562 1 15.27 147 GLU B N 1
ATOM 6067 C CA . GLU B 1 147 ? 42.344 -86.562 -80.562 1 15.27 147 GLU B CA 1
ATOM 6068 C C . GLU B 1 147 ? 41.938 -88 -80.688 1 15.27 147 GLU B C 1
ATOM 6070 O O . GLU B 1 147 ? 41.312 -88.562 -79.75 1 15.27 147 GLU B O 1
ATOM 6075 N N . ASP B 1 148 ? 42.938 -88.75 -81.25 1 15.41 148 ASP B N 1
ATOM 6076 C CA . ASP B 1 148 ? 43.188 -89.625 -82.375 1 15.41 148 ASP B CA 1
ATOM 6077 C C . ASP B 1 148 ? 42.969 -91.062 -82 1 15.41 148 ASP B C 1
ATOM 6079 O O . ASP B 1 148 ? 42.25 -91.812 -82.75 1 15.41 148 ASP B O 1
ATOM 6083 N N . THR B 1 149 ? 44.062 -91.688 -81.375 1 15.87 149 THR B N 1
ATOM 6084 C CA . THR B 1 149 ? 44.781 -92.688 -82.125 1 15.87 149 THR B CA 1
ATOM 6085 C C . THR B 1 149 ? 44.094 -94.062 -82.062 1 15.87 149 THR B C 1
ATOM 6087 O O . THR B 1 149 ? 43.344 -94.312 -81.125 1 15.87 149 THR B O 1
ATOM 6090 N N . PRO B 1 150 ? 44.906 -95.125 -82.5 1 16.55 150 PRO B N 1
ATOM 6091 C CA . PRO B 1 150 ? 44.75 -96.188 -83.5 1 16.55 150 PRO B CA 1
ATOM 6092 C C . PRO B 1 150 ? 44.156 -97.5 -82.875 1 16.55 150 PRO B C 1
ATOM 6094 O O . PRO B 1 150 ? 43.219 -98 -83.438 1 16.55 150 PRO B O 1
ATOM 6097 N N . GLN B 1 151 ? 44.969 -98.125 -81.938 1 15.96 151 GLN B N 1
ATOM 6098 C CA . GLN B 1 151 ? 45.5 -99.375 -82.375 1 15.96 151 GLN B CA 1
ATOM 6099 C C . GLN B 1 151 ? 44.469 -100.5 -82.188 1 15.96 151 GLN B C 1
ATOM 6101 O O . GLN B 1 151 ? 43.531 -100.375 -81.438 1 15.96 151 GLN B O 1
ATOM 6106 N N . ALA B 1 152 ? 45.125 -101.875 -82 1 18.36 152 ALA B N 1
ATOM 6107 C CA . ALA B 1 152 ? 45.094 -103.125 -82.75 1 18.36 152 ALA B CA 1
ATOM 6108 C C . ALA B 1 152 ? 44.188 -104.125 -82.062 1 18.36 152 ALA B C 1
ATOM 6110 O O . ALA B 1 152 ? 43.375 -104.812 -82.688 1 18.36 152 ALA B O 1
ATOM 6111 N N . VAL B 1 153 ? 44.344 -104.375 -80.688 1 17.56 153 VAL B N 1
ATOM 6112 C CA . VAL B 1 153 ? 44.75 -105.75 -80.688 1 17.56 153 VAL B CA 1
ATOM 6113 C C . VAL B 1 153 ? 43.5 -106.625 -80.812 1 17.56 153 VAL B C 1
ATOM 6115 O O . VAL B 1 153 ? 42.375 -106.188 -80.562 1 17.56 153 VAL B O 1
ATOM 6118 N N . PRO B 1 154 ? 43.75 -108 -80.438 1 17.75 154 PRO B N 1
ATOM 6119 C CA . PRO B 1 154 ? 43.469 -109.25 -81.125 1 17.75 154 PRO B CA 1
ATOM 6120 C C . PRO B 1 154 ? 42.062 -109.812 -80.812 1 17.75 154 PRO B C 1
ATOM 6122 O O . PRO B 1 154 ? 41.375 -109.312 -80 1 17.75 154 PRO B O 1
ATOM 6125 N N . SER B 1 155 ? 42.031 -111.062 -80.875 1 16.95 155 SER B N 1
ATOM 6126 C CA . SER B 1 155 ? 41.312 -112.125 -81.688 1 16.95 155 SER B CA 1
ATOM 6127 C C . SER B 1 155 ? 40.031 -112.562 -80.938 1 16.95 155 SER B C 1
ATOM 6129 O O . SER B 1 155 ? 38.969 -112.562 -81.562 1 16.95 155 SER B O 1
ATOM 6131 N N . SER B 1 156 ? 40.188 -113.562 -79.875 1 18.98 156 SER B N 1
ATOM 6132 C CA . SER B 1 156 ? 39.562 -114.875 -80.062 1 18.98 156 SER B CA 1
ATOM 6133 C C . SER B 1 156 ? 38.156 -114.875 -79.5 1 18.98 156 SER B C 1
ATOM 6135 O O . SER B 1 156 ? 37.781 -114.062 -78.688 1 18.98 156 SER B O 1
ATOM 6137 N N . ILE B 1 157 ? 37.219 -115.875 -80 1 19.72 157 ILE B N 1
ATOM 6138 C CA . ILE B 1 157 ? 35.875 -116.25 -80.312 1 19.72 157 ILE B CA 1
ATOM 6139 C C . ILE B 1 157 ? 35.156 -116.75 -79.062 1 19.72 157 ILE B C 1
ATOM 6141 O O . ILE B 1 157 ? 33.938 -117.062 -79.125 1 19.72 157 ILE B O 1
ATOM 6145 N N . VAL B 1 158 ? 35.781 -117.062 -77.812 1 24.69 158 VAL B N 1
ATOM 6146 C CA . VAL B 1 158 ? 35.219 -118.312 -77.375 1 24.69 158 VAL B CA 1
ATOM 6147 C C . VAL B 1 158 ? 33.75 -118.188 -77 1 24.69 158 VAL B C 1
ATOM 6149 O O . VAL B 1 158 ? 33.344 -117.125 -76.5 1 24.69 158 VAL B O 1
ATOM 6152 N N . ALA B 1 159 ? 32.969 -119.312 -77.25 1 26.33 159 ALA B N 1
ATOM 6153 C CA . ALA B 1 159 ? 31.625 -119.875 -77.5 1 26.33 159 ALA B CA 1
ATOM 6154 C C . ALA B 1 159 ? 30.766 -119.812 -76.188 1 26.33 159 ALA B C 1
ATOM 6156 O O . ALA B 1 159 ? 31.25 -120.125 -75.125 1 26.33 159 ALA B O 1
ATOM 6157 N N . ASP B 1 160 ? 29.656 -119.188 -76.188 1 20.69 160 ASP B N 1
ATOM 6158 C CA . ASP B 1 160 ? 28.547 -118.688 -75.375 1 20.69 160 ASP B CA 1
ATOM 6159 C C . ASP B 1 160 ? 27.797 -119.875 -74.75 1 20.69 160 ASP B C 1
ATOM 6161 O O . ASP B 1 160 ? 26.844 -120.375 -75.312 1 20.69 160 ASP B O 1
ATOM 6165 N N . SER B 1 161 ? 28.328 -121 -74.25 1 25.86 161 SER B N 1
ATOM 6166 C CA . SER B 1 161 ? 27.375 -122.062 -74 1 25.86 161 SER B CA 1
ATOM 6167 C C . SER B 1 161 ? 26.391 -121.625 -72.875 1 25.86 161 SER B C 1
ATOM 6169 O O . SER B 1 161 ? 26.797 -121.125 -71.875 1 25.86 161 SER B O 1
ATOM 6171 N N . SER B 1 162 ? 25.094 -121.375 -73.188 1 25.53 162 SER B N 1
ATOM 6172 C CA . SER B 1 162 ? 23.891 -120.938 -72.5 1 25.53 162 SER B CA 1
ATOM 6173 C C . SER B 1 162 ? 23.531 -121.812 -71.312 1 25.53 162 SER B C 1
ATOM 6175 O O . SER B 1 162 ? 23.078 -122.938 -71.562 1 25.53 162 SER B O 1
ATOM 6177 N N . ASP B 1 163 ? 24.266 -122 -70.312 1 27.27 163 ASP B N 1
ATOM 6178 C CA . ASP B 1 163 ? 23.938 -122.875 -69.188 1 27.27 163 ASP B CA 1
ATOM 6179 C C . ASP B 1 163 ? 22.609 -122.438 -68.562 1 27.27 163 ASP B C 1
ATOM 6181 O O . ASP B 1 163 ? 22.5 -121.375 -67.938 1 27.27 163 ASP B O 1
ATOM 6185 N N . GLU B 1 164 ? 21.406 -122.625 -69.188 1 32.97 164 GLU B N 1
ATOM 6186 C CA . GLU B 1 164 ? 20.078 -122.438 -68.688 1 32.97 164 GLU B CA 1
ATOM 6187 C C . GLU B 1 164 ? 19.938 -123.062 -67.312 1 32.97 164 GLU B C 1
ATOM 6189 O O . GLU B 1 164 ? 20.078 -124.312 -67.125 1 32.97 164 GLU B O 1
ATOM 6194 N N . ILE B 1 165 ? 20.359 -122.562 -66.25 1 36.31 165 ILE B N 1
ATOM 6195 C CA . ILE B 1 165 ? 20.203 -123.062 -64.875 1 36.31 165 ILE B CA 1
ATOM 6196 C C . ILE B 1 165 ? 18.734 -123.312 -64.562 1 36.31 165 ILE B C 1
ATOM 6198 O O . ILE B 1 165 ? 17.906 -122.375 -64.562 1 36.31 165 ILE B O 1
ATOM 6202 N N . VAL B 1 166 ? 18.016 -124.312 -65.125 1 38.66 166 VAL B N 1
ATOM 6203 C CA . VAL B 1 166 ? 16.688 -124.875 -64.875 1 38.66 166 VAL B CA 1
ATOM 6204 C C . VAL B 1 166 ? 16.469 -125 -63.375 1 38.66 166 VAL B C 1
ATOM 6206 O O . VAL B 1 166 ? 17.141 -125.75 -62.688 1 38.66 166 VAL B O 1
ATOM 6209 N N . PHE B 1 167 ? 16.031 -123.938 -62.656 1 41.28 167 PHE B N 1
ATOM 6210 C CA . PHE B 1 167 ? 15.68 -124 -61.25 1 41.28 167 PHE B CA 1
ATOM 6211 C C . PHE B 1 167 ? 14.57 -125 -61 1 41.28 167 PHE B C 1
ATOM 6213 O O . PHE B 1 167 ? 13.648 -125.125 -61.812 1 41.28 167 PHE B O 1
ATOM 6220 N N . ARG B 1 168 ? 14.75 -126 -60.25 1 53.84 168 ARG B N 1
ATOM 6221 C CA . ARG B 1 168 ? 13.758 -126.938 -59.781 1 53.84 168 ARG B CA 1
ATOM 6222 C C . ARG B 1 168 ? 12.57 -126.25 -59.125 1 53.84 168 ARG B C 1
ATOM 6224 O O . ARG B 1 168 ? 12.727 -125.25 -58.438 1 53.84 168 ARG B O 1
ATOM 6231 N N . PRO B 1 169 ? 11.328 -126.188 -59.375 1 54.69 169 PRO B N 1
ATOM 6232 C CA . PRO B 1 169 ? 10.078 -125.562 -58.938 1 54.69 169 PRO B CA 1
ATOM 6233 C C . PRO B 1 169 ? 10.031 -125.375 -57.438 1 54.69 169 PRO B C 1
ATOM 6235 O O . PRO B 1 169 ? 9.555 -124.375 -56.969 1 54.69 169 PRO B O 1
ATOM 6238 N N . GLY B 1 170 ? 10.555 -126.125 -56.562 1 59.22 170 GLY B N 1
ATOM 6239 C CA . GLY B 1 170 ? 10.508 -126 -55.094 1 59.22 170 GLY B CA 1
ATOM 6240 C C . GLY B 1 170 ? 11.398 -124.938 -54.562 1 59.22 170 GLY B C 1
ATOM 6241 O O . GLY B 1 170 ? 11.039 -124.25 -53.594 1 59.22 170 GLY B O 1
ATOM 6242 N N . GLU B 1 171 ? 12.445 -124.562 -55.094 1 68.69 171 GLU B N 1
ATOM 6243 C CA . GLU B 1 171 ? 13.438 -123.625 -54.625 1 68.69 171 GLU B CA 1
ATOM 6244 C C . GLU B 1 171 ? 13.016 -122.188 -54.938 1 68.69 171 GLU B C 1
ATOM 6246 O O . GLU B 1 171 ? 13.258 -121.25 -54.125 1 68.69 171 GLU B O 1
ATOM 6251 N N . GLU B 1 172 ? 12.32 -122 -55.938 1 68.94 172 GLU B N 1
ATOM 6252 C CA . GLU B 1 172 ? 11.836 -120.625 -56.312 1 68.94 172 GLU B CA 1
ATOM 6253 C C . GLU B 1 172 ? 10.789 -120.125 -55.312 1 68.94 172 GLU B C 1
ATOM 6255 O O . GLU B 1 172 ? 10.805 -118.938 -54.938 1 68.94 172 GLU B O 1
ATOM 6260 N N . ILE B 1 173 ? 10.039 -121 -54.844 1 73.25 173 ILE B N 1
ATOM 6261 C CA . ILE B 1 173 ? 8.961 -120.625 -53.906 1 73.25 173 ILE B CA 1
ATOM 6262 C C . ILE B 1 173 ? 9.547 -120.312 -52.531 1 73.25 173 ILE B C 1
ATOM 6264 O O . ILE B 1 173 ? 9.078 -119.375 -51.875 1 73.25 173 ILE B O 1
ATOM 6268 N N . ARG B 1 174 ? 10.641 -121 -52.188 1 77 174 ARG B N 1
ATOM 6269 C CA . ARG B 1 174 ? 11.281 -120.75 -50.906 1 77 174 ARG B CA 1
ATOM 6270 C C . ARG B 1 174 ? 11.953 -119.375 -50.906 1 77 174 ARG B C 1
ATOM 6272 O O . ARG B 1 174 ? 11.875 -118.625 -49.906 1 77 174 ARG B O 1
ATOM 6279 N N . LEU B 1 175 ? 12.531 -119.062 -52.031 1 78.44 175 LEU B N 1
ATOM 6280 C CA . LEU B 1 175 ? 13.195 -117.75 -52.156 1 78.44 175 LEU B CA 1
ATOM 6281 C C . LEU B 1 175 ? 12.172 -116.625 -52.125 1 78.44 175 LEU B C 1
ATOM 6283 O O . LEU B 1 175 ? 12.391 -115.625 -51.5 1 78.44 175 LEU B O 1
ATOM 6287 N N . LEU B 1 176 ? 11.102 -116.812 -52.812 1 79.56 176 LEU B N 1
ATOM 6288 C CA . LEU B 1 176 ? 10.047 -115.812 -52.844 1 79.56 176 LEU B CA 1
ATOM 6289 C C . LEU B 1 176 ? 9.43 -115.625 -51.469 1 79.56 176 LEU B C 1
ATOM 6291 O O . LEU B 1 176 ? 9.141 -114.438 -51.094 1 79.56 176 LEU B O 1
ATOM 6295 N N . LYS B 1 177 ? 9.352 -116.625 -50.719 1 79.25 177 LYS B N 1
ATOM 6296 C CA . LYS B 1 177 ? 8.805 -116.562 -49.375 1 79.25 177 LYS B CA 1
ATOM 6297 C C . LYS B 1 177 ? 9.727 -115.75 -48.469 1 79.25 177 LYS B C 1
ATOM 6299 O O . LYS B 1 177 ? 9.258 -114.938 -47.656 1 79.25 177 LYS B O 1
ATOM 6304 N N . SER B 1 178 ? 10.977 -116 -48.656 1 82.81 178 SER B N 1
ATOM 6305 C CA . SER B 1 178 ? 11.945 -115.25 -47.844 1 82.81 178 SER B CA 1
ATOM 6306 C C . SER B 1 178 ? 11.93 -113.75 -48.188 1 82.81 178 SER B C 1
ATOM 6308 O O . SER B 1 178 ? 12.016 -112.875 -47.312 1 82.81 178 SER B O 1
ATOM 6310 N N . GLN B 1 179 ? 11.797 -113.5 -49.438 1 85.69 179 GLN B N 1
ATOM 6311 C CA . GLN B 1 179 ? 11.75 -112.125 -49.875 1 85.69 179 GLN B CA 1
ATOM 6312 C C . GLN B 1 179 ? 10.477 -111.438 -49.406 1 85.69 179 GLN B C 1
ATOM 6314 O O . GLN B 1 179 ? 10.516 -110.25 -49.031 1 85.69 179 GLN B O 1
ATOM 6319 N N . LEU B 1 180 ? 9.414 -112.062 -49.312 1 86.81 180 LEU B N 1
ATOM 6320 C CA . LEU B 1 180 ? 8.141 -111.562 -48.844 1 86.81 180 LEU B CA 1
ATOM 6321 C C . LEU B 1 180 ? 8.188 -111.312 -47.344 1 86.81 180 LEU B C 1
ATOM 6323 O O . LEU B 1 180 ? 7.574 -110.312 -46.844 1 86.81 180 LEU B O 1
ATOM 6327 N N . GLU B 1 181 ? 8.961 -112.062 -46.688 1 88.31 181 GLU B N 1
ATOM 6328 C CA . GLU B 1 181 ? 9.164 -111.875 -45.25 1 88.31 181 GLU B CA 1
ATOM 6329 C C . GLU B 1 181 ? 9.914 -110.562 -45 1 88.31 181 GLU B C 1
ATOM 6331 O O . GLU B 1 181 ? 9.617 -109.812 -44.031 1 88.31 181 GLU B O 1
ATOM 6336 N N . ASP B 1 182 ? 10.781 -110.312 -45.906 1 89.69 182 ASP B N 1
ATOM 6337 C CA . ASP B 1 182 ? 11.539 -109.062 -45.812 1 89.69 182 ASP B CA 1
ATOM 6338 C C . ASP B 1 182 ? 10.641 -107.875 -46.062 1 89.69 182 ASP B C 1
ATOM 6340 O O . ASP B 1 182 ? 10.758 -106.875 -45.375 1 89.69 182 ASP B O 1
ATOM 6344 N N . VAL B 1 183 ? 9.766 -107.938 -47 1 89.56 183 VAL B N 1
ATOM 6345 C CA . VAL B 1 183 ? 8.812 -106.875 -47.312 1 89.56 183 VAL B CA 1
ATOM 6346 C C . VAL B 1 183 ? 7.898 -106.625 -46.125 1 89.56 183 VAL B C 1
ATOM 6348 O O . VAL B 1 183 ? 7.695 -105.5 -45.688 1 89.56 183 VAL B O 1
ATOM 6351 N N . ALA B 1 184 ? 7.445 -107.688 -45.531 1 90.62 184 ALA B N 1
ATOM 6352 C CA . ALA B 1 184 ? 6.566 -107.562 -44.375 1 90.62 184 ALA B CA 1
ATOM 6353 C C . ALA B 1 184 ? 7.293 -106.938 -43.188 1 90.62 184 ALA B C 1
ATOM 6355 O O . ALA B 1 184 ? 6.723 -106.125 -42.469 1 90.62 184 ALA B O 1
ATOM 6356 N N . ARG B 1 185 ? 8.523 -107.312 -43.031 1 90.88 185 ARG B N 1
ATOM 6357 C CA . ARG B 1 185 ? 9.312 -106.75 -41.938 1 90.88 185 ARG B CA 1
ATOM 6358 C C . ARG B 1 185 ? 9.516 -105.25 -42.062 1 90.88 185 ARG B C 1
ATOM 6360 O O . ARG B 1 185 ? 9.367 -104.5 -41.094 1 90.88 185 ARG B O 1
ATOM 6367 N N . VAL B 1 186 ? 9.852 -104.812 -43.281 1 91.94 186 VAL B N 1
ATOM 6368 C CA . VAL B 1 186 ? 10.094 -103.375 -43.5 1 91.94 186 VAL B CA 1
ATOM 6369 C C . VAL B 1 186 ? 8.797 -102.625 -43.344 1 91.94 186 VAL B C 1
ATOM 6371 O O . VAL B 1 186 ? 8.773 -101.562 -42.719 1 91.94 186 VAL B O 1
ATOM 6374 N N . CYS B 1 187 ? 7.703 -103.062 -43.812 1 91.44 187 CYS B N 1
ATOM 6375 C CA . CYS B 1 187 ? 6.418 -102.375 -43.688 1 91.44 187 CYS B CA 1
ATOM 6376 C C . CYS B 1 187 ? 5.945 -102.375 -42.219 1 91.44 187 CYS B C 1
ATOM 6378 O O . CYS B 1 187 ? 5.34 -101.375 -41.781 1 91.44 187 CYS B O 1
ATOM 6380 N N . GLU B 1 188 ? 6.262 -103.438 -41.531 1 91.12 188 GLU B N 1
ATOM 6381 C CA . GLU B 1 188 ? 5.949 -103.438 -40.125 1 91.12 188 GLU B CA 1
ATOM 6382 C C . GLU B 1 188 ? 6.785 -102.438 -39.344 1 91.12 188 GLU B C 1
ATOM 6384 O O . GLU B 1 188 ? 6.285 -101.75 -38.438 1 91.12 188 GLU B O 1
ATOM 6389 N N . SER B 1 189 ? 8.039 -102.312 -39.719 1 92 189 SER B N 1
ATOM 6390 C CA . SER B 1 189 ? 8.914 -101.375 -39.094 1 92 189 SER B CA 1
ATOM 6391 C C . SER B 1 189 ? 8.406 -99.938 -39.344 1 92 189 SER B C 1
ATOM 6393 O O . SER B 1 189 ? 8.375 -99.125 -38.406 1 92 189 SER B O 1
ATOM 6395 N N . VAL B 1 190 ? 7.973 -99.625 -40.562 1 90.69 190 VAL B N 1
ATOM 6396 C CA . VAL B 1 190 ? 7.434 -98.375 -40.938 1 90.69 190 VAL B CA 1
ATOM 6397 C C . VAL B 1 190 ? 6.141 -98.125 -40.156 1 90.69 190 VAL B C 1
ATOM 6399 O O . VAL B 1 190 ? 5.906 -97 -39.656 1 90.69 190 VAL B O 1
ATOM 6402 N N . SER B 1 191 ? 5.332 -99.125 -40 1 90.31 191 SER B N 1
ATOM 6403 C CA . SER B 1 191 ? 4.074 -99 -39.281 1 90.31 191 SER B CA 1
ATOM 6404 C C . SER B 1 191 ? 4.312 -98.625 -37.812 1 90.31 191 SER B C 1
ATOM 6406 O O . SER B 1 191 ? 3.482 -98 -37.188 1 90.31 191 SER B O 1
ATOM 6408 N N . ARG B 1 192 ? 5.543 -99 -37.312 1 89.31 192 ARG B N 1
ATOM 6409 C CA . ARG B 1 192 ? 5.887 -98.75 -35.938 1 89.31 192 ARG B CA 1
ATOM 6410 C C . ARG B 1 192 ? 6.715 -97.438 -35.844 1 89.31 192 ARG B C 1
ATOM 6412 O O . ARG B 1 192 ? 7.164 -97.062 -34.75 1 89.31 192 ARG B O 1
ATOM 6419 N N . GLY B 1 193 ? 6.891 -96.875 -36.969 1 89.31 193 GLY B N 1
ATOM 6420 C CA . GLY B 1 193 ? 7.496 -95.562 -36.969 1 89.31 193 GLY B CA 1
ATOM 6421 C C . GLY B 1 193 ? 8.992 -95.562 -37.219 1 89.31 193 GLY B C 1
ATOM 6422 O O . GLY B 1 193 ? 9.648 -94.562 -37.219 1 89.31 193 GLY B O 1
ATOM 6423 N N . ASN B 1 194 ? 9.555 -96.812 -37.5 1 91.25 194 ASN B N 1
ATOM 6424 C CA . ASN B 1 194 ? 10.984 -96.938 -37.75 1 91.25 194 ASN B CA 1
ATOM 6425 C C . ASN B 1 194 ? 11.297 -96.938 -39.25 1 91.25 194 ASN B C 1
ATOM 6427 O O . ASN B 1 194 ? 10.922 -97.875 -39.969 1 91.25 194 ASN B O 1
ATOM 6431 N N . LEU B 1 195 ? 12.039 -95.875 -39.594 1 92.5 195 LEU B N 1
ATOM 6432 C CA . LEU B 1 195 ? 12.32 -95.688 -41.031 1 92.5 195 LEU B CA 1
ATOM 6433 C C . LEU B 1 195 ? 13.781 -96 -41.344 1 92.5 195 LEU B C 1
ATOM 6435 O O . LEU B 1 195 ? 14.32 -95.562 -42.344 1 92.5 195 LEU B O 1
ATOM 6439 N N . GLY B 1 196 ? 14.406 -96.875 -40.531 1 89.19 196 GLY B N 1
ATOM 6440 C CA . GLY B 1 196 ? 15.82 -97.188 -40.688 1 89.19 196 GLY B CA 1
ATOM 6441 C C . GLY B 1 196 ? 16.062 -98.5 -41.438 1 89.19 196 GLY B C 1
ATOM 6442 O O . GLY B 1 196 ? 17.203 -98.812 -41.75 1 89.19 196 GLY B O 1
ATOM 6443 N N . HIS B 1 197 ? 14.961 -99.125 -41.781 1 91.44 197 HIS B N 1
ATOM 6444 C CA . HIS B 1 197 ? 15.125 -100.438 -42.406 1 91.44 197 HIS B CA 1
ATOM 6445 C C . HIS B 1 197 ? 14.672 -100.438 -43.875 1 91.44 197 HIS B C 1
ATOM 6447 O O . HIS B 1 197 ? 13.602 -99.875 -44.188 1 91.44 197 HIS B O 1
ATOM 6453 N N . LYS B 1 198 ? 15.453 -101 -44.781 1 93 198 LYS B N 1
ATOM 6454 C CA . LYS B 1 198 ? 15.141 -101.188 -46.219 1 93 198 LYS B CA 1
ATOM 6455 C C . LYS B 1 198 ? 15.336 -102.625 -46.656 1 93 198 LYS B C 1
ATOM 6457 O O . LYS B 1 198 ? 15.922 -103.438 -45.938 1 93 198 LYS B O 1
ATOM 6462 N N . ILE B 1 199 ? 14.75 -102.938 -47.656 1 91.25 199 ILE B N 1
ATOM 6463 C CA . ILE B 1 199 ? 14.977 -104.25 -48.25 1 91.25 199 ILE B CA 1
ATOM 6464 C C . ILE B 1 199 ? 16.344 -104.25 -48.938 1 91.25 199 ILE B C 1
ATOM 6466 O O . ILE B 1 199 ? 16.578 -103.562 -49.938 1 91.25 199 ILE B O 1
ATOM 6470 N N . THR B 1 200 ? 17.297 -105.062 -48.438 1 87.31 200 THR B N 1
ATOM 6471 C CA . THR B 1 200 ? 18.656 -105.125 -48.938 1 87.31 200 THR B CA 1
ATOM 6472 C C . THR B 1 200 ? 18.969 -106.438 -49.625 1 87.31 200 THR B C 1
ATOM 6474 O O . THR B 1 200 ? 19.906 -106.562 -50.406 1 87.31 200 THR B O 1
ATOM 6477 N N . SER B 1 201 ? 18.188 -107.375 -49.344 1 83.94 201 SER B N 1
ATOM 6478 C CA . SER B 1 201 ? 18.438 -108.688 -49.906 1 83.94 201 SER B CA 1
ATOM 6479 C C . SER B 1 201 ? 18.328 -108.688 -51.438 1 83.94 201 SER B C 1
ATOM 6481 O O . SER B 1 201 ? 17.516 -108 -52 1 83.94 201 SER B O 1
ATOM 6483 N N . PRO B 1 202 ? 19.156 -109.438 -52.094 1 82.12 202 PRO B N 1
ATOM 6484 C CA . PRO B 1 202 ? 19.047 -109.5 -53.562 1 82.12 202 PRO B CA 1
ATOM 6485 C C . PRO B 1 202 ? 17.766 -110.188 -54 1 82.12 202 PRO B C 1
ATOM 6487 O O . PRO B 1 202 ? 17.281 -111.125 -53.344 1 82.12 202 PRO B O 1
ATOM 6490 N N . VAL B 1 203 ? 17.062 -109.562 -54.875 1 80.88 203 VAL B N 1
ATOM 6491 C CA . VAL B 1 203 ? 15.797 -110.125 -55.344 1 80.88 203 VAL B CA 1
ATOM 6492 C C . VAL B 1 203 ? 15.945 -110.625 -56.75 1 80.88 203 VAL B C 1
ATOM 6494 O O . VAL B 1 203 ? 16.781 -110.188 -57.531 1 80.88 203 VA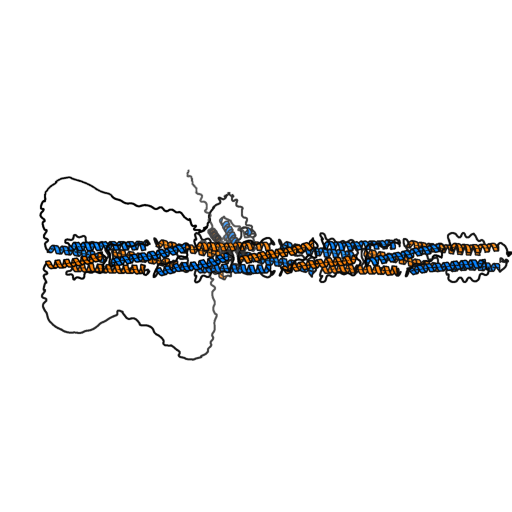L B O 1
ATOM 6497 N N . GLU B 1 204 ? 15.375 -111.75 -57 1 77.25 204 GLU B N 1
ATOM 6498 C CA . GLU B 1 204 ? 15.383 -112.375 -58.344 1 77.25 204 GLU B CA 1
ATOM 6499 C C . GLU B 1 204 ? 14.023 -112.188 -59.031 1 77.25 204 GLU B C 1
ATOM 6501 O O . GLU B 1 204 ? 12.984 -112.438 -58.406 1 77.25 204 GLU B O 1
ATOM 6506 N N . GLY B 1 205 ? 13.945 -111.688 -60.281 1 76.75 205 GLY B N 1
ATOM 6507 C CA . GLY B 1 205 ? 12.727 -111.562 -61.062 1 76.75 205 GLY B CA 1
ATOM 6508 C C . GLY B 1 205 ? 12.258 -110.125 -61.125 1 76.75 205 GLY B C 1
ATOM 6509 O O . GLY B 1 205 ? 12.594 -109.312 -60.25 1 76.75 205 GLY B O 1
ATOM 6510 N N . GLY B 1 206 ? 11.484 -109.812 -62 1 81.94 206 GLY B N 1
ATOM 6511 C CA . GLY B 1 206 ? 11.039 -108.5 -62.312 1 81.94 206 GLY B CA 1
ATOM 6512 C C . GLY B 1 206 ? 10.078 -107.938 -61.281 1 81.94 206 GLY B C 1
ATOM 6513 O O . GLY B 1 206 ? 10.219 -106.75 -60.906 1 81.94 206 GLY B O 1
ATOM 6514 N N . ILE B 1 207 ? 9.195 -108.75 -60.75 1 83.94 207 ILE B N 1
ATOM 6515 C CA . ILE B 1 207 ? 8.148 -108.25 -59.875 1 83.94 207 ILE B CA 1
ATOM 6516 C C . ILE B 1 207 ? 8.727 -107.938 -58.5 1 83.94 207 ILE B C 1
ATOM 6518 O O . ILE B 1 207 ? 8.398 -106.938 -57.875 1 83.94 207 ILE B O 1
ATOM 6522 N N . MET B 1 208 ? 9.547 -108.875 -58.031 1 87.12 208 MET B N 1
ATOM 6523 C CA . MET B 1 208 ? 10.125 -108.625 -56.688 1 87.12 208 MET B CA 1
ATOM 6524 C C . MET B 1 208 ? 11.078 -107.438 -56.719 1 87.12 208 MET B C 1
ATOM 6526 O O . MET B 1 208 ? 11.203 -106.688 -55.719 1 87.12 208 MET B O 1
ATOM 6530 N N . ALA B 1 209 ? 11.68 -107.188 -57.812 1 88.88 209 ALA B N 1
ATOM 6531 C CA . ALA B 1 209 ? 12.508 -106 -57.938 1 88.88 209 ALA B CA 1
ATOM 6532 C C . ALA B 1 209 ? 11.664 -104.75 -57.875 1 88.88 209 ALA B C 1
ATOM 6534 O O . ALA B 1 209 ? 12.07 -103.75 -57.25 1 88.88 209 ALA B O 1
ATOM 6535 N N . GLN B 1 210 ? 10.562 -104.812 -58.438 1 89.56 210 GLN B N 1
ATOM 6536 C CA . GLN B 1 210 ? 9.641 -103.688 -58.406 1 89.56 210 GLN B CA 1
ATOM 6537 C C . GLN B 1 210 ? 9.133 -103.438 -56.969 1 89.56 210 GLN B C 1
ATOM 6539 O O . GLN B 1 210 ? 9.031 -102.312 -56.562 1 89.56 210 GLN B O 1
ATOM 6544 N N . VAL B 1 211 ? 8.781 -104.438 -56.25 1 90.62 211 VAL B N 1
ATOM 6545 C CA . VAL B 1 211 ? 8.32 -104.312 -54.875 1 90.62 211 VAL B CA 1
ATOM 6546 C C . VAL B 1 211 ? 9.438 -103.75 -54 1 90.62 211 VAL B C 1
ATOM 6548 O O . VAL B 1 211 ? 9.195 -102.812 -53.219 1 90.62 211 VAL B O 1
ATOM 6551 N N . LYS B 1 212 ? 10.617 -104.25 -54.219 1 91.44 212 LYS B N 1
ATOM 6552 C CA . LYS B 1 212 ? 11.766 -103.75 -53.469 1 91.44 212 LYS B CA 1
ATOM 6553 C C . LYS B 1 212 ? 11.977 -102.25 -53.688 1 91.44 212 LYS B C 1
ATOM 6555 O O . LYS B 1 212 ? 12.164 -101.438 -52.75 1 91.44 212 LYS B O 1
ATOM 6560 N N . ASP B 1 213 ? 11.859 -101.812 -54.938 1 90.81 213 ASP B N 1
ATOM 6561 C CA . ASP B 1 213 ? 12.055 -100.375 -55.281 1 90.81 213 ASP B CA 1
ATOM 6562 C C . ASP B 1 213 ? 10.953 -99.5 -54.688 1 90.81 213 ASP B C 1
ATOM 6564 O O . ASP B 1 213 ? 11.227 -98.438 -54.188 1 90.81 213 ASP B O 1
ATOM 6568 N N . SER B 1 214 ? 9.727 -100 -54.75 1 90.31 214 SER B N 1
ATOM 6569 C CA . SER B 1 214 ? 8.594 -99.25 -54.25 1 90.31 214 SER B CA 1
ATOM 6570 C C . SER B 1 214 ? 8.664 -99.062 -52.719 1 90.31 214 SER B C 1
ATOM 6572 O O . SER B 1 214 ? 8.445 -98 -52.188 1 90.31 214 SER B O 1
ATOM 6574 N N . VAL B 1 215 ? 9.031 -100.062 -52.031 1 92.12 215 VAL B N 1
ATOM 6575 C CA . VAL B 1 215 ? 9.117 -100.062 -50.594 1 92.12 215 VAL B CA 1
ATOM 6576 C C . VAL B 1 215 ? 10.281 -99.188 -50.156 1 92.12 215 VAL B C 1
ATOM 6578 O O . VAL B 1 215 ? 10.141 -98.312 -49.25 1 92.12 215 VAL B O 1
ATOM 6581 N N . ASN B 1 216 ? 11.43 -99.312 -50.812 1 92.88 216 ASN B N 1
ATOM 6582 C CA . ASN B 1 216 ? 12.594 -98.5 -50.438 1 92.88 216 ASN B CA 1
ATOM 6583 C C . ASN B 1 216 ? 12.383 -97.062 -50.75 1 92.88 216 ASN B C 1
ATOM 6585 O O . ASN B 1 216 ? 12.812 -96.188 -49.969 1 92.88 216 ASN B O 1
ATOM 6589 N N . SER B 1 217 ? 11.703 -96.812 -51.812 1 90.75 217 SER B N 1
ATOM 6590 C CA . SER B 1 217 ? 11.383 -95.438 -52.156 1 90.75 217 SER B CA 1
ATOM 6591 C C . SER B 1 217 ? 10.422 -94.812 -51.125 1 90.75 217 SER B C 1
ATOM 6593 O O . SER B 1 217 ? 10.555 -93.625 -50.75 1 90.75 217 SER B O 1
ATOM 6595 N N . MET B 1 218 ? 9.453 -95.5 -50.656 1 91.62 218 MET B N 1
ATOM 6596 C CA . MET B 1 218 ? 8.516 -95.125 -49.625 1 91.62 218 MET B CA 1
ATOM 6597 C C . MET B 1 218 ? 9.258 -94.75 -48.344 1 91.62 218 MET B C 1
ATOM 6599 O O . MET B 1 218 ? 9.016 -93.688 -47.75 1 91.62 218 MET B O 1
ATOM 6603 N N . VAL B 1 219 ? 10.203 -95.625 -47.969 1 93 219 VAL B N 1
ATOM 6604 C CA . VAL B 1 219 ? 10.961 -95.438 -46.719 1 93 219 VAL B CA 1
ATOM 6605 C C . VAL B 1 219 ? 11.82 -94.188 -46.875 1 93 219 VAL B C 1
ATOM 6607 O O . VAL B 1 219 ? 11.883 -93.312 -45.938 1 93 219 VAL B O 1
ATOM 6610 N N . ASP B 1 220 ? 12.391 -93.938 -48.062 1 91.19 220 ASP B N 1
ATOM 6611 C CA . ASP B 1 220 ? 13.234 -92.75 -48.281 1 91.19 220 ASP B CA 1
ATOM 6612 C C . ASP B 1 220 ? 12.422 -91.5 -48.219 1 91.19 220 ASP B C 1
ATOM 6614 O O . ASP B 1 220 ? 12.836 -90.5 -47.562 1 91.19 220 ASP B O 1
ATOM 6618 N N . ASN B 1 221 ? 11.305 -91.562 -48.844 1 91.06 221 ASN B N 1
ATOM 6619 C CA . ASN B 1 221 ? 10.469 -90.375 -48.875 1 91.06 221 ASN B CA 1
ATOM 6620 C C . ASN B 1 221 ? 9.898 -90 -47.5 1 91.06 221 ASN B C 1
ATOM 6622 O O . ASN B 1 221 ? 9.852 -88.875 -47.094 1 91.06 221 ASN B O 1
ATOM 6626 N N . LEU B 1 222 ? 9.508 -91.062 -46.75 1 91.94 222 LEU B N 1
ATOM 6627 C CA . LEU B 1 222 ? 8.992 -90.812 -45.406 1 91.94 222 LEU B CA 1
ATOM 6628 C C . LEU B 1 222 ? 10.094 -90.375 -44.469 1 91.94 222 LEU B C 1
ATOM 6630 O O . LEU B 1 222 ? 9.852 -89.5 -43.594 1 91.94 222 LEU B O 1
ATOM 6634 N N . SER B 1 223 ? 11.297 -90.938 -44.719 1 93.44 223 SER B N 1
ATOM 6635 C CA . SER B 1 223 ? 12.438 -90.5 -43.906 1 93.44 223 SER B CA 1
ATOM 6636 C C . SER B 1 223 ? 12.758 -89.062 -44.156 1 93.44 223 SER B C 1
ATOM 6638 O O . SER B 1 223 ? 13 -88.312 -43.219 1 93.44 223 SER B O 1
ATOM 6640 N N . LYS B 1 224 ? 12.734 -88.625 -45.375 1 92 224 LYS B N 1
ATOM 6641 C CA . LYS B 1 224 ? 12.977 -87.25 -45.719 1 92 224 LYS B CA 1
ATOM 6642 C C . LYS B 1 224 ? 11.891 -86.375 -45.125 1 92 224 LYS B C 1
ATOM 6644 O O . LYS B 1 224 ? 12.188 -85.312 -44.594 1 92 224 LYS B O 1
ATOM 6649 N N . LEU B 1 225 ? 10.633 -86.688 -45.25 1 91.25 225 LEU B N 1
ATOM 6650 C CA . LEU B 1 225 ? 9.516 -85.875 -44.688 1 91.25 225 LEU B CA 1
ATOM 6651 C C . LEU B 1 225 ? 9.648 -85.75 -43.188 1 91.25 225 LEU B C 1
ATOM 6653 O O . LEU B 1 225 ? 9.5 -84.625 -42.656 1 91.25 225 LEU B O 1
ATOM 6657 N N . ALA B 1 226 ? 9.93 -86.875 -42.5 1 92.75 226 ALA B N 1
ATOM 6658 C CA . ALA B 1 226 ? 10.078 -86.875 -41.062 1 92.75 226 ALA B CA 1
ATOM 6659 C C . ALA B 1 226 ? 11.211 -85.938 -40.656 1 92.75 226 ALA B C 1
ATOM 6661 O O . ALA B 1 226 ? 11.078 -85.188 -39.688 1 92.75 226 ALA B O 1
ATOM 6662 N N . ASN B 1 227 ? 12.336 -85.938 -41.375 1 92.75 227 ASN B N 1
ATOM 6663 C CA . ASN B 1 227 ? 13.461 -85.062 -41.062 1 92.75 227 ASN B CA 1
ATOM 6664 C C . ASN B 1 227 ? 13.109 -83.562 -41.281 1 92.75 227 ASN B C 1
ATOM 6666 O O . ASN B 1 227 ? 13.477 -82.75 -40.469 1 92.75 227 ASN B O 1
ATOM 6670 N N . ASP B 1 228 ? 12.414 -83.312 -42.344 1 92.5 228 ASP B N 1
ATOM 6671 C CA . ASP B 1 228 ? 12.039 -81.938 -42.656 1 92.5 228 ASP B CA 1
ATOM 6672 C C . ASP B 1 228 ? 11.062 -81.375 -41.625 1 92.5 228 ASP B C 1
ATOM 6674 O O . ASP B 1 228 ? 11.18 -80.188 -41.219 1 92.5 228 ASP B O 1
ATOM 6678 N N . VAL B 1 229 ? 10.078 -82.125 -41.25 1 92.56 229 VAL B N 1
ATOM 6679 C CA . VAL B 1 229 ? 9.109 -81.688 -40.25 1 92.56 229 VAL B CA 1
ATOM 6680 C C . VAL B 1 229 ? 9.812 -81.5 -38.906 1 92.56 229 VAL B C 1
ATOM 6682 O O . VAL B 1 229 ? 9.516 -80.562 -38.188 1 92.56 229 VAL B O 1
ATOM 6685 N N . THR B 1 230 ? 10.742 -82.438 -38.562 1 92.56 230 THR B N 1
ATOM 6686 C CA . THR B 1 230 ? 11.508 -82.25 -37.344 1 92.56 230 THR B CA 1
ATOM 6687 C C . THR B 1 230 ? 12.336 -81 -37.375 1 92.56 230 THR B C 1
ATOM 6689 O O . THR B 1 230 ? 12.398 -80.25 -36.375 1 92.56 230 THR B O 1
ATOM 6692 N N . ARG B 1 231 ? 12.945 -80.75 -38.469 1 93.12 231 ARG B N 1
ATOM 6693 C CA . ARG B 1 231 ? 13.719 -79.5 -38.625 1 93.12 231 ARG B CA 1
ATOM 6694 C C . ARG B 1 231 ? 12.82 -78.312 -38.469 1 93.12 231 ARG B C 1
ATOM 6696 O O . ARG B 1 231 ? 13.172 -77.312 -37.781 1 93.12 231 ARG B O 1
ATOM 6703 N N . LEU B 1 232 ? 11.672 -78.25 -39.125 1 91.94 232 LEU B N 1
ATOM 6704 C CA . LEU B 1 232 ? 10.711 -77.125 -39 1 91.94 232 LEU B CA 1
ATOM 6705 C C . LEU B 1 232 ? 10.305 -76.875 -37.562 1 91.94 232 LEU B C 1
ATOM 6707 O O . LEU B 1 232 ? 10.258 -75.75 -37.094 1 91.94 232 LEU B O 1
ATOM 6711 N N . SER B 1 233 ? 9.984 -77.938 -36.844 1 92.38 233 SER B N 1
ATOM 6712 C CA . SER B 1 233 ? 9.539 -77.875 -35.438 1 92.38 233 SER B CA 1
ATOM 6713 C C . SER B 1 233 ? 10.633 -77.312 -34.562 1 92.38 233 SER B C 1
ATOM 6715 O O . SER B 1 233 ? 10.352 -76.5 -33.688 1 92.38 233 SER B O 1
ATOM 6717 N N . ARG B 1 234 ? 11.867 -77.75 -34.812 1 91.31 234 ARG B N 1
ATOM 6718 C CA . ARG B 1 234 ? 12.984 -77.188 -34 1 91.31 234 ARG B CA 1
ATOM 6719 C C . ARG B 1 234 ? 13.242 -75.75 -34.312 1 91.31 234 ARG B C 1
ATOM 6721 O O . ARG B 1 234 ? 13.422 -74.938 -33.406 1 91.31 234 ARG B O 1
ATOM 6728 N N . ASP B 1 235 ? 13.258 -75.375 -35.562 1 90.94 235 ASP B N 1
ATOM 6729 C CA . ASP B 1 235 ? 13.5 -74 -36 1 90.94 235 ASP B CA 1
ATOM 6730 C C . ASP B 1 235 ? 12.438 -73.062 -35.438 1 90.94 235 ASP B C 1
ATOM 6732 O O . ASP B 1 235 ? 12.758 -72.062 -34.812 1 90.94 235 ASP B O 1
ATOM 6736 N N . LEU B 1 236 ? 11.164 -73.375 -35.562 1 88.12 236 LEU B N 1
ATOM 6737 C CA . LEU B 1 236 ? 10.062 -72.562 -35.094 1 88.12 236 LEU B CA 1
ATOM 6738 C C . LEU B 1 236 ? 9.914 -72.562 -33.594 1 88.12 236 LEU B C 1
ATOM 6740 O O . LEU B 1 236 ? 9.773 -71.562 -32.938 1 88.12 236 LEU B O 1
ATOM 6744 N N . GLY B 1 237 ? 9.93 -73.75 -33 1 84.94 237 GLY B N 1
ATOM 6745 C CA . GLY B 1 237 ? 9.656 -73.938 -31.562 1 84.94 237 GLY B CA 1
ATOM 6746 C C . GLY B 1 237 ? 10.852 -73.625 -30.688 1 84.94 237 GLY B C 1
ATOM 6747 O O . GLY B 1 237 ? 10.828 -72.688 -29.906 1 84.94 237 GLY B O 1
ATOM 6748 N N . THR B 1 238 ? 12.008 -74.375 -30.859 1 83.56 238 THR B N 1
ATOM 6749 C CA . THR B 1 238 ? 13.164 -74.312 -29.969 1 83.56 238 THR B CA 1
ATOM 6750 C C . THR B 1 238 ? 14.016 -73.062 -30.297 1 83.56 238 THR B C 1
ATOM 6752 O O . THR B 1 238 ? 14.43 -72.375 -29.406 1 83.56 238 THR B O 1
ATOM 6755 N N . ASP B 1 239 ? 14.227 -72.812 -31.578 1 88.12 239 ASP B N 1
ATOM 6756 C CA . ASP B 1 239 ? 15.172 -71.75 -31.953 1 88.12 239 ASP B CA 1
ATOM 6757 C C . ASP B 1 239 ? 14.453 -70.438 -32.219 1 88.12 239 ASP B C 1
ATOM 6759 O O . ASP B 1 239 ? 15.094 -69.375 -32.344 1 88.12 239 ASP B O 1
ATOM 6763 N N . GLY B 1 240 ? 13.195 -70.5 -32.281 1 85.5 240 GLY B N 1
ATOM 6764 C CA . GLY B 1 240 ? 12.406 -69.312 -32.438 1 85.5 240 GLY B CA 1
ATOM 6765 C C . GLY B 1 240 ? 12.602 -68.625 -33.781 1 85.5 240 GLY B C 1
ATOM 6766 O O . GLY B 1 240 ? 12.469 -67.375 -33.906 1 85.5 240 GLY B O 1
ATOM 6767 N N . LYS B 1 241 ? 12.992 -69.375 -34.781 1 89.56 241 LYS B N 1
ATOM 6768 C CA . LYS B 1 241 ? 13.164 -68.875 -36.156 1 89.56 241 LYS B CA 1
ATOM 6769 C C . LYS B 1 241 ? 11.844 -68.938 -36.906 1 89.56 241 LYS B C 1
ATOM 6771 O O . LYS B 1 241 ? 11.297 -70 -37.156 1 89.56 241 LYS B O 1
ATOM 6776 N N . LEU B 1 242 ? 11.406 -67.75 -37.281 1 86.69 242 LEU B N 1
ATOM 6777 C CA . LEU B 1 242 ? 10.148 -67.625 -38.031 1 86.69 242 LEU B CA 1
ATOM 6778 C C . LEU B 1 242 ? 10.398 -67.562 -39.531 1 86.69 242 LEU B C 1
ATOM 6780 O O . LEU B 1 242 ? 11.531 -67.375 -39.969 1 86.69 242 LEU B O 1
ATOM 6784 N N . GLY B 1 243 ? 9.438 -68 -40.312 1 87.81 243 GLY B N 1
ATOM 6785 C CA . GLY B 1 243 ? 9.508 -67.938 -41.781 1 87.81 243 GLY B CA 1
ATOM 6786 C C . GLY B 1 243 ? 10.023 -69.25 -42.375 1 87.81 243 GLY B C 1
ATOM 6787 O O . GLY B 1 243 ? 10.312 -69.312 -43.562 1 87.81 243 GLY B O 1
ATOM 6788 N N . VAL B 1 244 ? 10.211 -70.25 -41.531 1 89.06 244 VAL B N 1
ATOM 6789 C CA . VAL B 1 244 ? 10.719 -71.5 -42 1 89.06 244 VAL B CA 1
ATOM 6790 C C . VAL B 1 244 ? 9.609 -72.25 -42.719 1 89.06 244 VAL B C 1
ATOM 6792 O O . VAL B 1 244 ? 8.43 -72.125 -42.375 1 89.06 244 VAL B O 1
ATOM 6795 N N . GLN B 1 245 ? 9.945 -73.125 -43.781 1 91.44 245 GLN B N 1
ATOM 6796 C CA . GLN B 1 245 ? 8.992 -73.938 -44.531 1 91.44 245 GLN B CA 1
ATOM 6797 C C . GLN B 1 245 ? 9.609 -75.25 -44.938 1 91.44 245 GLN B C 1
ATOM 6799 O O . GLN B 1 245 ? 10.836 -75.375 -45.031 1 91.44 245 GLN B O 1
ATOM 6804 N N . ILE B 1 246 ? 8.781 -76.125 -44.969 1 90.94 246 ILE B N 1
ATOM 6805 C CA . ILE B 1 246 ? 9.203 -77.438 -45.531 1 90.94 246 ILE B CA 1
ATOM 6806 C C . ILE B 1 246 ? 9.32 -77.312 -47.031 1 90.94 246 ILE B C 1
ATOM 6808 O O . ILE B 1 246 ? 8.406 -76.812 -47.719 1 90.94 246 ILE B O 1
ATOM 6812 N N . GLU B 1 247 ? 10.5 -77.688 -47.531 1 83.12 247 GLU B N 1
ATOM 6813 C CA . GLU B 1 247 ? 10.758 -77.625 -48.969 1 83.12 247 GLU B CA 1
ATOM 6814 C C . GLU B 1 247 ? 9.859 -78.562 -49.719 1 83.12 247 GLU B C 1
ATOM 6816 O O . GLU B 1 247 ? 9.508 -79.625 -49.219 1 83.12 247 GLU B O 1
ATOM 6821 N N . PHE B 1 248 ? 9.539 -78.125 -50.844 1 73.62 248 PHE B N 1
ATOM 6822 C CA . PHE B 1 248 ? 8.688 -78.875 -51.75 1 73.62 248 PHE B CA 1
ATOM 6823 C C . PHE B 1 248 ? 9.305 -80.25 -52 1 73.62 248 PHE B C 1
ATOM 6825 O O . PHE B 1 248 ? 10.477 -80.375 -52.344 1 73.62 248 PHE B O 1
ATOM 6832 N N . LEU B 1 249 ? 8.727 -81.375 -51.531 1 73.88 249 LEU B N 1
ATOM 6833 C CA . LEU B 1 249 ? 9.125 -82.75 -51.906 1 73.88 249 LEU B CA 1
ATOM 6834 C C . LEU B 1 249 ? 8.523 -83.125 -53.219 1 73.88 249 LEU B C 1
ATOM 6836 O O . LEU B 1 249 ? 7.305 -83.25 -53.375 1 73.88 249 LEU B O 1
ATOM 6840 N N . PRO B 1 250 ? 9.383 -83.312 -54.188 1 74.06 250 PRO B N 1
ATOM 6841 C CA . PRO B 1 250 ? 8.875 -83.688 -55.5 1 74.06 250 PRO B CA 1
ATOM 6842 C C . PRO B 1 250 ? 8.062 -85 -55.469 1 74.06 250 PRO B C 1
ATOM 6844 O O . PRO B 1 250 ? 8.398 -85.938 -54.75 1 74.06 250 PRO B O 1
ATOM 6847 N N . ASN B 1 251 ? 6.723 -85 -55.906 1 75.88 251 ASN B N 1
ATOM 6848 C CA . ASN B 1 251 ? 5.844 -86.125 -56.156 1 75.88 251 ASN B CA 1
ATOM 6849 C C . ASN B 1 251 ? 5.07 -86.5 -54.875 1 75.88 251 ASN B C 1
ATOM 6851 O O . ASN B 1 251 ? 4.531 -87.625 -54.781 1 75.88 251 ASN B O 1
ATOM 6855 N N . MET B 1 252 ? 5.426 -85.75 -53.844 1 81.88 252 MET B N 1
ATOM 6856 C CA . MET B 1 252 ? 4.613 -86.062 -52.656 1 81.88 252 MET B CA 1
ATOM 6857 C C . MET B 1 252 ? 3.271 -85.375 -52.719 1 81.88 252 MET B C 1
ATOM 6859 O O . MET B 1 252 ? 3.211 -84.125 -52.562 1 81.88 252 MET B O 1
ATOM 6863 N N . GLY B 1 253 ? 2.33 -86 -53.188 1 86.69 253 GLY B N 1
ATOM 6864 C CA . GLY B 1 253 ? 0.96 -85.5 -53.188 1 86.69 253 GLY B CA 1
ATOM 6865 C C . GLY B 1 253 ? 0.075 -86.25 -52.188 1 86.69 253 GLY B C 1
ATOM 6866 O O . GLY B 1 253 ? 0.543 -86.688 -51.156 1 86.69 253 GLY B O 1
ATOM 6867 N N . GLY B 1 254 ? -1.19 -86.125 -52.281 1 88.62 254 GLY B N 1
ATOM 6868 C CA . GLY B 1 254 ? -2.146 -86.875 -51.469 1 88.62 254 GLY B CA 1
ATOM 6869 C C . GLY B 1 254 ? -2.256 -86.375 -50.062 1 88.62 254 GLY B C 1
ATOM 6870 O O . GLY B 1 254 ? -2.143 -85.188 -49.812 1 88.62 254 GLY B O 1
ATOM 6871 N N . GLN B 1 255 ? -2.395 -87.25 -49.125 1 91 255 GLN B N 1
ATOM 6872 C CA . GLN B 1 255 ? -2.619 -86.875 -47.75 1 91 255 GLN B CA 1
ATOM 6873 C C . GLN B 1 255 ? -1.345 -86.375 -47.094 1 91 255 GLN B C 1
ATOM 6875 O O . GLN B 1 255 ? -1.399 -85.438 -46.25 1 91 255 GLN B O 1
ATOM 6880 N N . LEU B 1 256 ? -0.246 -86.875 -47.438 1 91.19 256 LEU B N 1
ATOM 6881 C CA . LEU B 1 256 ? 1.017 -86.438 -46.875 1 91.19 256 LEU B CA 1
ATOM 6882 C C . LEU B 1 256 ? 1.369 -85.062 -47.438 1 91.19 256 LEU B C 1
ATOM 6884 O O . LEU B 1 256 ? 1.931 -84.188 -46.75 1 91.19 256 LEU B O 1
ATOM 6888 N N . GLY B 1 257 ? 1.068 -84.875 -48.75 1 90.19 257 GLY B N 1
ATOM 6889 C CA . GLY B 1 257 ? 1.222 -83.5 -49.312 1 90.19 257 GLY B CA 1
ATOM 6890 C C . GLY B 1 257 ? 0.356 -82.5 -48.625 1 90.19 257 GLY B C 1
ATOM 6891 O O . GLY B 1 257 ? 0.809 -81.375 -48.375 1 90.19 257 GLY B O 1
ATOM 6892 N N . ASP B 1 258 ? -0.91 -82.812 -48.344 1 90.81 258 ASP B N 1
ATOM 6893 C CA . ASP B 1 258 ? -1.817 -81.938 -47.625 1 90.81 258 ASP B CA 1
ATOM 6894 C C . ASP B 1 258 ? -1.271 -81.625 -46.25 1 90.81 258 ASP B C 1
ATOM 6896 O O . ASP B 1 258 ? -1.395 -80.438 -45.781 1 90.81 258 ASP B O 1
ATOM 6900 N N . MET B 1 259 ? -0.721 -82.562 -45.594 1 92.56 259 MET B N 1
ATOM 6901 C CA . MET B 1 259 ? -0.113 -82.375 -44.281 1 92.56 259 MET B CA 1
ATOM 6902 C C . MET B 1 259 ? 1.006 -81.312 -44.344 1 92.56 259 MET B C 1
ATOM 6904 O O . MET B 1 259 ? 1.061 -80.375 -43.531 1 92.56 259 MET B O 1
ATOM 6908 N N . VAL B 1 260 ? 1.859 -81.438 -45.344 1 92 260 VAL B N 1
ATOM 6909 C CA . VAL B 1 260 ? 2.98 -80.5 -45.5 1 92 260 VAL B CA 1
ATOM 6910 C C . VAL B 1 260 ? 2.457 -79.125 -45.812 1 92 260 VAL B C 1
ATOM 6912 O O . VAL B 1 260 ? 2.945 -78.125 -45.25 1 92 260 VAL B O 1
ATOM 6915 N N . ASP B 1 261 ? 1.398 -79 -46.656 1 90.88 261 ASP B N 1
ATOM 6916 C CA . ASP B 1 261 ? 0.805 -77.688 -47 1 90.88 261 ASP B CA 1
ATOM 6917 C C . ASP B 1 261 ? 0.223 -77 -45.75 1 90.88 261 ASP B C 1
ATOM 6919 O O . ASP B 1 261 ? 0.362 -75.812 -45.562 1 90.88 261 ASP B O 1
ATOM 6923 N N . ASN B 1 262 ? -0.418 -77.812 -44.938 1 91.44 262 ASN B N 1
ATOM 6924 C CA . ASN B 1 262 ? -1.021 -77.25 -43.75 1 91.44 262 ASN B CA 1
ATOM 6925 C C . ASN B 1 262 ? 0.04 -76.812 -42.75 1 91.44 262 ASN B C 1
ATOM 6927 O O . ASN B 1 262 ? -0.126 -75.812 -42.062 1 91.44 262 ASN B O 1
ATOM 6931 N N . LEU B 1 263 ? 1.132 -77.5 -42.594 1 91.94 263 LEU B N 1
ATOM 6932 C CA . LEU B 1 263 ? 2.232 -77.125 -41.719 1 91.94 263 LEU B CA 1
ATOM 6933 C C . LEU B 1 263 ? 2.859 -75.812 -42.188 1 91.94 263 LEU B C 1
ATOM 6935 O O . LEU B 1 263 ? 3.137 -74.875 -41.375 1 91.94 263 LEU B O 1
ATOM 6939 N N . ASN B 1 264 ? 3.053 -75.688 -43.5 1 91.75 264 ASN B N 1
ATOM 6940 C CA . ASN B 1 264 ? 3.615 -74.438 -44.031 1 91.75 264 ASN B CA 1
ATOM 6941 C C . ASN B 1 264 ? 2.674 -73.25 -43.844 1 91.75 264 ASN B C 1
ATOM 6943 O O . ASN B 1 264 ? 3.119 -72.125 -43.594 1 91.75 264 ASN B O 1
ATOM 6947 N N . ARG B 1 265 ? 1.426 -73.562 -44 1 90.62 265 ARG B N 1
ATOM 6948 C CA . ARG B 1 265 ? 0.453 -72.5 -43.75 1 90.62 265 ARG B CA 1
ATOM 6949 C C . ARG B 1 265 ? 0.473 -72.062 -42.281 1 90.62 265 ARG B C 1
ATOM 6951 O O . ARG B 1 265 ? 0.388 -70.875 -42 1 90.62 265 ARG B O 1
ATOM 6958 N N . MET B 1 266 ? 0.534 -72.875 -41.375 1 90.12 266 MET B N 1
ATOM 6959 C CA . MET B 1 266 ? 0.626 -72.625 -39.938 1 90.12 266 MET B CA 1
ATOM 6960 C C . MET B 1 266 ? 1.836 -71.75 -39.656 1 90.12 266 MET B C 1
ATOM 6962 O O . MET B 1 266 ? 1.719 -70.75 -38.969 1 90.12 266 MET B O 1
ATOM 6966 N N . THR B 1 267 ? 2.973 -72.188 -40.188 1 91 267 THR B N 1
ATOM 6967 C CA . THR B 1 267 ? 4.195 -71.438 -39.938 1 91 267 THR B CA 1
ATOM 6968 C C . THR B 1 267 ? 4.086 -70 -40.531 1 91 267 THR B C 1
ATOM 6970 O O . THR B 1 267 ? 4.535 -69.062 -39.906 1 91 267 THR B O 1
ATOM 6973 N N . LEU B 1 268 ? 3.443 -69.938 -41.688 1 90.69 268 LEU B N 1
ATOM 6974 C CA . LEU B 1 268 ? 3.262 -68.625 -42.312 1 90.69 268 LEU B CA 1
ATOM 6975 C C . LEU B 1 268 ? 2.359 -67.75 -41.438 1 90.69 268 LEU B C 1
ATOM 6977 O O . LEU B 1 268 ? 2.658 -66.562 -41.25 1 90.69 268 LEU B O 1
ATOM 6981 N N . ASP B 1 269 ? 1.273 -68.25 -40.938 1 89.62 269 ASP B N 1
ATOM 6982 C CA . ASP B 1 269 ? 0.343 -67.5 -40.094 1 89.62 269 ASP B CA 1
ATOM 6983 C C . ASP B 1 269 ? 1.012 -67.062 -38.812 1 89.62 269 ASP B C 1
ATOM 6985 O O . ASP B 1 269 ? 0.934 -65.875 -38.438 1 89.62 269 ASP B O 1
ATOM 6989 N N . VAL B 1 270 ? 1.711 -68 -38.125 1 88.38 270 VAL B N 1
ATOM 6990 C CA . VAL B 1 270 ? 2.389 -67.625 -36.875 1 88.38 270 VAL B CA 1
ATOM 6991 C C . VAL B 1 270 ? 3.459 -66.562 -37.125 1 88.38 270 VAL B C 1
ATOM 6993 O O . VAL B 1 270 ? 3.594 -65.625 -36.375 1 88.38 270 VAL B O 1
ATOM 6996 N N . THR B 1 271 ? 4.184 -66.75 -38.281 1 90.06 271 THR B N 1
ATOM 6997 C CA . THR B 1 271 ? 5.223 -65.75 -38.656 1 90.06 271 THR B CA 1
ATOM 6998 C C . THR B 1 271 ? 4.637 -64.375 -38.844 1 90.06 271 THR B C 1
ATOM 7000 O O . THR B 1 271 ? 5.117 -63.406 -38.281 1 90.06 271 THR B O 1
ATOM 7003 N N . ASN B 1 272 ? 3.564 -64.312 -39.625 1 92 272 ASN B N 1
ATOM 7004 C CA . ASN B 1 272 ? 2.957 -63 -39.906 1 92 272 ASN B CA 1
ATOM 7005 C C . ASN B 1 272 ? 2.367 -62.344 -38.656 1 92 272 ASN B C 1
ATOM 7007 O O . ASN B 1 272 ? 2.512 -61.125 -38.469 1 92 272 ASN B O 1
ATOM 7011 N N . GLN B 1 273 ? 1.756 -63.156 -37.906 1 91.12 273 GLN B N 1
ATOM 7012 C CA . GLN B 1 273 ? 1.116 -62.656 -36.688 1 91.12 273 GLN B CA 1
ATOM 7013 C C . GLN B 1 273 ? 2.152 -62.156 -35.688 1 91.12 273 GLN B C 1
ATOM 7015 O O . GLN B 1 273 ? 2.062 -61.031 -35.188 1 91.12 273 GLN B O 1
ATOM 7020 N N . VAL B 1 274 ? 3.227 -62.969 -35.375 1 90.12 274 VAL B N 1
ATOM 7021 C CA . VAL B 1 274 ? 4.242 -62.625 -34.375 1 90.12 274 VAL B CA 1
ATOM 7022 C C . VAL B 1 274 ? 5.043 -61.406 -34.875 1 90.12 274 VAL B C 1
ATOM 7024 O O . VAL B 1 274 ? 5.324 -60.5 -34.094 1 90.12 274 VAL B O 1
ATOM 7027 N N . ARG B 1 275 ? 5.383 -61.344 -36.125 1 93.06 275 ARG B N 1
ATOM 7028 C CA . ARG B 1 275 ? 6.129 -60.188 -36.688 1 93.06 275 ARG B CA 1
ATOM 7029 C C . ARG B 1 275 ? 5.301 -58.938 -36.625 1 93.06 275 ARG B C 1
ATOM 7031 O O . ARG B 1 275 ? 5.836 -57.844 -36.406 1 93.06 275 ARG B O 1
ATOM 7038 N N . SER B 1 276 ? 3.975 -59.031 -36.875 1 94.69 276 SER B N 1
ATOM 7039 C CA . SER B 1 276 ? 3.104 -57.844 -36.781 1 94.69 276 SER B CA 1
ATOM 7040 C C . SER B 1 276 ? 3.02 -57.344 -35.344 1 94.69 276 SER B C 1
ATOM 7042 O O . SER B 1 276 ? 3.062 -56.125 -35.125 1 94.69 276 SER B O 1
ATOM 7044 N N . ILE B 1 277 ? 2.906 -58.188 -34.406 1 94.12 277 ILE B N 1
ATOM 7045 C CA . ILE B 1 277 ? 2.863 -57.812 -33 1 94.12 277 ILE B CA 1
ATOM 7046 C C . ILE B 1 277 ? 4.188 -57.156 -32.594 1 94.12 277 ILE B C 1
ATOM 7048 O O . ILE B 1 277 ? 4.199 -56.156 -31.859 1 94.12 277 ILE B O 1
ATOM 7052 N N . SER B 1 278 ? 5.301 -57.781 -33.062 1 95.06 278 SER B N 1
ATOM 7053 C CA . SER B 1 278 ? 6.625 -57.219 -32.75 1 95.06 278 SER B CA 1
ATOM 7054 C C . SER B 1 278 ? 6.773 -55.812 -33.312 1 95.06 278 SER B C 1
ATOM 7056 O O . SER B 1 278 ? 7.316 -54.938 -32.656 1 95.06 278 SER B O 1
ATOM 7058 N N . LYS B 1 279 ? 6.285 -55.594 -34.5 1 96.06 279 LYS B N 1
ATOM 7059 C CA . LYS B 1 279 ? 6.371 -54.281 -35.156 1 96.06 279 LYS B CA 1
ATOM 7060 C C . LYS B 1 279 ? 5.625 -53.219 -34.344 1 96.06 279 LYS B C 1
ATOM 7062 O O . LYS B 1 279 ? 6.156 -52.156 -34.094 1 96.06 279 LYS B O 1
ATOM 7067 N N . VAL B 1 280 ? 4.43 -53.562 -33.906 1 96.5 280 VAL B N 1
ATOM 7068 C CA . VAL B 1 280 ? 3.619 -52.594 -33.156 1 96.5 280 VAL B CA 1
ATOM 7069 C C . VAL B 1 280 ? 4.219 -52.406 -31.75 1 96.5 280 VAL B C 1
ATOM 7071 O O . VAL B 1 280 ? 4.242 -51.281 -31.234 1 96.5 280 VAL B O 1
ATOM 7074 N N . SER B 1 281 ? 4.695 -53.469 -31.125 1 96.5 281 SER B N 1
ATOM 7075 C CA . SER B 1 281 ? 5.344 -53.344 -29.812 1 96.5 281 SER B CA 1
ATOM 7076 C C . SER B 1 281 ? 6.582 -52.469 -29.906 1 96.5 281 SER B C 1
ATOM 7078 O O . SER B 1 281 ? 6.836 -51.656 -29 1 96.5 281 SER B O 1
ATOM 7080 N N . LYS B 1 282 ? 7.398 -52.625 -30.969 1 95.62 282 LYS B N 1
ATOM 7081 C CA . LYS B 1 282 ? 8.562 -51.75 -31.172 1 95.62 282 LYS B CA 1
ATOM 7082 C C . LYS B 1 282 ? 8.141 -50.281 -31.328 1 95.62 282 LYS B C 1
ATOM 7084 O O . LYS B 1 282 ? 8.812 -49.406 -30.828 1 95.62 282 LYS B O 1
ATOM 7089 N N . ALA B 1 283 ? 7.074 -50.094 -32.031 1 96.44 283 ALA B N 1
ATOM 7090 C CA . ALA B 1 283 ? 6.539 -48.719 -32.188 1 96.44 283 ALA B CA 1
ATOM 7091 C C . ALA B 1 283 ? 6.156 -48.125 -30.859 1 96.44 283 ALA B C 1
ATOM 7093 O O . ALA B 1 283 ? 6.465 -46.969 -30.578 1 96.44 283 ALA B O 1
ATOM 7094 N N . ILE B 1 284 ? 5.441 -48.875 -30.031 1 94.88 284 ILE B N 1
ATOM 7095 C CA . ILE B 1 284 ? 5.074 -48.406 -28.703 1 94.88 284 ILE B CA 1
ATOM 7096 C C . ILE B 1 284 ? 6.332 -48.031 -27.906 1 94.88 284 ILE B C 1
ATOM 7098 O O . ILE B 1 284 ? 6.375 -47 -27.25 1 94.88 284 ILE B O 1
ATOM 7102 N N . TYR B 1 285 ? 7.344 -48.938 -28.047 1 94.12 285 TYR B N 1
ATOM 7103 C CA . TYR B 1 285 ? 8.594 -48.75 -27.312 1 94.12 285 TYR B CA 1
ATOM 7104 C C . TYR B 1 285 ? 9.242 -47.438 -27.672 1 94.12 285 TYR B C 1
ATOM 7106 O O . TYR B 1 285 ? 9.734 -46.719 -26.781 1 94.12 285 TYR B O 1
ATOM 7114 N N . VAL B 1 286 ? 9.195 -47 -28.953 1 94.31 286 VAL B N 1
ATOM 7115 C CA . VAL B 1 286 ? 9.883 -45.781 -29.375 1 94.31 286 VAL B CA 1
ATOM 7116 C C . VAL B 1 286 ? 8.914 -44.594 -29.312 1 94.31 286 VAL B C 1
ATOM 7118 O O . VAL B 1 286 ? 9.242 -43.5 -29.766 1 94.31 286 VAL B O 1
ATOM 7121 N N . GLY B 1 287 ? 7.738 -44.812 -28.922 1 93.06 287 GLY B N 1
ATOM 7122 C CA . GLY B 1 287 ? 6.785 -43.719 -28.688 1 93.06 287 GLY B CA 1
ATOM 7123 C C . GLY B 1 287 ? 5.953 -43.406 -29.906 1 93.06 287 GLY B C 1
ATOM 7124 O O . GLY B 1 287 ? 5.562 -42.25 -30.109 1 93.06 287 GLY B O 1
ATOM 7125 N N . ASP B 1 288 ? 5.844 -44.312 -30.828 1 95.31 288 ASP B N 1
ATOM 7126 C CA . ASP B 1 288 ? 4.945 -44.156 -31.969 1 95.31 288 ASP B CA 1
ATOM 7127 C C . ASP B 1 288 ? 3.645 -44.938 -31.734 1 95.31 288 ASP B C 1
ATOM 7129 O O . ASP B 1 288 ? 3.586 -46.156 -31.938 1 95.31 288 ASP B O 1
ATOM 7133 N N . LEU B 1 289 ? 2.6 -44.219 -31.438 1 94.94 289 LEU B N 1
ATOM 7134 C CA . LEU B 1 289 ? 1.336 -44.844 -31.078 1 94.94 289 LEU B CA 1
ATOM 7135 C C . LEU B 1 289 ? 0.353 -44.781 -32.25 1 94.94 289 LEU B C 1
ATOM 7137 O O . LEU B 1 289 ? -0.862 -44.844 -32.031 1 94.94 289 LEU B O 1
ATOM 7141 N N . SER B 1 290 ? 0.822 -44.656 -33.5 1 93.69 290 SER B N 1
ATOM 7142 C CA . SER B 1 290 ? -0.044 -44.562 -34.688 1 93.69 290 SER B CA 1
ATOM 7143 C C . SER B 1 290 ? -0.289 -45.938 -35.281 1 93.69 290 SER B C 1
ATOM 7145 O O . SER B 1 290 ? -1.194 -46.094 -36.125 1 93.69 290 SER B O 1
ATOM 7147 N N . LYS B 1 291 ? 0.456 -46.906 -34.844 1 95.5 291 LYS B N 1
ATOM 7148 C CA . LYS B 1 291 ? 0.4 -48.25 -35.469 1 95.5 291 LYS B CA 1
ATOM 7149 C C . LYS B 1 291 ? -0.5 -49.188 -34.688 1 95.5 291 LYS B C 1
ATOM 7151 O O . LYS B 1 291 ? -0.526 -49.156 -33.438 1 95.5 291 LYS B O 1
ATOM 7156 N N . GLN B 1 292 ? -1.245 -50.062 -35.375 1 95.94 292 GLN B N 1
ATOM 7157 C CA . GLN B 1 292 ? -2.045 -51.156 -34.812 1 95.94 292 GLN B CA 1
ATOM 7158 C C . GLN B 1 292 ? -1.829 -52.469 -35.562 1 95.94 292 GLN B C 1
ATOM 7160 O O . GLN B 1 292 ? -1.429 -52.438 -36.719 1 95.94 292 GLN B O 1
ATOM 7165 N N . ILE B 1 293 ? -2.051 -53.469 -34.875 1 96.31 293 ILE B N 1
ATOM 7166 C CA . ILE B 1 293 ? -1.936 -54.781 -35.531 1 96.31 293 ILE B CA 1
ATOM 7167 C C . ILE B 1 293 ? -3.129 -55 -36.438 1 96.31 293 ILE B C 1
ATOM 7169 O O . ILE B 1 293 ? -4.277 -55.062 -36 1 96.31 293 ILE B O 1
ATOM 7173 N N . GLU B 1 294 ? -2.865 -55.312 -37.781 1 93.06 294 GLU B N 1
ATOM 7174 C CA . GLU B 1 294 ? -3.941 -55.406 -38.75 1 93.06 294 GLU B CA 1
ATOM 7175 C C . GLU B 1 294 ? -4.094 -56.812 -39.281 1 93.06 294 GLU B C 1
ATOM 7177 O O . GLU B 1 294 ? -5.125 -57.188 -39.844 1 93.06 294 GLU B O 1
ATOM 7182 N N . VAL B 1 295 ? -3.109 -57.625 -39.062 1 92.31 295 VAL B N 1
ATOM 7183 C CA . VAL B 1 295 ? -3.127 -58.969 -39.594 1 92.31 295 VAL B CA 1
ATOM 7184 C C . VAL B 1 295 ? -4.301 -59.75 -38.969 1 92.31 295 VAL B C 1
ATOM 7186 O O . VAL B 1 295 ? -4.648 -59.562 -37.812 1 92.31 295 VAL B O 1
ATOM 7189 N N . LYS B 1 296 ? -4.867 -60.625 -39.781 1 90.19 296 LYS B N 1
ATOM 7190 C CA . LYS B 1 296 ? -5.973 -61.438 -39.312 1 90.19 296 LYS B CA 1
ATOM 7191 C C . LYS B 1 296 ? -5.484 -62.531 -38.344 1 90.19 296 LYS B C 1
ATOM 7193 O O . LYS B 1 296 ? -4.434 -63.125 -38.594 1 90.19 296 LYS B O 1
ATOM 7198 N N . ALA B 1 297 ? -6.121 -62.656 -37.25 1 90.19 297 ALA B N 1
ATOM 7199 C CA . ALA B 1 297 ? -5.801 -63.656 -36.25 1 90.19 297 ALA B CA 1
ATOM 7200 C C . ALA B 1 297 ? -7.066 -64.25 -35.625 1 90.19 297 ALA B C 1
ATOM 7202 O O . ALA B 1 297 ? -8.141 -63.625 -35.75 1 90.19 297 ALA B O 1
ATOM 7203 N N . LYS B 1 298 ? -7.012 -65.438 -35.125 1 91.62 298 LYS B N 1
ATOM 7204 C CA . LYS B 1 298 ? -8.102 -66.062 -34.375 1 91.62 298 LYS B CA 1
ATOM 7205 C C . LYS B 1 298 ? -7.613 -66.625 -33.031 1 91.62 298 LYS B C 1
ATOM 7207 O O . LYS B 1 298 ? -6.406 -66.625 -32.781 1 91.62 298 LYS B O 1
ATOM 7212 N N . GLY B 1 299 ? -8.547 -66.875 -32.062 1 90.31 299 GLY B N 1
ATOM 7213 C CA . GLY B 1 299 ? -8.219 -67.562 -30.828 1 90.31 299 GLY B CA 1
ATOM 7214 C C . GLY B 1 299 ? -7.363 -66.688 -29.906 1 90.31 299 GLY B C 1
ATOM 7215 O O . GLY B 1 299 ? -7.637 -65.5 -29.703 1 90.31 299 GLY B O 1
ATOM 7216 N N . GLU B 1 300 ? -6.293 -67.312 -29.375 1 90 300 GLU B N 1
ATOM 7217 C CA . GLU B 1 300 ? -5.445 -66.688 -28.375 1 90 300 GLU B CA 1
ATOM 7218 C C . GLU B 1 300 ? -4.551 -65.625 -29.016 1 90 300 GLU B C 1
ATOM 7220 O O . GLU B 1 300 ? -4.156 -64.625 -28.344 1 90 300 GLU B O 1
ATOM 7225 N N . ILE B 1 301 ? -4.227 -65.812 -30.25 1 88.31 301 ILE B N 1
ATOM 7226 C CA . ILE B 1 301 ? -3.41 -64.812 -30.938 1 88.31 301 ILE B CA 1
ATOM 7227 C C . ILE B 1 301 ? -4.23 -63.562 -31.188 1 88.31 301 ILE B C 1
ATOM 7229 O O . ILE B 1 301 ? -3.709 -62.438 -31.078 1 88.31 301 ILE B O 1
ATOM 7233 N N . LEU B 1 302 ? -5.52 -63.75 -31.484 1 92.38 302 LEU B N 1
ATOM 7234 C CA . LEU B 1 302 ? -6.422 -62.625 -31.609 1 92.38 302 LEU B CA 1
ATOM 7235 C C . LEU B 1 302 ? -6.539 -61.875 -30.297 1 92.38 302 LEU B C 1
ATOM 7237 O O . LEU B 1 302 ? -6.559 -60.656 -30.266 1 92.38 302 LEU B O 1
ATOM 7241 N N . GLU B 1 303 ? -6.625 -62.625 -29.25 1 93.25 303 GLU B N 1
ATOM 7242 C CA . GLU B 1 303 ? -6.68 -62 -27.922 1 93.25 303 GLU B CA 1
ATOM 7243 C C . GLU B 1 303 ? -5.445 -61.156 -27.672 1 93.25 303 GLU B C 1
ATOM 7245 O O . GLU B 1 303 ? -5.559 -60.031 -27.156 1 93.25 303 GLU B O 1
ATOM 7250 N N . LEU B 1 304 ? -4.277 -61.656 -27.984 1 92.69 304 LEU B N 1
ATOM 7251 C CA . LEU B 1 304 ? -3.037 -60.906 -27.812 1 92.69 304 LEU B CA 1
ATOM 7252 C C . LEU B 1 304 ? -3.039 -59.656 -28.688 1 92.69 304 LEU B C 1
ATOM 7254 O O . LEU B 1 304 ? -2.652 -58.562 -28.25 1 92.69 304 LEU B O 1
ATOM 7258 N N . LYS B 1 305 ? -3.439 -59.812 -29.938 1 94.69 305 LYS B N 1
ATOM 7259 C CA . LYS B 1 305 ? -3.59 -58.688 -30.859 1 94.69 305 LYS B CA 1
ATOM 7260 C C . LYS B 1 305 ? -4.473 -57.594 -30.25 1 94.69 305 LYS B C 1
ATOM 7262 O O . LYS B 1 305 ? -4.113 -56.438 -30.25 1 94.69 305 LYS B O 1
ATOM 7267 N N . ASP B 1 306 ? -5.578 -57.969 -29.656 1 95.38 306 ASP B N 1
ATOM 7268 C CA . ASP B 1 306 ? -6.527 -57.031 -29.062 1 95.38 306 ASP B CA 1
ATOM 7269 C C . ASP B 1 306 ? -5.93 -56.312 -27.859 1 95.38 306 ASP B C 1
ATOM 7271 O O . ASP B 1 306 ? -6.156 -55.125 -27.641 1 95.38 306 ASP B O 1
ATOM 7275 N N . ILE B 1 307 ? -5.211 -57 -27.062 1 95.81 307 ILE B N 1
ATOM 7276 C CA . ILE B 1 307 ? -4.582 -56.438 -25.875 1 95.81 307 ILE B CA 1
ATOM 7277 C C . ILE B 1 307 ? -3.564 -55.375 -26.297 1 95.81 307 ILE B C 1
ATOM 7279 O O . ILE B 1 307 ? -3.557 -54.25 -25.766 1 95.81 307 ILE B O 1
ATOM 7283 N N . VAL B 1 308 ? -2.676 -55.719 -27.25 1 96 308 VAL B N 1
ATOM 7284 C CA . VAL B 1 308 ? -1.632 -54.812 -27.688 1 96 308 VAL B CA 1
ATOM 7285 C C . VAL B 1 308 ? -2.266 -53.594 -28.344 1 96 308 VAL B C 1
ATOM 7287 O O . VAL B 1 308 ? -1.863 -52.438 -28.078 1 96 308 VAL B O 1
ATOM 7290 N N . ASN B 1 309 ? -3.266 -53.781 -29.188 1 96.31 309 ASN B N 1
ATOM 7291 C CA . ASN B 1 309 ? -3.979 -52.656 -29.766 1 96.31 309 ASN B CA 1
ATOM 7292 C C . ASN B 1 309 ? -4.684 -51.812 -28.703 1 96.31 309 ASN B C 1
ATOM 7294 O O . ASN B 1 309 ? -4.762 -50.594 -28.828 1 96.31 309 ASN B O 1
ATOM 7298 N N . GLY B 1 310 ? -5.18 -52.531 -27.703 1 94.31 310 GLY B N 1
ATOM 7299 C CA . GLY B 1 310 ? -5.766 -51.812 -26.578 1 94.31 310 GLY B CA 1
ATOM 7300 C C . GLY B 1 310 ? -4.785 -50.906 -25.859 1 94.31 310 GLY B C 1
ATOM 7301 O O . GLY B 1 310 ? -5.133 -49.781 -25.484 1 94.31 310 GLY B O 1
ATOM 7302 N N . ILE B 1 311 ? -3.561 -51.375 -25.641 1 94.62 311 ILE B N 1
ATOM 7303 C CA . ILE B 1 311 ? -2.508 -50.562 -25.031 1 94.62 311 ILE B CA 1
ATOM 7304 C C . ILE B 1 311 ? -2.268 -49.312 -25.859 1 94.62 311 ILE B C 1
ATOM 7306 O O . ILE B 1 311 ? -2.193 -48.188 -25.328 1 94.62 311 ILE B O 1
ATOM 7310 N N . VAL B 1 312 ? -2.107 -49.562 -27.234 1 96 312 VAL B N 1
ATOM 7311 C CA . VAL B 1 312 ? -1.847 -48.438 -28.156 1 96 312 VAL B CA 1
ATOM 7312 C C . VAL B 1 312 ? -2.951 -47.406 -28.016 1 96 312 VAL B C 1
ATOM 7314 O O . VAL B 1 312 ? -2.674 -46.219 -27.844 1 96 312 VAL B O 1
ATOM 7317 N N . LEU B 1 313 ? -4.23 -47.812 -28.016 1 94.38 313 LEU B N 1
ATOM 7318 C CA . LEU B 1 313 ? -5.359 -46.875 -27.984 1 94.38 313 LEU B CA 1
ATOM 7319 C C . LEU B 1 313 ? -5.441 -46.156 -26.641 1 94.38 313 LEU B C 1
ATOM 7321 O O . LEU B 1 313 ? -5.668 -44.938 -26.578 1 94.38 313 LEU B O 1
ATOM 7325 N N . ARG B 1 314 ? -5.258 -46.844 -25.594 1 93.12 314 ARG B N 1
ATOM 7326 C CA . ARG B 1 314 ? -5.316 -46.25 -24.25 1 93.12 314 ARG B CA 1
ATOM 7327 C C . ARG B 1 314 ? -4.199 -45.219 -24.062 1 93.12 314 ARG B C 1
ATOM 7329 O O . ARG B 1 314 ? -4.434 -44.156 -23.531 1 93.12 314 ARG B O 1
ATOM 7336 N N . GLN B 1 315 ? -3.014 -45.594 -24.438 1 93.25 315 GLN B N 1
ATOM 7337 C CA . GLN B 1 315 ? -1.876 -44.719 -24.281 1 93.25 315 GLN B CA 1
ATOM 7338 C C . GLN B 1 315 ? -2.004 -43.5 -25.172 1 93.25 315 GLN B C 1
ATOM 7340 O O . GLN B 1 315 ? -1.55 -42.406 -24.812 1 93.25 315 GLN B O 1
ATOM 7345 N N . ARG B 1 316 ? -2.678 -43.719 -26.328 1 93.38 316 ARG B N 1
ATOM 7346 C CA . ARG B 1 316 ? -2.932 -42.594 -27.234 1 93.38 316 ARG B CA 1
ATOM 7347 C C . ARG B 1 316 ? -3.84 -41.562 -26.562 1 93.38 316 ARG B C 1
ATOM 7349 O O . ARG B 1 316 ? -3.553 -40.375 -26.594 1 93.38 316 ARG B O 1
ATOM 7356 N N . VAL B 1 317 ? -4.883 -42 -25.922 1 93.62 317 VAL B N 1
ATOM 7357 C CA . VAL B 1 317 ? -5.824 -41.094 -25.25 1 93.62 317 VAL B CA 1
ATOM 7358 C C . VAL B 1 317 ? -5.148 -40.438 -24.047 1 93.62 317 VAL B C 1
ATOM 7360 O O . VAL B 1 317 ? -5.277 -39.25 -23.828 1 93.62 317 VAL B O 1
ATOM 7363 N N . LEU B 1 318 ? -4.438 -41.219 -23.281 1 92 318 LEU B N 1
ATOM 7364 C CA . LEU B 1 318 ? -3.756 -40.719 -22.094 1 92 318 LEU B CA 1
ATOM 7365 C C . LEU B 1 318 ? -2.764 -39.625 -22.438 1 92 318 LEU B C 1
ATOM 7367 O O . LEU B 1 318 ? -2.775 -38.562 -21.828 1 92 318 LEU B O 1
ATOM 7371 N N . THR B 1 319 ? -1.89 -39.906 -23.422 1 90.94 319 THR B N 1
ATOM 7372 C CA . THR B 1 319 ? -0.862 -38.938 -23.797 1 90.94 319 THR B CA 1
ATOM 7373 C C . THR B 1 319 ? -1.489 -37.688 -24.406 1 90.94 319 THR B C 1
ATOM 7375 O O . THR B 1 319 ? -1.03 -36.594 -24.141 1 90.94 319 THR B O 1
ATOM 7378 N N . LYS B 1 320 ? -2.533 -37.875 -25.172 1 91.62 320 LYS B N 1
ATOM 7379 C CA . LYS B 1 320 ? -3.215 -36.719 -25.75 1 91.62 320 LYS B CA 1
ATOM 7380 C C . LYS B 1 320 ? -3.785 -35.812 -24.672 1 91.62 320 LYS B C 1
ATOM 7382 O O . LYS B 1 320 ? -3.592 -34.594 -24.719 1 91.62 320 LYS B O 1
ATOM 7387 N N . GLU B 1 321 ? -4.438 -36.406 -23.703 1 92.62 321 GLU B N 1
ATOM 7388 C CA . GLU B 1 321 ? -5.082 -35.625 -22.656 1 92.62 321 GLU B CA 1
ATOM 7389 C C . GLU B 1 321 ? -4.047 -34.969 -21.75 1 92.62 321 GLU B C 1
ATOM 7391 O O . GLU B 1 321 ? -4.172 -33.781 -21.406 1 92.62 321 GLU B O 1
ATOM 7396 N N . VAL B 1 322 ? -3.08 -35.656 -21.359 1 88.75 322 VAL B N 1
ATOM 7397 C CA . VAL B 1 322 ? -2.072 -35.125 -20.453 1 88.75 322 VAL B CA 1
ATOM 7398 C C . VAL B 1 322 ? -1.268 -34.031 -21.172 1 88.75 322 VAL B C 1
ATOM 7400 O O . VAL B 1 322 ? -0.971 -33 -20.594 1 88.75 322 VAL B O 1
ATOM 7403 N N . CYS B 1 323 ? -0.905 -34.281 -22.422 1 89.56 323 CYS B N 1
ATOM 7404 C CA . CYS B 1 323 ? -0.2 -33.25 -23.188 1 89.56 323 CYS B CA 1
ATOM 7405 C C . CYS B 1 323 ? -1.05 -32 -23.344 1 89.56 323 CYS B C 1
ATOM 7407 O O . CYS B 1 323 ? -0.531 -30.875 -23.297 1 89.56 323 CYS B O 1
ATOM 7409 N N . ARG B 1 324 ? -2.342 -32.219 -23.516 1 92 324 ARG B N 1
ATOM 7410 C CA . ARG B 1 324 ? -3.244 -31.078 -23.625 1 92 324 ARG B CA 1
ATOM 7411 C C . ARG B 1 324 ? -3.221 -30.25 -22.344 1 92 324 ARG B C 1
ATOM 7413 O O . ARG B 1 324 ? -3.037 -29.031 -22.391 1 92 324 ARG B O 1
ATOM 7420 N N . VAL B 1 325 ? -3.361 -30.859 -21.188 1 91.62 325 VAL B N 1
ATOM 7421 C CA . VAL B 1 325 ? -3.422 -30.172 -19.906 1 91.62 325 VAL B CA 1
ATOM 7422 C C . VAL B 1 325 ? -2.086 -29.484 -19.625 1 91.62 325 VAL B C 1
ATOM 7424 O O . VAL B 1 325 ? -2.053 -28.328 -19.203 1 91.62 325 VAL B O 1
ATOM 7427 N N . THR B 1 326 ? -0.979 -30.156 -19.859 1 89.81 326 THR B N 1
ATOM 7428 C CA . THR B 1 326 ? 0.342 -29.609 -19.594 1 89.81 326 THR B CA 1
ATOM 7429 C C . THR B 1 326 ? 0.623 -28.422 -20.516 1 89.81 326 THR B C 1
ATOM 7431 O O . THR B 1 326 ? 1.237 -27.438 -20.109 1 89.81 326 THR B O 1
ATOM 7434 N N . SER B 1 327 ? 0.171 -28.547 -21.766 1 91.44 327 SER B N 1
ATOM 7435 C CA . SER B 1 327 ? 0.335 -27.438 -22.703 1 91.44 327 SER B CA 1
ATOM 7436 C C . SER B 1 327 ? -0.453 -26.219 -22.25 1 91.44 327 SER B C 1
ATOM 7438 O O . SER B 1 327 ? 0.035 -25.078 -22.344 1 91.44 327 SER B O 1
ATOM 7440 N N . GLU B 1 328 ? -1.663 -26.406 -21.75 1 90.81 328 GLU B N 1
ATOM 7441 C CA . GLU B 1 328 ? -2.486 -25.328 -21.234 1 90.81 328 GLU B CA 1
ATOM 7442 C C . GLU B 1 328 ? -1.812 -24.625 -20.062 1 90.81 328 GLU B C 1
ATOM 7444 O O . GLU B 1 328 ? -1.776 -23.406 -19.984 1 90.81 328 GLU B O 1
ATOM 7449 N N . ILE B 1 329 ? -1.263 -25.406 -19.188 1 89.56 329 ILE B N 1
ATOM 7450 C CA . ILE B 1 329 ? -0.602 -24.859 -18 1 89.56 329 ILE B CA 1
ATOM 7451 C C . ILE B 1 329 ? 0.658 -24.109 -18.422 1 89.56 329 ILE B C 1
ATOM 7453 O O . ILE B 1 329 ? 0.974 -23.062 -17.859 1 89.56 329 ILE B O 1
ATOM 7457 N N . SER B 1 330 ? 1.345 -24.641 -19.453 1 88.31 330 SER B N 1
ATOM 7458 C CA . SER B 1 330 ? 2.549 -23.984 -19.953 1 88.31 330 SER B CA 1
ATOM 7459 C C . SER B 1 330 ? 2.232 -22.609 -20.516 1 88.31 330 SER B C 1
ATOM 7461 O O . SER B 1 330 ? 3.107 -21.734 -20.578 1 88.31 330 SER B O 1
ATOM 7463 N N . LYS B 1 331 ? 0.986 -22.406 -20.906 1 87.25 331 LYS B N 1
ATOM 7464 C CA . LYS B 1 331 ? 0.545 -21.109 -21.406 1 87.25 331 LYS B CA 1
ATOM 7465 C C . LYS B 1 331 ? -0.081 -20.281 -20.297 1 87.25 331 LYS B C 1
ATOM 7467 O O . LYS B 1 331 ? -0.669 -19.219 -20.547 1 87.25 331 LYS B O 1
ATOM 7472 N N . GLY B 1 332 ? -0.061 -20.812 -19.188 1 85.38 332 GLY B N 1
ATOM 7473 C CA . GLY B 1 332 ? -0.508 -20.062 -18.016 1 85.38 332 GLY B CA 1
ATOM 7474 C C . GLY B 1 332 ? -1.968 -20.312 -17.688 1 85.38 332 GLY B C 1
ATOM 7475 O O . GLY B 1 332 ? -2.521 -19.656 -16.797 1 85.38 332 GLY B O 1
ATOM 7476 N N . ARG B 1 333 ? -2.629 -21.078 -18.312 1 89.88 333 ARG B N 1
ATOM 7477 C CA . ARG B 1 333 ? -4.027 -21.422 -18.062 1 89.88 333 ARG B CA 1
ATOM 7478 C C . ARG B 1 333 ? -4.145 -22.641 -17.156 1 89.88 333 ARG B C 1
ATOM 7480 O O . ARG B 1 333 ? -3.947 -23.766 -17.594 1 89.88 333 ARG B O 1
ATOM 7487 N N . ILE B 1 334 ? -4.57 -22.344 -15.859 1 87.25 334 ILE B N 1
ATOM 7488 C CA . ILE B 1 334 ? -4.574 -23.391 -14.844 1 87.25 334 ILE B CA 1
ATOM 7489 C C . ILE B 1 334 ? -6.008 -23.844 -14.578 1 87.25 334 ILE B C 1
ATOM 7491 O O . ILE B 1 334 ? -6.812 -23.078 -14.023 1 87.25 334 ILE B O 1
ATOM 7495 N N . GLY B 1 335 ? -6.688 -24.547 -15.422 1 85.69 335 GLY B N 1
ATOM 7496 C CA . GLY B 1 335 ? -8.039 -25 -15.148 1 85.69 335 GLY B CA 1
ATOM 7497 C C . GLY B 1 335 ? -8.383 -26.312 -15.836 1 85.69 335 GLY B C 1
ATOM 7498 O O . GLY B 1 335 ? -9.422 -26.906 -15.555 1 85.69 335 GLY B O 1
ATOM 7499 N N . GLY B 1 336 ? -7.469 -26.656 -16.641 1 88 336 GLY B N 1
ATOM 7500 C CA . GLY B 1 336 ? -7.75 -27.875 -17.391 1 88 336 GLY B CA 1
ATOM 7501 C C . GLY B 1 336 ? -7.555 -29.141 -16.562 1 88 336 GLY B C 1
ATOM 7502 O O . GLY B 1 336 ? -6.789 -29.156 -15.602 1 88 336 GLY B O 1
ATOM 7503 N N . ARG B 1 337 ? -8.422 -30.234 -16.938 1 93.31 337 ARG B N 1
ATOM 7504 C CA . ARG B 1 337 ? -8.297 -31.531 -16.297 1 93.31 337 ARG B CA 1
ATOM 7505 C C . ARG B 1 337 ? -8.156 -32.625 -17.344 1 93.31 337 ARG B C 1
ATOM 7507 O O . ARG B 1 337 ? -8.758 -32.562 -18.406 1 93.31 337 ARG B O 1
ATOM 7514 N N . ALA B 1 338 ? -7.277 -33.531 -17.016 1 92.06 338 ALA B N 1
ATOM 7515 C CA . ALA B 1 338 ? -7.137 -34.688 -17.891 1 92.06 338 ALA B CA 1
ATOM 7516 C C . ALA B 1 338 ? -8.281 -35.688 -17.688 1 92.06 338 ALA B C 1
ATOM 7518 O O . ALA B 1 338 ? -8.562 -36.094 -16.547 1 92.06 338 ALA B O 1
ATOM 7519 N N . GLU B 1 339 ? -9.016 -35.969 -18.766 1 92.31 339 GLU B N 1
ATOM 7520 C CA . GLU B 1 339 ? -10.109 -36.938 -18.719 1 92.31 339 GLU B CA 1
ATOM 7521 C C . GLU B 1 339 ? -9.781 -38.188 -19.547 1 92.31 339 GLU B C 1
ATOM 7523 O O . GLU B 1 339 ? -9.859 -38.156 -20.781 1 92.31 339 GLU B O 1
ATOM 7528 N N . VAL B 1 340 ? -9.375 -39.219 -18.875 1 91.19 340 VAL B N 1
ATOM 7529 C CA . VAL B 1 340 ? -9.078 -40.5 -19.516 1 91.19 340 VAL B CA 1
ATOM 7530 C C . VAL B 1 340 ? -9.969 -41.594 -18.938 1 91.19 340 VAL B C 1
ATOM 7532 O O . VAL B 1 340 ? -9.781 -42 -17.781 1 91.19 340 VAL B O 1
ATOM 7535 N N . PRO B 1 341 ? -10.914 -42.062 -19.719 1 88.56 341 PRO B N 1
ATOM 7536 C CA . PRO B 1 341 ? -11.852 -43.062 -19.172 1 88.56 341 PRO B CA 1
ATOM 7537 C C . PRO B 1 341 ? -11.195 -44.406 -18.922 1 88.56 341 PRO B C 1
ATOM 7539 O O . PRO B 1 341 ? -10.266 -44.812 -19.641 1 88.56 341 PRO B O 1
ATOM 7542 N N . HIS B 1 342 ? -11.609 -45.094 -17.906 1 85.5 342 HIS B N 1
ATOM 7543 C CA . HIS B 1 342 ? -11.375 -46.5 -17.641 1 85.5 342 HIS B CA 1
ATOM 7544 C C . HIS B 1 342 ? -9.891 -46.781 -17.469 1 85.5 342 HIS B C 1
ATOM 7546 O O . HIS B 1 342 ? -9.383 -47.781 -17.984 1 85.5 342 HIS B O 1
ATOM 7552 N N . VAL B 1 343 ? -9.172 -45.906 -16.938 1 86.56 343 VAL B N 1
ATOM 7553 C CA . VAL B 1 343 ? -7.766 -46.188 -16.656 1 86.56 343 VAL B CA 1
ATOM 7554 C C . VAL B 1 343 ? -7.629 -46.812 -15.266 1 86.56 343 VAL B C 1
ATOM 7556 O O . VAL B 1 343 ? -8.461 -46.594 -14.391 1 86.56 343 VAL B O 1
ATOM 7559 N N . GLU B 1 344 ? -6.691 -47.719 -15.141 1 91.56 344 GLU B N 1
ATOM 7560 C CA . GLU B 1 344 ? -6.406 -48.406 -13.883 1 91.56 344 GLU B CA 1
ATOM 7561 C C . GLU B 1 344 ? -4.91 -48.406 -13.57 1 91.56 344 GLU B C 1
ATOM 7563 O O . GLU B 1 344 ? -4.105 -47.969 -14.391 1 91.56 344 GLU B O 1
ATOM 7568 N N . GLY B 1 345 ? -4.551 -48.719 -12.281 1 91.5 345 GLY B N 1
ATOM 7569 C CA . GLY B 1 345 ? -3.162 -48.875 -11.883 1 91.5 345 GLY B CA 1
ATOM 7570 C C . GLY B 1 345 ? -2.373 -47.562 -11.961 1 91.5 345 GLY B C 1
ATOM 7571 O O . GLY B 1 345 ? -2.818 -46.531 -11.469 1 91.5 345 GLY B O 1
ATOM 7572 N N . VAL B 1 346 ? -1.243 -47.656 -12.594 1 90.12 346 VAL B N 1
ATOM 7573 C CA . VAL B 1 346 ? -0.324 -46.5 -12.656 1 90.12 346 VAL B CA 1
ATOM 7574 C C . VAL B 1 346 ? -0.915 -45.406 -13.539 1 90.12 346 VAL B C 1
ATOM 7576 O O . VAL B 1 346 ? -0.686 -44.219 -13.305 1 90.12 346 VAL B O 1
ATOM 7579 N N . TRP B 1 347 ? -1.676 -45.906 -14.57 1 91.31 347 TRP B N 1
ATOM 7580 C CA . TRP B 1 347 ? -2.293 -44.906 -15.453 1 91.31 347 TRP B CA 1
ATOM 7581 C C . TRP B 1 347 ? -3.301 -44.062 -14.695 1 91.31 347 TRP B C 1
ATOM 7583 O O . TRP B 1 347 ? -3.371 -42.844 -14.898 1 91.31 347 TRP B O 1
ATOM 7593 N N . PHE B 1 348 ? -4.051 -44.625 -13.703 1 91.25 348 PHE B N 1
ATOM 7594 C CA . PHE B 1 348 ? -4.984 -43.906 -12.852 1 91.25 348 PHE B CA 1
ATOM 7595 C C . PHE B 1 348 ? -4.242 -42.938 -11.938 1 91.25 348 PHE B C 1
ATOM 7597 O O . PHE B 1 348 ? -4.656 -41.781 -11.781 1 91.25 348 PHE B O 1
ATOM 7604 N N . SER B 1 349 ? -3.219 -43.438 -11.422 1 87.75 349 SER B N 1
ATOM 7605 C CA . SER B 1 349 ? -2.414 -42.594 -10.539 1 87.75 349 SER B CA 1
ATOM 7606 C C . SER B 1 349 ? -1.842 -41.375 -11.281 1 87.75 349 SER B C 1
ATOM 7608 O O . SER B 1 349 ? -1.786 -40.281 -10.734 1 87.75 349 SER B O 1
ATOM 7610 N N . PHE B 1 350 ? -1.505 -41.656 -12.5 1 88.44 350 PHE B N 1
ATOM 7611 C CA . PHE B 1 350 ? -0.953 -40.625 -13.352 1 88.44 350 PHE B CA 1
ATOM 7612 C C . PHE B 1 350 ? -1.982 -39.531 -13.594 1 88.44 350 PHE B C 1
ATOM 7614 O O . PHE B 1 350 ? -1.707 -38.344 -13.375 1 88.44 350 PHE B O 1
ATOM 7621 N N . VAL B 1 351 ? -3.113 -39.875 -13.984 1 90.31 351 VAL B N 1
ATOM 7622 C CA . VAL B 1 351 ? -4.18 -38.938 -14.312 1 90.31 351 VAL B CA 1
ATOM 7623 C C . VAL B 1 351 ? -4.613 -38.188 -13.047 1 90.31 351 VAL B C 1
ATOM 7625 O O . VAL B 1 351 ? -4.777 -36.969 -13.062 1 90.31 351 VAL B O 1
ATOM 7628 N N . THR B 1 352 ? -4.723 -38.906 -11.938 1 89.31 352 THR B N 1
ATOM 7629 C CA . THR B 1 352 ? -5.125 -38.281 -10.68 1 89.31 352 THR B CA 1
ATOM 7630 C C . THR B 1 352 ? -4.047 -37.344 -10.164 1 89.31 352 THR B C 1
ATOM 7632 O O . THR B 1 352 ? -4.352 -36.312 -9.594 1 89.31 352 THR B O 1
ATOM 7635 N N . GLY B 1 353 ? -2.791 -37.781 -10.367 1 88.44 353 GLY B N 1
ATOM 7636 C CA . GLY B 1 353 ? -1.686 -36.938 -9.969 1 88.44 353 GLY B CA 1
ATOM 7637 C C . GLY B 1 353 ? -1.668 -35.594 -10.703 1 88.44 353 GLY B C 1
ATOM 7638 O O . GLY B 1 353 ? -1.532 -34.531 -10.086 1 88.44 353 GLY B O 1
ATOM 7639 N N . ILE B 1 354 ? -1.892 -35.625 -11.953 1 90 354 ILE B N 1
ATOM 7640 C CA . ILE B 1 354 ? -1.904 -34.406 -12.773 1 90 354 ILE B CA 1
ATOM 7641 C C . ILE B 1 354 ? -3.086 -33.531 -12.375 1 90 354 ILE B C 1
ATOM 7643 O O . ILE B 1 354 ? -2.941 -32.312 -12.242 1 90 354 ILE B O 1
ATOM 7647 N N . ASN B 1 355 ? -4.199 -34.094 -12.195 1 92.31 355 ASN B N 1
ATOM 7648 C CA . ASN B 1 355 ? -5.395 -33.344 -11.828 1 92.31 355 ASN B CA 1
ATOM 7649 C C . ASN B 1 355 ? -5.273 -32.719 -10.438 1 92.31 355 ASN B C 1
ATOM 7651 O O . ASN B 1 355 ? -5.738 -31.609 -10.203 1 92.31 355 ASN B O 1
ATOM 7655 N N . SER B 1 356 ? -4.707 -33.5 -9.562 1 90.69 356 SER B N 1
ATOM 7656 C CA . SER B 1 356 ? -4.48 -32.969 -8.219 1 90.69 356 SER B CA 1
ATOM 7657 C C . SER B 1 356 ? -3.535 -31.766 -8.25 1 90.69 356 SER B C 1
ATOM 7659 O O . SER B 1 356 ? -3.775 -30.766 -7.578 1 90.69 356 SER B O 1
ATOM 7661 N N . MET B 1 357 ? -2.512 -31.891 -8.945 1 90 357 MET B N 1
ATOM 7662 C CA . MET B 1 357 ? -1.564 -30.797 -9.125 1 90 357 MET B CA 1
ATOM 7663 C C . MET B 1 357 ? -2.26 -29.562 -9.68 1 90 357 MET B C 1
ATOM 7665 O O . MET B 1 357 ? -2.074 -28.453 -9.172 1 90 357 MET B O 1
ATOM 7669 N N . THR B 1 358 ? -3.039 -29.766 -10.719 1 90.81 358 THR B N 1
ATOM 7670 C CA . THR B 1 358 ? -3.748 -28.672 -11.359 1 90.81 358 THR B CA 1
ATOM 7671 C C . THR B 1 358 ? -4.715 -28 -10.375 1 90.81 358 THR B C 1
ATOM 7673 O O . THR B 1 358 ? -4.82 -26.781 -10.328 1 90.81 358 THR B O 1
ATOM 7676 N N . SER B 1 359 ? -5.344 -28.828 -9.609 1 91.56 359 SER B N 1
ATOM 7677 C CA . SER B 1 359 ? -6.289 -28.312 -8.625 1 91.56 359 SER B CA 1
ATOM 7678 C C . SER B 1 359 ? -5.578 -27.453 -7.574 1 91.56 359 SER B C 1
ATOM 7680 O O . SER B 1 359 ? -6.055 -26.375 -7.219 1 91.56 359 SER B O 1
ATOM 7682 N N . THR B 1 360 ? -4.492 -27.906 -7.105 1 90.25 360 THR B N 1
ATOM 7683 C CA . THR B 1 360 ? -3.715 -27.188 -6.102 1 90.25 360 THR B CA 1
ATOM 7684 C C . THR B 1 360 ? -3.242 -25.844 -6.648 1 90.25 360 THR B C 1
ATOM 7686 O O . THR B 1 360 ? -3.383 -24.812 -5.98 1 90.25 360 THR B O 1
ATOM 7689 N N . LEU B 1 361 ? -2.713 -25.859 -7.832 1 91.06 361 LEU B N 1
ATOM 7690 C CA . LEU B 1 361 ? -2.225 -24.656 -8.477 1 91.06 361 LEU B CA 1
ATOM 7691 C C . LEU B 1 361 ? -3.365 -23.672 -8.719 1 91.06 361 LEU B C 1
ATOM 7693 O O . LEU B 1 361 ? -3.23 -22.469 -8.453 1 91.06 361 LEU B O 1
ATOM 7697 N N . GLU B 1 362 ? -4.418 -24.234 -9.219 1 91.12 362 GLU B N 1
ATOM 7698 C CA . GLU B 1 362 ? -5.59 -23.406 -9.508 1 91.12 362 GLU B CA 1
ATOM 7699 C C . GLU B 1 362 ? -6.109 -22.719 -8.25 1 91.12 362 GLU B C 1
ATOM 7701 O O . GLU B 1 362 ? -6.32 -21.5 -8.242 1 91.12 362 GLU B O 1
ATOM 7706 N N . ASN B 1 363 ? -6.277 -23.453 -7.191 1 90.88 363 ASN B N 1
ATOM 7707 C CA . ASN B 1 363 ? -6.793 -22.922 -5.938 1 90.88 363 ASN B CA 1
ATOM 7708 C C . ASN B 1 363 ? -5.836 -21.906 -5.328 1 90.88 363 ASN B C 1
ATOM 7710 O O . ASN B 1 363 ? -6.262 -20.828 -4.891 1 90.88 363 ASN B O 1
ATOM 7714 N N . GLY B 1 364 ? -4.605 -22.25 -5.316 1 91.62 364 GLY B N 1
ATOM 7715 C CA . GLY B 1 364 ? -3.609 -21.344 -4.754 1 91.62 364 GLY B CA 1
ATOM 7716 C C . GLY B 1 364 ? -3.49 -20.047 -5.516 1 91.62 364 GLY B C 1
ATOM 7717 O O . GLY B 1 364 ? -3.51 -18.969 -4.918 1 91.62 364 GLY B O 1
ATOM 7718 N N . LEU B 1 365 ? -3.426 -20.078 -6.82 1 91.38 365 LEU B N 1
ATOM 7719 C CA . LEU B 1 365 ? -3.203 -18.891 -7.652 1 91.38 365 LEU B CA 1
ATOM 7720 C C . LEU B 1 365 ? -4.453 -18.031 -7.699 1 91.38 365 LEU B C 1
ATOM 7722 O O . LEU B 1 365 ? -4.359 -16.797 -7.664 1 91.38 365 LEU B O 1
ATOM 7726 N N . ARG B 1 366 ? -5.609 -18.656 -7.777 1 91.19 366 ARG B N 1
ATOM 7727 C CA . ARG B 1 366 ? -6.848 -17.891 -7.809 1 91.19 366 ARG B CA 1
ATOM 7728 C C . ARG B 1 366 ? -7.082 -17.188 -6.48 1 91.19 366 ARG B C 1
ATOM 7730 O O . ARG B 1 366 ? -7.523 -16.031 -6.457 1 91.19 366 ARG B O 1
ATOM 7737 N N . ALA B 1 367 ? -6.797 -17.891 -5.398 1 94.06 367 ALA B N 1
ATOM 7738 C CA . ALA B 1 367 ? -6.906 -17.25 -4.086 1 94.06 367 ALA B CA 1
ATOM 7739 C C . ALA B 1 367 ? -5.949 -16.078 -3.969 1 94.06 367 ALA B C 1
ATOM 7741 O O . ALA B 1 367 ? -6.316 -15.023 -3.434 1 94.06 367 ALA B O 1
ATOM 7742 N N . THR B 1 368 ? -4.805 -16.219 -4.426 1 95.31 368 THR B N 1
ATOM 7743 C CA . THR B 1 368 ? -3.805 -15.156 -4.375 1 95.31 368 THR B CA 1
ATOM 7744 C C . THR B 1 368 ? -4.23 -13.961 -5.223 1 95.31 368 THR B C 1
ATOM 7746 O O . THR B 1 368 ? -4.145 -12.812 -4.781 1 95.31 368 THR B O 1
ATOM 7749 N N . SER B 1 369 ? -4.691 -14.258 -6.441 1 94.38 369 SER B N 1
ATOM 7750 C CA . SER B 1 369 ? -5.16 -13.195 -7.324 1 94.38 369 SER B CA 1
ATOM 7751 C C . SER B 1 369 ? -6.34 -12.445 -6.711 1 94.38 369 SER B C 1
ATOM 7753 O O . SER B 1 369 ? -6.434 -11.227 -6.82 1 94.38 369 SER B O 1
ATOM 7755 N N . TYR B 1 370 ? -7.246 -13.148 -6.035 1 95.5 370 TYR B N 1
ATOM 7756 C CA . TYR B 1 370 ? -8.406 -12.555 -5.383 1 95.5 370 TYR B CA 1
ATOM 7757 C C . TYR B 1 370 ? -7.98 -11.562 -4.305 1 95.5 370 TYR B C 1
ATOM 7759 O O . TYR B 1 370 ? -8.453 -10.43 -4.277 1 95.5 370 TYR B O 1
ATOM 7767 N N . VAL B 1 371 ? -7.035 -11.953 -3.475 1 96.75 371 VAL B N 1
ATOM 7768 C CA . VAL B 1 371 ? -6.574 -11.094 -2.391 1 96.75 371 VAL B CA 1
ATOM 7769 C C . VAL B 1 371 ? -5.781 -9.922 -2.963 1 96.75 371 VAL B C 1
ATOM 7771 O O . VAL B 1 371 ? -5.934 -8.781 -2.514 1 96.75 371 VAL B O 1
ATOM 7774 N N . ALA B 1 372 ? -4.926 -10.188 -3.939 1 96.44 372 ALA B N 1
ATOM 7775 C CA . ALA B 1 372 ? -4.16 -9.117 -4.57 1 96.44 372 ALA B CA 1
ATOM 7776 C C . ALA B 1 372 ? -5.082 -8.055 -5.164 1 96.44 372 ALA B C 1
ATOM 7778 O O . ALA B 1 372 ? -4.844 -6.855 -5.004 1 96.44 372 ALA B O 1
ATOM 7779 N N . ASN B 1 373 ? -6.137 -8.5 -5.836 1 95.81 373 ASN B N 1
ATOM 7780 C CA . ASN B 1 373 ? -7.094 -7.562 -6.41 1 95.81 373 ASN B CA 1
ATOM 7781 C C . ASN B 1 373 ? -7.84 -6.793 -5.324 1 95.81 373 ASN B C 1
ATOM 7783 O O . ASN B 1 373 ? -8.164 -5.621 -5.504 1 95.81 373 ASN B O 1
ATOM 7787 N N . ALA B 1 374 ? -8.195 -7.434 -4.254 1 96.62 374 ALA B N 1
ATOM 7788 C CA . ALA B 1 374 ? -8.812 -6.75 -3.123 1 96.62 374 ALA B CA 1
ATOM 7789 C C . ALA B 1 374 ? -7.918 -5.637 -2.594 1 96.62 374 ALA B C 1
ATOM 7791 O O . ALA B 1 374 ? -8.391 -4.535 -2.301 1 96.62 374 ALA B O 1
ATOM 7792 N N . ILE B 1 375 ? -6.602 -5.875 -2.484 1 95.56 375 ILE B N 1
ATOM 7793 C CA . ILE B 1 375 ? -5.629 -4.887 -2.025 1 95.56 375 ILE B CA 1
ATOM 7794 C C . ILE B 1 375 ? -5.609 -3.701 -2.986 1 95.56 375 ILE B C 1
ATOM 7796 O O . ILE B 1 375 ? -5.594 -2.545 -2.557 1 95.56 375 ILE B O 1
ATOM 7800 N N . VAL B 1 376 ? -5.668 -3.98 -4.277 1 94.81 376 VAL B N 1
ATOM 7801 C CA . VAL B 1 376 ? -5.656 -2.928 -5.289 1 94.81 376 VAL B CA 1
ATOM 7802 C C . VAL B 1 376 ? -6.879 -2.029 -5.113 1 94.81 376 VAL B C 1
ATOM 7804 O O . VAL B 1 376 ? -6.789 -0.81 -5.27 1 94.81 376 VAL B O 1
ATOM 7807 N N . GLN B 1 377 ? -7.984 -2.641 -4.68 1 94.31 377 GLN B N 1
ATOM 7808 C CA . GLN B 1 377 ? -9.227 -1.899 -4.508 1 94.31 377 GLN B CA 1
ATOM 7809 C C . GLN B 1 377 ? -9.297 -1.253 -3.125 1 94.31 377 GLN B C 1
ATOM 7811 O O . GLN B 1 377 ? -10.305 -0.643 -2.77 1 94.31 377 GLN B O 1
ATOM 7816 N N . GLY B 1 378 ? -8.328 -1.475 -2.32 1 94.12 378 GLY B N 1
ATOM 7817 C CA . GLY B 1 378 ? -8.219 -0.837 -1.017 1 94.12 378 GLY B CA 1
ATOM 7818 C C . GLY B 1 378 ? -8.883 -1.633 0.093 1 94.12 378 GLY B C 1
ATOM 7819 O O . GLY B 1 378 ? -9.164 -1.096 1.167 1 94.12 378 GLY B O 1
ATOM 7820 N N . ASP B 1 379 ? -9.281 -2.84 -0.179 1 96.38 379 ASP B N 1
ATOM 7821 C CA . ASP B 1 379 ? -9.812 -3.738 0.84 1 96.38 379 ASP B CA 1
ATOM 7822 C C . ASP B 1 379 ? -8.703 -4.59 1.452 1 96.38 379 ASP B C 1
ATOM 7824 O O . ASP B 1 379 ? -8.281 -5.59 0.864 1 96.38 379 ASP B O 1
ATOM 7828 N N . LEU B 1 380 ? -8.266 -4.297 2.674 1 95.75 380 LEU B N 1
ATOM 7829 C CA . LEU B 1 380 ? -7.133 -4.973 3.301 1 95.75 380 LEU B CA 1
ATOM 7830 C C . LEU B 1 380 ? -7.609 -6.027 4.293 1 95.75 380 LEU B C 1
ATOM 7832 O O . LEU B 1 380 ? -6.812 -6.562 5.07 1 95.75 380 LEU B O 1
ATOM 7836 N N . SER B 1 381 ? -8.914 -6.32 4.289 1 94.5 381 SER B N 1
ATOM 7837 C CA . SER B 1 381 ? -9.461 -7.262 5.262 1 94.5 381 SER B CA 1
ATOM 7838 C C . SER B 1 381 ? -9.281 -8.703 4.793 1 94.5 381 SER B C 1
ATOM 7840 O O . SER B 1 381 ? -9.43 -9.641 5.582 1 94.5 381 SER B O 1
ATOM 7842 N N . LYS B 1 382 ? -8.938 -8.953 3.531 1 96 382 LYS B N 1
ATOM 7843 C CA . LYS B 1 382 ? -8.844 -10.289 2.959 1 96 382 LYS B CA 1
ATOM 7844 C C . LYS B 1 382 ? -7.434 -10.859 3.119 1 96 382 LYS B C 1
ATOM 7846 O O . LYS B 1 382 ? -6.449 -10.117 3.041 1 96 382 LYS B O 1
ATOM 7851 N N . ARG B 1 383 ? -7.32 -12.188 3.359 1 97.06 383 ARG B N 1
ATOM 7852 C CA . ARG B 1 383 ? -6.062 -12.938 3.406 1 97.06 383 ARG B CA 1
ATOM 7853 C C . ARG B 1 383 ? -6.18 -14.25 2.65 1 97.06 383 ARG B C 1
ATOM 7855 O O . ARG B 1 383 ? -7.277 -14.797 2.51 1 97.06 383 ARG B O 1
ATOM 7862 N N . ILE B 1 384 ? -5.078 -14.672 2.164 1 96.38 384 ILE B N 1
ATOM 7863 C CA . ILE B 1 384 ? -5.043 -15.992 1.549 1 96.38 384 ILE B CA 1
ATOM 7864 C C . ILE B 1 384 ? -5.078 -17.062 2.633 1 96.38 384 ILE B C 1
ATOM 7866 O O . ILE B 1 384 ? -4.141 -17.188 3.426 1 96.38 384 ILE B O 1
ATOM 7870 N N . GLU B 1 385 ? -6.117 -17.875 2.596 1 94.19 385 GLU B N 1
ATOM 7871 C CA . GLU B 1 385 ? -6.312 -18.828 3.689 1 94.19 385 GLU B CA 1
ATOM 7872 C C . GLU B 1 385 ? -6.113 -20.266 3.219 1 94.19 385 GLU B C 1
ATOM 7874 O O . GLU B 1 385 ? -6.059 -21.188 4.031 1 94.19 385 GLU B O 1
ATOM 7879 N N . VAL B 1 386 ? -5.961 -20.5 1.954 1 91.69 386 VAL B N 1
ATOM 7880 C CA . VAL B 1 386 ? -5.824 -21.844 1.414 1 91.69 386 VAL B CA 1
ATOM 7881 C C . VAL B 1 386 ? -4.539 -22.484 1.938 1 91.69 386 VAL B C 1
ATOM 7883 O O . VAL B 1 386 ? -3.52 -21.812 2.096 1 91.69 386 VAL B O 1
ATOM 7886 N N . ASP B 1 387 ? -4.625 -23.734 2.246 1 89.88 387 ASP B N 1
ATOM 7887 C CA . ASP B 1 387 ? -3.461 -24.469 2.74 1 89.88 387 ASP B CA 1
ATOM 7888 C C . ASP B 1 387 ? -2.543 -24.875 1.592 1 89.88 387 ASP B C 1
ATOM 7890 O O . ASP B 1 387 ? -2.914 -25.703 0.754 1 89.88 387 ASP B O 1
ATOM 7894 N N . VAL B 1 388 ? -1.43 -24.266 1.542 1 88.88 388 VAL B N 1
ATOM 7895 C CA . VAL B 1 388 ? -0.44 -24.531 0.503 1 88.88 388 VAL B CA 1
ATOM 7896 C C . VAL B 1 388 ? 0.942 -24.688 1.133 1 88.88 388 VAL B C 1
ATOM 7898 O O . VAL B 1 388 ? 1.133 -24.375 2.311 1 88.88 388 VAL B O 1
ATOM 7901 N N . GLU B 1 389 ? 1.848 -25.312 0.406 1 89.62 389 GLU B N 1
ATOM 7902 C CA . GLU B 1 389 ? 3.227 -25.5 0.847 1 89.62 389 GLU B CA 1
ATOM 7903 C C . GLU B 1 389 ? 4.215 -25.047 -0.225 1 89.62 389 GLU B C 1
ATOM 7905 O O . GLU B 1 389 ? 3.809 -24.578 -1.293 1 89.62 389 GLU B O 1
ATOM 7910 N N . GLY B 1 390 ? 5.523 -24.922 0.17 1 88.25 390 GLY B N 1
ATOM 7911 C CA . GLY B 1 390 ? 6.582 -24.656 -0.788 1 88.25 390 GLY B CA 1
ATOM 7912 C C . GLY B 1 390 ? 6.516 -23.25 -1.373 1 88.25 390 GLY B C 1
ATOM 7913 O O . GLY B 1 390 ? 6.398 -22.266 -0.637 1 88.25 390 GLY B O 1
ATOM 7914 N N . ASP B 1 391 ? 6.574 -23.188 -2.691 1 89.19 391 ASP B N 1
ATOM 7915 C CA . ASP B 1 391 ? 6.609 -21.922 -3.414 1 89.19 391 ASP B CA 1
ATOM 7916 C C . ASP B 1 391 ? 5.27 -21.188 -3.303 1 89.19 391 ASP B C 1
ATOM 7918 O O . ASP B 1 391 ? 5.23 -19.953 -3.264 1 89.19 391 ASP B O 1
ATOM 7922 N N . LEU B 1 392 ? 4.238 -21.953 -3.277 1 90.06 392 LEU B N 1
ATOM 7923 C CA . LEU B 1 392 ? 2.924 -21.328 -3.141 1 90.06 392 LEU B CA 1
ATOM 7924 C C . LEU B 1 392 ? 2.756 -20.719 -1.759 1 90.06 392 LEU B C 1
ATOM 7926 O O . LEU B 1 392 ? 2.094 -19.688 -1.612 1 90.06 392 LEU B O 1
ATOM 7930 N N . LEU B 1 393 ? 3.363 -21.375 -0.781 1 93.25 393 LEU B N 1
ATOM 7931 C CA . LEU B 1 393 ? 3.346 -20.812 0.564 1 93.25 393 LEU B CA 1
ATOM 7932 C C . LEU B 1 393 ? 4.133 -19.516 0.617 1 93.25 393 LEU B C 1
ATOM 7934 O O . LEU B 1 393 ? 3.709 -18.547 1.266 1 93.25 393 LEU B O 1
ATOM 7938 N N . ALA B 1 394 ? 5.277 -19.531 0.005 1 92.06 394 ALA B N 1
ATOM 7939 C CA . ALA B 1 394 ? 6.086 -18.312 -0.05 1 92.06 394 ALA B CA 1
ATOM 7940 C C . ALA B 1 394 ? 5.309 -17.172 -0.684 1 92.06 394 ALA B C 1
ATOM 7942 O O . ALA B 1 394 ? 5.359 -16.031 -0.203 1 92.06 394 ALA B O 1
ATOM 7943 N N . LEU B 1 395 ? 4.621 -17.469 -1.714 1 92.88 395 LEU B N 1
ATOM 7944 C CA . LEU B 1 395 ? 3.801 -16.469 -2.391 1 92.88 395 LEU B CA 1
ATOM 7945 C C . LEU B 1 395 ? 2.674 -15.984 -1.484 1 92.88 395 LEU B C 1
ATOM 7947 O O . LEU B 1 395 ? 2.447 -14.781 -1.357 1 92.88 395 LEU B O 1
ATOM 7951 N N . LYS B 1 396 ? 1.972 -16.891 -0.89 1 94.62 396 LYS B N 1
ATOM 7952 C CA . LYS B 1 396 ? 0.921 -16.578 0.073 1 94.62 396 LYS B CA 1
ATOM 7953 C C . LYS B 1 396 ? 1.44 -15.664 1.173 1 94.62 396 LYS B C 1
ATOM 7955 O O . LYS B 1 396 ? 0.814 -14.648 1.487 1 94.62 396 LYS B O 1
ATOM 7960 N N . THR B 1 397 ? 2.574 -15.984 1.712 1 95.94 397 THR B N 1
ATOM 7961 C CA . THR B 1 397 ? 3.162 -15.219 2.809 1 95.94 397 THR B CA 1
ATOM 7962 C C . THR B 1 397 ? 3.525 -13.812 2.354 1 95.94 397 THR B C 1
ATOM 7964 O O . THR B 1 397 ? 3.283 -12.844 3.072 1 95.94 397 THR B O 1
ATOM 7967 N N . ALA B 1 398 ? 4.059 -13.719 1.221 1 95.12 398 ALA B N 1
ATOM 7968 C CA . ALA B 1 398 ? 4.473 -12.414 0.704 1 95.12 398 ALA B CA 1
ATOM 7969 C C . ALA B 1 398 ? 3.27 -11.5 0.495 1 95.12 398 ALA B C 1
ATOM 7971 O O . ALA B 1 398 ? 3.275 -10.352 0.937 1 95.12 398 ALA B O 1
ATOM 7972 N N . VAL B 1 399 ? 2.234 -12 -0.144 1 96.06 399 VAL B N 1
ATOM 7973 C CA . VAL B 1 399 ? 1.065 -11.18 -0.451 1 96.06 399 VAL B CA 1
ATOM 7974 C C . VAL B 1 399 ? 0.331 -10.82 0.839 1 96.06 399 VAL B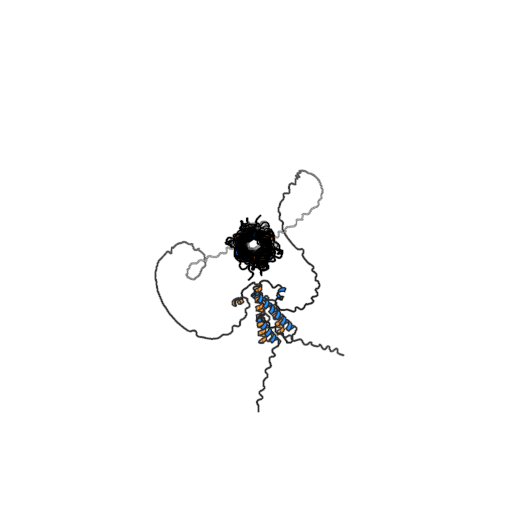 C 1
ATOM 7976 O O . VAL B 1 399 ? -0.108 -9.68 1.015 1 96.06 399 VAL B O 1
ATOM 7979 N N . ASN B 1 400 ? 0.198 -11.773 1.741 1 97 400 ASN B N 1
ATOM 7980 C CA . ASN B 1 400 ? -0.403 -11.469 3.037 1 97 400 ASN B CA 1
ATOM 7981 C C . ASN B 1 400 ? 0.416 -10.438 3.809 1 97 400 ASN B C 1
ATOM 7983 O O . ASN B 1 400 ? -0.145 -9.586 4.492 1 97 400 ASN B O 1
ATOM 7987 N N . SER B 1 401 ? 1.703 -10.508 3.682 1 96.31 401 SER B N 1
ATOM 7988 C CA . SER B 1 401 ? 2.572 -9.547 4.352 1 96.31 401 SER B CA 1
ATOM 7989 C C . SER B 1 401 ? 2.383 -8.148 3.785 1 96.31 401 SER B C 1
ATOM 7991 O O . SER B 1 401 ? 2.49 -7.156 4.512 1 96.31 401 SER B O 1
ATOM 7993 N N . ILE B 1 402 ? 2.164 -8.008 2.498 1 95.19 402 ILE B N 1
ATOM 7994 C CA . ILE B 1 402 ? 1.854 -6.715 1.904 1 95.19 402 ILE B CA 1
ATOM 7995 C C . ILE B 1 402 ? 0.607 -6.129 2.564 1 95.19 402 ILE B C 1
ATOM 7997 O O . ILE B 1 402 ? 0.603 -4.969 2.979 1 95.19 402 ILE B O 1
ATOM 8001 N N . ALA B 1 403 ? -0.446 -6.992 2.613 1 95.06 403 ALA B N 1
ATOM 8002 C CA . ALA B 1 403 ? -1.698 -6.547 3.223 1 95.06 403 ALA B CA 1
ATOM 8003 C C . ALA B 1 403 ? -1.481 -6.109 4.668 1 95.06 403 ALA B C 1
ATOM 8005 O O . ALA B 1 403 ? -1.983 -5.066 5.09 1 95.06 403 ALA B O 1
ATOM 8006 N N . ASP B 1 404 ? -0.676 -6.855 5.426 1 94.69 404 ASP B N 1
ATOM 8007 C CA . ASP B 1 404 ? -0.394 -6.539 6.82 1 94.69 404 ASP B CA 1
ATOM 8008 C C . ASP B 1 404 ? 0.376 -5.227 6.941 1 94.69 404 ASP B C 1
ATOM 8010 O O . ASP B 1 404 ? 0.058 -4.391 7.789 1 94.69 404 ASP B O 1
ATOM 8014 N N . ARG B 1 405 ? 1.359 -5.07 6.156 1 93.44 405 ARG B N 1
ATOM 8015 C CA . ARG B 1 405 ? 2.182 -3.863 6.172 1 93.44 405 ARG B CA 1
ATOM 8016 C C . ARG B 1 405 ? 1.354 -2.631 5.82 1 93.44 405 ARG B C 1
ATOM 8018 O O . ARG B 1 405 ? 1.466 -1.594 6.477 1 93.44 405 ARG B O 1
ATOM 8025 N N . LEU B 1 406 ? 0.532 -2.75 4.836 1 92.94 406 LEU B N 1
ATOM 8026 C CA . LEU B 1 406 ? -0.349 -1.663 4.422 1 92.94 406 LEU B CA 1
ATOM 8027 C C . LEU B 1 406 ? -1.349 -1.324 5.523 1 92.94 406 LEU B C 1
ATOM 8029 O O . LEU B 1 406 ? -1.609 -0.149 5.789 1 92.94 406 LEU B O 1
ATOM 8033 N N . GLN B 1 407 ? -1.846 -2.375 6.066 1 94 407 GLN B N 1
ATOM 8034 C CA . GLN B 1 407 ? -2.818 -2.17 7.137 1 94 407 GLN B CA 1
ATOM 8035 C C . GLN B 1 407 ? -2.182 -1.462 8.328 1 94 407 GLN B C 1
ATOM 8037 O O . GLN B 1 407 ? -2.744 -0.501 8.859 1 94 407 GLN B O 1
ATOM 8042 N N . THR B 1 408 ? -1.051 -1.872 8.758 1 93.81 408 THR B N 1
ATOM 8043 C CA . THR B 1 408 ? -0.355 -1.284 9.898 1 93.81 408 THR B CA 1
ATOM 8044 C C . THR B 1 408 ? 0.029 0.164 9.609 1 93.81 408 THR B C 1
ATOM 8046 O O . THR B 1 408 ? -0.219 1.053 10.422 1 93.81 408 THR B O 1
ATOM 8049 N N . THR B 1 409 ? 0.603 0.454 8.484 1 93.88 409 THR B N 1
ATOM 8050 C CA . THR B 1 409 ? 1.063 1.788 8.117 1 93.88 409 THR B CA 1
ATOM 8051 C C . THR B 1 409 ? -0.117 2.74 7.945 1 93.88 409 THR B C 1
ATOM 8053 O O . THR B 1 409 ? -0.093 3.863 8.453 1 93.88 409 THR B O 1
ATOM 8056 N N . SER B 1 410 ? -1.151 2.285 7.211 1 93.5 410 SER B N 1
ATOM 8057 C CA . SER B 1 410 ? -2.318 3.133 6.996 1 93.5 410 SER B CA 1
ATOM 8058 C C . SER B 1 410 ? -3.006 3.473 8.312 1 93.5 410 SER B C 1
ATOM 8060 O O . SER B 1 410 ? -3.4 4.617 8.539 1 93.5 410 SER B O 1
ATOM 8062 N N . ASN B 1 411 ? -3.137 2.473 9.211 1 93.44 411 ASN B N 1
ATOM 8063 C CA . ASN B 1 411 ? -3.746 2.723 10.516 1 93.44 411 ASN B CA 1
ATOM 8064 C C . ASN B 1 411 ? -2.947 3.742 11.32 1 93.44 411 ASN B C 1
ATOM 8066 O O . ASN B 1 411 ? -3.525 4.605 11.984 1 93.44 411 ASN B O 1
ATOM 8070 N N . GLU B 1 412 ? -1.631 3.609 11.258 1 93.44 412 GLU B N 1
ATOM 8071 C CA . GLU B 1 412 ? -0.756 4.539 11.969 1 93.44 412 GLU B CA 1
ATOM 8072 C C . GLU B 1 412 ? -0.938 5.965 11.453 1 93.44 412 GLU B C 1
ATOM 8074 O O . GLU B 1 412 ? -1.046 6.906 12.242 1 93.44 412 GLU B O 1
ATOM 8079 N N . ILE B 1 413 ? -1.034 6.191 10.195 1 93.44 413 ILE B N 1
ATOM 8080 C CA . ILE B 1 413 ? -1.147 7.508 9.578 1 93.44 413 ILE B CA 1
ATOM 8081 C C . ILE B 1 413 ? -2.541 8.078 9.828 1 93.44 413 ILE B C 1
ATOM 8083 O O . ILE B 1 413 ? -2.686 9.25 10.195 1 93.44 413 ILE B O 1
ATOM 8087 N N . ILE B 1 414 ? -3.537 7.293 9.648 1 92.56 414 ILE B N 1
ATOM 8088 C CA . ILE B 1 414 ? -4.914 7.734 9.844 1 92.56 414 ILE B CA 1
ATOM 8089 C C . ILE B 1 414 ? -5.129 8.117 11.305 1 92.56 414 ILE B C 1
ATOM 8091 O O . ILE B 1 414 ? -5.77 9.125 11.602 1 92.56 414 ILE B O 1
ATOM 8095 N N . GLN B 1 415 ? -4.551 7.293 12.211 1 93 415 GLN B N 1
ATOM 8096 C CA . GLN B 1 415 ? -4.652 7.605 13.633 1 93 415 GLN B CA 1
ATOM 8097 C C . GLN B 1 415 ? -3.932 8.906 13.961 1 93 415 GLN B C 1
ATOM 8099 O O . GLN B 1 415 ? -4.457 9.75 14.695 1 93 415 GLN B O 1
ATOM 8104 N N . LEU B 1 416 ? -2.762 9.148 13.453 1 92.5 416 LEU B N 1
ATOM 8105 C CA . LEU B 1 416 ? -2.018 10.391 13.641 1 92.5 416 LEU B CA 1
ATOM 8106 C C . LEU B 1 416 ? -2.82 11.586 13.141 1 92.5 416 LEU B C 1
ATOM 8108 O O . LEU B 1 416 ? -2.957 12.586 13.844 1 92.5 416 LEU B O 1
ATOM 8112 N N . ASN B 1 417 ? -3.357 11.445 11.977 1 91.75 417 ASN B N 1
ATOM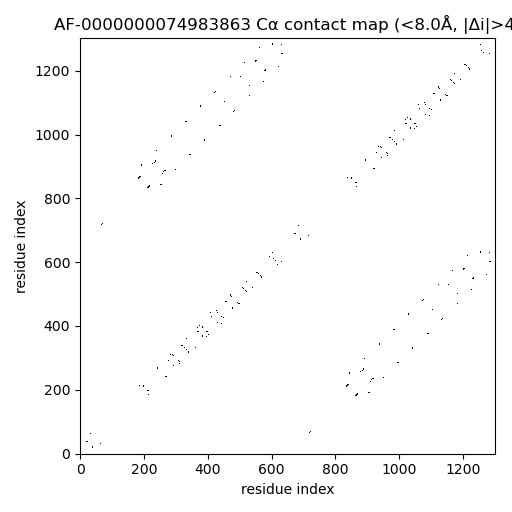 8113 C CA . ASN B 1 417 ? -4.113 12.539 11.383 1 91.75 417 ASN B CA 1
ATOM 8114 C C . ASN B 1 417 ? -5.371 12.859 12.188 1 91.75 417 ASN B C 1
ATOM 8116 O O . ASN B 1 417 ? -5.746 14.023 12.32 1 91.75 417 ASN B O 1
ATOM 8120 N N . ARG B 1 418 ? -5.984 11.82 12.711 1 89.69 418 ARG B N 1
ATOM 8121 C CA . ARG B 1 418 ? -7.148 12.023 13.562 1 89.69 418 ARG B CA 1
ATOM 8122 C C . ARG B 1 418 ? -6.762 12.742 14.852 1 89.69 418 ARG B C 1
ATOM 8124 O O . ARG B 1 418 ? -7.457 13.664 15.289 1 89.69 418 ARG B O 1
ATOM 8131 N N . GLN B 1 419 ? -5.66 12.328 15.445 1 89.12 419 GLN B N 1
ATOM 8132 C CA . GLN B 1 419 ? -5.168 12.953 16.672 1 89.12 419 GLN B CA 1
ATOM 8133 C C . GLN B 1 419 ? -4.824 14.422 16.438 1 89.12 419 GLN B C 1
ATOM 8135 O O . GLN B 1 419 ? -5.125 15.281 17.266 1 89.12 419 GLN B O 1
ATOM 8140 N N . LEU B 1 420 ? -4.328 14.781 15.289 1 85.56 420 LEU B N 1
ATOM 8141 C CA . LEU B 1 420 ? -3.957 16.156 14.961 1 85.56 420 LEU B CA 1
ATOM 8142 C C . LEU B 1 420 ? -5.191 16.984 14.625 1 85.56 420 LEU B C 1
ATOM 8144 O O . LEU B 1 420 ? -5.348 18.094 15.133 1 85.56 420 LEU B O 1
ATOM 8148 N N . ARG B 1 421 ? -6.102 16.453 13.859 1 78.75 421 ARG B N 1
ATOM 8149 C CA . ARG B 1 421 ? -7.215 17.219 13.297 1 78.75 421 ARG B CA 1
ATOM 8150 C C . ARG B 1 421 ? -8.359 17.328 14.297 1 78.75 421 ARG B C 1
ATOM 8152 O O . ARG B 1 421 ? -8.922 18.406 14.484 1 78.75 421 ARG B O 1
ATOM 8159 N N . VAL B 1 422 ? -8.703 16.156 14.875 1 72.44 422 VAL B N 1
ATOM 8160 C CA . VAL B 1 422 ? -9.914 16.094 15.688 1 72.44 422 VAL B CA 1
ATOM 8161 C C . VAL B 1 422 ? -9.57 16.344 17.156 1 72.44 422 VAL B C 1
ATOM 8163 O O . VAL B 1 422 ? -10.219 17.156 17.812 1 72.44 422 VAL B O 1
ATOM 8166 N N . GLU B 1 423 ? -8.453 15.82 17.594 1 77.88 423 GLU B N 1
ATOM 8167 C CA . GLU B 1 423 ? -8.164 15.859 19.031 1 77.88 423 GLU B CA 1
ATOM 8168 C C . GLU B 1 423 ? -7.191 17 19.359 1 77.88 423 GLU B C 1
ATOM 8170 O O . GLU B 1 423 ? -7.059 17.391 20.516 1 77.88 423 GLU B O 1
ATOM 8175 N N . GLY B 1 424 ? -6.586 17.562 18.438 1 83.81 424 GLY B N 1
ATOM 8176 C CA . GLY B 1 424 ? -5.633 18.641 18.641 1 83.81 424 GLY B CA 1
ATOM 8177 C C . GLY B 1 424 ? -4.418 18.219 19.453 1 83.81 424 GLY B C 1
ATOM 8178 O O . GLY B 1 424 ? -3.873 19.016 20.219 1 83.81 424 GLY B O 1
ATOM 8179 N N . MET B 1 425 ? -4.105 16.938 19.391 1 87.75 425 MET B N 1
ATOM 8180 C CA . MET B 1 425 ? -2.926 16.406 20.078 1 87.75 425 MET B CA 1
ATOM 8181 C C . MET B 1 425 ? -1.679 16.594 19.219 1 87.75 425 MET B C 1
ATOM 8183 O O . MET B 1 425 ? -1.323 15.711 18.438 1 87.75 425 MET B O 1
ATOM 8187 N N . LEU B 1 426 ? -0.943 17.578 19.484 1 87.56 426 LEU B N 1
ATOM 8188 C CA . LEU B 1 426 ? 0.117 17.969 18.562 1 87.56 426 LEU B CA 1
ATOM 8189 C C . LEU B 1 426 ? 1.422 17.25 18.906 1 87.56 426 LEU B C 1
ATOM 8191 O O . LEU B 1 426 ? 2.402 17.359 18.156 1 87.56 426 LEU B O 1
ATOM 8195 N N . ASP B 1 427 ? 1.386 16.469 20.047 1 89.25 427 ASP B N 1
ATOM 8196 C CA . ASP B 1 427 ? 2.555 15.672 20.406 1 89.25 427 ASP B CA 1
ATOM 8197 C C . ASP B 1 427 ? 2.482 14.281 19.781 1 89.25 427 ASP B C 1
ATOM 8199 O O . ASP B 1 427 ? 3.424 13.492 19.906 1 89.25 427 ASP B O 1
ATOM 8203 N N . ALA B 1 428 ? 1.394 14.055 19.156 1 88.56 428 ALA B N 1
ATOM 8204 C CA . ALA B 1 428 ? 1.222 12.734 18.547 1 88.56 428 ALA B CA 1
ATOM 8205 C C . ALA B 1 428 ? 2.27 12.477 17.469 1 88.56 428 ALA B C 1
ATOM 8207 O O . ALA B 1 428 ? 2.713 13.414 16.797 1 88.56 428 ALA B O 1
ATOM 8208 N N . HIS B 1 429 ? 2.73 11.172 17.359 1 92.31 429 HIS B N 1
ATOM 8209 C CA . HIS B 1 429 ? 3.725 10.758 16.375 1 92.31 429 HIS B CA 1
ATOM 8210 C C . HIS B 1 429 ? 3.441 9.344 15.867 1 92.31 429 HIS B C 1
ATOM 8212 O O . HIS B 1 429 ? 3.021 8.477 16.625 1 92.31 429 HIS B O 1
ATOM 8218 N N . ALA B 1 430 ? 3.611 9.242 14.562 1 91.81 430 ALA B N 1
ATOM 8219 C CA . ALA B 1 430 ? 3.498 7.898 13.984 1 91.81 430 ALA B CA 1
ATOM 8220 C C . ALA B 1 430 ? 4.777 7.098 14.211 1 91.81 430 ALA B C 1
ATOM 8222 O O . ALA B 1 430 ? 5.879 7.609 14.008 1 91.81 430 ALA B O 1
ATOM 8223 N N . ALA B 1 431 ? 4.645 5.742 14.602 1 88.06 431 ALA B N 1
ATOM 8224 C CA . ALA B 1 431 ? 5.801 4.867 14.805 1 88.06 431 ALA B CA 1
ATOM 8225 C C . ALA B 1 431 ? 6.438 4.484 13.477 1 88.06 431 ALA B C 1
ATOM 8227 O O . ALA B 1 431 ? 5.789 3.873 12.617 1 88.06 431 ALA B O 1
ATOM 8228 N N . SER B 1 432 ? 7.727 4.906 13.297 1 83.12 432 SER B N 1
ATOM 8229 C CA . SER B 1 432 ? 8.367 4.66 12.008 1 83.12 432 SER B CA 1
ATOM 8230 C C . SER B 1 432 ? 9.633 3.822 12.172 1 83.12 432 SER B C 1
ATOM 8232 O O . SER B 1 432 ? 10.32 3.529 11.195 1 83.12 432 SER B O 1
ATOM 8234 N N . ALA B 1 433 ? 9.93 3.244 13.312 1 79.56 433 ALA B N 1
ATOM 8235 C CA . ALA B 1 433 ? 11.234 2.641 13.586 1 79.56 433 ALA B CA 1
ATOM 8236 C C . ALA B 1 433 ? 11.406 1.34 12.805 1 79.56 433 ALA B C 1
ATOM 8238 O O . ALA B 1 433 ? 12.484 1.065 12.273 1 79.56 433 ALA B O 1
ATOM 8239 N N . ASP B 1 434 ? 10.406 0.566 12.648 1 86.19 434 ASP B N 1
ATOM 8240 C CA . ASP B 1 434 ? 10.547 -0.747 12.023 1 86.19 434 ASP B CA 1
ATOM 8241 C C . ASP B 1 434 ? 10.188 -0.694 10.539 1 86.19 434 ASP B C 1
ATOM 8243 O O . ASP B 1 434 ? 10.258 -1.706 9.844 1 86.19 434 ASP B O 1
ATOM 8247 N N . ALA B 1 435 ? 9.852 0.53 10.094 1 86.75 435 ALA B N 1
ATOM 8248 C CA . ALA B 1 435 ? 9.43 0.65 8.703 1 86.75 435 ALA B CA 1
ATOM 8249 C C . ALA B 1 435 ? 10.625 0.915 7.789 1 86.75 435 ALA B C 1
ATOM 8251 O O . ALA B 1 435 ? 11.664 1.412 8.234 1 86.75 435 ALA B O 1
ATOM 8252 N N . GLN B 1 436 ? 10.617 0.372 6.59 1 91.62 436 GLN B N 1
ATOM 8253 C CA . GLN B 1 436 ? 11.688 0.562 5.617 1 91.62 436 GLN B CA 1
ATOM 8254 C C . GLN B 1 436 ? 11.141 1.114 4.301 1 91.62 436 GLN B C 1
ATOM 8256 O O . GLN B 1 436 ? 9.938 1.062 4.055 1 91.62 436 GLN B O 1
ATOM 8261 N N . GLY B 1 437 ? 12.047 1.817 3.525 1 92.75 437 GLY B N 1
ATOM 8262 C CA . GLY B 1 437 ? 11.711 2.285 2.189 1 92.75 437 GLY B CA 1
ATOM 8263 C C . GLY B 1 437 ? 10.594 3.312 2.182 1 92.75 437 GLY B C 1
ATOM 8264 O O . GLY B 1 437 ? 10.633 4.285 2.941 1 92.75 437 GLY B O 1
ATOM 8265 N N . VAL B 1 438 ? 9.594 3.074 1.317 1 92.25 438 VAL B N 1
ATOM 8266 C CA . VAL B 1 438 ? 8.508 4.031 1.115 1 92.25 438 VAL B CA 1
ATOM 8267 C C . VAL B 1 438 ? 7.645 4.105 2.371 1 92.25 438 VAL B C 1
ATOM 8269 O O . VAL B 1 438 ? 7.062 5.152 2.67 1 92.25 438 VAL B O 1
ATOM 8272 N N . TRP B 1 439 ? 7.555 2.965 3.074 1 93.56 439 TRP B N 1
ATOM 8273 C CA . TRP B 1 439 ? 6.773 2.955 4.309 1 93.56 439 TRP B CA 1
ATOM 8274 C C . TRP B 1 439 ? 7.359 3.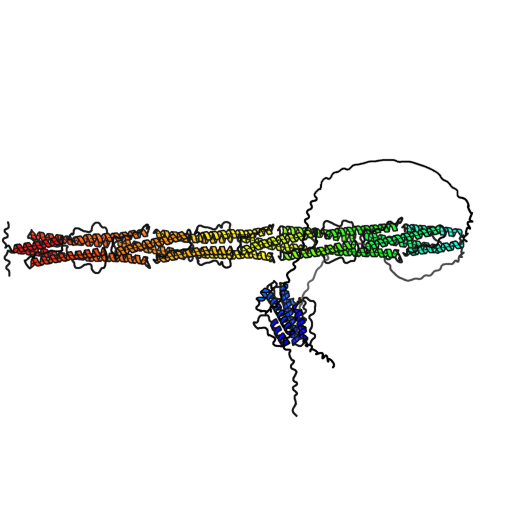926 5.328 1 93.56 439 TRP B C 1
ATOM 8276 O O . TRP B 1 439 ? 6.625 4.695 5.953 1 93.56 439 TRP B O 1
ATOM 8286 N N . LYS B 1 440 ? 8.648 3.879 5.441 1 93.56 440 LYS B N 1
ATOM 8287 C CA . LYS B 1 440 ? 9.344 4.801 6.336 1 93.56 440 LYS B CA 1
ATOM 8288 C C . LYS B 1 440 ? 9.18 6.246 5.875 1 93.56 440 LYS B C 1
ATOM 8290 O O . LYS B 1 440 ? 8.945 7.137 6.691 1 93.56 440 LYS B O 1
ATOM 8295 N N . GLU B 1 441 ? 9.328 6.465 4.629 1 93.12 441 GLU B N 1
ATOM 8296 C CA . GLU B 1 441 ? 9.203 7.809 4.07 1 93.12 441 GLU B CA 1
ATOM 8297 C C . GLU B 1 441 ? 7.812 8.383 4.324 1 93.12 441 GLU B C 1
ATOM 8299 O O . GLU B 1 441 ? 7.676 9.562 4.672 1 93.12 441 GLU B O 1
ATOM 8304 N N . LEU B 1 442 ? 6.82 7.57 4.203 1 92.5 442 LEU B N 1
ATOM 8305 C CA . LEU B 1 442 ? 5.438 7.98 4.438 1 92.5 442 LEU B CA 1
ATOM 8306 C C . LEU B 1 442 ? 5.234 8.398 5.891 1 92.5 442 LEU B C 1
ATOM 8308 O O . LEU B 1 442 ? 4.711 9.477 6.164 1 92.5 442 LEU B O 1
ATOM 8312 N N . LEU B 1 443 ? 5.684 7.578 6.754 1 93.31 443 LEU B N 1
ATOM 8313 C CA . LEU B 1 443 ? 5.516 7.828 8.18 1 93.31 443 LEU B CA 1
ATOM 8314 C C . LEU B 1 443 ? 6.324 9.047 8.625 1 93.31 443 LEU B C 1
ATOM 8316 O O . LEU B 1 443 ? 5.828 9.891 9.375 1 93.31 443 LEU B O 1
ATOM 8320 N N . GLN B 1 444 ? 7.52 9.18 8.117 1 92.31 444 GLN B N 1
ATOM 8321 C CA . GLN B 1 444 ? 8.367 10.32 8.453 1 92.31 444 GLN B CA 1
ATOM 8322 C C . GLN B 1 444 ? 7.785 11.617 7.891 1 92.31 444 GLN B C 1
ATOM 8324 O O . GLN B 1 444 ? 7.852 12.664 8.539 1 92.31 444 GLN B O 1
ATOM 8329 N N . SER B 1 445 ? 7.285 11.57 6.691 1 91.88 445 SER B N 1
ATOM 8330 C CA . SER B 1 445 ? 6.668 12.75 6.094 1 91.88 445 SER B CA 1
ATOM 8331 C C . SER B 1 445 ? 5.457 13.211 6.902 1 91.88 445 SER B C 1
ATOM 8333 O O . SER B 1 445 ? 5.281 14.406 7.137 1 91.88 445 SER B O 1
ATOM 8335 N N . ALA B 1 446 ? 4.676 12.281 7.344 1 90.75 446 ALA B N 1
ATOM 8336 C CA . ALA B 1 446 ? 3.525 12.609 8.18 1 90.75 446 ALA B CA 1
ATOM 8337 C C . ALA B 1 446 ? 3.967 13.219 9.508 1 90.75 446 ALA B C 1
ATOM 8339 O O . ALA B 1 446 ? 3.404 14.219 9.961 1 90.75 446 ALA B O 1
ATOM 8340 N N . ASN B 1 447 ? 4.984 12.68 10.102 1 92.06 447 ASN B N 1
ATOM 8341 C CA . ASN B 1 447 ? 5.539 13.211 11.336 1 92.06 447 ASN B CA 1
ATOM 8342 C C . ASN B 1 447 ? 6.105 14.617 11.141 1 92.06 447 ASN B C 1
ATOM 8344 O O . ASN B 1 447 ? 6.051 15.445 12.055 1 92.06 447 ASN B O 1
ATOM 8348 N N . GLY B 1 448 ? 6.625 14.852 9.969 1 88.06 448 GLY B N 1
ATOM 8349 C CA . GLY B 1 448 ? 7.141 16.172 9.656 1 88.06 448 GLY B CA 1
ATOM 8350 C C . GLY B 1 448 ? 6.074 17.25 9.664 1 88.06 448 GLY B C 1
ATOM 8351 O O . GLY B 1 448 ? 6.281 18.344 10.203 1 88.06 448 GLY B O 1
ATOM 8352 N N . VAL B 1 449 ? 4.938 16.969 9.133 1 87.06 449 VAL B N 1
ATOM 8353 C CA . VAL B 1 449 ? 3.824 17.906 9.109 1 87.06 449 VAL B CA 1
ATOM 8354 C C . VAL B 1 449 ? 3.299 18.125 10.523 1 87.06 449 VAL B C 1
ATOM 8356 O O . VAL B 1 449 ? 3.008 19.25 10.922 1 87.06 449 VAL B O 1
ATOM 8359 N N . ALA B 1 450 ? 3.215 17.031 11.258 1 88.5 450 ALA B N 1
ATOM 8360 C CA . ALA B 1 450 ? 2.785 17.125 12.648 1 88.5 450 ALA B CA 1
ATOM 8361 C C . ALA B 1 450 ? 3.709 18.047 13.445 1 88.5 450 ALA B C 1
ATOM 8363 O O . ALA B 1 450 ? 3.244 18.891 14.219 1 88.5 450 ALA B O 1
ATOM 8364 N N . ALA B 1 451 ? 4.98 17.922 13.211 1 87.75 451 ALA B N 1
ATOM 8365 C CA . ALA B 1 451 ? 5.969 18.75 13.906 1 87.75 451 ALA B CA 1
ATOM 8366 C C . ALA B 1 451 ? 5.832 20.219 13.508 1 87.75 451 ALA B C 1
ATOM 8368 O O . ALA B 1 451 ? 5.977 21.109 14.352 1 87.75 451 ALA B O 1
ATOM 8369 N N . THR B 1 452 ? 5.602 20.484 12.305 1 85.06 452 THR B N 1
ATOM 8370 C CA . THR B 1 452 ? 5.418 21.859 11.82 1 85.06 452 THR B CA 1
ATOM 8371 C C . THR B 1 452 ? 4.18 22.484 12.453 1 85.06 452 THR B C 1
ATOM 8373 O O . THR B 1 452 ? 4.23 23.641 12.906 1 85.06 452 THR B O 1
ATOM 8376 N N . LEU B 1 453 ? 3.088 21.75 12.484 1 84.38 453 LEU B N 1
ATOM 8377 C CA . LEU B 1 453 ? 1.854 22.234 13.102 1 84.38 453 LEU B CA 1
ATOM 8378 C C . LEU B 1 453 ? 2.068 22.531 14.578 1 84.38 453 LEU B C 1
ATOM 8380 O O . LEU B 1 453 ? 1.645 23.578 15.07 1 84.38 453 LEU B O 1
ATOM 8384 N N . LYS B 1 454 ? 2.746 21.625 15.227 1 87.88 454 LYS B N 1
ATOM 8385 C CA . LYS B 1 454 ? 3.061 21.797 16.641 1 87.88 454 LYS B CA 1
ATOM 8386 C C . LYS B 1 454 ? 3.879 23.062 16.875 1 87.88 454 LYS B C 1
ATOM 8388 O O . LYS B 1 454 ? 3.545 23.859 17.75 1 87.88 454 LYS B O 1
ATOM 8393 N N . SER B 1 455 ? 4.887 23.266 16.078 1 87.75 455 SER B N 1
ATOM 8394 C CA . SER B 1 455 ? 5.773 24.422 16.234 1 87.75 455 SER B CA 1
ATOM 8395 C C . SER B 1 455 ? 5.027 25.734 15.969 1 87.75 455 SER B C 1
ATOM 8397 O O . SER B 1 455 ? 5.203 26.703 16.703 1 87.75 455 SER B O 1
ATOM 8399 N N . CYS B 1 456 ? 4.199 25.75 14.992 1 86.75 456 CYS B N 1
ATOM 8400 C CA . CYS B 1 456 ? 3.439 26.953 14.641 1 86.75 456 CYS B CA 1
ATOM 8401 C C . CYS B 1 456 ? 2.471 27.328 15.75 1 86.75 456 CYS B C 1
ATOM 8403 O O . CYS B 1 456 ? 2.453 28.484 16.203 1 86.75 456 CYS B O 1
ATOM 8405 N N . VAL B 1 457 ? 1.744 26.375 16.25 1 88.19 457 VAL B N 1
ATOM 8406 C CA . VAL B 1 457 ? 0.709 26.609 17.25 1 88.19 457 VAL B CA 1
ATOM 8407 C C . VAL B 1 457 ? 1.353 27.031 18.562 1 88.19 457 VAL B C 1
ATOM 8409 O O . VAL B 1 457 ? 0.95 28.031 19.172 1 88.19 457 VAL B O 1
ATOM 8412 N N . ARG B 1 458 ? 2.359 26.359 18.922 1 90.94 458 ARG B N 1
ATOM 8413 C CA . ARG B 1 458 ? 2.98 26.641 20.203 1 90.94 458 ARG B CA 1
ATOM 8414 C C . ARG B 1 458 ? 3.748 27.953 20.172 1 90.94 458 ARG B C 1
ATOM 8416 O O . ARG B 1 458 ? 3.703 28.734 21.141 1 90.94 458 ARG B O 1
ATOM 8423 N N . ALA B 1 459 ? 4.453 28.234 19.047 1 91.88 459 ALA B N 1
ATOM 8424 C CA . ALA B 1 459 ? 5.184 29.484 18.922 1 91.88 459 ALA B CA 1
ATOM 8425 C C . ALA B 1 459 ? 4.23 30.688 18.938 1 91.88 459 ALA B C 1
ATOM 8427 O O . ALA B 1 459 ? 4.5 31.703 19.578 1 91.88 459 ALA B O 1
ATOM 8428 N N . THR B 1 460 ? 3.133 30.562 18.266 1 92.81 460 THR B N 1
ATOM 8429 C CA . THR B 1 460 ? 2.137 31.625 18.234 1 92.81 460 THR B CA 1
ATOM 8430 C C . THR B 1 460 ? 1.547 31.844 19.625 1 92.81 460 THR B C 1
ATOM 8432 O O . THR B 1 460 ? 1.439 33 20.078 1 92.81 460 THR B O 1
ATOM 8435 N N . SER B 1 461 ? 1.211 30.766 20.266 1 93.56 461 SER B N 1
ATOM 8436 C CA . SER B 1 461 ? 0.634 30.844 21.609 1 93.56 461 SER B CA 1
ATOM 8437 C C . SER B 1 461 ? 1.603 31.484 22.594 1 93.56 461 SER B C 1
ATOM 8439 O O . SER B 1 461 ? 1.198 32.312 23.422 1 93.56 461 SER B O 1
ATOM 8441 N N . GLU B 1 462 ? 2.848 31.156 22.469 1 94.31 462 GLU B N 1
ATOM 8442 C CA . GLU B 1 462 ? 3.867 31.703 23.359 1 94.31 462 GLU B CA 1
ATOM 8443 C C . GLU B 1 462 ? 4 33.219 23.188 1 94.31 462 GLU B C 1
ATOM 8445 O O . GLU B 1 462 ? 4.031 33.938 24.172 1 94.31 462 GLU B O 1
ATOM 8450 N N . VAL B 1 463 ? 4.027 33.688 21.984 1 95.88 463 VAL B N 1
ATOM 8451 C CA . VAL B 1 463 ? 4.191 35.125 21.703 1 95.88 463 VAL B CA 1
ATOM 8452 C C . VAL B 1 463 ? 2.959 35.875 22.188 1 95.88 463 VAL B C 1
ATOM 8454 O O . VAL B 1 463 ? 3.082 36.938 22.797 1 95.88 463 VAL B O 1
ATOM 8457 N N . LEU B 1 464 ? 1.747 35.344 21.953 1 95.44 464 LEU B N 1
ATOM 8458 C CA . LEU B 1 464 ? 0.519 36.031 22.312 1 95.44 464 LEU B CA 1
ATOM 8459 C C . LEU B 1 464 ? 0.333 36.062 23.828 1 95.44 464 LEU B C 1
ATOM 8461 O O . LEU B 1 464 ? -0.157 37.062 24.375 1 95.44 464 LEU B O 1
ATOM 8465 N N . LYS B 1 465 ? 0.76 35 24.516 1 94.12 465 LYS B N 1
ATOM 8466 C CA . LYS B 1 465 ? 0.748 35.031 25.969 1 94.12 465 LYS B CA 1
ATOM 8467 C C . LYS B 1 465 ? 1.7 36.094 26.516 1 94.12 465 LYS B C 1
ATOM 8469 O O . LYS B 1 465 ? 1.378 36.781 27.469 1 94.12 465 LYS B O 1
ATOM 8474 N N . ALA B 1 466 ? 2.857 36.219 25.891 1 95.88 466 ALA B N 1
ATOM 8475 C CA . ALA B 1 466 ? 3.82 37.25 26.266 1 95.88 466 ALA B CA 1
ATOM 8476 C C . ALA B 1 466 ? 3.24 38.656 26.047 1 95.88 466 ALA B C 1
ATOM 8478 O O . ALA B 1 466 ? 3.391 39.531 26.906 1 95.88 466 ALA B O 1
ATOM 8479 N N . VAL B 1 467 ? 2.531 38.844 24.969 1 95.12 467 VAL B N 1
ATOM 8480 C CA . VAL B 1 467 ? 1.914 40.125 24.656 1 95.12 467 VAL B CA 1
ATOM 8481 C C . VAL B 1 467 ? 0.868 40.469 25.719 1 95.12 467 VAL B C 1
ATOM 8483 O O . VAL B 1 467 ? 0.848 41.562 26.234 1 95.12 467 VAL B O 1
ATOM 8486 N N . ALA B 1 468 ? 0.047 39.5 26.047 1 92.69 468 ALA B N 1
ATOM 8487 C CA . ALA B 1 468 ? -0.988 39.719 27.062 1 92.69 468 ALA B CA 1
ATOM 8488 C C . ALA B 1 468 ? -0.373 40.062 28.406 1 92.69 468 ALA B C 1
ATOM 8490 O O . ALA B 1 468 ? -0.95 40.844 29.172 1 92.69 468 ALA B O 1
ATOM 8491 N N . GLY B 1 469 ? 0.831 39.531 28.625 1 93.62 469 GLY B N 1
ATOM 8492 C CA . GLY B 1 469 ? 1.521 39.781 29.891 1 93.62 469 GLY B CA 1
ATOM 8493 C C . GLY B 1 469 ? 2.348 41.062 29.859 1 93.62 469 GLY B C 1
ATOM 8494 O O . GLY B 1 469 ? 2.932 41.469 30.859 1 93.62 469 GLY B O 1
ATOM 8495 N N . GLY B 1 470 ? 2.422 41.75 28.781 1 95.12 470 GLY B N 1
ATOM 8496 C CA . GLY B 1 470 ? 3.102 43.031 28.656 1 95.12 470 GLY B CA 1
ATOM 8497 C C . GLY B 1 470 ? 4.539 42.906 28.188 1 95.12 470 GLY B C 1
ATOM 8498 O O . GLY B 1 470 ? 5.32 43.844 28.281 1 95.12 470 GLY B O 1
ATOM 8499 N N . ASP B 1 471 ? 4.891 41.719 27.797 1 96.19 471 ASP B N 1
ATOM 8500 C CA . ASP B 1 471 ? 6.199 41.5 27.188 1 96.19 471 ASP B CA 1
ATOM 8501 C C . ASP B 1 471 ? 6.137 41.625 25.672 1 96.19 471 ASP B C 1
ATOM 8503 O O . ASP B 1 471 ? 5.68 40.719 24.984 1 96.19 471 ASP B O 1
ATOM 8507 N N . LEU B 1 472 ? 6.652 42.688 25.172 1 96.25 472 LEU B N 1
ATOM 8508 C CA . LEU B 1 472 ? 6.578 42.969 23.734 1 96.25 472 LEU B CA 1
ATOM 8509 C C . LEU B 1 472 ? 7.938 42.781 23.078 1 96.25 472 LEU B C 1
ATOM 8511 O O . LEU B 1 472 ? 8.219 43.406 22.047 1 96.25 472 LEU B O 1
ATOM 8515 N N . GLU B 1 473 ? 8.82 41.906 23.719 1 94.25 473 GLU B N 1
ATOM 8516 C CA . GLU B 1 473 ? 10.148 41.625 23.172 1 94.25 473 GLU B CA 1
ATOM 8517 C C . GLU B 1 473 ? 10.219 40.219 22.578 1 94.25 473 GLU B C 1
ATOM 8519 O O . GLU B 1 473 ? 11.133 39.906 21.812 1 94.25 473 GLU B O 1
ATOM 8524 N N . THR B 1 474 ? 9.227 39.469 22.938 1 93.88 474 THR B N 1
ATOM 8525 C CA . THR B 1 474 ? 9.203 38.062 22.469 1 93.88 474 THR B CA 1
ATOM 8526 C C . THR B 1 474 ? 8.742 38 21.016 1 93.88 474 THR B C 1
ATOM 8528 O O . THR B 1 474 ? 7.738 38.594 20.641 1 93.88 474 THR B O 1
ATOM 8531 N N . SER B 1 475 ? 9.547 37.312 20.125 1 93.62 475 SER B N 1
ATOM 8532 C CA . SER B 1 475 ? 9.203 37.156 18.719 1 93.62 475 SER B CA 1
ATOM 8533 C C . SER B 1 475 ? 9.016 35.688 18.359 1 93.62 475 SER B C 1
ATOM 8535 O O . SER B 1 475 ? 9.523 34.812 19.062 1 93.62 475 SER B O 1
ATOM 8537 N N . MET B 1 476 ? 8.203 35.5 17.359 1 92.75 476 MET B N 1
ATOM 8538 C CA . MET B 1 476 ? 7.965 34.156 16.859 1 92.75 476 MET B CA 1
ATOM 8539 C C . MET B 1 476 ? 9.109 33.719 15.953 1 92.75 476 MET B C 1
ATOM 8541 O O . MET B 1 476 ? 9.484 34.406 15.016 1 92.75 476 MET B O 1
ATOM 8545 N N . GLN B 1 477 ? 9.75 32.5 16.391 1 86.94 477 GLN B N 1
ATOM 8546 C CA . GLN B 1 477 ? 10.836 31.922 15.609 1 86.94 477 GLN B CA 1
ATOM 8547 C C . GLN B 1 477 ? 10.508 30.5 15.195 1 86.94 477 GLN B C 1
ATOM 8549 O O . GLN B 1 477 ? 10.461 29.594 16.031 1 86.94 477 GLN B O 1
ATOM 8554 N N . ILE B 1 478 ? 10.195 30.516 13.867 1 79.75 478 ILE B N 1
ATOM 8555 C CA . ILE B 1 478 ? 10.016 29.172 13.312 1 79.75 478 ILE B CA 1
ATOM 8556 C C . ILE B 1 478 ? 11.125 28.875 12.297 1 79.75 478 ILE B C 1
ATOM 8558 O O . ILE B 1 478 ? 11.305 29.625 11.336 1 79.75 478 ILE B O 1
ATOM 8562 N N . GLY B 1 479 ? 12.289 28.156 12.734 1 71.69 479 GLY B N 1
ATOM 8563 C CA . GLY B 1 479 ? 13.508 27.891 11.977 1 71.69 479 GLY B CA 1
ATOM 8564 C C . GLY B 1 479 ? 13.273 27.828 10.484 1 71.69 479 GLY B C 1
ATOM 8565 O O . GLY B 1 479 ? 13.898 28.547 9.711 1 71.69 479 GLY B O 1
ATOM 8566 N N . GLU B 1 480 ? 12.773 26.922 9.758 1 72.19 480 GLU B N 1
ATOM 8567 C CA . GLU B 1 480 ? 12.711 26.703 8.312 1 72.19 480 GLU B CA 1
ATOM 8568 C C . GLU B 1 480 ? 11.305 26.984 7.781 1 72.19 480 GLU B C 1
ATOM 8570 O O . GLU B 1 480 ? 10.82 26.25 6.91 1 72.19 480 GLU B O 1
ATOM 8575 N N . ALA B 1 481 ? 10.719 28.062 8.203 1 74.94 481 ALA B N 1
ATOM 8576 C CA . ALA B 1 481 ? 9.367 28.359 7.75 1 74.94 481 ALA B CA 1
ATOM 8577 C C . ALA B 1 481 ? 9.375 29 6.367 1 74.94 481 ALA B C 1
ATOM 8579 O O . ALA B 1 481 ? 10.266 29.797 6.055 1 74.94 481 ALA B O 1
ATOM 8580 N N . GLN B 1 482 ? 8.617 28.484 5.363 1 83.38 482 GLN B N 1
ATOM 8581 C CA . GLN B 1 482 ? 8.43 29.078 4.039 1 83.38 482 GLN B CA 1
ATOM 8582 C C . GLN B 1 482 ? 6.953 29.266 3.729 1 83.38 482 GLN B C 1
ATOM 8584 O O . GLN B 1 482 ? 6.09 28.859 4.504 1 83.38 482 GLN B O 1
ATOM 8589 N N . GLY B 1 483 ? 6.613 30.172 2.725 1 85.88 483 GLY B N 1
ATOM 8590 C CA . GLY B 1 483 ? 5.246 30.328 2.258 1 85.88 483 GLY B CA 1
ATOM 8591 C C . GLY B 1 483 ? 4.344 31 3.279 1 85.88 483 GLY B C 1
ATOM 8592 O O . GLY B 1 483 ? 4.715 32 3.877 1 85.88 483 GLY B O 1
ATOM 8593 N N . GLU B 1 484 ? 3.146 30.391 3.461 1 86.19 484 GLU B N 1
ATOM 8594 C CA . GLU B 1 484 ? 2.129 31 4.316 1 86.19 484 GLU B CA 1
ATOM 8595 C C . GLU B 1 484 ? 2.529 30.922 5.789 1 86.19 484 GLU B C 1
ATOM 8597 O O . GLU B 1 484 ? 2.084 31.734 6.602 1 86.19 484 GLU B O 1
ATOM 8602 N N . VAL B 1 485 ? 3.381 30.031 6.102 1 85.12 485 VAL B N 1
ATOM 8603 C CA . VAL B 1 485 ? 3.857 29.922 7.477 1 85.12 485 VAL B CA 1
ATOM 8604 C C . VAL B 1 485 ? 4.809 31.078 7.781 1 85.12 485 VAL B C 1
ATOM 8606 O O . VAL B 1 485 ? 4.762 31.656 8.867 1 85.12 485 VAL B O 1
ATOM 8609 N N . LEU B 1 486 ? 5.598 31.328 6.809 1 87.56 486 LEU B N 1
ATOM 8610 C CA . LEU B 1 486 ? 6.465 32.5 6.938 1 87.56 486 LEU B CA 1
ATOM 8611 C C . LEU B 1 486 ? 5.641 33.781 7.02 1 87.56 486 LEU B C 1
ATOM 8613 O O . LEU B 1 486 ? 5.957 34.688 7.805 1 87.56 486 LEU B O 1
ATOM 8617 N N . GLU B 1 487 ? 4.648 33.844 6.227 1 90.31 487 GLU B N 1
ATOM 8618 C CA . GLU B 1 487 ? 3.756 35 6.262 1 90.31 487 GLU B CA 1
ATOM 8619 C C . GLU B 1 487 ? 3.117 35.156 7.637 1 90.31 487 GLU B C 1
ATOM 8621 O O . GLU B 1 487 ? 2.963 36.281 8.125 1 90.31 487 GLU B O 1
ATOM 8626 N N . LEU B 1 488 ? 2.758 34.062 8.25 1 91.06 488 LEU B N 1
ATOM 8627 C CA . LEU B 1 488 ? 2.219 34.094 9.609 1 91.06 488 LEU B CA 1
ATOM 8628 C C . LEU B 1 488 ? 3.252 34.656 10.586 1 91.06 488 LEU B C 1
ATOM 8630 O O . LEU B 1 488 ? 2.936 35.5 11.422 1 91.06 488 LEU B O 1
ATOM 8634 N N . THR B 1 489 ? 4.457 34.188 10.422 1 91.75 489 THR B N 1
ATOM 8635 C CA . THR B 1 489 ? 5.535 34.625 11.297 1 91.75 489 THR B CA 1
ATOM 8636 C C . THR B 1 489 ? 5.746 36.156 11.172 1 91.75 489 THR B C 1
ATOM 8638 O O . THR B 1 489 ? 5.891 36.844 12.18 1 91.75 489 THR B O 1
ATOM 8641 N N . GLU B 1 490 ? 5.672 36.562 9.977 1 92.88 490 GLU B N 1
ATOM 8642 C CA . GLU B 1 490 ? 5.84 38 9.719 1 92.88 490 GLU B CA 1
ATOM 8643 C C . GLU B 1 490 ? 4.668 38.812 10.273 1 92.88 490 GLU B C 1
ATOM 8645 O O . GLU B 1 490 ? 4.859 39.906 10.805 1 92.88 490 GLU B O 1
ATOM 8650 N N . THR B 1 491 ? 3.525 38.281 10.188 1 93.75 491 THR B N 1
ATOM 8651 C CA . THR B 1 491 ? 2.338 38.938 10.703 1 93.75 491 THR B CA 1
ATOM 8652 C C . THR B 1 491 ? 2.385 39.031 12.219 1 93.75 491 THR B C 1
ATOM 8654 O O . THR B 1 491 ? 2.121 40.094 12.789 1 93.75 491 THR B O 1
ATOM 8657 N N . VAL B 1 492 ? 2.766 37.969 12.883 1 95.06 492 VAL B N 1
ATOM 8658 C CA . VAL B 1 492 ? 2.861 37.938 14.336 1 95.06 492 VAL B CA 1
ATOM 8659 C C . VAL B 1 492 ? 3.926 38.938 14.797 1 95.06 492 VAL B C 1
ATOM 8661 O O . VAL B 1 492 ? 3.654 39.812 15.641 1 95.06 492 VAL B O 1
ATOM 8664 N N . ASN B 1 493 ? 5.059 38.844 14.211 1 95.25 493 ASN B N 1
ATOM 8665 C CA . ASN B 1 493 ? 6.168 39.719 14.617 1 95.25 493 ASN B CA 1
ATOM 8666 C C . ASN B 1 493 ? 5.898 41.156 14.281 1 95.25 493 ASN B C 1
ATOM 8668 O O . ASN B 1 493 ? 6.281 42.062 15.031 1 95.25 493 ASN B O 1
ATOM 8672 N N . GLY B 1 494 ? 5.219 41.344 13.156 1 94.94 494 GLY B N 1
ATOM 8673 C CA . GLY B 1 494 ? 4.832 42.688 12.797 1 94.94 494 GLY B CA 1
ATOM 8674 C C . GLY B 1 494 ? 3.854 43.312 13.773 1 94.94 494 GLY B C 1
ATOM 8675 O O . GLY B 1 494 ? 3.967 44.5 14.102 1 94.94 494 GLY B O 1
ATOM 8676 N N . THR B 1 495 ? 2.932 42.562 14.234 1 95.31 495 THR B N 1
ATOM 8677 C CA . THR B 1 495 ? 1.962 43.062 15.211 1 95.31 495 THR B CA 1
ATOM 8678 C C . THR B 1 495 ? 2.646 43.375 16.531 1 95.31 495 THR B C 1
ATOM 8680 O O . THR B 1 495 ? 2.385 44.438 17.141 1 95.31 495 THR B O 1
ATOM 8683 N N . VAL B 1 496 ? 3.547 42.531 16.922 1 95.69 496 VAL B N 1
ATOM 8684 C CA . VAL B 1 496 ? 4.277 42.75 18.172 1 95.69 496 VAL B CA 1
ATOM 8685 C C . VAL B 1 496 ? 5.129 44 18.047 1 95.69 496 VAL B C 1
ATOM 8687 O O . VAL B 1 496 ? 5.18 44.812 18.984 1 95.69 496 VAL B O 1
ATOM 8690 N N . GLU B 1 497 ? 5.75 44.188 16.891 1 95.19 497 GLU B N 1
ATOM 8691 C CA . GLU B 1 497 ? 6.574 45.375 16.656 1 95.19 497 GLU B CA 1
ATOM 8692 C C . GLU B 1 497 ? 5.734 46.625 16.688 1 95.19 497 GLU B C 1
ATOM 8694 O O . GLU B 1 497 ? 6.152 47.656 17.25 1 95.19 497 GLU B O 1
ATOM 8699 N N . PHE B 1 498 ? 4.602 46.656 16.141 1 94.94 498 PHE B N 1
ATOM 8700 C CA . PHE B 1 498 ? 3.688 47.781 16.156 1 94.94 498 PHE B CA 1
ATOM 8701 C C . PHE B 1 498 ? 3.336 48.156 17.594 1 94.94 498 PHE B C 1
ATOM 8703 O O . PHE B 1 498 ? 3.43 49.312 17.969 1 94.94 498 PHE B O 1
ATOM 8710 N N . LEU B 1 499 ? 2.963 47.156 18.391 1 95.12 499 LEU B N 1
ATOM 8711 C CA . LEU B 1 499 ? 2.562 47.406 19.766 1 95.12 499 LEU B CA 1
ATOM 8712 C C . LEU B 1 499 ? 3.732 47.938 20.578 1 95.12 499 LEU B C 1
ATOM 8714 O O . LEU B 1 499 ? 3.547 48.812 21.422 1 95.12 499 LEU B O 1
ATOM 8718 N N . ARG B 1 500 ? 4.879 47.375 20.219 1 95.31 500 ARG B N 1
ATOM 8719 C CA . ARG B 1 500 ? 6.074 47.844 20.922 1 95.31 500 ARG B CA 1
ATOM 8720 C C . ARG B 1 500 ? 6.312 49.312 20.656 1 95.31 500 ARG B C 1
ATOM 8722 O O . ARG B 1 500 ? 6.516 50.094 21.594 1 95.31 500 ARG B O 1
ATOM 8729 N N . VAL B 1 501 ? 6.246 49.719 19.391 1 95.12 501 VAL B N 1
ATOM 8730 C CA . VAL B 1 501 ? 6.461 51.125 19 1 95.12 501 VAL B CA 1
ATOM 8731 C C . VAL B 1 501 ? 5.375 52 19.609 1 95.12 501 VAL B C 1
ATOM 8733 O O . VAL B 1 501 ? 5.668 53.062 20.141 1 95.12 501 VAL B O 1
ATOM 8736 N N . PHE B 1 502 ? 4.176 51.625 19.547 1 95.19 502 PHE B N 1
ATOM 8737 C CA . PHE B 1 502 ? 3.039 52.375 20.078 1 95.19 502 PHE B CA 1
ATOM 8738 C C . PHE B 1 502 ? 3.215 52.625 21.578 1 95.19 502 PHE B C 1
ATOM 8740 O O . PHE B 1 502 ? 3.082 53.75 22.047 1 95.19 502 PHE B O 1
ATOM 8747 N N . THR B 1 503 ? 3.484 51.531 22.359 1 95.62 503 THR B N 1
ATOM 8748 C CA . THR B 1 503 ? 3.576 51.625 23.812 1 95.62 503 THR B CA 1
ATOM 8749 C C . THR B 1 503 ? 4.785 52.438 24.234 1 95.62 503 THR B C 1
ATOM 8751 O O . THR B 1 503 ? 4.727 53.188 25.219 1 95.62 503 THR B O 1
ATOM 8754 N N . GLU B 1 504 ? 5.836 52.312 23.484 1 95.19 504 GLU B N 1
ATOM 8755 C CA . GLU B 1 504 ? 7.016 53.125 23.781 1 95.19 504 GLU B CA 1
ATOM 8756 C C . GLU B 1 504 ? 6.715 54.625 23.641 1 95.19 504 GLU B C 1
ATOM 8758 O O . GLU B 1 504 ? 7.152 55.438 24.469 1 95.19 504 GLU B O 1
ATOM 8763 N N . GLU B 1 505 ? 5.938 54.938 22.625 1 95.88 505 GLU B N 1
ATOM 8764 C CA . GLU B 1 505 ? 5.582 56.344 22.406 1 95.88 505 GLU B CA 1
ATOM 8765 C C . GLU B 1 505 ? 4.648 56.844 23.484 1 95.88 505 GLU B C 1
ATOM 8767 O O . GLU B 1 505 ? 4.785 58 23.953 1 95.88 505 GLU B O 1
ATOM 8772 N N . VAL B 1 506 ? 3.715 56.094 23.938 1 95.12 506 VAL B N 1
ATOM 8773 C CA . VAL B 1 506 ? 2.777 56.531 24.984 1 95.12 506 VAL B CA 1
ATOM 8774 C C . VAL B 1 506 ? 3.514 56.688 26.312 1 95.12 506 VAL B C 1
ATOM 8776 O O . VAL B 1 506 ? 3.299 57.656 27.031 1 95.12 506 VAL B O 1
ATOM 8779 N N . VAL B 1 507 ? 4.426 55.719 26.594 1 95.06 507 VAL B N 1
ATOM 8780 C CA . VAL B 1 507 ? 5.215 55.812 27.828 1 95.06 507 VAL B CA 1
ATOM 8781 C C . VAL B 1 507 ? 6.078 57.062 27.797 1 95.06 507 VAL B C 1
ATOM 8783 O O . VAL B 1 507 ? 6.195 57.75 28.797 1 95.06 507 VAL B O 1
ATOM 8786 N N . ARG B 1 508 ? 6.641 57.344 26.656 1 95.19 508 ARG B N 1
ATOM 8787 C CA . ARG B 1 508 ? 7.449 58.562 26.5 1 95.19 508 ARG B CA 1
ATOM 8788 C C . ARG B 1 508 ? 6.613 59.812 26.75 1 95.19 508 ARG B C 1
ATOM 8790 O O . ARG B 1 508 ? 7.055 60.75 27.422 1 95.19 508 ARG B O 1
ATOM 8797 N N . MET B 1 509 ? 5.453 59.812 26.203 1 95.56 509 MET B N 1
ATOM 8798 C CA . MET B 1 509 ? 4.566 60.969 26.375 1 95.56 509 MET B CA 1
ATOM 8799 C C . MET B 1 509 ? 4.199 61.156 27.844 1 95.56 509 MET B C 1
ATOM 8801 O O . MET B 1 509 ? 4.207 62.281 28.344 1 95.56 509 MET B O 1
ATOM 8805 N N . THR B 1 510 ? 3.867 60.094 28.578 1 94.81 510 THR B N 1
ATOM 8806 C CA . THR B 1 510 ? 3.471 60.188 29.969 1 94.81 510 THR B CA 1
ATOM 8807 C C . THR B 1 510 ? 4.633 60.688 30.828 1 94.81 510 THR B C 1
ATOM 8809 O O . THR B 1 510 ? 4.43 61.438 31.797 1 94.81 510 THR B O 1
ATOM 8812 N N . ARG B 1 511 ? 5.844 60.344 30.438 1 94.06 511 ARG B N 1
ATOM 8813 C CA . ARG B 1 511 ? 7.023 60.844 31.156 1 94.06 511 ARG B CA 1
ATOM 8814 C C . ARG B 1 511 ? 7.297 62.312 30.844 1 94.06 511 ARG B C 1
ATOM 8816 O O . ARG B 1 511 ? 7.512 63.094 31.766 1 94.06 511 ARG B O 1
ATOM 8823 N N . THR B 1 512 ? 7.234 62.688 29.578 1 95.12 512 THR B N 1
ATOM 8824 C CA . THR B 1 512 ? 7.566 64 29.125 1 95.12 512 THR B CA 1
ATOM 8825 C C . THR B 1 512 ? 6.539 65.062 29.625 1 95.12 512 THR B C 1
ATOM 8827 O O . THR B 1 512 ? 6.898 66.062 30.156 1 95.12 512 THR B O 1
ATOM 8830 N N . VAL B 1 513 ? 5.289 64.688 29.594 1 93.62 513 VAL B N 1
ATOM 8831 C CA . VAL B 1 513 ? 4.23 65.625 29.984 1 93.62 513 VAL B CA 1
ATOM 8832 C C . VAL B 1 513 ? 3.953 65.5 31.469 1 93.62 513 VAL B C 1
ATOM 8834 O O . VAL B 1 513 ? 3.871 66.5 32.188 1 93.62 513 VAL B O 1
ATOM 8837 N N . GLY B 1 514 ? 3.896 64.25 31.953 1 88.62 514 GLY B N 1
ATOM 8838 C CA . GLY B 1 514 ? 3.461 64 33.312 1 88.62 514 GLY B CA 1
ATOM 8839 C C . GLY B 1 514 ? 4.547 64.25 34.344 1 88.62 514 GLY B C 1
ATOM 8840 O O . GLY B 1 514 ? 4.285 64.812 35.406 1 88.62 514 GLY B O 1
ATOM 8841 N N . VAL B 1 515 ? 5.738 63.875 34.031 1 89.38 515 VAL B N 1
ATOM 8842 C CA . VAL B 1 515 ? 6.816 63.938 35 1 89.38 515 VAL B CA 1
ATOM 8843 C C . VAL B 1 515 ? 7.672 65.188 34.75 1 89.38 515 VAL B C 1
ATOM 8845 O O . VAL B 1 515 ? 7.918 65.938 35.688 1 89.38 515 VAL B O 1
ATOM 8848 N N . GLU B 1 516 ? 7.988 65.5 33.531 1 92.88 516 GLU B N 1
ATOM 8849 C CA . GLU B 1 516 ? 8.883 66.562 33.219 1 92.88 516 GLU B CA 1
ATOM 8850 C C . GLU B 1 516 ? 8.117 67.875 33.094 1 92.88 516 GLU B C 1
ATOM 8852 O O . GLU B 1 516 ? 8.711 69 33.125 1 92.88 516 GLU B O 1
ATOM 8857 N N . GLY B 1 517 ? 6.855 67.875 32.906 1 92.19 517 GLY B N 1
ATOM 8858 C CA . GLY B 1 517 ? 6.008 69.062 32.844 1 92.19 517 GLY B CA 1
ATOM 8859 C C . GLY B 1 517 ? 6.148 69.812 31.516 1 92.19 517 GLY B C 1
ATOM 8860 O O . GLY B 1 517 ? 5.957 71 31.469 1 92.19 517 GLY B O 1
ATOM 8861 N N . ARG B 1 518 ? 6.758 69.188 30.5 1 94.5 518 ARG B N 1
ATOM 8862 C CA . ARG B 1 518 ? 6.77 69.75 29.156 1 94.5 518 ARG B CA 1
ATOM 8863 C C . ARG B 1 518 ? 5.441 69.5 28.438 1 94.5 518 ARG B C 1
ATOM 8865 O O . ARG B 1 518 ? 5.316 68.562 27.672 1 94.5 518 ARG B O 1
ATOM 8872 N N . LEU B 1 519 ? 4.383 70.375 28.531 1 93 519 LEU B N 1
ATOM 8873 C CA . LEU B 1 519 ? 2.975 70.125 28.234 1 93 519 LEU B CA 1
ATOM 8874 C C . LEU B 1 519 ? 2.725 70.188 26.734 1 93 519 LEU B C 1
ATOM 8876 O O . LEU B 1 519 ? 1.67 69.75 26.25 1 93 519 LEU B O 1
ATOM 8880 N N . GLY B 1 520 ? 3.689 70.562 25.891 1 89 520 GLY B N 1
ATOM 8881 C CA . GLY B 1 520 ? 3.492 70.688 24.453 1 89 520 GLY B CA 1
ATOM 8882 C C . GLY B 1 520 ? 3.795 69.375 23.703 1 89 520 GLY B C 1
ATOM 8883 O O . GLY B 1 520 ? 3.564 69.312 22.5 1 89 520 GLY B O 1
ATOM 8884 N N . HIS B 1 521 ? 4.188 68.375 24.453 1 93.12 521 HIS B N 1
ATOM 8885 C CA . HIS B 1 521 ? 4.578 67.125 23.812 1 93.12 521 HIS B CA 1
ATOM 8886 C C . HIS B 1 521 ? 3.354 66.312 23.391 1 93.12 521 HIS B C 1
ATOM 8888 O O . HIS B 1 521 ? 2.373 66.25 24.141 1 93.12 521 HIS B O 1
ATOM 8894 N N . GLN B 1 522 ? 3.4 65.688 22.125 1 93.31 522 GLN B N 1
ATOM 8895 C CA . GLN B 1 522 ? 2.309 64.938 21.578 1 93.31 522 GLN B CA 1
ATOM 8896 C C . GLN B 1 522 ? 2.791 63.531 21.188 1 93.31 522 GLN B C 1
ATOM 8898 O O . GLN B 1 522 ? 3.977 63.312 20.906 1 93.31 522 GLN B O 1
ATOM 8903 N N . VAL B 1 523 ? 1.837 62.531 21.297 1 92.88 523 VAL B N 1
ATOM 8904 C CA . VAL B 1 523 ? 2.104 61.188 20.812 1 92.88 523 VAL B CA 1
ATOM 8905 C C . VAL B 1 523 ? 2.109 61.188 19.281 1 92.88 523 VAL B C 1
ATOM 8907 O O . VAL B 1 523 ? 1.154 61.625 18.656 1 92.88 523 VAL B O 1
ATOM 8910 N N . LEU B 1 524 ? 3.316 60.688 18.703 1 90.62 524 LEU B N 1
ATOM 8911 C CA . LEU B 1 524 ? 3.436 60.594 17.25 1 90.62 524 LEU B CA 1
ATOM 8912 C C . LEU B 1 524 ? 3.66 59.156 16.828 1 90.62 524 LEU B C 1
ATOM 8914 O O . LEU B 1 524 ? 4.781 58.656 16.906 1 90.62 524 LEU B O 1
ATOM 8918 N N . VAL B 1 525 ? 2.557 58.531 16.5 1 87.69 525 VAL B N 1
ATOM 8919 C CA . VAL B 1 525 ? 2.648 57.188 15.938 1 87.69 525 VAL B CA 1
ATOM 8920 C C . VAL B 1 525 ? 2.104 57.156 14.516 1 87.69 525 VAL B C 1
ATOM 8922 O O . VAL B 1 525 ? 0.995 57.625 14.266 1 87.69 525 VAL B O 1
ATOM 8925 N N . SER B 1 526 ? 2.977 56.656 13.531 1 86.44 526 SER B N 1
ATOM 8926 C CA . SER B 1 526 ? 2.58 56.625 12.125 1 86.44 526 SER B CA 1
ATOM 8927 C C . SER B 1 526 ? 1.609 55.5 11.844 1 86.44 526 SER B C 1
ATOM 8929 O O . SER B 1 526 ? 1.715 54.406 12.438 1 86.44 526 SER B O 1
ATOM 8931 N N . HIS B 1 527 ? 0.68 55.688 11.023 1 83.5 527 HIS B N 1
ATOM 8932 C CA . HIS B 1 527 ? -0.189 54.688 10.43 1 83.5 527 HIS B CA 1
ATOM 8933 C C . HIS B 1 527 ? -1.022 53.969 11.492 1 83.5 527 HIS B C 1
ATOM 8935 O O . HIS B 1 527 ? -1.104 52.75 11.5 1 83.5 527 HIS B O 1
ATOM 8941 N N . VAL B 1 528 ? -1.486 54.688 12.445 1 90.12 528 VAL B N 1
ATOM 8942 C CA . VAL B 1 528 ? -2.369 54.125 13.453 1 90.12 528 VAL B CA 1
ATOM 8943 C C . VAL B 1 528 ? -3.822 54.25 13.008 1 90.12 528 VAL B C 1
ATOM 8945 O O . VAL B 1 528 ? -4.211 55.25 12.414 1 90.12 528 VAL B O 1
ATOM 8948 N N . GLY B 1 529 ? -4.523 53.156 13.016 1 91.94 529 GLY B N 1
ATOM 8949 C CA . GLY B 1 529 ? -5.941 53.156 12.68 1 91.94 529 GLY B CA 1
ATOM 8950 C C . GLY B 1 529 ? -6.809 52.594 13.789 1 91.94 529 GLY B C 1
ATOM 8951 O O . GLY B 1 529 ? -6.297 52.062 14.781 1 91.94 529 GLY B O 1
ATOM 8952 N N . GLY B 1 530 ? -8.109 52.875 13.742 1 93.38 530 GLY B N 1
ATOM 8953 C CA . GLY B 1 530 ? -9.086 52.281 14.648 1 93.38 530 GLY B CA 1
ATOM 8954 C C . GLY B 1 530 ? -8.953 52.781 16.078 1 93.38 530 GLY B C 1
ATOM 8955 O O . GLY B 1 530 ? -8.859 54 16.312 1 93.38 530 GLY B O 1
ATOM 8956 N N . THR B 1 531 ? -8.891 51.781 16.969 1 94.88 531 THR B N 1
ATOM 8957 C CA . THR B 1 531 ? -8.867 52.062 18.391 1 94.88 531 THR B CA 1
ATOM 8958 C C . THR B 1 531 ? -7.551 52.75 18.766 1 94.88 531 THR B C 1
ATOM 8960 O O . THR B 1 531 ? -7.527 53.625 19.656 1 94.88 531 THR B O 1
ATOM 8963 N N . TRP B 1 532 ? -6.496 52.406 18.094 1 95.88 532 TRP B N 1
ATOM 8964 C CA . TRP B 1 532 ? -5.203 53 18.391 1 95.88 532 TRP B CA 1
ATOM 8965 C C . TRP B 1 532 ? -5.215 54.5 18.047 1 95.88 532 TRP B C 1
ATOM 8967 O O . TRP B 1 532 ? -4.684 55.312 18.812 1 95.88 532 TRP B O 1
ATOM 8977 N N . LYS B 1 533 ? -5.844 54.812 16.953 1 95.94 533 LYS B N 1
ATOM 8978 C CA . LYS B 1 533 ? -5.988 56.219 16.594 1 95.94 533 LYS B CA 1
ATOM 8979 C C . LYS B 1 533 ? -6.824 56.969 17.609 1 95.94 533 LYS B C 1
ATOM 8981 O O . LYS B 1 533 ? -6.531 58.125 17.938 1 95.94 533 LYS B O 1
ATOM 8986 N N . GLU B 1 534 ? -7.832 56.344 18.094 1 95.44 534 GLU B N 1
ATOM 8987 C CA . GLU B 1 534 ? -8.672 56.969 19.125 1 95.44 534 GLU B CA 1
ATOM 8988 C C . GLU B 1 534 ? -7.863 57.281 20.375 1 95.44 534 GLU B C 1
ATOM 8990 O O . GLU B 1 534 ? -8.039 58.344 20.969 1 95.44 534 GLU B O 1
ATOM 8995 N N . ILE B 1 535 ? -6.984 56.438 20.734 1 96.06 535 ILE B N 1
ATOM 8996 C CA . ILE B 1 535 ? -6.145 56.625 21.922 1 96.06 535 ILE B CA 1
ATOM 8997 C C . ILE B 1 535 ? -5.188 57.781 21.672 1 96.06 535 ILE B C 1
ATOM 8999 O O . ILE B 1 535 ? -5.066 58.688 22.5 1 96.06 535 ILE B O 1
ATOM 9003 N N . VAL B 1 536 ? -4.547 57.75 20.5 1 95.56 536 VAL B N 1
ATOM 9004 C CA . VAL B 1 536 ? -3.58 58.812 20.172 1 95.56 536 VAL B CA 1
ATOM 9005 C C . VAL B 1 536 ? -4.27 60.156 20.141 1 95.56 536 VAL B C 1
ATOM 9007 O O . VAL B 1 536 ? -3.777 61.125 20.734 1 95.56 536 VAL B O 1
ATOM 9010 N N . ASP B 1 537 ? -5.441 60.25 19.547 1 94.88 537 ASP B N 1
ATOM 9011 C CA . ASP B 1 537 ? -6.191 61.5 19.484 1 94.88 537 ASP B CA 1
ATOM 9012 C C . ASP B 1 537 ? -6.625 61.938 20.875 1 94.88 537 ASP B C 1
ATOM 9014 O O . ASP B 1 537 ? -6.566 63.125 21.188 1 94.88 537 ASP B O 1
ATOM 9018 N N . GLY B 1 538 ? -7.055 61 21.672 1 95.25 538 GLY B N 1
ATOM 9019 C CA . GLY B 1 538 ? -7.469 61.312 23.031 1 95.25 538 GLY B CA 1
ATOM 9020 C C . GLY B 1 538 ? -6.336 61.812 23.906 1 95.25 538 GLY B C 1
ATOM 9021 O O . GLY B 1 538 ? -6.5 62.812 24.609 1 95.25 538 GLY B O 1
ATOM 9022 N N . LEU B 1 539 ? -5.223 61.219 23.797 1 95.69 539 LEU B N 1
ATOM 9023 C CA . LEU B 1 539 ? -4.062 61.656 24.578 1 95.69 539 LEU B CA 1
ATOM 9024 C C . LEU B 1 539 ? -3.561 63 24.125 1 95.69 539 LEU B C 1
ATOM 9026 O O . LEU B 1 539 ? -3.26 63.875 24.953 1 95.69 539 LEU B O 1
ATOM 9030 N N . ASN B 1 540 ? -3.531 63.188 22.828 1 94.88 540 ASN B N 1
ATOM 9031 C CA . ASN B 1 540 ? -3.088 64.5 22.297 1 94.88 540 ASN B CA 1
ATOM 9032 C C . ASN B 1 540 ? -4.07 65.625 22.641 1 94.88 540 ASN B C 1
ATOM 9034 O O . ASN B 1 540 ? -3.66 66.75 22.906 1 94.88 540 ASN B O 1
ATOM 9038 N N . GLY B 1 541 ? -5.328 65.25 22.625 1 93.38 541 GLY B N 1
ATOM 9039 C CA . GLY B 1 541 ? -6.324 66.188 23.062 1 93.38 541 GLY B CA 1
ATOM 9040 C C . GLY B 1 541 ? -6.172 66.625 24.531 1 93.38 541 GLY B C 1
ATOM 9041 O O . GLY B 1 541 ? -6.258 67.812 24.859 1 93.38 541 GLY B O 1
ATOM 9042 N N . LEU B 1 542 ? -5.879 65.688 25.312 1 92.44 542 LEU B N 1
ATOM 9043 C CA . LEU B 1 542 ? -5.664 65.875 26.734 1 92.44 542 LEU B CA 1
ATOM 9044 C C . LEU B 1 542 ? -4.461 66.812 26.969 1 92.44 542 LEU B C 1
ATOM 9046 O O . LEU B 1 542 ? -4.551 67.75 27.703 1 92.44 542 LEU B O 1
ATOM 9050 N N . THR B 1 543 ? -3.371 66.5 26.328 1 93.31 543 THR B N 1
ATOM 9051 C CA . THR B 1 543 ? -2.152 67.25 26.531 1 93.31 543 THR B CA 1
ATOM 9052 C C . THR B 1 543 ? -2.307 68.688 25.969 1 93.31 543 THR B C 1
ATOM 9054 O O . THR B 1 543 ? -1.791 69.625 26.547 1 93.31 543 THR B O 1
ATOM 9057 N N . TYR B 1 544 ? -3.041 68.75 24.938 1 93.38 544 TYR B N 1
ATOM 9058 C CA . TYR B 1 544 ? -3.281 70.062 24.344 1 93.38 544 TYR B CA 1
ATOM 9059 C C . TYR B 1 544 ? -4.102 70.938 25.281 1 93.38 544 TYR B C 1
ATOM 9061 O O . TYR B 1 544 ? -3.764 72.125 25.5 1 93.38 544 TYR B O 1
ATOM 9069 N N . ASN B 1 545 ? -5.141 70.5 25.828 1 93.5 545 ASN B N 1
ATOM 9070 C CA . ASN B 1 545 ? -5.992 71.25 26.75 1 93.5 545 ASN B CA 1
ATOM 9071 C C . ASN B 1 545 ? -5.227 71.625 28 1 93.5 545 ASN B C 1
ATOM 9073 O O . ASN B 1 545 ? -5.402 72.75 28.484 1 93.5 545 ASN B O 1
ATOM 9077 N N . LEU B 1 546 ? -4.406 70.75 28.422 1 90.94 546 LEU B N 1
ATOM 9078 C CA . LEU B 1 546 ? -3.588 71.062 29.594 1 90.94 546 LEU B CA 1
ATOM 9079 C C . LEU B 1 546 ? -2.6 72.188 29.281 1 90.94 546 LEU B C 1
ATOM 9081 O O . LEU B 1 546 ? -2.424 73.125 30.094 1 90.94 546 LEU B O 1
ATOM 9085 N N . MET B 1 547 ? -2.004 72.062 28.188 1 93.44 547 MET B N 1
ATOM 9086 C CA . MET B 1 547 ? -1.062 73.062 27.75 1 93.44 547 MET B CA 1
ATOM 9087 C C . MET B 1 547 ? -1.748 74.438 27.641 1 93.44 547 MET B C 1
ATOM 9089 O O . MET B 1 547 ? -1.237 75.438 28.125 1 93.44 547 MET B O 1
ATOM 9093 N N . LEU B 1 548 ? -2.877 74.438 27.016 1 93.69 548 LEU B N 1
ATOM 9094 C CA . LEU B 1 548 ? -3.637 75.688 26.828 1 93.69 548 LEU B CA 1
ATOM 9095 C C . LEU B 1 548 ? -3.994 76.312 28.172 1 93.69 548 LEU B C 1
ATOM 9097 O O . LEU B 1 548 ? -3.83 77.5 28.359 1 93.69 548 LEU B O 1
ATOM 9101 N N . LEU B 1 549 ? -4.484 75.562 29.078 1 94.81 549 LEU B N 1
ATOM 9102 C CA . LEU B 1 549 ? -4.879 76 30.406 1 94.81 549 LEU B CA 1
ATOM 9103 C C . LEU B 1 549 ? -3.697 76.625 31.141 1 94.81 549 LEU B C 1
ATOM 9105 O O . LEU B 1 549 ? -3.783 77.75 31.594 1 94.81 549 LEU B O 1
ATOM 9109 N N . VAL B 1 550 ? -2.561 75.938 31.234 1 94.94 550 VAL B N 1
ATOM 9110 C CA . VAL B 1 550 ? -1.416 76.375 32.031 1 94.94 550 VAL B CA 1
ATOM 9111 C C . VAL B 1 550 ? -0.779 77.625 31.438 1 94.94 550 VAL B C 1
ATOM 9113 O O . VAL B 1 550 ? -0.505 78.625 32.125 1 94.94 550 VAL B O 1
ATOM 9116 N N . ARG B 1 551 ? -0.645 77.625 30.188 1 95.38 551 ARG B N 1
ATOM 9117 C CA . ARG B 1 551 ? 0.025 78.75 29.531 1 95.38 551 ARG B CA 1
ATOM 9118 C C . ARG B 1 551 ? -0.833 80.062 29.594 1 95.38 551 ARG B C 1
ATOM 9120 O O . ARG B 1 551 ? -0.319 81.125 29.812 1 95.38 551 ARG B O 1
ATOM 9127 N N . THR B 1 552 ? -2.145 79.938 29.359 1 95.88 552 THR B N 1
ATOM 9128 C CA . THR B 1 552 ? -3.014 81.062 29.453 1 95.88 552 THR B CA 1
ATOM 9129 C C . THR B 1 552 ? -3.113 81.562 30.891 1 95.88 552 THR B C 1
ATOM 9131 O O . THR B 1 552 ? -3.158 82.812 31.141 1 95.88 552 THR B O 1
ATOM 9134 N N . ALA B 1 553 ? -3.15 80.688 31.828 1 96.25 553 ALA B N 1
ATOM 9135 C CA . ALA B 1 553 ? -3.164 81.062 33.219 1 96.25 553 ALA B CA 1
ATOM 9136 C C . ALA B 1 553 ? -1.901 81.812 33.594 1 96.25 553 ALA B C 1
ATOM 9138 O O . ALA B 1 553 ? -1.972 82.812 34.312 1 96.25 553 ALA B O 1
ATOM 9139 N N . MET B 1 554 ? -0.796 81.312 33.125 1 96.19 554 MET B N 1
ATOM 9140 C CA . MET B 1 554 ? 0.469 82 33.438 1 96.19 554 MET B CA 1
ATOM 9141 C C . MET B 1 554 ? 0.473 83.438 32.906 1 96.19 554 MET B C 1
ATOM 9143 O O . MET B 1 554 ? 0.89 84.375 33.625 1 96.19 554 MET B O 1
ATOM 9147 N N . VAL B 1 555 ? -0.024 83.625 31.719 1 95.56 555 VAL B N 1
ATOM 9148 C CA . VAL B 1 555 ? -0.048 84.938 31.109 1 95.56 555 VAL B CA 1
ATOM 9149 C C . VAL B 1 555 ? -0.933 85.875 31.938 1 95.56 555 VAL B C 1
ATOM 9151 O O . VAL B 1 555 ? -0.541 87 32.25 1 95.56 555 VAL B O 1
ATOM 9154 N N . ALA B 1 556 ? -2.072 85.438 32.312 1 96.88 556 ALA B N 1
ATOM 9155 C CA . ALA B 1 556 ? -3.006 86.25 33.094 1 96.88 556 ALA B CA 1
ATOM 9156 C C . ALA B 1 556 ? -2.424 86.562 34.469 1 96.88 556 ALA B C 1
ATOM 9158 O O . ALA B 1 556 ? -2.5 87.75 34.906 1 96.88 556 ALA B O 1
ATOM 9159 N N . LEU B 1 557 ? -1.788 85.625 35.094 1 96.75 557 LEU B N 1
ATOM 9160 C CA . LEU B 1 557 ? -1.312 85.812 36.469 1 96.75 557 LEU B CA 1
ATOM 9161 C C . LEU B 1 557 ? -0.052 86.688 36.469 1 96.75 557 LEU B C 1
ATOM 9163 O O . LEU B 1 557 ? 0.161 87.438 37.406 1 96.75 557 LEU B O 1
ATOM 9167 N N . VAL B 1 558 ? 0.78 86.562 35.469 1 94.81 558 VAL B N 1
ATOM 9168 C CA . VAL B 1 558 ? 1.932 87.438 35.375 1 94.81 558 VAL B CA 1
ATOM 9169 C C . VAL B 1 558 ? 1.459 88.875 35.188 1 94.81 558 VAL B C 1
ATOM 9171 O O . VAL B 1 558 ? 2.029 89.812 35.75 1 94.81 558 VAL B O 1
ATOM 9174 N N . SER B 1 559 ? 0.442 89.125 34.406 1 95.31 559 SER B N 1
ATOM 9175 C CA . SER B 1 559 ? -0.12 90.438 34.188 1 95.31 559 SER B CA 1
ATOM 9176 C C . SER B 1 559 ? -0.635 91 35.5 1 95.31 559 SER B C 1
ATOM 9178 O O . SER B 1 559 ? -0.42 92.188 35.75 1 95.31 559 SER B O 1
ATOM 9180 N N . VAL B 1 560 ? -1.271 90.25 36.312 1 94 560 VAL B N 1
ATOM 9181 C CA . VAL B 1 560 ? -1.771 90.75 37.594 1 94 560 VAL B CA 1
ATOM 9182 C C . VAL B 1 560 ? -0.602 91.188 38.469 1 94 560 VAL B C 1
ATOM 9184 O O . VAL B 1 560 ? -0.648 92.188 39.125 1 94 560 VAL B O 1
ATOM 9187 N N . ALA B 1 561 ? 0.433 90.312 38.438 1 92.06 561 ALA B N 1
ATOM 9188 C CA . ALA B 1 561 ? 1.614 90.625 39.25 1 92.06 561 ALA B CA 1
ATOM 9189 C C . ALA B 1 561 ? 2.258 91.938 38.781 1 92.06 561 ALA B C 1
ATOM 9191 O O . ALA B 1 561 ? 2.826 92.688 39.594 1 92.06 561 ALA B O 1
ATOM 9192 N N . ARG B 1 562 ? 2.098 92.25 37.531 1 91.19 562 ARG B N 1
ATOM 9193 C CA . ARG B 1 562 ? 2.689 93.438 36.969 1 91.19 562 ARG B CA 1
ATOM 9194 C C . ARG B 1 562 ? 1.723 94.625 37.062 1 91.19 562 ARG B C 1
ATOM 9196 O O . ARG B 1 562 ? 1.979 95.688 36.5 1 91.19 562 ARG B O 1
ATOM 9203 N N . GLY B 1 563 ? 0.632 94.5 37.719 1 89.94 563 GLY B N 1
ATOM 9204 C CA . GLY B 1 563 ? -0.337 95.562 37.969 1 89.94 563 GLY B CA 1
ATOM 9205 C C . GLY B 1 563 ? -1.241 95.812 36.781 1 89.94 563 GLY B C 1
ATOM 9206 O O . GLY B 1 563 ? -1.754 96.938 36.625 1 89.94 563 GLY B O 1
ATOM 9207 N N . ASP B 1 564 ? -1.264 94.938 35.844 1 92.38 564 ASP B N 1
ATOM 9208 C CA . ASP B 1 564 ? -2.188 95 34.719 1 92.38 564 ASP B CA 1
ATOM 9209 C C . ASP B 1 564 ? -3.383 94.062 34.938 1 92.38 564 ASP B C 1
ATOM 9211 O O . ASP B 1 564 ? -3.268 92.875 34.781 1 92.38 564 ASP B O 1
ATOM 9215 N N . LEU B 1 565 ? -4.527 94.625 35.188 1 93.38 565 LEU B N 1
ATOM 9216 C CA . LEU B 1 565 ? -5.707 93.875 35.531 1 93.38 565 LEU B CA 1
ATOM 9217 C C . LEU B 1 565 ? -6.648 93.75 34.344 1 93.38 565 LEU B C 1
ATOM 9219 O O . LEU B 1 565 ? -7.828 93.438 34.5 1 93.38 565 LEU B O 1
ATOM 9223 N N . SER B 1 566 ? -6.164 94 33.094 1 91.44 566 SER B N 1
ATOM 9224 C CA . SER B 1 566 ? -6.996 93.938 31.906 1 91.44 566 SER B CA 1
ATOM 9225 C C . SER B 1 566 ? -6.914 92.625 31.188 1 91.44 566 SER B C 1
ATOM 9227 O O . SER B 1 566 ? -7.711 92.312 30.297 1 91.44 566 SER B O 1
ATOM 9229 N N . GLN B 1 567 ? -5.992 91.812 31.703 1 92.56 567 GLN B N 1
ATOM 9230 C CA . GLN B 1 567 ? -5.715 90.562 30.984 1 92.56 567 GLN B CA 1
ATOM 9231 C C . GLN B 1 567 ? -6.449 89.375 31.594 1 92.56 567 GLN B C 1
ATOM 9233 O O . GLN B 1 567 ? -5.824 88.438 32.125 1 92.56 567 GLN B O 1
ATOM 9238 N N . LYS B 1 568 ? -7.707 89.25 31.344 1 94.81 568 LYS B N 1
ATOM 9239 C CA . LYS B 1 568 ? -8.5 88.062 31.734 1 94.81 568 LYS B CA 1
ATOM 9240 C C . LYS B 1 568 ? -8.344 86.938 30.734 1 94.81 568 LYS B C 1
ATOM 9242 O O . LYS B 1 568 ? -7.902 87.125 29.609 1 94.81 568 LYS B O 1
ATOM 9247 N N . ILE B 1 569 ? -8.609 85.688 31.203 1 95.81 569 ILE B N 1
ATOM 9248 C CA . ILE B 1 569 ? -8.539 84.562 30.328 1 95.81 569 ILE B CA 1
ATOM 9249 C C . ILE B 1 569 ? -9.836 84.438 29.531 1 95.81 569 ILE B C 1
ATOM 9251 O O . ILE B 1 569 ? -10.898 84.125 30.094 1 95.81 569 ILE B O 1
ATOM 9255 N N . VAL B 1 570 ? -9.68 84.75 28.203 1 92.69 570 VAL B N 1
ATOM 9256 C CA . VAL B 1 570 ? -10.852 84.688 27.344 1 92.69 570 VAL B CA 1
ATOM 9257 C C . VAL B 1 570 ? -10.531 83.938 26.078 1 92.69 570 VAL B C 1
ATOM 9259 O O . VAL B 1 570 ? -9.375 83.812 25.672 1 92.69 570 VAL B O 1
ATOM 9262 N N . GLY B 1 571 ? -11.453 83.25 25.438 1 89.69 571 GLY B N 1
ATOM 9263 C CA . GLY B 1 571 ? -11.305 82.625 24.125 1 89.69 571 GLY B CA 1
ATOM 9264 C C . GLY B 1 571 ? -10.938 81.188 24.188 1 89.69 571 GLY B C 1
ATOM 9265 O O . GLY B 1 571 ? -10.531 80.562 23.188 1 89.69 571 GLY B O 1
ATOM 9266 N N . ILE B 1 572 ? -10.867 80.625 25.359 1 89.5 572 ILE B N 1
ATOM 9267 C CA . ILE B 1 572 ? -10.562 79.188 25.438 1 89.5 572 ILE B CA 1
ATOM 9268 C C . ILE B 1 572 ? -11.742 78.438 26.062 1 89.5 572 ILE B C 1
ATOM 9270 O O . ILE B 1 572 ? -12.422 79 26.938 1 89.5 572 ILE B O 1
ATOM 9274 N N . THR B 1 573 ? -12.031 77.312 25.438 1 90.69 573 THR B N 1
ATOM 9275 C CA . THR B 1 573 ? -13.141 76.5 25.938 1 90.69 573 THR B CA 1
ATOM 9276 C C . THR B 1 573 ? -12.625 75.25 26.641 1 90.69 573 THR B C 1
ATOM 9278 O O . THR B 1 573 ? -12.102 74.312 26 1 90.69 573 THR B O 1
ATOM 9281 N N . LEU B 1 574 ? -12.586 75.25 27.969 1 94.25 574 LEU B N 1
ATOM 9282 C CA . LEU B 1 574 ? -12.25 74.125 28.828 1 94.25 574 LEU B CA 1
ATOM 9283 C C . LEU B 1 574 ? -13.445 73.75 29.672 1 94.25 574 LEU B C 1
ATOM 9285 O O . LEU B 1 574 ? -14.445 74.438 29.734 1 94.25 574 LEU B O 1
ATOM 9289 N N . HIS B 1 575 ? -13.438 72.562 30.109 1 94.31 575 HIS B N 1
ATOM 9290 C CA . HIS B 1 575 ? -14.562 72 30.875 1 94.31 575 HIS B CA 1
ATOM 9291 C C . HIS B 1 575 ? -14.125 71.562 32.25 1 94.31 575 HIS B C 1
ATOM 9293 O O . HIS B 1 575 ? -12.93 71.375 32.5 1 94.31 575 HIS B O 1
ATOM 9299 N N . GLY B 1 576 ? -15.047 71.375 33.188 1 93.94 576 GLY B N 1
ATOM 9300 C CA . GLY B 1 576 ? -14.805 70.812 34.5 1 93.94 576 GLY B CA 1
ATOM 9301 C C . GLY B 1 576 ? -13.883 71.688 35.344 1 93.94 576 GLY B C 1
ATOM 9302 O O . GLY B 1 576 ? -14.016 72.875 35.375 1 93.94 576 GLY B O 1
ATOM 9303 N N . GLU B 1 577 ? -12.977 71 36 1 95 577 GLU B N 1
ATOM 9304 C CA . GLU B 1 577 ? -12.078 71.625 36.938 1 95 577 GLU B CA 1
ATOM 9305 C C . GLU B 1 577 ? -11.148 72.625 36.219 1 95 577 GLU B C 1
ATOM 9307 O O . GLU B 1 577 ? -10.703 73.625 36.812 1 95 577 GLU B O 1
ATOM 9312 N N . MET B 1 578 ? -10.945 72.312 35 1 94.69 578 MET B N 1
ATOM 9313 C CA . MET B 1 578 ? -10.109 73.188 34.25 1 94.69 578 MET B CA 1
ATOM 9314 C C . MET B 1 578 ? -10.836 74.5 33.969 1 94.69 578 MET B C 1
ATOM 9316 O O . MET B 1 578 ? -10.242 75.625 34.094 1 94.69 578 MET B O 1
ATOM 9320 N N . SER B 1 579 ? -12.023 74.438 33.625 1 96.44 579 SER B N 1
ATOM 9321 C CA . SER B 1 579 ? -12.852 75.625 33.469 1 96.44 579 SER B CA 1
ATOM 9322 C C . SER B 1 579 ? -13.016 76.375 34.781 1 96.44 579 SER B C 1
ATOM 9324 O O . SER B 1 579 ? -13.07 77.562 34.812 1 96.44 579 SER B O 1
ATOM 9326 N N . ASP B 1 580 ? -13.117 75.625 35.844 1 96.81 580 ASP B N 1
ATOM 9327 C CA . ASP B 1 580 ? -13.242 76.188 37.188 1 96.81 580 ASP B CA 1
ATOM 9328 C C . ASP B 1 580 ? -12.031 77.062 37.5 1 96.81 580 ASP B C 1
ATOM 9330 O O . ASP B 1 580 ? -12.18 78.188 38.031 1 96.81 580 ASP B O 1
ATOM 9334 N N . LEU B 1 581 ? -10.914 76.562 37.188 1 96.81 581 LEU B N 1
ATOM 9335 C CA . LEU B 1 581 ? -9.703 77.375 37.438 1 96.81 581 LEU B CA 1
ATOM 9336 C C . LEU B 1 581 ? -9.703 78.625 36.625 1 96.81 581 LEU B C 1
ATOM 9338 O O . LEU B 1 581 ? -9.344 79.688 37.156 1 96.81 581 LEU B O 1
ATOM 9342 N N . VAL B 1 582 ? -10.109 78.562 35.406 1 96.75 582 VAL B N 1
ATOM 9343 C CA . VAL B 1 582 ? -10.188 79.75 34.562 1 96.75 582 VAL B CA 1
ATOM 9344 C C . VAL B 1 582 ? -11.141 80.75 35.188 1 96.75 582 VAL B C 1
ATOM 9346 O O . VAL B 1 582 ? -10.828 81.938 35.25 1 96.75 582 VAL B O 1
ATOM 9349 N N . GLN B 1 583 ? -12.227 80.312 35.625 1 96.69 583 GLN B N 1
ATOM 9350 C CA . GLN B 1 583 ? -13.234 81.188 36.219 1 96.69 583 GLN B CA 1
ATOM 9351 C C . GLN B 1 583 ? -12.719 81.812 37.5 1 96.69 583 GLN B C 1
ATOM 9353 O O . GLN B 1 583 ? -12.961 83 37.75 1 96.69 583 GLN B O 1
ATOM 9358 N N . ILE B 1 584 ? -12.047 81.062 38.281 1 96.88 584 ILE B N 1
ATOM 9359 C CA . ILE B 1 584 ? -11.508 81.562 39.562 1 96.88 584 ILE B CA 1
ATOM 9360 C C . ILE B 1 584 ? -10.469 82.625 39.312 1 96.88 584 ILE B C 1
ATOM 9362 O O . ILE B 1 584 ? -10.445 83.625 40 1 96.88 584 ILE B O 1
ATOM 9366 N N . ILE B 1 585 ? -9.672 82.438 38.312 1 97.12 585 ILE B N 1
ATOM 9367 C CA . ILE B 1 585 ? -8.664 83.438 37.969 1 97.12 585 ILE B CA 1
ATOM 9368 C C . ILE B 1 585 ? -9.352 84.688 37.5 1 97.12 585 ILE B C 1
ATOM 9370 O O . ILE B 1 585 ? -9 85.812 37.969 1 97.12 585 ILE B O 1
ATOM 9374 N N . ASN B 1 586 ? -10.352 84.625 36.656 1 96.88 586 ASN B N 1
ATOM 9375 C CA . ASN B 1 586 ? -11.062 85.75 36.156 1 96.88 586 ASN B CA 1
ATOM 9376 C C . ASN B 1 586 ? -11.82 86.5 37.281 1 96.88 586 ASN B C 1
ATOM 9378 O O . ASN B 1 586 ? -11.867 87.688 37.312 1 96.88 586 ASN B O 1
ATOM 9382 N N . GLU B 1 587 ? -12.383 85.75 38.188 1 95.75 587 GLU B N 1
ATOM 9383 C CA . GLU B 1 587 ? -13.062 86.312 39.344 1 95.75 587 GLU B CA 1
ATOM 9384 C C . GLU B 1 587 ? -12.078 87.062 40.25 1 95.75 587 GLU B C 1
ATOM 9386 O O . GLU B 1 587 ? -12.391 88.125 40.75 1 95.75 587 GLU B O 1
ATOM 9391 N N . MET B 1 588 ? -10.961 86.438 40.438 1 95.69 588 MET B N 1
ATOM 9392 C CA . MET B 1 588 ? -9.93 87.125 41.219 1 95.69 588 MET B CA 1
ATOM 9393 C C . MET B 1 588 ? -9.523 88.438 40.594 1 95.69 588 MET B C 1
ATOM 9395 O O . MET B 1 588 ? -9.43 89.438 41.312 1 95.69 588 MET B O 1
ATOM 9399 N N . ILE B 1 589 ? -9.352 88.5 39.312 1 95.38 589 ILE B N 1
ATOM 9400 C CA . ILE B 1 589 ? -9 89.75 38.625 1 95.38 589 ILE B CA 1
ATOM 9401 C C . ILE B 1 589 ? -10.109 90.75 38.781 1 95.38 589 ILE B C 1
ATOM 9403 O O . ILE B 1 589 ? -9.836 91.938 39 1 95.38 589 ILE B O 1
ATOM 9407 N N . ASP B 1 590 ? -11.375 90.312 38.719 1 94 590 ASP B N 1
ATOM 9408 C CA . ASP B 1 590 ? -12.516 91.188 38.875 1 94 590 ASP B CA 1
ATOM 9409 C C . ASP B 1 590 ? -12.516 91.812 40.281 1 94 590 ASP B C 1
ATOM 9411 O O . ASP B 1 590 ? -12.789 93 40.406 1 94 590 ASP B O 1
ATOM 9415 N N . VAL B 1 591 ? -12.25 91.062 41.281 1 93.38 591 VAL B N 1
ATOM 9416 C CA . VAL B 1 591 ? -12.219 91.562 42.656 1 93.38 591 VAL B CA 1
ATOM 9417 C C . VAL B 1 591 ? -11.102 92.562 42.812 1 93.38 591 VAL B C 1
ATOM 9419 O O . VAL B 1 591 ? -11.312 93.625 43.406 1 93.38 591 VAL B O 1
ATOM 9422 N N . LEU B 1 592 ? -9.93 92.312 42.25 1 92.69 592 LEU B N 1
ATOM 9423 C CA . LEU B 1 592 ? -8.805 93.25 42.344 1 92.69 592 LEU B CA 1
ATOM 9424 C C . LEU B 1 592 ? -9.078 94.5 41.562 1 92.69 592 LEU B C 1
ATOM 9426 O O . LEU B 1 592 ? -8.688 95.625 41.969 1 92.69 592 LEU B O 1
ATOM 9430 N N . PHE B 1 593 ? -9.734 94.312 40.406 1 92.31 593 PHE B N 1
ATOM 9431 C CA . PHE B 1 593 ? -10.109 95.438 39.625 1 92.31 593 PHE B CA 1
ATOM 9432 C C . PHE B 1 593 ? -11.07 96.312 40.406 1 92.31 593 PHE B C 1
ATOM 9434 O O . PHE B 1 593 ? -10.914 97.562 40.438 1 92.31 593 PHE B O 1
ATOM 9441 N N . LYS B 1 594 ? -12.086 95.812 41.031 1 90.75 594 LYS B N 1
ATOM 9442 C CA . LYS B 1 594 ? -13.039 96.562 41.844 1 90.75 594 LYS B CA 1
ATOM 9443 C C . LYS B 1 594 ? -12.328 97.25 43 1 90.75 594 LYS B C 1
ATOM 9445 O O . LYS B 1 594 ? -12.609 98.438 43.281 1 90.75 594 LYS B O 1
ATOM 9450 N N . PHE B 1 595 ? -11.445 96.688 43.594 1 89.06 595 PHE B N 1
ATOM 9451 C CA . PHE B 1 595 ? -10.656 97.25 44.688 1 89.06 595 PHE B CA 1
ATOM 9452 C C . PHE B 1 595 ? -9.906 98.5 44.219 1 89.06 595 PHE B C 1
ATOM 9454 O O . PHE B 1 595 ? -9.953 99.562 44.844 1 89.06 595 PHE B O 1
ATOM 9461 N N . THR B 1 596 ? -9.195 98.25 43.031 1 88.69 596 THR B N 1
ATOM 9462 C CA . THR B 1 596 ? -8.367 99.375 42.531 1 88.69 596 THR B CA 1
ATOM 9463 C C . THR B 1 596 ? -9.242 100.562 42.094 1 88.69 596 THR B C 1
ATOM 9465 O O . THR B 1 596 ? -8.883 101.688 42.281 1 88.69 596 THR B O 1
ATOM 9468 N N . LYS B 1 597 ? -10.336 100.188 41.562 1 87.25 597 LYS B N 1
ATOM 9469 C CA . LYS B 1 597 ? -11.266 101.25 41.156 1 87.25 597 LYS B CA 1
ATOM 9470 C C . LYS B 1 597 ? -11.797 102 42.344 1 87.25 597 LYS B C 1
ATOM 9472 O O . LYS B 1 597 ? -11.844 103.25 42.344 1 87.25 597 LYS B O 1
ATOM 9477 N N . ASP B 1 598 ? -12.211 101.375 43.375 1 84.38 598 ASP B N 1
ATOM 9478 C CA . ASP B 1 598 ? -12.727 102 44.594 1 84.38 598 ASP B CA 1
ATOM 9479 C C . ASP B 1 598 ? -11.633 102.812 45.281 1 84.38 598 ASP B C 1
ATOM 9481 O O . ASP B 1 598 ? -11.898 103.875 45.781 1 84.38 598 ASP B O 1
ATOM 9485 N N . SER B 1 599 ? -10.445 102.312 45.312 1 82.88 599 SER B N 1
ATOM 9486 C CA . SER B 1 599 ? -9.32 103 45.906 1 82.88 599 SER B CA 1
ATOM 9487 C C . SER B 1 599 ? -9.047 104.312 45.188 1 82.88 599 SER B C 1
ATOM 9489 O O . SER B 1 599 ? -8.836 105.375 45.844 1 82.88 599 SER B O 1
ATOM 9491 N N . LYS B 1 600 ? -9.125 104.312 43.906 1 81.75 600 LYS B N 1
ATOM 9492 C CA . LYS B 1 600 ? -8.898 105.5 43.125 1 81.75 600 LYS B CA 1
ATOM 9493 C C . LYS B 1 600 ? -10.039 106.5 43.312 1 81.75 600 LYS B C 1
ATOM 9495 O O . LYS B 1 600 ? -9.805 107.688 43.375 1 81.75 600 LYS B O 1
ATOM 9500 N N . ARG B 1 601 ? -11.219 106 43.344 1 82.69 601 ARG B N 1
ATOM 9501 C CA . ARG B 1 601 ? -12.391 106.875 43.562 1 82.69 601 ARG B CA 1
ATOM 9502 C C . ARG B 1 601 ? -12.32 107.625 44.906 1 82.69 601 ARG B C 1
ATOM 9504 O O . ARG B 1 601 ? -12.555 108.812 44.969 1 82.69 601 ARG B O 1
ATOM 9511 N N . ILE B 1 602 ? -11.992 106.875 45.969 1 77 602 ILE B N 1
ATOM 9512 C CA . ILE B 1 602 ? -11.906 107.438 47.281 1 77 602 ILE B CA 1
ATOM 9513 C C . ILE B 1 602 ? -10.797 108.5 47.344 1 77 602 ILE B C 1
ATOM 9515 O O . ILE B 1 602 ? -10.969 109.562 47.938 1 77 602 ILE B O 1
ATOM 9519 N N . ALA B 1 603 ? -9.719 108.25 46.625 1 73.19 603 ALA B N 1
ATOM 9520 C CA . ALA B 1 603 ? -8.602 109.188 46.594 1 73.19 603 ALA B CA 1
ATOM 9521 C C . ALA B 1 603 ? -8.984 110.438 45.844 1 73.19 603 ALA B C 1
ATOM 9523 O O . ALA B 1 603 ? -8.617 111.562 46.25 1 73.19 603 ALA B O 1
ATOM 9524 N N . ARG B 1 604 ? -9.805 110.375 44.844 1 74.75 604 ARG B N 1
ATOM 9525 C CA . ARG B 1 604 ? -10.227 111.562 44.031 1 74.75 604 ARG B CA 1
ATOM 9526 C C . ARG B 1 604 ? -11.25 112.375 44.812 1 74.75 604 ARG B C 1
ATOM 9528 O O . ARG B 1 604 ? -11.18 113.625 44.812 1 74.75 604 ARG B O 1
ATOM 9535 N N . GLU B 1 605 ? -12.188 111.688 45.438 1 71.94 605 GLU B N 1
ATOM 9536 C CA . GLU B 1 605 ? -13.219 112.375 46.188 1 71.94 605 GLU B CA 1
ATOM 9537 C C . GLU B 1 605 ? -12.633 113.062 47.406 1 71.94 605 GLU B C 1
ATOM 9539 O O . GLU B 1 605 ? -13.102 114.125 47.781 1 71.94 605 GLU B O 1
ATOM 9544 N N . GLY B 1 606 ? -11.695 112.562 48.031 1 60.75 606 GLY B N 1
ATOM 9545 C CA . GLY B 1 606 ? -11.023 113.188 49.156 1 60.75 606 GLY B CA 1
ATOM 9546 C C . GLY B 1 606 ? -10.258 114.438 48.75 1 60.75 606 GLY B C 1
ATOM 9547 O O . GLY B 1 606 ? -10.211 115.438 49.531 1 60.75 606 GLY B O 1
ATOM 9548 N N . ASP B 1 607 ? -9.75 114.625 47.594 1 58.03 607 ASP B N 1
ATOM 9549 C CA . ASP B 1 607 ? -8.992 115.75 47.094 1 58.03 607 ASP B CA 1
ATOM 9550 C C . ASP B 1 607 ? -9.922 116.938 46.719 1 58.03 607 ASP B C 1
ATOM 9552 O O . ASP B 1 607 ? -9.656 118.062 47.062 1 58.03 607 ASP B O 1
ATOM 9556 N N . THR B 1 608 ? -10.938 116.75 45.938 1 56.28 608 THR B N 1
ATOM 9557 C CA . THR B 1 608 ? -11.719 117.875 45.375 1 56.28 608 THR B CA 1
ATOM 9558 C C . THR B 1 608 ? -12.812 118.312 46.344 1 56.28 608 THR B C 1
ATOM 9560 O O . THR B 1 608 ? -13.086 119.5 46.5 1 56.28 608 THR B O 1
ATOM 9563 N N . GLU B 1 609 ? -13.766 117.438 46.812 1 51.97 609 GLU B N 1
ATOM 9564 C CA . GLU B 1 609 ? -15.055 117.875 47.312 1 51.97 609 GLU B CA 1
ATOM 9565 C C . GLU B 1 609 ? -15.047 118 48.844 1 51.97 609 GLU B C 1
ATOM 9567 O O . GLU B 1 609 ? -15.969 118.562 49.438 1 51.97 609 GLU B O 1
ATOM 9572 N N . GLY B 1 610 ? -14.109 118.062 49.469 1 47.91 610 GLY B N 1
ATOM 9573 C CA . GLY B 1 610 ? -14.031 118.188 50.938 1 47.91 610 GLY B CA 1
ATOM 9574 C C . GLY B 1 610 ? -15 117.25 51.656 1 47.91 610 GLY B C 1
ATOM 9575 O O . GLY B 1 610 ? -15.203 117.375 52.844 1 47.91 610 GLY B O 1
ATOM 9576 N N . ILE B 1 611 ? -16.188 116.938 51.062 1 43.62 611 ILE B N 1
ATOM 9577 C CA . ILE B 1 611 ? -17.297 116.188 51.625 1 43.62 611 ILE B CA 1
ATOM 9578 C C . ILE B 1 611 ? -17.031 114.688 51.531 1 43.62 611 ILE B C 1
ATOM 9580 O O . ILE B 1 611 ? -16.891 114.125 50.438 1 43.62 611 ILE B O 1
ATOM 9584 N N . LEU B 1 612 ? -16.5 114.062 52.406 1 46.31 612 LEU B N 1
ATOM 9585 C CA . LEU B 1 612 ? -16.188 112.625 52.344 1 46.31 612 LEU B CA 1
ATOM 9586 C C . LEU B 1 612 ? -17.453 111.812 52.438 1 46.31 612 LEU B C 1
ATOM 9588 O O . LEU B 1 612 ? -18.141 111.812 53.469 1 46.31 612 LEU B O 1
ATOM 9592 N N . THR B 1 613 ? -18.391 111.75 51.469 1 42.66 613 THR B N 1
ATOM 9593 C CA . THR B 1 613 ? -19.469 110.75 51.531 1 42.66 613 THR B CA 1
ATOM 9594 C C . THR B 1 613 ? -18.938 109.375 51.938 1 42.66 613 THR B C 1
ATOM 9596 O O . THR B 1 613 ? -17.766 109.125 51.75 1 42.66 613 THR B O 1
ATOM 9599 N N . HIS B 1 614 ? -19.531 108.75 52.938 1 45.22 614 HIS B N 1
ATOM 9600 C CA . HIS B 1 614 ? -19.375 107.375 53.438 1 45.22 614 HIS B CA 1
ATOM 9601 C C . HIS B 1 614 ? -19.031 106.438 52.312 1 45.22 614 HIS B C 1
ATOM 9603 O O . HIS B 1 614 ? -19.844 106.25 51.406 1 45.22 614 HIS B O 1
ATOM 9609 N N . ALA B 1 615 ? -17.984 106.375 51.781 1 48.22 615 ALA B N 1
ATOM 9610 C CA . ALA B 1 615 ? -17.562 105.438 50.75 1 48.22 615 ALA B CA 1
ATOM 9611 C C . ALA B 1 615 ? -18.141 104.062 51.031 1 48.22 615 ALA B C 1
ATOM 9613 O O . ALA B 1 615 ? -17.859 103.438 52.062 1 48.22 615 ALA B O 1
ATOM 9614 N N . GLU B 1 616 ? -19.344 103.812 50.844 1 47.47 616 GLU B N 1
ATOM 9615 C CA . GLU B 1 616 ? -19.906 102.438 50.844 1 47.47 616 GLU B CA 1
ATOM 9616 C C . GLU B 1 616 ? -18.984 101.5 50.125 1 47.47 616 GLU B C 1
ATOM 9618 O O . GLU B 1 616 ? -18.859 101.5 48.906 1 47.47 616 GLU B O 1
ATOM 9623 N N . VAL B 1 617 ? -17.812 101.062 50.594 1 54.38 617 VAL B N 1
ATOM 9624 C CA . VAL B 1 617 ? -16.797 100.125 50.125 1 54.38 617 VAL B CA 1
ATOM 9625 C C . VAL B 1 617 ? -17.422 98.75 49.969 1 54.38 617 VAL B C 1
ATOM 9627 O O . VAL B 1 617 ? -17.5 97.938 50.906 1 54.38 617 VAL B O 1
ATOM 9630 N N . GLY B 1 618 ? -18.578 98.5 49.188 1 57.53 618 GLY B N 1
ATOM 9631 C CA . GLY B 1 618 ? -19.219 97.188 49.125 1 57.53 618 GLY B CA 1
ATOM 9632 C C . GLY B 1 618 ? -18.547 96.25 48.125 1 57.53 618 GLY B C 1
ATOM 9633 O O . GLY B 1 618 ? -17.938 96.688 47.156 1 57.53 618 GLY B O 1
ATOM 9634 N N . GLY B 1 619 ? -18.203 94.875 48.375 1 67.5 619 GLY B N 1
ATOM 9635 C CA . GLY B 1 619 ? -17.969 93.75 47.5 1 67.5 619 GLY B CA 1
ATOM 9636 C C . GLY B 1 619 ? -16.562 93.188 47.562 1 67.5 619 GLY B C 1
ATOM 9637 O O . GLY B 1 619 ? -16.203 92.25 46.875 1 67.5 619 GLY B O 1
ATOM 9638 N N . VAL B 1 620 ? -15.609 94.062 48.344 1 76.5 620 VAL B N 1
ATOM 9639 C CA . VAL B 1 620 ? -14.281 93.5 48.531 1 76.5 620 VAL B CA 1
ATOM 9640 C C . VAL B 1 620 ? -14.078 93.125 50 1 76.5 620 VAL B C 1
ATOM 9642 O O . VAL B 1 620 ? -14.672 93.75 50.906 1 76.5 620 VAL B O 1
ATOM 9645 N N . ILE B 1 621 ? -13.438 92 50.281 1 75.69 621 ILE B N 1
ATOM 9646 C CA . ILE B 1 621 ? -13.281 91.5 51.656 1 75.69 621 ILE B CA 1
ATOM 9647 C C . ILE B 1 621 ? -11.797 91.375 51.969 1 75.69 621 ILE B C 1
ATOM 9649 O O . ILE B 1 621 ? -10.945 91.562 51.094 1 75.69 621 ILE B O 1
ATOM 9653 N N . GLY B 1 622 ? -11.469 91.25 53.219 1 79.38 622 GLY B N 1
ATOM 9654 C CA . GLY B 1 622 ? -10.125 90.938 53.688 1 79.38 622 GLY B CA 1
ATOM 9655 C C . GLY B 1 622 ? -9.211 92.188 53.625 1 79.38 622 GLY B C 1
ATOM 9656 O O . GLY B 1 622 ? -9.609 93.25 54.031 1 79.38 622 GLY B O 1
ATOM 9657 N N . ILE B 1 623 ? -8.055 91.875 53.25 1 84.69 623 ILE B N 1
ATOM 9658 C CA . ILE B 1 623 ? -7.039 92.938 53.281 1 84.69 623 ILE B CA 1
ATOM 9659 C C . ILE B 1 623 ? -7.43 94.062 52.344 1 84.69 623 ILE B C 1
ATOM 9661 O O . ILE B 1 623 ? -7.094 95.188 52.562 1 84.69 623 ILE B O 1
ATOM 9665 N N . TRP B 1 624 ? -8.156 93.688 51.312 1 85.88 624 TRP B N 1
ATOM 9666 C CA . TRP B 1 624 ? -8.578 94.75 50.344 1 85.88 624 TRP B CA 1
ATOM 9667 C C . TRP B 1 624 ? -9.555 95.688 51 1 85.88 624 TRP B C 1
ATOM 9669 O O . TRP B 1 624 ? -9.43 96.938 50.812 1 85.88 624 TRP B O 1
ATOM 9679 N N . ASN B 1 625 ? -10.477 95.125 51.781 1 82 625 ASN B N 1
ATOM 9680 C CA . ASN B 1 625 ? -11.391 96 52.531 1 82 625 ASN B CA 1
ATOM 9681 C C . ASN B 1 625 ? -10.648 96.812 53.562 1 82 625 ASN B C 1
ATOM 9683 O O . ASN B 1 625 ? -10.992 98 53.812 1 82 625 ASN B O 1
ATOM 9687 N N . GLU B 1 626 ? -9.688 96.25 54.156 1 81.88 626 GLU B N 1
ATOM 9688 C CA . GLU B 1 626 ? -8.898 96.938 55.156 1 81.88 626 GLU B CA 1
ATOM 9689 C C . GLU B 1 626 ? -8.188 98.188 54.562 1 81.88 626 GLU B C 1
ATOM 9691 O O . GLU B 1 626 ? -8.18 99.25 55.156 1 81.88 626 GLU B O 1
ATOM 9696 N N . ILE B 1 627 ? -7.629 98 53.406 1 82.75 627 ILE B N 1
ATOM 9697 C CA . ILE B 1 627 ? -6.895 99.125 52.781 1 82.75 627 ILE B CA 1
ATOM 9698 C C . ILE B 1 627 ? -7.867 100.188 52.375 1 82.75 627 ILE B C 1
ATOM 9700 O O . ILE B 1 627 ? -7.578 101.375 52.531 1 82.75 627 ILE B O 1
ATOM 9704 N N . ILE B 1 628 ? -9.016 99.812 51.938 1 80.5 628 ILE B N 1
ATOM 9705 C CA . ILE B 1 628 ? -10.023 100.75 51.562 1 80.5 628 ILE B CA 1
ATOM 9706 C C . ILE B 1 628 ? -10.469 101.562 52.781 1 80.5 628 ILE B C 1
ATOM 9708 O O . ILE B 1 628 ? -10.625 102.812 52.719 1 80.5 628 ILE B O 1
ATOM 9712 N N . ARG B 1 629 ? -10.57 100.938 53.906 1 78.06 629 ARG B N 1
ATOM 9713 C CA . ARG B 1 629 ? -10.992 101.625 55.125 1 78.06 629 ARG B CA 1
ATOM 9714 C C . ARG B 1 629 ? -9.914 102.562 55.625 1 78.06 629 ARG B C 1
ATOM 9716 O O . ARG B 1 629 ? -10.227 103.688 56.125 1 78.06 629 ARG B O 1
ATOM 9723 N N . ILE B 1 630 ? -8.711 102.125 55.5 1 76.62 630 ILE B N 1
ATOM 9724 C CA . ILE B 1 630 ? -7.594 103 55.875 1 76.62 630 ILE B CA 1
ATOM 9725 C C . ILE B 1 630 ? -7.578 104.25 55.031 1 76.62 630 ILE B C 1
ATOM 9727 O O . ILE B 1 630 ? -7.41 105.375 55.531 1 76.62 630 ILE B O 1
ATOM 9731 N N . LEU B 1 631 ? -7.898 104.062 53.781 1 75.12 631 LEU B N 1
ATOM 9732 C CA . LEU B 1 631 ? -7.91 105.188 52.875 1 75.12 631 LEU B CA 1
ATOM 9733 C C . LEU B 1 631 ? -9.086 106.125 53.156 1 75.12 631 LEU B C 1
ATOM 9735 O O . LEU B 1 631 ? -8.93 107.375 53.156 1 75.12 631 LEU B O 1
ATOM 9739 N N . ALA B 1 632 ? -10.156 105.5 53.531 1 72.44 632 ALA B N 1
ATOM 9740 C CA . ALA B 1 632 ? -11.352 106.312 53.812 1 72.44 632 ALA B CA 1
ATOM 9741 C C . ALA B 1 632 ? -11.211 107.062 55.125 1 72.44 632 ALA B C 1
ATOM 9743 O O . ALA B 1 632 ? -11.633 108.188 55.219 1 72.44 632 ALA B O 1
ATOM 9744 N N . LEU B 1 633 ? -10.688 106.5 56.125 1 71.31 633 LEU B N 1
ATOM 9745 C CA . LEU B 1 633 ? -10.523 107.125 57.438 1 71.31 633 LEU B CA 1
ATOM 9746 C C . LEU B 1 633 ? -9.547 108.312 57.375 1 71.31 633 LEU B C 1
ATOM 9748 O O . LEU B 1 633 ? -9.734 109.312 58.031 1 71.31 633 LEU B O 1
ATOM 9752 N N . GLU B 1 634 ? -8.594 108.188 56.625 1 65.19 634 GLU B N 1
ATOM 9753 C CA . GLU B 1 634 ? -7.605 109.25 56.5 1 65.19 634 GLU B CA 1
ATOM 9754 C C . GLU B 1 634 ? -8.227 110.5 55.875 1 65.19 634 GLU B C 1
ATOM 9756 O O . GLU B 1 634 ? -7.949 111.625 56.344 1 65.19 634 GLU B O 1
ATOM 9761 N N . TYR B 1 635 ? -9.148 110.312 55.125 1 62.38 635 TYR B N 1
ATOM 9762 C CA . TYR B 1 635 ? -9.797 111.438 54.5 1 62.38 635 TYR B CA 1
ATOM 9763 C C . TYR B 1 635 ? -10.828 112.062 55.438 1 62.38 635 TYR B C 1
ATOM 9765 O O . TYR B 1 635 ? -11.016 113.312 55.438 1 62.38 635 TYR B O 1
ATOM 9773 N N . ASP B 1 636 ? -11.406 111.125 56.25 1 60.31 636 ASP B N 1
ATOM 9774 C CA . ASP B 1 636 ? -12.352 111.688 57.25 1 60.31 636 ASP B CA 1
ATOM 9775 C C . ASP B 1 636 ? -11.641 112.562 58.281 1 60.31 636 ASP B C 1
ATOM 9777 O O . ASP B 1 636 ? -12.156 113.625 58.656 1 60.31 636 ASP B O 1
ATOM 9781 N N . LYS B 1 637 ? -10.547 112.312 58.75 1 62.19 637 LYS B N 1
ATOM 9782 C CA . LYS B 1 637 ? -9.766 113.062 59.719 1 62.19 637 LYS B CA 1
ATOM 9783 C C . LYS B 1 637 ? -9.344 114.438 59.125 1 62.19 637 LYS B C 1
ATOM 9785 O O . LYS B 1 637 ? -9.414 115.438 59.812 1 62.19 637 LYS B O 1
ATOM 9790 N N . GLU B 1 638 ? -9.055 114.312 57.875 1 58.19 638 GLU B N 1
ATOM 9791 C CA . GLU B 1 638 ? -8.617 115.562 57.219 1 58.19 638 GLU B CA 1
ATOM 9792 C C . GLU B 1 638 ? -9.773 116.562 57.094 1 58.19 638 GLU B C 1
ATOM 9794 O O . GLU B 1 638 ? -9.594 117.75 57.281 1 58.19 638 GLU B O 1
ATOM 9799 N N . ASN B 1 639 ? -10.969 115.938 56.969 1 54.25 639 ASN B N 1
ATOM 9800 C CA . ASN B 1 639 ? -12.141 116.812 56.812 1 54.25 639 ASN B CA 1
ATOM 9801 C C . ASN B 1 639 ? -12.57 117.375 58.156 1 54.25 639 ASN B C 1
ATOM 9803 O O . ASN B 1 639 ? -12.984 118.562 58.219 1 54.25 639 ASN B O 1
ATOM 9807 N N . GLN B 1 640 ? -12.492 116.688 59.219 1 56.84 640 GLN B N 1
ATOM 9808 C CA . GLN B 1 640 ? -12.836 117.188 60.531 1 56.84 640 GLN B CA 1
ATOM 9809 C C . GLN B 1 640 ? -11.852 118.25 61 1 56.84 640 GLN B C 1
ATOM 9811 O O . GLN B 1 640 ? -12.242 119.25 61.625 1 56.84 640 GLN B O 1
ATOM 9816 N N . ARG B 1 641 ? -10.664 118.25 60.75 1 55.41 641 ARG B N 1
ATOM 9817 C CA . ARG B 1 641 ? -9.664 119.25 61.094 1 55.41 641 ARG B CA 1
ATOM 9818 C C . ARG B 1 641 ? -9.891 120.5 60.281 1 55.41 641 ARG B C 1
ATOM 9820 O O . ARG B 1 641 ? -9.648 121.625 60.812 1 55.41 641 ARG B O 1
ATOM 9827 N N . ARG B 1 642 ? -10.453 120.625 59.188 1 56.19 642 ARG B N 1
ATOM 9828 C CA . ARG B 1 642 ? -10.781 121.75 58.375 1 56.19 642 ARG B CA 1
ATOM 9829 C C . ARG B 1 642 ? -12 122.5 58.938 1 56.19 642 ARG B C 1
ATOM 9831 O O . ARG B 1 642 ? -12.07 123.75 58.875 1 56.19 642 ARG B O 1
ATOM 9838 N N . ALA B 1 643 ? -12.867 121.688 59.562 1 55.44 643 ALA B N 1
ATOM 9839 C CA . ALA B 1 643 ? -14.07 122.312 60.125 1 55.44 643 ALA B CA 1
ATOM 9840 C C . ALA B 1 643 ? -13.789 122.938 61.469 1 55.44 643 ALA B C 1
ATOM 9842 O O . ALA B 1 643 ? -14.406 123.938 61.844 1 55.44 643 ALA B O 1
ATOM 9843 N N . THR B 1 644 ? -13.008 122.125 62.375 1 50.31 644 THR B N 1
ATOM 9844 C CA . THR B 1 644 ? -12.781 122.688 63.688 1 50.31 644 THR B CA 1
ATOM 9845 C C . THR B 1 644 ? -11.68 123.75 63.625 1 50.31 644 THR B C 1
ATOM 9847 O O . THR B 1 644 ? -10.688 123.625 64.375 1 50.31 644 THR B O 1
ATOM 9850 N N . GLY B 1 645 ? -11.594 124.812 63.156 1 45.31 645 GLY B N 1
ATOM 9851 C CA . GLY B 1 645 ? -10.602 125.875 63.125 1 45.31 645 GLY B CA 1
ATOM 9852 C C . GLY B 1 645 ? -9.266 125.438 63.719 1 45.31 645 GLY B C 1
ATOM 9853 O O . GLY B 1 645 ? -9.164 124.438 64.375 1 45.31 645 GLY B O 1
ATOM 9854 N N . GLY B 1 646 ? -7.977 126 63.531 1 40.91 646 GLY B N 1
ATOM 9855 C CA . GLY B 1 646 ? -6.602 125.938 64 1 40.91 646 GLY B CA 1
ATOM 9856 C C . GLY B 1 646 ? -6.492 125.562 65.5 1 40.91 646 GLY B C 1
ATOM 9857 O O . GLY B 1 646 ? -5.406 125.625 66.062 1 40.91 646 GLY B O 1
ATOM 9858 N N . GLU B 1 647 ? -7.566 125.75 66.375 1 34.88 647 GLU B N 1
ATOM 9859 C CA . GLU B 1 647 ? -7.234 125.75 67.812 1 34.88 647 GLU B CA 1
ATOM 9860 C C . GLU B 1 647 ? -7.051 124.312 68.312 1 34.88 647 GLU B C 1
ATOM 9862 O O . GLU B 1 647 ? -7.996 123.688 68.75 1 34.88 647 GLU B O 1
ATOM 9867 N N . LEU B 1 648 ? -6.586 123.5 67.688 1 34.69 648 LEU B N 1
ATOM 9868 C CA . LEU B 1 648 ? -6.332 122.25 68.375 1 34.69 648 LEU B CA 1
ATOM 9869 C C . LEU B 1 648 ? -5.48 122.438 69.625 1 34.69 648 LEU B C 1
ATOM 9871 O O . LEU B 1 648 ? -4.34 122.875 69.5 1 34.69 648 LEU B O 1
ATOM 9875 N N . GLU B 1 649 ? -6.246 122.812 70.75 1 28.84 649 GLU B N 1
ATOM 9876 C CA . GLU B 1 649 ? -5.613 122.688 72.062 1 28.84 649 GLU B CA 1
ATOM 9877 C C . GLU B 1 649 ? -5.051 121.25 72.188 1 28.84 649 GLU B C 1
ATOM 9879 O O . GLU B 1 649 ? -5.758 120.25 72 1 28.84 649 GLU B O 1
ATOM 9884 N N . VAL B 1 650 ? -3.844 121.125 72.062 1 29.39 650 VAL B N 1
ATOM 9885 C CA . VAL B 1 650 ? -3.049 120 72.562 1 29.39 650 VAL B CA 1
ATOM 9886 C C . VAL B 1 650 ? -3.367 119.812 74.062 1 29.39 650 VAL B C 1
ATOM 9888 O O . VAL B 1 650 ? -3.154 120.688 74.875 1 29.39 650 VAL B O 1
ATOM 9891 N N . TRP B 1 651 ? -4.582 119 74.312 1 22.05 651 TRP B N 1
ATOM 9892 C CA . TRP B 1 651 ? -4.418 118.5 75.688 1 22.05 651 TRP B CA 1
ATOM 9893 C C . TRP B 1 651 ? -3.238 117.562 75.812 1 22.05 651 TRP B C 1
ATOM 9895 O O . TRP B 1 651 ? -2.98 116.812 74.875 1 22.05 651 TRP B O 1
#

Secondary structure (DSSP, 8-state):
----------------HHHHHHHHHHHHHHH-TTS-PPP----S---HHHHHHHHHHHHHHHHHHHHHHHHHHT--S---GGGGGGSS--------------------------------------------------------------------------------HHHHHHHHHHHHHHHHHHHHHHHTT-------S---SHHHHHHHHHHHHHHHHHHHHHHHHHHHHIIIIIS---S------TT--HHHHHHHHHHHHHHHHHHHHHHHHHHHHHHHHTT-TT----S---HHHHHHHHHHHHHHHHHHHHHHHHHHHHHHHHTT--------TT--HHHHHHHHHHHHHHHHHHHHHHHHHHHHHHHHTT--S----S---HHHHHHHHHHHHHHHHHHHHHHHHHHHHHIIIII--TT-----TT--HHHHHHHHHHHHHHHHHHHHHHHHHHHHHHHHHT--------TT--HHHHHHHHHHHHHHHHHHHHHHHHHHHIIIIIIS--TT-----TT--HHHHHHHHHHHHHHHHHHHHHHHHHHHHHHHHTT-TT----S----HHHHHHHHHHHHHHHHHHHHHHHHHHHHHHHHHSS--------S--THHHHHHHHHHHHHHHHHHHHHS-S-----/----------------HHHHHHHHHHHHHHH-TT--PPP----S---HHHHHHHHHHHHHHHHHHHHHHHHHHT--S---GGGGGGSS--------------------------------------------------------------------------------HHHHHHHHHHHHHHHHHHHHHHHTT-------S---SHHHHHHHHHHHHHHHHHHHHHHHHHHHHIIIIIS---S------TT--HHHHHHHHHHHHHHHHHHHHHHHHHHHHHHHHTT-TT----S---HHHHHHHHHHHHHHHHHHHHHHHHHHHHHHHHTT--------TT--HHHHHHHHHHHHHHHHHHHHHHHHHHHHHHHHTT--S----S---HHHHHHHHHHHHHHHHHHHHHHHHHHHHHIIIII--TT-----TT--HHHHHHHHHHHHHHHHHHHHHHHHHHHHHHHHTT--------TT--HHHHHHHHHHHHHHHHHHHHHHHHHHHIIIIIIS--TT-----TT--HHHHHHHHHHHHHHHHHHHHHHHHHHHHHHHHTT-TT----S----HHHHHHHHHHHHHHHHHHHHHHHHHHHHHHHHHSS--------S--THHHHHHHHHHHHHHHHHHHHHSTT-----